Protein AF-A0A417QMA2-F1 (afdb_monomer)

Radius of gyration: 46.71 Å; Cα contacts (8 Å, |Δi|>4): 1617; chains: 1; bounding box: 93×75×142 Å

Foldseek 3Di:
DDDDDDDDDDDDDDDDDDDDDDDDDDDDDDPQPAFPDWDKDKQDQEAEAQFKIAIATPQTPPRRHDRQKAKDKPDVCQWDADSRRIIGGHDFDKIKIKIAHPSHRVDIDIRIHGYDHAFWDAKDKPAQEEEEEAQGKDAIDMDTDDGNYPWQKAKAKPDVCQWGADSRRIIHGHAADKIKIKIWTPGAGPVRDIYMGIHIYGYAHDAADLLAAEDAPVNVVCLCVVRHPPSVDAQEEEEDADDPVPPPVLLVWDAPPYAYDHLCLQFAADPPLPQAGPVNLDGNVPDDQLRHLFGDDQVSLQVVCQQQVAALAHAYEYFYQFQLQLSRLSVQLSCVQQRNRHHYYHWGGPNSCVVVVHDIDNDHDGGDGHDPPDDNHDGGRPHPVQEDEPVNVLCCQQFPQLEAAEEQEAQCQALFVDVPDPPADGGFAFQLHAYQYHSVVCLQPDPRGGDAPVSSQVSQVLLVGHLSGQYEYAYCAQRRRSSVVSNCSSVPRDSYHYHGSHPVSLVVVCVVPVPSRDTDNDGSVQSSQFAAQDDDPDDQDAPPVGFGWDWPPPDPPDPRPSPRGRTAGQPDKAKAAPPRPDGQWDQDSNRDIDGDHFAKIWIWGDHPVGDTDIDIGGTDTDDLVPDDLVVQEDEPVRQLVCVVVVQEAEEEQFAQWDDDPNDTQGVQLWDAPRHHYQHQPQVPDPVSLVSLLVCLVVQQPDPHAYEYADQQQPNSSVNSLVSSVVSPRGNVSYHTYHGGSNCCSVPPVVRTDHGDDD

Structure (mmCIF, N/CA/C/O backbone):
data_AF-A0A417QMA2-F1
#
_entry.id   AF-A0A417QMA2-F1
#
loop_
_atom_site.group_PDB
_atom_site.id
_atom_site.type_symbol
_atom_site.label_atom_id
_atom_site.label_alt_id
_atom_site.label_comp_id
_atom_site.label_asym_id
_atom_site.label_entity_id
_atom_site.label_seq_id
_atom_site.pdbx_PDB_ins_code
_atom_site.Cartn_x
_atom_site.Cartn_y
_atom_site.Cartn_z
_atom_site.occupancy
_atom_site.B_iso_or_equiv
_atom_site.auth_seq_id
_atom_site.auth_comp_id
_atom_site.auth_asym_id
_atom_site.auth_atom_id
_atom_site.pdbx_PDB_model_num
ATOM 1 N N . MET A 1 1 ? 20.985 33.254 41.075 1.00 37.56 1 MET A N 1
ATOM 2 C CA . MET A 1 1 ? 20.167 34.441 41.407 1.00 37.56 1 MET A CA 1
ATOM 3 C C . MET A 1 1 ? 18.738 34.010 41.698 1.00 37.56 1 MET A C 1
ATOM 5 O O . MET A 1 1 ? 18.255 33.037 41.140 1.00 37.56 1 MET A O 1
ATOM 9 N N . LYS A 1 2 ? 18.124 34.677 42.672 1.00 27.53 2 LYS A N 1
ATOM 10 C CA . LYS A 1 2 ? 16.850 34.349 43.315 1.00 27.53 2 LYS A CA 1
ATOM 11 C C . LYS A 1 2 ? 15.632 34.615 42.404 1.00 27.53 2 LYS A C 1
ATOM 13 O O . LYS A 1 2 ? 15.572 35.684 41.816 1.00 27.53 2 LYS A O 1
ATOM 18 N N . LYS A 1 3 ? 14.623 33.731 42.516 1.00 30.02 3 LYS A N 1
ATOM 19 C CA . LYS A 1 3 ? 13.149 33.953 42.616 1.00 30.02 3 LYS A CA 1
ATOM 20 C C . LYS A 1 3 ? 12.254 33.396 41.492 1.00 30.02 3 LYS A C 1
ATOM 22 O O . LYS A 1 3 ? 12.248 33.915 40.392 1.00 30.02 3 LYS A O 1
ATOM 27 N N . LYS A 1 4 ? 11.351 32.508 41.959 1.00 31.27 4 LYS A N 1
ATOM 28 C CA . LYS A 1 4 ? 9.928 32.289 41.590 1.00 31.27 4 LYS A CA 1
ATOM 29 C C . LYS A 1 4 ? 9.696 31.822 40.139 1.00 31.27 4 LYS A C 1
ATOM 31 O O . LYS A 1 4 ? 10.037 32.514 39.205 1.00 31.27 4 LYS A O 1
ATOM 36 N N . ILE A 1 5 ? 9.072 30.671 39.880 1.00 32.19 5 ILE A N 1
ATOM 37 C CA . ILE A 1 5 ? 7.653 30.367 40.145 1.00 32.19 5 ILE A CA 1
ATOM 38 C C . ILE A 1 5 ? 7.472 28.836 40.252 1.00 32.19 5 ILE A C 1
ATOM 40 O O . ILE A 1 5 ? 7.979 28.076 39.433 1.00 32.19 5 ILE A O 1
ATOM 44 N N . LYS A 1 6 ? 6.733 28.379 41.270 1.00 32.31 6 LYS A N 1
ATOM 45 C CA . LYS A 1 6 ? 6.341 26.975 41.484 1.00 32.31 6 LYS A CA 1
ATOM 46 C C . LYS A 1 6 ? 4.892 26.762 41.009 1.00 32.31 6 LYS A C 1
ATOM 48 O O . LYS A 1 6 ? 4.012 27.468 41.481 1.00 32.31 6 LYS A O 1
ATOM 53 N N . LYS A 1 7 ? 4.703 25.687 40.225 1.00 29.69 7 LYS A N 1
ATOM 54 C CA . LYS A 1 7 ? 3.612 24.680 40.260 1.00 29.69 7 LYS A CA 1
ATOM 55 C C . LYS A 1 7 ? 2.153 25.079 39.931 1.00 29.69 7 LYS A C 1
ATOM 57 O O . LYS A 1 7 ? 1.507 25.724 40.742 1.00 29.69 7 LYS A O 1
ATOM 62 N N . GLN A 1 8 ? 1.612 24.471 38.859 1.00 29.98 8 GLN A N 1
ATOM 63 C CA . GLN A 1 8 ? 0.460 23.518 38.795 1.00 29.98 8 GLN A CA 1
ATOM 64 C C . GLN A 1 8 ? -0.120 23.526 37.357 1.00 29.98 8 GLN A C 1
ATOM 66 O O . GLN A 1 8 ? -0.547 24.563 36.879 1.00 29.98 8 GLN A O 1
ATOM 71 N N . ALA A 1 9 ? 0.100 22.500 36.527 1.00 26.77 9 ALA A N 1
ATOM 72 C CA . ALA A 1 9 ? -0.616 21.216 36.429 1.00 26.77 9 ALA A CA 1
ATOM 73 C C . ALA A 1 9 ? -2.042 21.294 35.821 1.00 26.77 9 ALA A C 1
ATOM 75 O O . ALA A 1 9 ? -2.959 21.812 36.444 1.00 26.77 9 ALA A O 1
ATOM 76 N N . LEU A 1 10 ? -2.183 20.621 34.666 1.00 27.00 10 LEU A N 1
ATOM 77 C CA . LEU A 1 10 ? -3.388 20.068 34.017 1.00 27.00 10 LEU A CA 1
ATOM 78 C C . LEU A 1 10 ? -4.436 21.021 33.404 1.00 27.00 10 LEU A C 1
ATOM 80 O O . LEU A 1 10 ? -5.207 21.671 34.101 1.00 27.00 10 LEU A O 1
ATOM 84 N N . GLY A 1 11 ? -4.577 20.945 32.074 1.00 28.17 11 GLY A N 1
ATOM 85 C CA . GLY A 1 11 ? -5.710 21.523 31.344 1.00 28.17 11 GLY A CA 1
ATOM 86 C C . GLY A 1 11 ? -5.653 21.345 29.824 1.00 28.17 11 GLY A C 1
ATOM 87 O O . GLY A 1 11 ? -5.778 22.321 29.096 1.00 28.17 11 GLY A O 1
ATOM 88 N N . LEU A 1 12 ? -5.444 20.119 29.332 1.00 27.59 12 LEU A N 1
ATOM 89 C CA . LEU A 1 12 ? -5.557 19.786 27.907 1.00 27.59 12 LEU A CA 1
ATOM 90 C C . LEU A 1 12 ? -7.034 19.485 27.574 1.00 27.59 12 LEU A C 1
ATOM 92 O O . LEU A 1 12 ? -7.568 18.511 28.099 1.00 27.59 12 LEU A O 1
ATOM 96 N N . LEU A 1 13 ? -7.695 20.310 26.749 1.00 27.12 13 LEU A N 1
ATOM 97 C CA . LEU A 1 13 ? -8.312 19.903 25.468 1.00 27.12 13 LEU A CA 1
ATOM 98 C C . LEU A 1 13 ? -9.168 21.024 24.823 1.00 27.12 13 LEU A C 1
ATOM 100 O O . LEU A 1 13 ? -10.226 21.391 25.326 1.00 27.12 13 LEU A O 1
ATOM 104 N N . ALA A 1 14 ? -8.711 21.429 23.633 1.00 29.41 14 ALA A N 1
ATOM 105 C CA . ALA A 1 14 ? -9.464 21.585 22.380 1.00 29.41 14 ALA A CA 1
ATOM 106 C C . ALA A 1 14 ? -10.574 22.653 22.250 1.00 29.41 14 ALA A C 1
ATOM 108 O O . ALA A 1 14 ? -11.766 22.400 22.407 1.00 29.41 14 ALA A O 1
ATOM 109 N N . LEU A 1 15 ? -10.128 23.837 21.824 1.00 26.72 15 LEU A N 1
ATOM 110 C CA . LEU A 1 15 ? -10.412 24.467 20.522 1.00 26.72 15 LEU A CA 1
ATOM 111 C C . LEU A 1 15 ? -11.446 23.761 19.600 1.00 26.72 15 LEU A C 1
ATOM 113 O O . LEU A 1 15 ? -11.164 22.697 19.052 1.00 26.72 15 LEU A O 1
ATOM 117 N N . VAL A 1 16 ? -12.580 24.423 19.326 1.00 28.41 16 VAL A N 1
ATOM 118 C CA . VAL A 1 16 ? -13.327 24.324 18.054 1.00 28.41 16 VAL A CA 1
ATOM 119 C C . VAL A 1 16 ? -13.766 25.734 17.637 1.00 28.41 16 VAL A C 1
ATOM 121 O O . VAL A 1 16 ? -14.426 26.437 18.398 1.00 28.41 16 VAL A O 1
ATOM 124 N N . LEU A 1 17 ? -13.332 26.094 16.427 1.00 27.75 17 LEU A N 1
ATOM 125 C CA . LEU A 1 17 ? -13.656 27.219 15.541 1.00 27.75 17 LEU A CA 1
ATOM 126 C C . LEU A 1 17 ? -14.854 28.127 15.896 1.00 27.75 17 LEU A C 1
ATOM 128 O O . LEU A 1 17 ? -16.002 27.691 15.963 1.00 27.75 17 LEU A O 1
ATOM 132 N N . VAL A 1 18 ? -14.578 29.434 15.937 1.00 29.16 18 VAL A N 1
ATOM 133 C CA . VAL A 1 18 ? -15.556 30.520 15.782 1.00 29.16 18 VAL A CA 1
ATOM 134 C C . VAL A 1 18 ? -15.616 30.894 14.295 1.00 29.16 18 VAL A C 1
ATOM 136 O O . VAL A 1 18 ? -14.667 31.466 13.772 1.00 29.16 18 VAL A O 1
ATOM 139 N N . MET A 1 19 ? -16.729 30.599 13.614 1.00 29.17 19 MET A N 1
ATOM 140 C CA . MET A 1 19 ? -17.140 31.355 12.423 1.00 29.17 19 MET A CA 1
ATOM 141 C C . MET A 1 19 ? -17.966 32.549 12.900 1.00 29.17 19 MET A C 1
ATOM 143 O O . MET A 1 19 ? -19.076 32.384 13.411 1.00 29.17 19 MET A O 1
ATOM 147 N N . ALA A 1 20 ? -17.415 33.750 12.754 1.00 32.91 20 ALA A N 1
ATOM 148 C CA . ALA A 1 20 ? -18.140 34.990 12.966 1.00 32.91 20 ALA A CA 1
ATOM 149 C C . ALA A 1 20 ? -19.049 35.249 11.756 1.00 32.91 20 ALA A C 1
ATOM 151 O O . ALA A 1 20 ? -18.590 35.682 10.704 1.00 32.91 20 ALA A O 1
ATOM 152 N N . VAL A 1 21 ? -20.347 34.984 11.909 1.00 33.12 21 VAL A N 1
ATOM 153 C CA . VAL A 1 21 ? -21.375 35.566 11.040 1.00 33.12 21 VAL A CA 1
ATOM 154 C C . VAL A 1 21 ? -21.878 36.817 11.747 1.00 33.12 21 VAL A C 1
ATOM 156 O O . VAL A 1 21 ? -22.444 36.738 12.839 1.00 33.12 21 VAL A O 1
ATOM 159 N N . ALA A 1 22 ? -21.624 37.972 11.136 1.00 36.88 22 ALA A N 1
ATOM 160 C CA . ALA A 1 22 ? -22.158 39.254 11.559 1.00 36.88 22 ALA A CA 1
ATOM 161 C C . ALA A 1 22 ? -23.693 39.193 11.553 1.00 36.88 22 ALA A C 1
ATOM 163 O O . ALA A 1 22 ? -24.320 39.150 10.497 1.00 36.88 22 ALA A O 1
ATOM 164 N N . PHE A 1 23 ? -24.303 39.174 12.738 1.00 33.38 23 PHE A N 1
ATOM 165 C CA . PHE A 1 23 ? -25.727 39.449 12.883 1.00 33.38 23 PHE A CA 1
ATOM 166 C C . PHE A 1 23 ? -25.890 40.939 13.149 1.00 33.38 23 PHE A C 1
ATOM 168 O O . PHE A 1 23 ? -25.534 41.444 14.214 1.00 33.38 23 PHE A O 1
ATOM 175 N N . THR A 1 24 ? -26.438 41.632 12.158 1.00 33.97 24 THR A N 1
ATOM 176 C CA . THR A 1 24 ? -27.043 42.946 12.330 1.00 33.97 24 THR A CA 1
ATOM 177 C C . THR A 1 24 ? -28.082 42.866 13.450 1.00 33.97 24 THR A C 1
ATOM 179 O O . THR A 1 24 ? -28.923 41.964 13.503 1.00 33.97 24 THR A O 1
ATOM 182 N N . ALA A 1 25 ? -27.987 43.793 14.401 1.00 37.56 25 ALA A N 1
ATOM 183 C CA . ALA A 1 25 ? -28.959 43.932 15.470 1.00 37.56 25 ALA A CA 1
ATOM 184 C C . ALA A 1 25 ? -30.312 44.335 14.866 1.00 37.56 25 ALA A C 1
ATOM 186 O O . ALA A 1 25 ? -30.477 45.451 14.382 1.00 37.56 25 ALA A O 1
ATOM 187 N N . ILE A 1 26 ? -31.287 43.426 14.903 1.00 38.88 26 ILE A N 1
ATOM 188 C CA . ILE A 1 26 ? -32.690 43.782 14.684 1.00 38.88 26 ILE A CA 1
ATOM 189 C C . ILE A 1 26 ? -33.184 44.479 15.964 1.00 38.88 26 ILE A C 1
ATOM 191 O O . ILE A 1 26 ? -33.032 43.901 17.048 1.00 38.88 26 ILE A O 1
ATOM 195 N N . PRO A 1 27 ? -33.788 45.679 15.878 1.00 38.50 27 PRO A N 1
ATOM 196 C CA . PRO A 1 27 ? -34.340 46.370 17.034 1.00 38.50 27 PRO A CA 1
ATOM 197 C C . PRO A 1 27 ? -35.385 45.518 17.760 1.00 38.50 27 PRO A C 1
ATOM 199 O O . PRO A 1 27 ? -36.363 45.027 17.193 1.00 38.50 27 PRO A O 1
ATOM 202 N N . SER A 1 28 ? -35.149 45.349 19.057 1.00 41.44 28 SER A N 1
ATOM 203 C CA . SER A 1 28 ? -36.069 44.776 20.028 1.00 41.44 28 SER A CA 1
ATOM 204 C C . SER A 1 28 ? -37.237 45.735 20.257 1.00 41.44 28 SER A C 1
ATOM 206 O O . SER A 1 28 ? -37.176 46.571 21.152 1.00 41.44 28 SER A O 1
ATOM 208 N N . GLU A 1 29 ? -38.337 45.550 19.532 1.00 43.69 29 GLU A N 1
ATOM 209 C CA . GLU A 1 29 ? -39.635 46.079 19.960 1.00 43.69 29 GLU A CA 1
ATOM 210 C C . GLU A 1 29 ? -40.795 45.192 19.490 1.00 43.69 29 GLU A C 1
ATOM 212 O O . GLU A 1 29 ? -41.615 45.516 18.640 1.00 43.69 29 GLU A O 1
ATOM 217 N N . ALA A 1 30 ? -40.884 44.008 20.096 1.00 37.59 30 ALA A N 1
ATOM 218 C CA . ALA A 1 30 ? -42.147 43.297 20.222 1.00 37.59 30 ALA A CA 1
ATOM 219 C C . ALA A 1 30 ? -42.395 43.081 21.712 1.00 37.59 30 ALA A C 1
ATOM 221 O O . ALA A 1 30 ? -41.809 42.186 22.325 1.00 37.59 30 ALA A O 1
ATOM 222 N N . ALA A 1 31 ? -43.267 43.902 22.303 1.00 45.12 31 ALA A N 1
ATOM 223 C CA . ALA A 1 31 ? -43.785 43.696 23.648 1.00 45.12 31 ALA A CA 1
ATOM 224 C C . ALA A 1 31 ? -44.160 42.214 23.819 1.00 45.12 31 ALA A C 1
ATOM 226 O O . ALA A 1 31 ? -45.098 41.721 23.184 1.00 45.12 31 ALA A O 1
ATOM 227 N N . SER A 1 32 ? -43.395 41.467 24.628 1.00 55.62 32 SER A N 1
ATOM 228 C CA . SER A 1 32 ? -43.626 40.033 24.802 1.00 55.62 32 SER A CA 1
ATOM 229 C C . SER A 1 32 ? -45.045 39.864 25.357 1.00 55.62 32 SER A C 1
ATOM 231 O O . SER A 1 32 ? -45.309 40.203 26.517 1.00 55.62 32 SER A O 1
ATOM 233 N N . LYS A 1 33 ? -45.996 39.421 24.522 1.00 73.94 33 LYS A N 1
ATOM 234 C CA . LYS A 1 33 ? -47.399 39.293 24.937 1.00 73.94 33 LYS A CA 1
ATOM 235 C C . LYS A 1 33 ? -47.448 38.401 26.180 1.00 73.94 33 LYS A C 1
ATOM 237 O O . LYS A 1 33 ? -46.934 37.280 26.166 1.00 73.94 33 LYS A O 1
ATOM 242 N N . LYS A 1 34 ? -48.037 38.904 27.272 1.00 83.88 34 LYS A N 1
ATOM 243 C CA . LYS A 1 34 ? -48.158 38.158 28.533 1.00 83.88 34 LYS A CA 1
ATOM 244 C C . LYS A 1 34 ? -48.923 36.849 28.270 1.00 83.88 34 LYS A C 1
ATOM 246 O O . LYS A 1 34 ? -49.959 36.885 27.605 1.00 83.88 34 LYS A O 1
ATOM 251 N N . PRO A 1 35 ? -48.457 35.691 28.772 1.00 90.06 35 PRO A N 1
ATOM 252 C CA . PRO A 1 35 ? -49.170 34.436 28.567 1.00 90.06 35 PRO A CA 1
ATOM 253 C C . PRO A 1 35 ? -50.533 34.485 29.273 1.00 90.06 35 PRO A C 1
ATOM 255 O O . PRO A 1 35 ? -50.623 34.882 30.439 1.00 90.06 35 PRO A O 1
ATOM 258 N N . THR A 1 36 ? -51.590 34.057 28.578 1.00 90.88 36 THR A N 1
ATOM 259 C CA . THR A 1 36 ? -52.970 33.987 29.102 1.00 90.88 36 THR A CA 1
ATOM 260 C C . THR A 1 36 ? -53.423 32.553 29.373 1.00 90.88 36 THR A C 1
ATOM 262 O O . THR A 1 36 ? -54.251 32.324 30.250 1.00 90.88 36 THR A O 1
ATOM 265 N N . LYS A 1 37 ? -52.845 31.558 28.681 1.00 91.31 37 LYS A N 1
ATOM 266 C CA . LYS A 1 37 ? -53.069 30.122 28.940 1.00 91.31 37 LYS A CA 1
ATOM 267 C C . LYS A 1 37 ? -51.744 29.357 28.967 1.00 91.31 37 LYS A C 1
ATOM 269 O O . LYS A 1 37 ? -50.815 29.693 28.238 1.00 91.31 37 LYS A O 1
ATOM 274 N N . MET A 1 38 ? -51.677 28.304 29.785 1.00 94.19 38 MET A N 1
ATOM 275 C CA . MET A 1 38 ? -50.509 27.428 29.948 1.00 94.19 38 MET A CA 1
ATOM 276 C C . MET A 1 38 ? -50.927 25.958 30.056 1.00 94.19 38 MET A C 1
ATOM 278 O O . MET A 1 38 ? -51.885 25.634 30.762 1.00 94.19 38 MET A O 1
ATOM 282 N N . SER A 1 39 ? -50.163 25.076 29.409 1.00 94.19 39 SER A N 1
ATOM 283 C CA . SER A 1 39 ? -50.252 23.619 29.541 1.00 94.19 39 SER A CA 1
ATOM 284 C C . SER A 1 39 ? -48.973 23.056 30.160 1.00 94.19 39 SER A C 1
ATOM 286 O O . SER A 1 39 ? -47.870 23.497 29.831 1.00 94.19 39 SER A O 1
ATOM 288 N N . LEU A 1 40 ? -49.115 22.075 31.053 1.00 95.69 40 LEU A N 1
ATOM 289 C CA . LEU A 1 40 ? -48.005 21.438 31.763 1.00 95.69 40 LEU A CA 1
ATOM 290 C C . LEU A 1 40 ? -47.821 19.990 31.295 1.00 95.69 40 LEU A C 1
ATOM 292 O O . LEU A 1 40 ? -48.796 19.273 31.075 1.00 95.69 40 LEU A O 1
ATOM 296 N N . LYS A 1 41 ? -46.568 19.542 31.201 1.00 95.62 41 LYS A N 1
ATOM 297 C CA . LYS A 1 41 ? -46.179 18.137 31.040 1.00 95.62 41 LYS A CA 1
ATOM 298 C C . LYS A 1 41 ? -45.586 17.650 32.358 1.00 95.62 41 LYS A C 1
ATOM 300 O O . LYS A 1 41 ? -44.743 18.322 32.944 1.00 95.62 41 LYS A O 1
ATOM 305 N N . VAL A 1 42 ? -46.029 16.483 32.821 1.00 93.69 42 VAL A N 1
ATOM 306 C CA . VAL A 1 42 ? -45.568 15.876 34.076 1.00 93.69 42 VAL A CA 1
ATOM 307 C C . VAL A 1 42 ? -45.121 14.449 33.793 1.00 93.69 42 VAL A C 1
ATOM 309 O O . VAL A 1 42 ? -45.853 13.689 33.167 1.00 93.69 42 VAL A O 1
ATOM 312 N N . THR A 1 43 ? -43.919 14.098 34.240 1.00 91.94 43 THR A N 1
ATOM 313 C CA . THR A 1 43 ? -43.312 12.769 34.000 1.00 91.94 43 THR A CA 1
ATOM 314 C C . THR A 1 43 ? -43.938 11.646 34.836 1.00 91.94 43 THR A C 1
ATOM 316 O O . THR A 1 43 ? -44.039 10.517 34.361 1.00 91.94 43 THR A O 1
ATOM 319 N N . ALA A 1 44 ? -44.406 11.952 36.049 1.00 90.56 44 ALA A N 1
ATOM 320 C CA . ALA A 1 44 ? -45.208 11.061 36.885 1.00 90.56 44 ALA A CA 1
ATOM 321 C C . ALA A 1 44 ? -46.060 11.881 37.867 1.00 90.56 44 ALA A C 1
ATOM 323 O O . ALA A 1 44 ? -45.581 12.861 38.426 1.00 90.56 44 ALA A O 1
ATOM 324 N N . LYS A 1 45 ? -47.321 11.488 38.098 1.00 92.06 45 LYS A N 1
ATOM 325 C CA . LYS A 1 45 ? -48.187 12.113 39.126 1.00 92.06 45 LYS A CA 1
ATOM 326 C C . LYS A 1 45 ? -48.043 11.456 40.506 1.00 92.06 45 LYS A C 1
ATOM 328 O O . LYS A 1 45 ? -48.434 12.047 41.512 1.00 92.06 45 LYS A O 1
ATOM 333 N N . THR A 1 46 ? -47.492 10.243 40.549 1.00 94.50 46 THR A N 1
ATOM 334 C CA . THR A 1 46 ? -47.157 9.521 41.781 1.00 94.50 46 THR A CA 1
ATOM 335 C C . THR A 1 46 ? -45.656 9.258 41.788 1.00 94.50 46 THR A C 1
ATOM 337 O O . THR A 1 46 ? -45.139 8.783 40.783 1.00 94.50 46 THR A O 1
ATOM 340 N N . ILE A 1 47 ? -44.971 9.584 42.880 1.00 94.19 47 ILE A N 1
ATOM 341 C CA . ILE A 1 47 ? -43.528 9.369 43.054 1.00 94.19 47 ILE A CA 1
ATOM 342 C C . ILE A 1 47 ? -43.253 8.664 44.378 1.00 94.19 47 ILE A C 1
ATOM 344 O O . ILE A 1 47 ? -44.073 8.706 45.297 1.00 94.19 47 ILE A O 1
ATOM 348 N N . ASP A 1 48 ? -42.099 8.020 44.460 1.00 93.31 48 ASP A N 1
ATOM 349 C CA . ASP A 1 48 ? -41.619 7.381 45.677 1.00 93.31 48 ASP A CA 1
ATOM 350 C C . ASP A 1 48 ? -41.113 8.402 46.705 1.00 93.31 48 ASP A C 1
ATOM 352 O O . ASP A 1 48 ? -40.828 9.562 46.379 1.00 93.31 48 ASP A O 1
ATOM 356 N N . ILE A 1 49 ? -40.929 7.965 47.946 1.00 92.25 49 ILE A N 1
ATOM 357 C CA . ILE A 1 49 ? -40.066 8.667 48.896 1.00 92.25 49 ILE A CA 1
ATOM 358 C C . ILE A 1 49 ? -38.645 8.669 48.312 1.00 92.25 49 ILE A C 1
ATOM 360 O O . ILE A 1 49 ? -38.140 7.636 47.888 1.00 92.25 49 ILE A O 1
ATOM 364 N N . LYS A 1 50 ? -38.008 9.846 48.242 1.00 89.62 50 LYS A N 1
ATOM 365 C CA . LYS A 1 50 ? -36.772 10.123 47.476 1.00 89.62 50 LYS A CA 1
ATOM 366 C C . LYS A 1 50 ? -36.924 10.030 45.948 1.00 89.62 50 LYS A C 1
ATOM 368 O O . LYS A 1 50 ? -35.979 10.337 45.231 1.00 89.62 50 LYS A O 1
ATOM 373 N N . GLY A 1 51 ? -38.105 9.674 45.440 1.00 89.31 51 GLY A N 1
ATOM 374 C CA . GLY A 1 51 ? -38.410 9.633 44.012 1.00 89.31 51 GLY A CA 1
ATOM 375 C C . GLY A 1 51 ? -38.497 11.022 43.398 1.00 89.31 51 GLY A C 1
ATOM 376 O O . GLY A 1 51 ? -38.740 12.016 44.093 1.00 89.31 51 GLY A O 1
ATOM 377 N N . HIS A 1 52 ? -38.326 11.081 42.078 1.00 91.75 52 HIS A N 1
ATOM 378 C CA . HIS A 1 52 ? -38.331 12.330 41.325 1.00 91.75 52 HIS A CA 1
ATOM 379 C C . HIS A 1 52 ? -39.380 12.334 40.212 1.00 91.75 52 HIS A C 1
ATOM 381 O O . HIS A 1 52 ? -39.626 11.320 39.561 1.00 91.75 52 HIS A O 1
ATOM 387 N N . ALA A 1 53 ? -39.951 13.507 39.954 1.00 93.19 53 ALA A N 1
ATOM 388 C CA . ALA A 1 53 ? -40.717 13.796 38.747 1.00 93.19 53 ALA A CA 1
ATOM 389 C C . ALA A 1 53 ? -40.443 15.226 38.290 1.00 93.19 53 ALA A C 1
ATOM 391 O O . ALA A 1 53 ? -40.375 16.144 39.097 1.00 93.19 53 ALA A O 1
ATOM 392 N N . THR A 1 54 ? -40.348 15.440 36.987 1.00 95.81 54 THR A N 1
ATOM 393 C CA . THR A 1 54 ? -40.250 16.778 36.398 1.00 95.81 54 THR A CA 1
ATOM 394 C C . THR A 1 54 ? -41.620 17.280 35.954 1.00 95.81 54 THR A C 1
ATOM 396 O O . THR A 1 54 ? -42.376 16.539 35.311 1.00 95.81 54 THR A O 1
ATOM 399 N N . ILE A 1 55 ? -41.900 18.546 36.271 1.00 96.44 55 ILE A N 1
ATOM 400 C CA . ILE A 1 55 ? -43.002 19.351 35.740 1.00 96.44 55 ILE A CA 1
ATOM 401 C C . ILE A 1 55 ? -42.398 20.400 34.802 1.00 96.44 55 ILE A C 1
ATOM 403 O O . ILE A 1 55 ? -41.583 21.214 35.228 1.00 96.44 55 ILE A O 1
ATOM 407 N N . SER A 1 56 ? -42.813 20.410 33.538 1.00 95.31 56 SER A N 1
ATOM 408 C CA . SER A 1 56 ? -42.371 21.397 32.548 1.00 95.31 56 SER A CA 1
ATOM 409 C C . SER A 1 56 ? -43.549 22.054 31.834 1.00 95.31 56 SER A C 1
ATOM 411 O O . SER A 1 56 ? -44.658 21.519 31.785 1.00 95.31 56 SER A O 1
ATOM 413 N N . VAL A 1 57 ? -43.318 23.243 31.282 1.00 94.88 57 VAL A N 1
ATOM 414 C CA . VAL A 1 57 ? -44.314 23.957 30.477 1.00 94.88 57 VAL A CA 1
ATOM 415 C C . VAL A 1 57 ? -44.329 23.350 29.075 1.00 94.88 57 VAL A C 1
ATOM 417 O O . VAL A 1 57 ? -43.366 23.497 28.328 1.00 94.88 57 VAL A O 1
ATOM 420 N N . LYS A 1 58 ? -45.420 22.663 28.709 1.00 94.19 58 LYS A N 1
ATOM 421 C CA . LYS A 1 58 ? -45.600 22.072 27.372 1.00 94.19 58 LYS A CA 1
ATOM 422 C C . LYS A 1 58 ? -45.849 23.161 26.327 1.00 94.19 58 LYS A C 1
ATOM 424 O O . LYS A 1 58 ? -45.242 23.149 25.262 1.00 94.19 58 LYS A O 1
ATOM 429 N N . SER A 1 59 ? -46.738 24.104 26.631 1.00 91.94 59 SER A N 1
ATOM 430 C CA . SER A 1 59 ? -47.104 25.201 25.730 1.00 91.94 59 SER A CA 1
ATOM 431 C C . SER A 1 59 ? -47.718 26.381 26.486 1.00 91.94 59 SER A C 1
ATOM 433 O O . SER A 1 59 ? -48.219 26.226 27.604 1.00 91.94 59 SER A O 1
ATOM 435 N N . VAL A 1 60 ? -47.684 27.560 25.860 1.00 91.69 60 VAL A N 1
ATOM 436 C CA . VAL A 1 60 ? -48.345 28.795 26.314 1.00 91.69 60 VAL A CA 1
ATOM 437 C C . VAL A 1 60 ? -49.099 29.437 25.147 1.00 91.69 60 VAL A C 1
ATOM 439 O O . VAL A 1 60 ? -48.749 29.195 23.992 1.00 91.69 60 VAL A O 1
ATOM 442 N N . LYS A 1 61 ? -50.145 30.221 25.438 1.00 90.75 61 LYS A N 1
ATOM 443 C CA . LYS A 1 61 ? -50.830 31.073 24.450 1.00 90.75 61 LYS A CA 1
ATOM 444 C C . LYS A 1 61 ? -50.736 32.554 24.858 1.00 90.75 61 LYS A C 1
ATOM 446 O O . LYS A 1 61 ? -50.920 32.827 26.050 1.00 90.75 61 LYS A O 1
ATOM 451 N N . PRO A 1 62 ? -50.501 33.482 23.905 1.00 90.38 62 PRO A N 1
ATOM 452 C CA . PRO A 1 62 ? -50.173 33.231 22.488 1.00 90.38 62 PRO A CA 1
ATOM 453 C C . PRO A 1 62 ? -48.836 32.481 22.320 1.00 90.38 62 PRO A C 1
ATOM 455 O O . PRO A 1 62 ? -48.032 32.448 23.246 1.00 90.38 62 PRO A O 1
ATOM 458 N N . SER A 1 63 ? -48.612 31.826 21.174 1.00 83.50 63 SER A N 1
ATOM 459 C CA . SER A 1 63 ? -47.485 30.890 20.966 1.00 83.50 63 SER A CA 1
ATOM 460 C C . SER A 1 63 ? -46.097 31.518 21.164 1.00 83.50 63 SER A C 1
ATOM 462 O O . SER A 1 63 ? -45.170 30.815 21.562 1.00 83.50 63 SER A O 1
ATOM 464 N N . LYS A 1 64 ? -45.978 32.836 20.954 1.00 84.31 64 LYS A N 1
ATOM 465 C CA . LYS A 1 64 ? -44.758 33.638 21.158 1.00 84.31 64 LYS A CA 1
ATOM 466 C C . LYS A 1 64 ? -44.607 34.218 22.579 1.00 84.31 64 LYS A C 1
ATOM 468 O O . LYS A 1 64 ? -43.646 34.928 22.848 1.00 84.31 64 LYS A O 1
ATOM 473 N N . ALA A 1 65 ? -45.540 33.954 23.496 1.00 88.12 65 ALA A N 1
ATOM 474 C CA . ALA A 1 65 ? -45.447 34.428 24.879 1.00 88.12 65 ALA A CA 1
ATOM 475 C C . ALA A 1 65 ? -44.329 33.717 25.666 1.00 88.12 65 ALA A C 1
ATOM 477 O O . ALA A 1 65 ? -43.969 32.572 25.382 1.00 88.12 65 ALA A O 1
ATOM 478 N N . SER A 1 66 ? -43.824 34.365 26.722 1.00 89.62 66 SER A N 1
ATOM 479 C CA . SER A 1 66 ? -42.796 33.778 27.592 1.00 89.62 66 SER A CA 1
ATOM 480 C C . SER A 1 66 ? -43.273 32.487 28.277 1.00 89.62 66 SER A C 1
ATOM 482 O O . SER A 1 66 ? -44.344 32.441 28.889 1.00 89.62 66 SER A O 1
ATOM 484 N N . LYS A 1 67 ? -42.438 31.439 28.233 1.00 92.69 67 LYS A N 1
ATOM 485 C CA . LYS A 1 67 ? -42.641 30.157 28.942 1.00 92.69 67 LYS A CA 1
ATOM 486 C C . LYS A 1 67 ? -42.013 30.133 30.340 1.00 92.69 67 LYS A C 1
ATOM 488 O O . LYS A 1 67 ? -42.073 29.107 31.018 1.00 92.69 67 LYS A O 1
ATOM 493 N N . ALA A 1 68 ? -41.389 31.228 30.774 1.00 93.00 68 ALA A N 1
ATOM 494 C CA . ALA A 1 68 ? -40.680 31.272 32.044 1.00 93.00 68 ALA A CA 1
ATOM 495 C C . ALA A 1 68 ? -41.654 31.166 33.231 1.00 93.00 68 ALA A C 1
ATOM 497 O O . ALA A 1 68 ? -42.646 31.895 33.311 1.00 93.00 68 ALA A O 1
ATOM 498 N N . VAL A 1 69 ? -41.354 30.271 34.175 1.00 95.88 69 VAL A N 1
ATOM 499 C CA . VAL A 1 69 ? -42.207 29.975 35.336 1.00 95.88 69 VAL A CA 1
ATOM 500 C C . VAL A 1 69 ? -41.424 29.940 36.644 1.00 95.88 69 VAL A C 1
ATOM 502 O O . VAL A 1 69 ? -40.201 29.801 36.652 1.00 95.88 69 VAL A O 1
ATOM 505 N N . THR A 1 70 ? -42.140 30.059 37.760 1.00 96.44 70 THR A N 1
ATOM 506 C CA . THR A 1 70 ? -41.667 29.701 39.102 1.00 96.44 70 THR A CA 1
ATOM 507 C C . THR A 1 70 ? -42.493 28.546 39.662 1.00 96.44 70 THR A C 1
ATOM 509 O O . THR A 1 70 ? -43.677 28.397 39.348 1.00 96.44 70 THR A O 1
ATOM 512 N N . PHE A 1 71 ? -41.863 27.722 40.499 1.00 97.44 71 PHE A N 1
ATOM 513 C CA . PHE A 1 71 ? -42.477 26.550 41.119 1.00 97.44 71 PHE A CA 1
ATOM 514 C C . PHE A 1 71 ? -42.550 26.730 42.639 1.00 97.44 71 PHE A C 1
ATOM 516 O O . PHE A 1 71 ? -41.581 27.163 43.260 1.00 97.44 71 PHE A O 1
ATOM 523 N N . LYS A 1 72 ? -43.681 26.366 43.253 1.00 97.19 72 LYS A N 1
ATOM 524 C CA . LYS A 1 72 ? -43.865 26.365 44.714 1.00 97.19 72 LYS A CA 1
ATOM 525 C C . LYS A 1 72 ? -44.525 25.067 45.165 1.00 97.19 72 LYS A C 1
ATOM 527 O O . LYS A 1 72 ? -45.555 24.676 44.621 1.00 97.19 72 LYS A O 1
ATOM 532 N N . SER A 1 73 ? -43.957 24.420 46.181 1.00 97.50 73 SER A N 1
ATOM 533 C CA . SER A 1 73 ? -44.599 23.284 46.852 1.00 97.50 73 SER A CA 1
ATOM 534 C C . SER A 1 73 ? -45.541 23.773 47.948 1.00 97.50 73 SER A C 1
ATOM 536 O O . SER A 1 73 ? -45.149 24.615 48.757 1.00 97.50 73 SER A O 1
ATOM 538 N N . GLY A 1 74 ? -46.761 23.231 47.989 1.00 96.69 74 GLY A N 1
ATOM 539 C CA . GLY A 1 74 ? -47.727 23.491 49.058 1.00 96.69 74 GLY A CA 1
ATOM 540 C C . GLY A 1 74 ? -47.343 22.873 50.405 1.00 96.69 74 GLY A C 1
ATOM 541 O O . GLY A 1 74 ? -47.811 23.336 51.434 1.00 96.69 74 GLY A O 1
ATOM 542 N N . ASN A 1 75 ? -46.472 21.857 50.421 1.00 96.88 75 ASN A N 1
ATOM 543 C CA . ASN A 1 75 ? -45.942 21.261 51.646 1.00 96.88 75 ASN A CA 1
ATOM 544 C C . ASN A 1 75 ? -44.549 20.663 51.393 1.00 96.88 75 ASN A C 1
ATOM 546 O O . ASN A 1 75 ? -44.410 19.546 50.884 1.00 96.88 75 ASN A O 1
ATOM 550 N N . LYS A 1 76 ? -43.506 21.401 51.798 1.00 96.75 76 LYS A N 1
ATOM 551 C CA . LYS A 1 76 ? -42.099 20.996 51.641 1.00 96.75 76 LYS A CA 1
ATOM 552 C C . LYS A 1 76 ? -41.718 19.756 52.466 1.00 96.75 76 LYS A C 1
ATOM 554 O O . LYS A 1 76 ? -40.693 19.159 52.152 1.00 96.75 76 LYS A O 1
ATOM 559 N N . LYS A 1 77 ? -42.509 19.359 53.478 1.00 95.88 77 LYS A N 1
ATOM 560 C CA . LYS A 1 77 ? -42.303 18.114 54.247 1.00 95.88 77 LYS A CA 1
ATOM 561 C C . LYS A 1 77 ? -42.747 16.873 53.456 1.00 95.88 77 LYS A C 1
ATOM 563 O O . LYS A 1 77 ? -42.175 15.809 53.650 1.00 95.88 77 LYS A O 1
ATOM 568 N N . ILE A 1 78 ? -43.721 17.009 52.546 1.00 95.62 78 ILE A N 1
ATOM 569 C CA . ILE A 1 78 ? -44.198 15.920 51.670 1.00 95.62 78 ILE A CA 1
ATOM 570 C C . ILE A 1 78 ? -43.355 15.845 50.393 1.00 95.62 78 ILE A C 1
ATOM 572 O O . ILE A 1 78 ? -42.840 14.778 50.070 1.00 95.62 78 ILE A O 1
ATOM 576 N N . ALA A 1 79 ? -43.171 16.963 49.681 1.00 96.81 79 ALA A N 1
ATOM 577 C CA . ALA A 1 79 ? -42.275 17.033 48.525 1.00 96.81 79 ALA A CA 1
ATOM 578 C C . ALA A 1 79 ? -41.707 18.442 48.324 1.00 96.81 79 ALA A C 1
ATOM 580 O O . ALA A 1 79 ? -42.378 19.446 48.571 1.00 96.81 79 ALA A O 1
ATOM 581 N N . THR A 1 80 ? -40.485 18.534 47.812 1.00 97.31 80 THR A N 1
ATOM 582 C CA . THR A 1 80 ? -39.863 19.799 47.384 1.00 97.31 80 THR A CA 1
ATOM 583 C C . THR A 1 80 ? -39.872 19.918 45.867 1.00 97.31 80 THR A C 1
ATOM 585 O O . THR A 1 80 ? -39.938 18.904 45.187 1.00 97.31 80 THR A O 1
ATOM 588 N N . VAL A 1 81 ? -39.787 21.135 45.327 1.00 97.56 81 VAL A N 1
ATOM 589 C CA . VAL A 1 81 ? -39.642 21.380 43.883 1.00 97.56 81 VAL A CA 1
ATOM 590 C C . VAL A 1 81 ? -38.511 22.376 43.643 1.00 97.56 81 VAL A C 1
ATOM 592 O O . VAL A 1 81 ? -38.421 23.374 44.358 1.00 97.56 81 VAL A O 1
ATOM 595 N N . SER A 1 82 ? -37.633 22.092 42.682 1.00 97.00 82 SER A N 1
ATOM 596 C CA . SER A 1 82 ? -36.526 22.978 42.306 1.00 97.00 82 SER A CA 1
ATOM 597 C C . SER A 1 82 ? -36.967 24.082 41.337 1.00 97.00 82 SER A C 1
ATOM 599 O O . SER A 1 82 ? -38.051 24.029 40.752 1.00 97.00 82 SER A O 1
ATOM 601 N N . SER A 1 83 ? -36.095 25.066 41.100 1.00 94.06 83 SER A N 1
ATOM 602 C CA . SER A 1 83 ? -36.308 26.115 40.089 1.00 94.06 83 SER A CA 1
ATOM 603 C C . SER A 1 83 ? -36.454 25.566 38.662 1.00 94.06 83 SER A C 1
ATOM 605 O O . SER A 1 83 ? -37.126 26.186 37.841 1.00 94.06 83 SER A O 1
ATOM 607 N N . LYS A 1 84 ? -35.891 24.382 38.380 1.00 94.94 84 LYS A N 1
ATOM 608 C CA . LYS A 1 84 ? -36.014 23.659 37.100 1.00 94.94 84 LYS A CA 1
ATOM 609 C C . LYS A 1 84 ? -37.266 22.765 37.020 1.00 94.94 84 LYS A C 1
ATOM 611 O O . LYS A 1 84 ? -37.423 22.030 36.051 1.00 94.94 84 LYS A O 1
ATOM 616 N N . GLY A 1 85 ? -38.142 22.792 38.029 1.00 94.69 85 GLY A N 1
ATOM 617 C CA . GLY A 1 85 ? -39.384 22.011 38.048 1.00 94.69 85 GLY A CA 1
ATOM 618 C C . GLY A 1 85 ? -39.217 20.540 38.442 1.00 94.69 85 GLY A C 1
ATOM 619 O O . GLY A 1 85 ? -40.127 19.744 38.212 1.00 94.69 85 GLY A O 1
ATOM 620 N N . VAL A 1 86 ? -38.080 20.160 39.038 1.00 96.19 86 VAL A N 1
ATOM 621 C CA . VAL A 1 86 ? -37.848 18.795 39.542 1.00 96.19 86 VAL A CA 1
ATOM 622 C C . VAL A 1 86 ? -38.456 18.668 40.936 1.00 96.19 86 VAL A C 1
ATOM 624 O O . VAL A 1 86 ? -38.012 19.336 41.868 1.00 96.19 86 VAL A O 1
ATOM 627 N N . VAL A 1 87 ? -39.479 17.828 41.066 1.00 96.69 87 VAL A N 1
ATOM 628 C CA . VAL A 1 87 ? -40.164 17.485 42.314 1.00 96.69 87 VAL A CA 1
ATOM 629 C C . VAL A 1 87 ? -39.480 16.279 42.954 1.00 96.69 87 VAL A C 1
ATOM 631 O O . VAL A 1 87 ? -39.309 15.266 42.284 1.00 96.69 87 VAL A O 1
ATOM 634 N N . THR A 1 88 ? -39.144 16.364 44.242 1.00 95.69 88 THR A N 1
ATOM 635 C CA . THR A 1 88 ? -38.539 15.279 45.035 1.00 95.69 88 THR A CA 1
ATOM 636 C C . THR A 1 88 ? -39.449 14.913 46.201 1.00 95.69 88 THR A C 1
ATOM 638 O O . THR A 1 88 ? -39.772 15.779 47.019 1.00 95.69 88 THR A O 1
ATOM 641 N N . GLY A 1 89 ? -39.854 13.645 46.291 1.00 95.50 89 GLY A N 1
ATOM 642 C CA . GLY A 1 89 ? -40.657 13.126 47.400 1.00 95.50 89 GLY A CA 1
ATOM 643 C C . GLY A 1 89 ? -39.842 13.016 48.690 1.00 95.50 89 GLY A C 1
ATOM 644 O O . GLY A 1 89 ? -38.702 12.561 48.669 1.00 95.50 89 GLY A O 1
ATOM 645 N N . LYS A 1 90 ? -40.416 13.425 49.823 1.00 94.31 90 LYS A N 1
ATOM 646 C CA . LYS A 1 90 ? -39.777 13.359 51.150 1.00 94.31 90 LYS A CA 1
ATOM 647 C C . LYS A 1 90 ? -40.541 12.484 52.136 1.00 94.31 90 LYS A C 1
ATOM 649 O O . LYS A 1 90 ? -39.923 11.714 52.860 1.00 94.31 90 LYS A O 1
ATOM 654 N N . LYS A 1 91 ? -41.870 12.583 52.149 1.00 95.44 91 LYS A N 1
ATOM 655 C CA . LYS A 1 91 ? -42.749 11.810 53.036 1.00 95.44 91 LYS A CA 1
ATOM 656 C C . LYS A 1 91 ? -44.028 11.440 52.298 1.00 95.44 91 LYS A C 1
ATOM 658 O O . LYS A 1 91 ? -44.485 12.212 51.458 1.00 95.44 91 LYS A O 1
ATOM 663 N N . ALA A 1 92 ? -44.602 10.282 52.620 1.00 95.50 92 ALA A N 1
ATOM 664 C CA . ALA A 1 92 ? -45.878 9.851 52.060 1.00 95.50 92 ALA A CA 1
ATOM 665 C C . ALA A 1 92 ? -46.980 10.904 52.289 1.00 95.50 92 ALA A C 1
ATOM 667 O O . ALA A 1 92 ? -47.071 11.504 53.360 1.00 95.50 92 ALA A O 1
ATOM 668 N N . GLY A 1 93 ? -47.804 11.141 51.268 1.00 95.38 93 GLY A N 1
ATOM 669 C CA . GLY A 1 93 ? -48.867 12.144 51.311 1.00 95.38 93 GLY A CA 1
ATOM 670 C C . GLY A 1 93 ? -49.219 12.716 49.939 1.00 95.38 93 GLY A C 1
ATOM 671 O O . GLY A 1 93 ? -48.645 12.347 48.915 1.00 95.38 93 GLY A O 1
ATOM 672 N N . LYS A 1 94 ? -50.187 13.634 49.898 1.00 96.94 94 LYS A N 1
ATOM 673 C CA . LYS A 1 94 ? -50.549 14.393 48.691 1.00 96.94 94 LYS A CA 1
ATOM 674 C C . LYS A 1 94 ? -50.087 15.839 48.859 1.00 96.94 94 LYS A C 1
ATOM 676 O O . LYS A 1 94 ? -50.310 16.435 49.906 1.00 96.94 94 LYS A O 1
ATOM 681 N N . VAL A 1 95 ? -49.474 16.418 47.832 1.00 97.12 95 VAL A N 1
ATOM 682 C CA . VAL A 1 95 ? -49.049 17.823 47.840 1.00 97.12 95 VAL A CA 1
ATOM 683 C C . VAL A 1 95 ? -49.313 18.482 46.496 1.00 97.12 95 VAL A C 1
ATOM 685 O O . VAL A 1 95 ? -49.077 17.904 45.437 1.00 97.12 95 VAL A O 1
ATOM 688 N N . LYS A 1 96 ? -49.817 19.713 46.532 1.00 97.56 96 LYS A N 1
ATOM 689 C CA . LYS A 1 96 ? -50.059 20.526 45.342 1.00 97.56 96 LYS A CA 1
ATOM 690 C C . LYS A 1 96 ? -48.784 21.302 44.996 1.00 97.56 96 LYS A C 1
ATOM 692 O O . LYS A 1 96 ? -48.274 22.043 45.836 1.00 97.56 96 LYS A O 1
ATOM 697 N N . ILE A 1 97 ? -48.270 21.134 43.779 1.00 97.69 97 ILE A N 1
ATOM 698 C CA . ILE A 1 97 ? -47.190 21.957 43.224 1.00 97.69 97 ILE A CA 1
ATOM 699 C C . ILE A 1 97 ? -47.813 23.026 42.334 1.00 97.69 97 ILE A C 1
ATOM 701 O O . ILE A 1 97 ? -48.516 22.707 41.375 1.00 97.69 97 ILE A O 1
ATOM 705 N N . THR A 1 98 ? -47.562 24.290 42.653 1.00 97.06 98 THR A N 1
ATOM 706 C CA . THR A 1 98 ? -48.076 25.442 41.909 1.00 97.06 98 THR A CA 1
ATOM 707 C C . THR A 1 98 ? -47.001 25.974 40.972 1.00 97.06 98 THR A C 1
ATOM 709 O O . THR A 1 98 ? -45.895 26.293 41.405 1.00 97.06 98 THR A O 1
ATOM 712 N N . VAL A 1 99 ? -47.347 26.084 39.692 1.00 97.31 99 VAL A N 1
ATOM 713 C CA . VAL A 1 99 ? -46.541 26.674 38.622 1.00 97.31 99 VAL A CA 1
ATOM 714 C C . VAL A 1 99 ? -47.125 28.045 38.294 1.00 97.31 99 VAL A C 1
ATOM 716 O O . VAL A 1 99 ? -48.310 28.142 37.975 1.00 97.31 99 VAL A O 1
ATOM 719 N N . THR A 1 100 ? -46.318 29.101 38.393 1.00 96.56 100 THR A N 1
ATOM 720 C CA . THR A 1 100 ? -46.740 30.491 38.140 1.00 96.56 100 THR A CA 1
ATOM 721 C C . THR A 1 100 ? -45.960 31.055 36.962 1.00 96.56 100 THR A C 1
ATOM 723 O O . THR A 1 100 ? -44.733 30.973 36.960 1.00 96.56 100 THR A O 1
ATOM 726 N N . ALA A 1 101 ? -46.635 31.635 35.969 1.00 95.44 101 ALA A N 1
ATOM 727 C CA . ALA A 1 101 ? -45.951 32.313 34.869 1.00 95.44 101 ALA A CA 1
ATOM 728 C C . ALA A 1 101 ? -45.240 33.579 35.378 1.00 95.44 101 ALA A C 1
ATOM 730 O O . ALA A 1 101 ? -45.854 34.414 36.041 1.00 95.44 101 ALA A O 1
ATOM 731 N N . LYS A 1 102 ? -43.951 33.752 35.055 1.00 93.19 10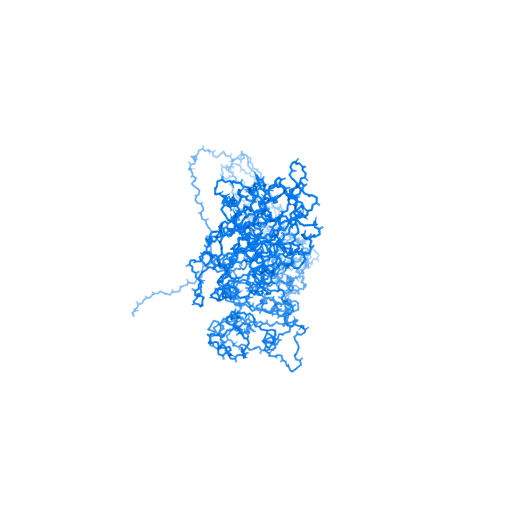2 LYS A N 1
ATOM 732 C CA . LYS A 1 102 ? -43.175 34.925 35.499 1.00 93.19 102 LYS A CA 1
ATOM 733 C C . LYS A 1 102 ? -43.718 36.224 34.899 1.00 93.19 102 LYS A C 1
ATOM 735 O O . LYS A 1 102 ? -43.904 37.195 35.622 1.00 93.19 102 LYS A O 1
ATOM 740 N N . ALA A 1 103 ? -44.036 36.204 33.604 1.00 91.50 103 ALA A N 1
ATOM 741 C CA . ALA A 1 103 ? -44.563 37.359 32.871 1.00 91.50 103 ALA A CA 1
ATOM 742 C C . ALA A 1 103 ? -46.039 37.687 33.196 1.00 91.50 103 ALA A C 1
ATOM 744 O O . ALA A 1 103 ? -46.517 38.772 32.876 1.00 91.50 103 ALA A O 1
ATOM 745 N N . ASN A 1 104 ? -46.773 36.768 33.837 1.00 92.69 104 ASN A N 1
ATOM 746 C CA . ASN A 1 104 ? -48.146 36.988 34.294 1.00 92.69 104 ASN A CA 1
ATOM 747 C C . ASN A 1 104 ? -48.397 36.253 35.619 1.00 92.69 104 ASN A C 1
ATOM 749 O O . ASN A 1 104 ? -48.840 35.104 35.628 1.00 92.69 104 ASN A O 1
ATOM 753 N N . LYS A 1 105 ? -48.160 36.936 36.747 1.00 91.62 105 LYS A N 1
ATOM 754 C CA . LYS A 1 105 ? -48.293 36.359 38.099 1.00 91.62 105 LYS A CA 1
ATOM 755 C C . LYS A 1 105 ? -49.715 35.863 38.430 1.00 91.62 105 LYS A C 1
ATOM 757 O O . LYS A 1 105 ? -49.864 35.057 39.351 1.00 91.62 105 LYS A O 1
ATOM 762 N N . LYS A 1 106 ? -50.748 36.316 37.697 1.00 92.12 106 LYS A N 1
ATOM 763 C CA . LYS A 1 106 ? -52.140 35.843 37.840 1.00 92.12 106 LYS A CA 1
ATOM 764 C C . LYS A 1 106 ? -52.360 34.477 37.172 1.00 92.12 106 LYS A C 1
ATOM 766 O O . LYS A 1 106 ? -53.208 33.712 37.623 1.00 92.12 106 LYS A O 1
ATOM 771 N N . LEU A 1 107 ? -51.572 34.120 36.152 1.00 94.75 107 LEU A N 1
ATOM 772 C CA . LEU A 1 107 ? -51.663 32.821 35.483 1.00 94.75 107 LEU A CA 1
ATOM 773 C C . LEU A 1 107 ? -50.933 31.739 36.293 1.00 94.75 107 LEU A C 1
ATOM 775 O O . LEU A 1 107 ? -49.701 31.645 36.285 1.00 94.75 107 LEU A O 1
ATOM 779 N N . LYS A 1 108 ? -51.714 30.889 36.966 1.00 95.50 108 LYS A N 1
ATOM 780 C CA . LYS A 1 108 ? -51.228 29.762 37.772 1.00 95.50 108 LYS A CA 1
ATOM 781 C C . LYS A 1 108 ? -51.848 28.447 37.307 1.00 95.50 108 LYS A C 1
ATOM 783 O O . LYS A 1 108 ? -53.021 28.385 36.947 1.00 95.50 108 LYS A O 1
ATOM 788 N N . LYS A 1 109 ? -51.069 27.370 37.362 1.00 96.56 109 LYS A N 1
ATOM 789 C CA . LYS A 1 109 ? -51.554 25.990 37.230 1.00 96.56 109 LYS A CA 1
ATOM 790 C C . LYS A 1 109 ? -51.031 25.167 38.393 1.00 96.56 109 LYS A C 1
ATOM 792 O O . LYS A 1 109 ? -49.935 25.409 38.891 1.00 96.56 109 LYS A O 1
ATOM 797 N N . SER A 1 110 ? -51.805 24.177 38.811 1.00 94.50 110 SER A N 1
ATOM 798 C CA . SER A 1 110 ? -51.422 23.293 39.905 1.00 94.50 110 SER A CA 1
ATOM 799 C C . SER A 1 110 ? -51.409 21.843 39.455 1.00 94.50 110 SER A C 1
ATOM 801 O O . SER A 1 110 ? -52.290 21.400 38.722 1.00 94.50 110 SER A O 1
ATOM 803 N N . VAL A 1 111 ? -50.412 21.102 39.928 1.00 96.50 111 VAL A N 1
ATOM 804 C CA . VAL A 1 111 ? -50.290 19.655 39.754 1.00 96.50 111 VAL A CA 1
ATOM 805 C C . VAL A 1 111 ? -50.338 19.018 41.136 1.00 96.50 111 VAL A C 1
ATOM 807 O O . VAL A 1 111 ? -49.505 19.322 41.989 1.00 96.50 111 VAL A O 1
ATOM 810 N N . THR A 1 112 ? -51.309 18.139 41.375 1.00 96.88 112 THR A N 1
ATOM 811 C CA . THR A 1 112 ? -51.350 17.338 42.604 1.00 96.88 112 THR A CA 1
ATOM 812 C C . THR A 1 112 ? -50.410 16.147 42.458 1.00 96.88 112 THR A C 1
ATOM 814 O O . THR A 1 112 ? -50.634 15.275 41.620 1.00 96.88 112 THR A O 1
ATOM 817 N N . MET A 1 113 ? -49.374 16.117 43.291 1.00 95.56 113 MET A N 1
ATOM 818 C CA . MET A 1 113 ? -48.388 15.046 43.384 1.00 95.56 113 MET A CA 1
ATOM 819 C C . MET A 1 113 ? -48.744 14.122 44.548 1.00 95.56 113 MET A C 1
ATOM 821 O O . MET A 1 113 ? -49.077 14.592 45.638 1.00 95.56 113 MET A O 1
ATOM 825 N N . LYS A 1 114 ? -48.667 12.808 44.332 1.00 96.12 114 LYS A N 1
ATOM 826 C CA . LYS A 1 114 ? -48.851 11.793 45.376 1.00 96.12 114 LYS A CA 1
ATOM 827 C C . LYS A 1 114 ? -47.506 11.136 45.684 1.00 96.12 114 LYS A C 1
ATOM 829 O O . LYS A 1 114 ? -46.906 10.544 44.797 1.00 96.12 114 LYS A O 1
ATOM 834 N N . VAL A 1 115 ? -47.042 11.233 46.922 1.00 95.25 115 VAL A N 1
ATOM 835 C CA . VAL A 1 115 ? -45.845 10.534 47.402 1.00 95.25 115 VAL A CA 1
ATOM 836 C C . VAL A 1 115 ? -46.296 9.265 48.122 1.00 95.25 115 VAL A C 1
ATOM 838 O O . VAL A 1 115 ? -47.141 9.336 49.017 1.00 95.25 115 VAL A O 1
ATOM 841 N N . LYS A 1 116 ? -45.779 8.108 47.710 1.00 94.00 116 LYS A N 1
ATOM 842 C CA . LYS A 1 116 ? -46.034 6.789 48.319 1.00 94.00 116 LYS A CA 1
ATOM 843 C C . LYS A 1 116 ? -44.705 6.074 48.563 1.00 94.00 116 LYS A C 1
ATOM 845 O O . LYS A 1 116 ? -43.712 6.479 47.982 1.00 94.00 116 LYS A O 1
ATOM 850 N N . ASP A 1 117 ? -44.705 5.013 49.365 1.00 90.69 117 ASP A N 1
ATOM 851 C CA . ASP A 1 117 ? -43.625 4.018 49.331 1.00 90.69 117 ASP A CA 1
ATOM 852 C C . ASP A 1 117 ? -43.861 3.112 48.113 1.00 90.69 117 ASP A C 1
ATOM 854 O O . ASP A 1 117 ? -44.724 2.230 48.135 1.00 90.69 117 ASP A O 1
ATOM 858 N N . LEU A 1 118 ? -43.204 3.418 46.994 1.00 92.12 118 LEU A N 1
ATOM 859 C CA . LEU A 1 118 ? -43.342 2.642 45.762 1.00 92.12 118 LEU A CA 1
ATOM 860 C C . LEU A 1 118 ? -42.279 1.548 45.729 1.00 92.12 118 LEU A C 1
ATOM 862 O O . LEU A 1 118 ? -41.107 1.804 45.971 1.00 92.12 118 LEU A O 1
ATOM 866 N N . LYS A 1 119 ? -42.664 0.331 45.339 1.00 91.94 119 LYS A N 1
ATOM 867 C CA . LYS A 1 119 ? -41.708 -0.750 45.064 1.00 91.94 119 LYS A CA 1
ATOM 868 C C . LYS A 1 119 ? -41.567 -0.979 43.559 1.00 91.94 119 LYS A C 1
ATOM 870 O O . LYS A 1 119 ? -42.554 -0.848 42.828 1.00 91.94 119 LYS A O 1
ATOM 875 N N . PRO A 1 120 ? -40.369 -1.345 43.072 1.00 94.81 120 PRO A N 1
ATOM 876 C CA . PRO A 1 120 ? -40.169 -1.631 41.659 1.00 94.81 120 PRO A CA 1
ATOM 877 C C . PRO A 1 120 ? -40.940 -2.893 41.249 1.00 94.81 120 PRO A C 1
ATOM 879 O O . PRO A 1 120 ? -40.908 -3.905 41.949 1.00 94.81 120 PRO A O 1
ATOM 882 N N . THR A 1 121 ? -41.619 -2.851 40.104 1.00 95.12 121 THR A N 1
ATOM 883 C CA . THR A 1 121 ? -42.417 -3.973 39.573 1.00 95.12 121 THR A CA 1
ATOM 884 C C . THR A 1 121 ? -41.767 -4.643 38.368 1.00 95.12 121 THR A C 1
ATOM 886 O O . THR A 1 121 ? -41.875 -5.855 38.213 1.00 95.12 121 THR A O 1
ATOM 889 N N . SER A 1 122 ? -41.038 -3.885 37.545 1.00 94.88 122 SER A N 1
ATOM 890 C CA . SER A 1 122 ? -40.270 -4.418 36.416 1.00 94.88 122 SER A CA 1
ATOM 891 C C . SER A 1 122 ? -39.000 -3.607 36.176 1.00 94.88 122 SER A C 1
ATOM 893 O O . SER A 1 122 ? -39.011 -2.386 36.345 1.00 94.88 122 SER A O 1
ATOM 895 N N . ILE A 1 123 ? -37.952 -4.267 35.688 1.00 96.44 123 ILE A N 1
ATOM 896 C CA . ILE A 1 123 ? -36.751 -3.635 35.131 1.00 96.44 123 ILE A CA 1
ATOM 897 C C . ILE A 1 123 ? -36.569 -4.088 33.679 1.00 96.44 123 ILE A C 1
ATOM 899 O O . ILE A 1 123 ? -36.767 -5.263 33.367 1.00 96.44 123 ILE A O 1
ATOM 903 N N . SER A 1 124 ? -36.206 -3.164 32.795 1.00 95.44 124 SER A N 1
ATOM 904 C CA . SER A 1 124 ? -35.896 -3.432 31.389 1.00 95.44 124 SER A CA 1
ATOM 905 C C . SER A 1 124 ? -34.552 -2.825 31.001 1.00 95.44 124 SER A C 1
ATOM 907 O O . SER A 1 124 ? -34.088 -1.870 31.628 1.00 95.44 124 SER A O 1
ATOM 909 N N . ILE A 1 125 ? -33.946 -3.370 29.948 1.00 96.75 125 ILE A N 1
ATOM 910 C CA . ILE A 1 125 ? -32.721 -2.861 29.325 1.00 96.75 125 ILE A CA 1
ATOM 911 C C . ILE A 1 125 ? -32.945 -2.646 27.833 1.00 96.75 125 ILE A C 1
ATOM 913 O O . ILE A 1 125 ? -33.773 -3.326 27.232 1.00 96.75 125 ILE A O 1
ATOM 917 N N . SER A 1 126 ? -32.199 -1.720 27.236 1.00 96.75 126 SER A N 1
ATOM 918 C CA . SER A 1 126 ? -32.346 -1.344 25.826 1.0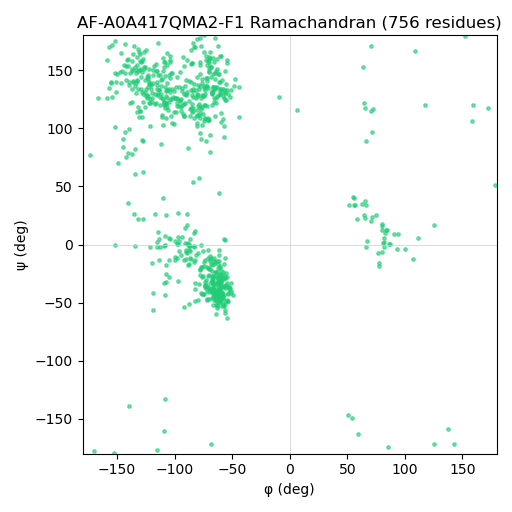0 96.75 126 SER A CA 1
ATOM 919 C C . SER A 1 126 ? -31.958 -2.433 24.821 1.00 96.75 126 SER A C 1
ATOM 921 O O . SER A 1 126 ? -32.316 -2.315 23.657 1.00 96.75 126 SER A O 1
ATOM 923 N N . ALA A 1 127 ? -31.212 -3.462 25.231 1.00 96.94 127 ALA A N 1
ATOM 924 C CA . ALA A 1 127 ? -30.883 -4.612 24.392 1.00 96.94 127 ALA A CA 1
ATOM 925 C C . ALA A 1 127 ? -30.568 -5.841 25.256 1.00 96.94 127 ALA A C 1
ATOM 927 O O . ALA A 1 127 ? -29.877 -5.713 26.264 1.00 96.94 127 ALA A O 1
ATOM 928 N N . SER A 1 128 ? -31.041 -7.019 24.845 1.00 96.44 128 SER A N 1
ATOM 929 C CA . SER A 1 128 ? -30.732 -8.319 25.468 1.00 96.44 128 SER A CA 1
ATOM 930 C C . SER A 1 128 ? -29.522 -9.022 24.840 1.00 96.44 128 SER A C 1
ATOM 932 O O . SER A 1 128 ? -28.993 -9.974 25.415 1.00 96.44 128 SER A O 1
ATOM 934 N N . LYS A 1 129 ? -29.068 -8.555 23.671 1.00 97.69 129 LYS A N 1
ATOM 935 C CA . LYS A 1 129 ? -27.853 -9.009 22.987 1.00 97.69 129 LYS A CA 1
ATOM 936 C C . LYS A 1 129 ? -27.095 -7.815 22.400 1.00 97.69 129 LYS A C 1
ATOM 938 O O . LYS A 1 129 ? -27.699 -6.821 21.987 1.00 97.69 129 LYS A O 1
ATOM 943 N N . ALA A 1 130 ? -25.772 -7.907 22.347 1.00 96.62 130 ALA A N 1
ATOM 944 C CA . ALA A 1 130 ? -24.921 -6.949 21.652 1.00 96.62 130 ALA A CA 1
ATOM 945 C C . ALA A 1 130 ? -23.700 -7.654 21.057 1.00 96.62 130 ALA A C 1
ATOM 947 O O . ALA A 1 130 ? -23.103 -8.498 21.717 1.00 96.62 130 ALA A O 1
ATOM 948 N N . ALA A 1 131 ? -23.322 -7.280 19.838 1.00 96.50 131 ALA A N 1
ATOM 949 C CA . ALA A 1 131 ? -22.036 -7.632 19.254 1.00 96.50 131 ALA A CA 1
ATOM 950 C C . ALA A 1 131 ? -21.157 -6.378 19.236 1.00 96.50 131 ALA A C 1
ATOM 952 O O . ALA A 1 131 ? -21.641 -5.307 18.868 1.00 96.50 131 ALA A O 1
ATOM 953 N N . LEU A 1 132 ? -19.909 -6.504 19.676 1.00 94.00 132 LEU A N 1
ATOM 954 C CA . LEU A 1 132 ? -18.910 -5.436 19.667 1.00 94.00 132 LEU A CA 1
ATOM 955 C C . LEU A 1 132 ? -17.605 -5.990 19.116 1.00 94.00 132 LEU A C 1
ATOM 957 O O . LEU A 1 132 ? -17.326 -7.169 19.302 1.00 94.00 132 LEU A O 1
ATOM 961 N N . TYR A 1 133 ? -16.805 -5.146 18.480 1.00 89.94 133 TYR A N 1
ATOM 962 C CA . TYR A 1 133 ? -15.403 -5.468 18.240 1.00 89.94 133 TYR A CA 1
ATOM 963 C C . TYR A 1 133 ? -14.567 -5.081 19.462 1.00 89.94 133 TYR A C 1
ATOM 965 O O . TYR A 1 133 ? -14.999 -4.223 20.237 1.00 89.94 133 TYR A O 1
ATOM 973 N N . VAL A 1 134 ? -13.407 -5.713 19.651 1.00 84.25 134 VAL A N 1
ATOM 974 C CA . VAL A 1 134 ? -12.391 -5.293 20.635 1.00 84.25 134 VAL A CA 1
ATOM 975 C C . VAL A 1 134 ? -12.201 -3.768 20.595 1.00 84.25 134 VAL A C 1
ATOM 977 O O . VAL A 1 134 ? -12.210 -3.165 19.524 1.00 84.25 134 VAL A O 1
ATOM 980 N N . GLY A 1 135 ? -12.127 -3.127 21.766 1.00 82.62 135 GLY A N 1
ATOM 981 C CA . GLY A 1 135 ? -12.059 -1.664 21.910 1.00 82.62 135 GLY A CA 1
ATOM 982 C C . GLY A 1 135 ? -13.400 -0.934 21.725 1.00 82.62 135 GLY A C 1
ATOM 983 O O . GLY A 1 135 ? -13.577 0.186 22.207 1.00 82.62 135 GLY A O 1
ATOM 984 N N . GLY A 1 136 ? -14.391 -1.573 21.098 1.00 89.81 136 GLY A N 1
ATOM 985 C CA . GLY A 1 136 ? -15.726 -1.023 20.892 1.00 89.81 136 GLY A CA 1
ATOM 986 C C . GLY A 1 136 ? -16.488 -0.784 22.199 1.00 89.81 136 GLY A C 1
ATOM 987 O O . GLY A 1 136 ? -16.342 -1.509 23.188 1.00 89.81 136 GLY A O 1
ATOM 988 N N . THR A 1 137 ? -17.364 0.226 22.202 1.00 95.44 137 THR A N 1
ATOM 989 C CA . THR A 1 137 ? -18.203 0.549 23.366 1.00 95.44 137 THR A CA 1
ATOM 990 C C . THR A 1 137 ? -19.684 0.625 23.012 1.00 95.44 137 THR A C 1
ATOM 992 O O . THR A 1 137 ? -20.057 0.946 21.886 1.00 95.44 137 THR A O 1
ATOM 995 N N . LYS A 1 138 ? -20.557 0.327 23.981 1.00 96.94 138 LYS A N 1
ATOM 996 C CA . LYS A 1 138 ? -22.016 0.474 23.836 1.00 96.94 138 LYS A CA 1
ATOM 997 C C . LYS A 1 138 ? -22.668 0.765 25.173 1.00 96.94 138 LYS A C 1
ATOM 999 O O . LYS A 1 138 ? -22.449 0.045 26.139 1.00 96.94 138 LYS A O 1
ATOM 1004 N N . THR A 1 139 ? -23.529 1.774 25.227 1.00 98.06 139 THR A N 1
ATOM 1005 C CA . THR A 1 139 ? -24.260 2.112 26.454 1.00 98.06 139 THR A CA 1
ATOM 1006 C C . THR A 1 139 ? -25.624 1.436 26.479 1.00 98.06 139 THR A C 1
ATOM 1008 O O . THR A 1 139 ? -26.468 1.690 25.618 1.00 98.06 139 THR A O 1
ATOM 1011 N N . LEU A 1 140 ? -25.863 0.594 27.484 1.00 97.31 140 LEU A N 1
ATOM 1012 C CA . LEU A 1 140 ? -27.187 0.050 27.768 1.00 97.31 140 LEU A CA 1
ATOM 1013 C C . LEU A 1 140 ? -27.979 1.021 28.643 1.00 97.31 140 LEU A C 1
ATOM 1015 O O . LEU A 1 140 ? -27.526 1.433 29.707 1.00 97.31 140 LEU A O 1
ATOM 1019 N N . LYS A 1 141 ? -29.200 1.353 28.218 1.00 95.88 141 LYS A N 1
ATOM 1020 C CA . LYS A 1 141 ? -30.140 2.137 29.028 1.00 95.88 141 LYS A CA 1
ATOM 1021 C C . LYS A 1 141 ? -31.021 1.184 29.826 1.00 95.88 141 LYS A C 1
ATOM 1023 O O . LYS A 1 141 ? -31.618 0.279 29.246 1.00 95.88 141 LYS A O 1
ATOM 1028 N N . SER A 1 142 ? -31.132 1.398 31.135 1.00 95.44 142 SER A N 1
ATOM 1029 C CA . SER A 1 142 ? -32.073 0.677 32.001 1.00 95.44 142 SER A CA 1
ATOM 1030 C C . SER A 1 142 ? -33.297 1.525 32.333 1.00 95.44 142 SER A C 1
ATOM 1032 O O . SER A 1 142 ? -33.195 2.741 32.487 1.00 95.44 142 SER A O 1
ATOM 1034 N N . THR A 1 143 ? -34.455 0.896 32.508 1.00 93.94 143 THR A N 1
ATOM 1035 C CA . THR A 1 143 ? -35.677 1.563 32.984 1.00 93.94 143 THR A CA 1
ATOM 1036 C C . THR A 1 143 ? -36.347 0.713 34.054 1.00 93.94 143 THR A C 1
ATOM 1038 O O . THR A 1 143 ? -36.462 -0.501 33.901 1.00 93.94 143 THR A O 1
ATOM 1041 N N . VAL A 1 144 ? -36.796 1.350 35.138 1.00 94.31 144 VAL A N 1
ATOM 1042 C CA . VAL A 1 144 ? -37.523 0.700 36.236 1.00 94.31 144 VAL A CA 1
ATOM 1043 C C . VAL A 1 144 ? -38.944 1.259 36.286 1.00 94.31 144 VAL A C 1
ATOM 1045 O O . VAL A 1 144 ? -39.139 2.469 36.182 1.00 94.31 144 VAL A O 1
ATOM 1048 N N . LYS A 1 145 ? -39.942 0.378 36.414 1.00 92.88 145 LYS A N 1
ATOM 1049 C CA . LYS A 1 145 ? -41.356 0.747 36.593 1.00 92.88 145 LYS A CA 1
ATOM 1050 C C . LYS A 1 145 ? -41.810 0.482 38.038 1.00 92.88 145 LYS A C 1
ATOM 1052 O O . LYS A 1 145 ? -41.247 -0.413 38.674 1.00 92.88 145 LYS A O 1
ATOM 1057 N N . PRO A 1 146 ? -42.843 1.192 38.536 1.00 90.81 146 PRO A N 1
ATOM 1058 C CA . PRO A 1 146 ? -43.578 2.279 37.870 1.00 90.81 146 PRO A CA 1
ATOM 1059 C C . PRO A 1 146 ? -42.748 3.567 37.735 1.00 90.81 146 PRO A C 1
ATOM 1061 O O . PRO A 1 146 ? -41.795 3.778 38.477 1.00 90.81 146 PRO A O 1
ATOM 1064 N N . SER A 1 147 ? -43.113 4.439 36.787 1.00 86.19 147 SER A N 1
ATOM 1065 C CA . SER A 1 147 ? -42.474 5.760 36.654 1.00 86.19 147 SER A CA 1
ATOM 1066 C C . SER A 1 147 ? -42.578 6.530 37.976 1.00 86.19 147 SER A C 1
ATOM 1068 O O . SER A 1 147 ? -43.652 6.565 38.577 1.00 86.19 147 SER A O 1
ATOM 1070 N N . GLY A 1 148 ? -41.472 7.128 38.426 1.00 84.50 148 GLY A N 1
ATOM 1071 C CA . GLY A 1 148 ? -41.385 7.847 39.702 1.00 84.50 148 GLY A CA 1
ATOM 1072 C C . GLY A 1 148 ? -40.896 7.013 40.893 1.00 84.50 148 GLY A C 1
ATOM 1073 O O . GLY A 1 148 ? -40.706 7.586 41.966 1.00 84.50 148 GLY A O 1
ATOM 1074 N N . VAL A 1 149 ? -40.666 5.702 40.726 1.00 91.38 149 VAL A N 1
ATOM 1075 C CA . VAL A 1 149 ? -40.016 4.861 41.747 1.00 91.38 149 VAL A CA 1
ATOM 1076 C C . VAL A 1 149 ? -38.563 5.294 41.973 1.00 91.38 149 VAL A C 1
ATOM 1078 O O . VAL A 1 149 ? -37.837 5.533 41.005 1.00 91.38 149 VAL A O 1
ATOM 1081 N N . TYR A 1 150 ? -38.111 5.391 43.227 1.00 90.50 150 TYR A N 1
ATOM 1082 C CA . TYR A 1 150 ? -36.709 5.678 43.522 1.00 90.50 150 TYR A CA 1
ATOM 1083 C C . TYR A 1 150 ? -35.926 4.373 43.582 1.00 90.50 150 TYR A C 1
ATOM 1085 O O . TYR A 1 150 ? -35.685 3.831 44.647 1.00 90.50 150 TYR A O 1
ATOM 1093 N N . CYS A 1 151 ? -35.504 3.847 42.437 1.00 90.50 151 CYS A N 1
ATOM 1094 C CA . CYS A 1 151 ? -34.763 2.589 42.408 1.00 90.50 151 CYS A CA 1
ATOM 1095 C C . CYS A 1 151 ? -33.466 2.739 41.608 1.00 90.50 151 CYS A C 1
ATOM 1097 O O . CYS A 1 151 ? -33.468 2.533 40.390 1.00 90.50 151 CYS A O 1
ATOM 1099 N N . PRO A 1 152 ? -32.356 3.121 42.269 1.00 91.31 152 PRO A N 1
ATOM 1100 C CA . PRO A 1 152 ? -31.034 3.036 41.666 1.00 91.31 152 PRO A CA 1
ATOM 1101 C C . PRO A 1 152 ? -30.749 1.617 41.157 1.00 91.31 152 PRO A C 1
ATOM 1103 O O . PRO A 1 152 ? -31.313 0.629 41.635 1.00 91.31 152 PRO A O 1
ATOM 1106 N N . VAL A 1 153 ? -29.848 1.503 40.188 1.00 96.00 153 VAL A N 1
ATOM 1107 C CA . VAL A 1 153 ? -29.441 0.211 39.632 1.00 96.00 153 VAL A CA 1
ATOM 1108 C C . VAL A 1 153 ? -27.938 0.016 39.768 1.00 96.00 153 VAL A C 1
ATOM 1110 O O . VAL A 1 153 ? -27.175 0.979 39.762 1.00 96.00 153 VAL A O 1
ATOM 1113 N N . LYS A 1 154 ? -27.515 -1.242 39.886 1.00 97.44 154 LYS A N 1
ATOM 1114 C CA . LYS A 1 154 ? -26.112 -1.657 39.835 1.00 97.44 154 LYS A CA 1
ATOM 1115 C C . LYS A 1 154 ? -25.870 -2.470 38.571 1.00 97.44 154 LYS A C 1
ATOM 1117 O O . LYS A 1 154 ? -26.674 -3.342 38.243 1.00 97.44 154 LYS A O 1
ATOM 1122 N N . TRP A 1 155 ? -24.762 -2.187 37.898 1.00 97.94 155 TRP A N 1
ATOM 1123 C CA . TRP A 1 155 ? -24.299 -2.916 36.722 1.00 97.94 155 TRP A CA 1
ATOM 1124 C C . TRP A 1 155 ? -23.133 -3.833 37.090 1.00 97.94 155 TRP A C 1
ATOM 1126 O O . TRP A 1 155 ? -22.295 -3.472 37.915 1.00 97.94 155 TRP A O 1
ATOM 1136 N N . SER A 1 156 ? -23.074 -5.011 36.477 1.00 97.88 156 SER A N 1
ATOM 1137 C CA . SER A 1 156 ? -21.972 -5.963 36.638 1.00 97.88 156 SER A CA 1
ATOM 1138 C C . SER A 1 156 ? -21.713 -6.726 35.342 1.00 97.88 156 SER A C 1
ATOM 1140 O O . SER A 1 156 ? -22.644 -6.986 34.581 1.00 97.88 156 SER A O 1
ATOM 1142 N N . SER A 1 157 ? -20.462 -7.125 35.109 1.00 98.25 157 SER A N 1
ATOM 1143 C CA . SER A 1 157 ? -20.089 -8.041 34.026 1.00 98.25 157 SER A CA 1
ATOM 1144 C C . SER A 1 157 ? -19.752 -9.414 34.594 1.00 98.25 157 SER A C 1
ATOM 1146 O O . SER A 1 157 ? -19.006 -9.495 35.569 1.00 98.25 157 SER A O 1
ATOM 1148 N N . GLY A 1 158 ? -20.291 -10.469 33.980 1.00 97.81 158 GLY A N 1
ATOM 1149 C CA . GLY A 1 158 ? -19.971 -11.859 34.309 1.00 97.81 158 GLY A CA 1
ATOM 1150 C C . GLY A 1 158 ? -18.594 -12.314 33.817 1.00 97.81 158 GLY A C 1
ATOM 1151 O O . GLY A 1 158 ? -18.070 -13.283 34.341 1.00 97.81 158 GLY A O 1
ATOM 1152 N N . ASN A 1 159 ? -17.988 -11.608 32.854 1.00 97.06 159 ASN A N 1
ATOM 1153 C CA . ASN A 1 159 ? -16.608 -11.846 32.430 1.00 97.06 159 ASN A CA 1
ATOM 1154 C C . ASN A 1 159 ? -15.936 -10.503 32.105 1.00 97.06 159 ASN A C 1
ATOM 1156 O O . ASN A 1 159 ? -16.098 -9.954 31.013 1.00 97.06 159 ASN A O 1
ATOM 1160 N N . LYS A 1 160 ? -15.197 -9.960 33.081 1.00 96.38 160 LYS A N 1
ATOM 1161 C CA . LYS A 1 160 ? -14.519 -8.658 32.968 1.00 96.38 160 LYS A CA 1
ATOM 1162 C C . LYS A 1 160 ? -13.311 -8.676 32.025 1.00 96.38 160 LYS A C 1
ATOM 1164 O O . LYS A 1 160 ? -12.906 -7.596 31.600 1.00 96.38 160 LYS A O 1
ATOM 1169 N N . ALA A 1 161 ? -12.752 -9.850 31.720 1.00 90.94 161 ALA A N 1
ATOM 1170 C CA . ALA A 1 161 ? -11.669 -9.995 30.749 1.00 90.94 161 ALA A CA 1
ATOM 1171 C C . ALA A 1 161 ? -12.191 -9.823 29.313 1.00 90.94 161 ALA A C 1
ATOM 1173 O O . ALA A 1 161 ? -11.520 -9.219 28.488 1.00 90.94 161 ALA A O 1
ATOM 1174 N N . VAL A 1 162 ? -13.425 -10.267 29.041 1.00 92.00 162 VAL A N 1
ATOM 1175 C CA . VAL A 1 162 ? -14.092 -10.094 27.738 1.00 92.00 162 VAL A CA 1
ATOM 1176 C C . VAL A 1 162 ? -14.733 -8.711 27.604 1.00 92.00 162 VAL A C 1
ATOM 1178 O O . VAL A 1 162 ? -14.520 -8.030 26.603 1.00 92.00 162 VAL A O 1
ATOM 1181 N N . ALA A 1 163 ? -15.510 -8.260 28.596 1.00 96.44 163 ALA A N 1
ATOM 1182 C CA . ALA A 1 163 ? -16.131 -6.934 28.563 1.00 96.44 163 ALA A CA 1
ATOM 1183 C C . ALA A 1 163 ? -16.352 -6.351 29.964 1.00 96.44 163 ALA A C 1
ATOM 1185 O O . ALA A 1 163 ? -16.802 -7.038 30.882 1.00 96.44 163 ALA A O 1
ATOM 1186 N N . THR A 1 164 ? -16.114 -5.053 30.131 1.00 97.44 164 THR A N 1
ATOM 1187 C CA . THR A 1 164 ? -16.437 -4.312 31.362 1.00 97.44 164 THR A CA 1
ATOM 1188 C C . THR A 1 164 ? -17.687 -3.458 31.175 1.00 97.44 164 THR A C 1
ATOM 1190 O O . THR A 1 164 ? -18.109 -3.204 30.052 1.00 97.44 164 THR A O 1
ATOM 1193 N N . VAL A 1 165 ? -18.313 -3.027 32.275 1.00 98.19 165 VAL A N 1
ATOM 1194 C CA . VAL A 1 165 ? -19.466 -2.115 32.257 1.00 98.19 165 VAL A CA 1
ATOM 1195 C C . VAL A 1 165 ? -19.310 -1.051 33.343 1.00 98.19 165 VAL A C 1
ATOM 1197 O O . VAL A 1 165 ? -18.948 -1.373 34.475 1.00 98.19 165 VAL A O 1
ATOM 1200 N N . SER A 1 166 ? -19.561 0.213 33.005 1.00 97.81 166 SER A N 1
ATOM 1201 C CA . SER A 1 166 ? -19.540 1.332 33.953 1.00 97.81 166 SER A CA 1
ATOM 1202 C C . SER A 1 166 ? -20.798 1.375 34.834 1.00 97.81 166 SER A C 1
ATOM 1204 O O . SER A 1 166 ? -21.807 0.724 34.557 1.00 97.81 166 SER A O 1
ATOM 1206 N N . SER A 1 167 ? -20.795 2.238 35.856 1.00 95.62 167 SER A N 1
ATOM 1207 C CA . SER A 1 167 ? -21.980 2.533 36.681 1.00 95.62 167 SER A CA 1
ATOM 1208 C C . SER A 1 167 ? -23.161 3.114 35.888 1.00 95.62 167 SER A C 1
ATOM 1210 O O . SER A 1 167 ? -24.305 3.022 36.330 1.00 95.62 167 SER A O 1
ATOM 1212 N N . THR A 1 168 ? -22.902 3.673 34.703 1.00 95.00 168 THR A N 1
ATOM 1213 C CA . THR A 1 168 ? -23.907 4.238 33.790 1.00 95.00 168 THR A CA 1
ATOM 1214 C C . THR A 1 168 ? -24.355 3.263 32.697 1.00 95.00 168 THR A C 1
ATOM 1216 O O . THR A 1 168 ? -25.158 3.638 31.845 1.00 95.00 168 THR A O 1
ATOM 1219 N N . GLY A 1 169 ? -23.865 2.017 32.708 1.00 96.44 169 GLY A N 1
ATOM 1220 C CA . GLY A 1 169 ? -24.208 1.000 31.712 1.00 96.44 169 GLY A CA 1
ATOM 1221 C C . GLY A 1 169 ? -23.393 1.075 30.416 1.00 96.44 169 GLY A C 1
ATOM 1222 O O . GLY A 1 169 ? -23.767 0.426 29.438 1.00 96.44 169 GLY A O 1
ATOM 1223 N N . LYS A 1 170 ? -22.293 1.845 30.372 1.00 98.00 170 LYS A N 1
ATOM 1224 C CA . LYS A 1 170 ? -21.362 1.866 29.229 1.00 98.00 170 LYS A CA 1
ATOM 1225 C C . LYS A 1 170 ? -20.503 0.607 29.252 1.00 98.00 170 LYS A C 1
ATOM 1227 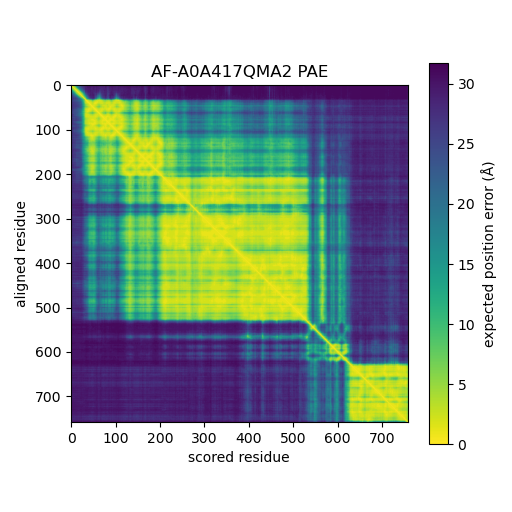O O . LYS A 1 170 ? -19.696 0.437 30.160 1.00 98.00 170 LYS A O 1
ATOM 1232 N N . ILE A 1 171 ? -20.700 -0.259 28.268 1.00 98.00 171 ILE A N 1
ATOM 1233 C CA . ILE A 1 171 ? -19.914 -1.470 28.038 1.00 98.00 171 ILE A CA 1
ATOM 1234 C C . ILE A 1 171 ? -18.652 -1.101 27.264 1.00 98.00 171 ILE A C 1
ATOM 1236 O O . ILE A 1 171 ? -18.750 -0.339 26.302 1.00 98.00 171 ILE A O 1
ATOM 1240 N N . THR A 1 172 ? -17.517 -1.686 27.639 1.00 95.25 172 THR A N 1
ATOM 1241 C CA . THR A 1 172 ? -16.259 -1.641 26.881 1.00 95.25 172 THR A CA 1
ATOM 1242 C C . THR A 1 172 ? -15.813 -3.067 26.574 1.00 95.25 172 THR A C 1
ATOM 1244 O O . THR A 1 172 ? -15.649 -3.872 27.494 1.00 95.25 172 THR A O 1
ATOM 1247 N N . ALA A 1 173 ? -15.649 -3.386 25.292 1.00 93.12 173 ALA A N 1
ATOM 1248 C CA . ALA A 1 173 ? -15.148 -4.672 24.821 1.00 93.12 173 ALA A CA 1
ATOM 1249 C C . ALA A 1 173 ? -13.621 -4.741 24.956 1.00 93.12 173 ALA A C 1
ATOM 1251 O O . ALA A 1 173 ? -12.930 -3.791 24.593 1.00 93.12 173 ALA A O 1
ATOM 1252 N N . LYS A 1 174 ? -13.109 -5.855 25.483 1.00 84.44 174 LYS A N 1
ATOM 1253 C CA . LYS A 1 174 ? -11.686 -6.046 25.787 1.00 84.44 174 LYS A CA 1
ATOM 1254 C C . LYS A 1 174 ? -11.064 -7.197 25.008 1.00 84.44 174 LYS A C 1
ATOM 1256 O O . LYS A 1 174 ? -10.117 -6.964 24.286 1.00 84.44 174 LYS A O 1
ATOM 1261 N N . LYS A 1 175 ? -11.617 -8.406 25.125 1.00 85.12 175 LYS A N 1
ATOM 1262 C CA . LYS A 1 175 ? -11.082 -9.622 24.490 1.00 85.12 175 LYS A CA 1
ATOM 1263 C C . LYS A 1 175 ? -12.192 -10.351 23.729 1.00 85.12 175 LYS A C 1
ATOM 1265 O O . LYS A 1 175 ? -13.325 -10.329 24.223 1.00 85.12 175 LYS A O 1
ATOM 1270 N N . PRO A 1 176 ? -11.924 -10.991 22.572 1.00 86.19 176 PRO A N 1
ATOM 1271 C CA . PRO A 1 176 ? -12.872 -11.900 21.930 1.00 86.19 176 PRO A CA 1
ATOM 1272 C C . PRO A 1 176 ? -13.480 -12.908 22.909 1.00 86.19 176 PRO A C 1
ATOM 1274 O O . PRO A 1 176 ? -12.817 -13.405 23.819 1.00 86.19 176 PRO A O 1
ATOM 1277 N N . GLY A 1 177 ? -14.766 -13.201 22.724 1.00 89.81 177 GLY A N 1
ATOM 1278 C CA . GLY A 1 177 ? -15.509 -14.137 23.562 1.00 89.81 177 GLY A CA 1
ATOM 1279 C C . GLY A 1 177 ? -16.902 -13.632 23.917 1.00 89.81 177 GLY A C 1
ATOM 1280 O O . GLY A 1 177 ? -17.475 -12.776 23.239 1.00 89.81 177 GLY A O 1
ATOM 1281 N N . THR A 1 178 ? -17.480 -14.164 24.996 1.00 95.81 178 THR A N 1
ATOM 1282 C CA . THR A 1 178 ? -18.809 -13.744 25.464 1.00 95.81 178 THR A CA 1
ATOM 1283 C C . THR A 1 178 ? -18.803 -13.311 26.928 1.00 95.81 178 THR A C 1
ATOM 1285 O O . THR A 1 178 ? -18.121 -13.889 27.769 1.00 95.81 178 THR A O 1
ATOM 1288 N N . ALA A 1 179 ? -19.568 -12.262 27.234 1.00 97.88 179 ALA A N 1
ATOM 1289 C CA . ALA A 1 179 ? -19.772 -11.748 28.583 1.00 97.88 179 ALA A CA 1
ATOM 1290 C C . ALA A 1 179 ? -21.253 -11.433 28.812 1.00 97.88 179 ALA A C 1
ATOM 1292 O O . ALA A 1 179 ? -21.930 -10.880 27.945 1.00 97.88 179 ALA A O 1
ATOM 1293 N N . THR A 1 180 ? -21.759 -11.733 30.006 1.00 98.19 180 THR A N 1
ATOM 1294 C CA . THR A 1 180 ? -23.129 -11.374 30.396 1.00 98.19 180 THR A CA 1
ATOM 1295 C C . THR A 1 180 ? -23.111 -10.105 31.236 1.00 98.19 180 THR A C 1
ATOM 1297 O O . THR A 1 180 ? -22.615 -10.104 32.363 1.00 98.19 180 THR A O 1
ATOM 1300 N N . ILE A 1 181 ? -23.678 -9.022 30.709 1.00 98.38 181 ILE A N 1
ATOM 1301 C CA . ILE A 1 181 ? -23.821 -7.752 31.424 1.00 98.38 181 ILE A CA 1
ATOM 1302 C C . ILE A 1 181 ? -25.169 -7.734 32.130 1.00 98.38 181 ILE A C 1
ATOM 1304 O O . ILE A 1 181 ? -26.205 -7.842 31.481 1.00 98.38 181 ILE A O 1
ATOM 1308 N N . THR A 1 182 ? -25.169 -7.590 33.452 1.00 98.06 182 THR A N 1
ATOM 1309 C CA . THR A 1 182 ? -26.379 -7.626 34.282 1.00 98.06 182 THR A CA 1
ATOM 1310 C C . THR A 1 182 ? -26.643 -6.266 34.906 1.00 98.06 182 THR A C 1
ATOM 1312 O O . THR A 1 182 ? -25.745 -5.665 35.490 1.00 98.06 182 THR A O 1
ATOM 1315 N N . VAL A 1 183 ? -27.892 -5.806 34.827 1.00 97.81 183 VAL A N 1
ATOM 1316 C CA . VAL A 1 183 ? -28.409 -4.701 35.635 1.00 97.81 183 VAL A CA 1
ATOM 1317 C C . VAL A 1 183 ? -29.303 -5.255 36.737 1.00 97.81 183 VAL A C 1
ATOM 1319 O O . VAL A 1 183 ? -30.164 -6.101 36.485 1.00 97.81 183 VAL A O 1
ATOM 1322 N N . ARG A 1 184 ? -29.120 -4.770 37.964 1.00 97.25 184 ARG A N 1
ATOM 1323 C CA . ARG A 1 184 ? -29.891 -5.177 39.143 1.00 97.25 184 ARG A CA 1
ATOM 1324 C C . ARG A 1 184 ? -30.447 -3.956 39.867 1.00 97.25 184 ARG A C 1
ATOM 1326 O O . ARG A 1 184 ? -29.708 -3.020 40.160 1.00 97.25 184 ARG A O 1
ATOM 1333 N N . ALA A 1 185 ? -31.737 -3.984 40.180 1.00 95.56 185 ALA A N 1
ATOM 1334 C CA . ALA A 1 185 ? -32.392 -3.010 41.050 1.00 95.56 185 ALA A CA 1
ATOM 1335 C C . ALA A 1 185 ? -31.788 -3.045 42.466 1.00 95.56 185 ALA A C 1
ATOM 1337 O O . ALA A 1 185 ? -31.531 -4.128 42.991 1.00 95.56 185 ALA A O 1
ATOM 1338 N N . THR A 1 186 ? -31.596 -1.889 43.108 1.00 93.12 186 THR A N 1
ATOM 1339 C CA . THR A 1 186 ? -31.104 -1.819 44.501 1.00 93.12 186 THR A CA 1
ATOM 1340 C C . THR A 1 186 ? -32.210 -1.912 45.549 1.00 93.12 186 THR A C 1
ATOM 1342 O O . THR A 1 186 ? -31.912 -2.003 46.737 1.00 93.12 186 THR A O 1
ATOM 1345 N N . GLN A 1 187 ? -33.476 -1.924 45.131 1.00 91.19 187 GLN A N 1
ATOM 1346 C CA . GLN A 1 187 ? -34.630 -2.111 46.007 1.00 91.19 187 GLN A CA 1
ATOM 1347 C C . GLN A 1 187 ? -35.367 -3.419 45.703 1.00 91.19 187 GLN A C 1
ATOM 1349 O O . GLN A 1 187 ? -35.470 -3.844 44.548 1.00 91.19 187 GLN A O 1
ATOM 1354 N N . LYS A 1 188 ? -35.913 -4.042 46.752 1.00 92.88 188 LYS A N 1
ATOM 1355 C CA . LYS A 1 188 ? -36.766 -5.232 46.649 1.00 92.88 188 LYS A CA 1
ATOM 1356 C C . LYS A 1 188 ? -38.170 -4.850 46.165 1.00 92.88 188 LYS A C 1
ATOM 1358 O O . LYS A 1 188 ? -38.711 -3.820 46.560 1.00 92.88 188 LYS A O 1
ATOM 1363 N N . ASN A 1 189 ? -38.769 -5.701 45.337 1.00 93.44 189 ASN A N 1
ATOM 1364 C CA . ASN A 1 189 ? -40.175 -5.595 44.952 1.00 93.44 189 ASN A CA 1
ATOM 1365 C C . ASN A 1 189 ? -41.112 -6.028 46.101 1.00 93.44 189 ASN A C 1
ATOM 1367 O O . ASN A 1 189 ? -40.659 -6.474 47.157 1.00 93.44 189 ASN A O 1
ATOM 1371 N N . ASN A 1 190 ? -42.429 -5.976 45.875 1.00 91.88 190 ASN A N 1
ATOM 1372 C CA . ASN A 1 190 ? -43.436 -6.413 46.859 1.00 91.88 190 ASN A CA 1
ATOM 1373 C C . ASN A 1 190 ? -43.285 -7.882 47.298 1.00 91.88 190 ASN A C 1
ATOM 1375 O O . ASN A 1 190 ? -43.699 -8.238 48.393 1.00 91.88 190 ASN A O 1
ATOM 1379 N N . LYS A 1 191 ? -42.648 -8.732 46.482 1.00 93.62 191 LYS A N 1
ATOM 1380 C CA . LYS A 1 191 ? -42.348 -10.136 46.808 1.00 93.62 191 LYS A CA 1
ATOM 1381 C C . LYS A 1 191 ? -40.995 -10.304 47.519 1.00 93.62 191 LYS A C 1
ATOM 1383 O O . LYS A 1 191 ? -40.444 -11.399 47.526 1.00 93.62 191 LYS A O 1
ATOM 1388 N N . LYS A 1 192 ? -40.418 -9.223 48.060 1.00 92.06 192 LYS A N 1
ATOM 1389 C CA . LYS A 1 192 ? -39.105 -9.184 48.732 1.00 92.06 192 LYS A CA 1
ATOM 1390 C C . LYS A 1 192 ? -37.920 -9.643 47.850 1.00 92.06 192 LYS A C 1
ATOM 1392 O O . LYS A 1 192 ? -36.861 -9.975 48.382 1.00 92.06 192 LYS A O 1
ATOM 1397 N N . LYS A 1 193 ? -38.046 -9.608 46.514 1.00 93.12 193 LYS A N 1
ATOM 1398 C CA . LYS A 1 193 ? -37.002 -10.015 45.549 1.00 93.12 193 LYS A CA 1
ATOM 1399 C C . LYS A 1 193 ? -36.389 -8.814 44.821 1.00 93.12 193 LYS A C 1
ATOM 1401 O O . LYS A 1 193 ? -37.090 -7.857 44.497 1.00 93.12 193 LYS A O 1
ATOM 1406 N N . TYR A 1 194 ? -35.091 -8.876 44.519 1.00 94.38 194 TYR A N 1
ATOM 1407 C CA . TYR A 1 194 ? -34.442 -7.920 43.614 1.00 94.38 194 TYR A CA 1
ATOM 1408 C C . TYR A 1 194 ? -34.760 -8.262 42.159 1.00 94.38 194 TYR A C 1
ATOM 1410 O O . TYR A 1 194 ? -34.680 -9.422 41.759 1.00 94.38 194 TYR A O 1
ATOM 1418 N N . LEU A 1 195 ? -35.079 -7.248 41.358 1.00 96.88 195 LEU A N 1
ATOM 1419 C CA . LEU A 1 195 ? -35.285 -7.406 39.920 1.00 96.88 195 LEU A CA 1
ATOM 1420 C C . LEU A 1 195 ? -33.953 -7.269 39.177 1.00 96.88 195 LEU A C 1
ATOM 1422 O O . LEU A 1 195 ? -33.147 -6.398 39.510 1.00 96.88 195 LEU A O 1
ATOM 1426 N N . ALA A 1 196 ? -33.734 -8.092 38.153 1.00 96.94 196 ALA A N 1
ATOM 1427 C CA . ALA A 1 196 ? -32.553 -8.011 37.302 1.00 96.94 196 ALA A CA 1
ATOM 1428 C C . ALA A 1 196 ? -32.880 -8.337 35.840 1.00 96.94 196 ALA A C 1
ATOM 1430 O O . ALA A 1 196 ? -33.833 -9.063 35.550 1.00 96.94 196 ALA A O 1
ATOM 1431 N N . LYS A 1 197 ? -32.069 -7.802 34.925 1.00 97.94 197 LYS A N 1
ATOM 1432 C CA . LYS A 1 197 ? -32.051 -8.165 33.502 1.00 97.94 197 LYS A CA 1
ATOM 1433 C C . LYS A 1 197 ? -30.620 -8.218 32.993 1.00 97.94 197 LYS A C 1
ATOM 1435 O O . LYS A 1 197 ? -29.748 -7.538 33.528 1.00 97.94 197 LYS A O 1
ATOM 1440 N N . SER A 1 198 ? -30.398 -9.018 31.959 1.00 97.75 198 SER A N 1
ATOM 1441 C CA . SER A 1 198 ? -29.075 -9.267 31.404 1.00 97.75 198 SER A CA 1
ATOM 1442 C C . SER A 1 198 ? -29.034 -9.087 29.889 1.00 97.75 198 SER A C 1
ATOM 1444 O O . SER A 1 198 ? -30.030 -9.287 29.193 1.00 97.75 198 SER A O 1
ATOM 1446 N N . CYS A 1 199 ? -27.860 -8.699 29.397 1.00 97.94 199 CYS A N 1
ATOM 1447 C CA . CYS A 1 199 ? -27.506 -8.611 27.990 1.00 97.94 199 CYS A CA 1
ATOM 1448 C C . CYS A 1 199 ? -26.324 -9.544 27.711 1.00 97.94 199 CYS A C 1
ATOM 1450 O O . CYS A 1 199 ? -25.292 -9.433 28.377 1.00 97.94 199 CYS A O 1
ATOM 1452 N N . LYS A 1 200 ? -26.456 -10.439 26.725 1.00 98.31 200 LYS A N 1
ATOM 1453 C CA . LYS A 1 200 ? -25.334 -11.244 26.225 1.00 98.31 200 LYS A CA 1
ATOM 1454 C C . LYS A 1 200 ? -24.511 -10.399 25.254 1.00 98.31 200 LYS A C 1
ATOM 1456 O O . LYS A 1 200 ? -24.973 -10.076 24.159 1.00 98.31 200 LYS A O 1
ATOM 1461 N N . VAL A 1 201 ? -23.299 -10.046 25.655 1.00 98.00 201 VAL A N 1
ATOM 1462 C CA . VAL A 1 201 ? -22.324 -9.344 24.820 1.00 98.00 201 VAL A CA 1
ATOM 1463 C C . VAL A 1 201 ? -21.412 -10.377 24.179 1.00 98.00 201 VAL A C 1
ATOM 1465 O O . VAL A 1 201 ? -20.827 -11.202 24.874 1.00 98.00 201 VAL A O 1
ATOM 1468 N N . THR A 1 202 ? -21.309 -10.341 22.857 1.00 96.62 202 THR A N 1
ATOM 1469 C CA . THR A 1 202 ? -20.326 -11.104 22.085 1.00 96.62 202 THR A CA 1
ATOM 1470 C C . THR A 1 202 ? -19.280 -10.124 21.589 1.00 96.62 202 THR A C 1
ATOM 1472 O O . THR A 1 202 ? -19.614 -9.183 20.867 1.00 96.62 202 THR A O 1
ATOM 1475 N N . VAL A 1 203 ? -18.037 -10.315 22.008 1.00 91.31 203 VAL A N 1
ATOM 1476 C CA . VAL A 1 203 ? -16.904 -9.541 21.518 1.00 91.31 203 VAL A CA 1
ATOM 1477 C C . VAL A 1 203 ? -16.260 -10.330 20.394 1.00 91.31 203 VAL A C 1
ATOM 1479 O O . VAL A 1 203 ? -15.901 -11.494 20.564 1.00 91.31 203 VAL A O 1
ATOM 1482 N N . LYS A 1 204 ? -16.172 -9.696 19.234 1.00 88.69 204 LYS A N 1
ATOM 1483 C CA . LYS A 1 204 ? -15.498 -10.201 18.049 1.00 88.69 204 LYS A CA 1
ATOM 1484 C C . LYS A 1 204 ? -14.199 -9.445 17.856 1.00 88.69 204 LYS A C 1
ATOM 1486 O O . LYS A 1 204 ? -13.990 -8.364 18.404 1.00 88.69 204 LYS A O 1
ATOM 1491 N N . VAL A 1 205 ? -13.358 -10.003 17.015 1.00 82.06 205 VAL A N 1
ATOM 1492 C CA . VAL A 1 205 ? -12.157 -9.345 16.534 1.00 82.06 205 VAL A CA 1
ATOM 1493 C C . VAL A 1 205 ? -12.368 -9.061 15.061 1.00 82.06 205 VAL A C 1
ATOM 1495 O O . VAL A 1 205 ? -13.049 -9.825 14.370 1.00 82.06 205 VAL A O 1
ATOM 1498 N N . LYS A 1 206 ? -11.895 -7.905 14.600 1.00 80.75 206 LYS A N 1
ATOM 1499 C CA . LYS A 1 206 ? -11.957 -7.588 13.179 1.00 80.75 206 LYS A CA 1
ATOM 1500 C C . LYS A 1 206 ? -10.904 -8.454 12.498 1.00 80.75 206 LYS A C 1
ATOM 1502 O O . LYS A 1 206 ? -9.720 -8.210 12.696 1.00 80.75 206 LYS A O 1
ATOM 1507 N N . ASN A 1 207 ? -11.358 -9.466 11.761 1.00 81.88 207 ASN A N 1
ATOM 1508 C CA . ASN A 1 207 ? -10.466 -10.296 10.967 1.00 81.88 207 ASN A CA 1
ATOM 1509 C C . ASN A 1 207 ? -9.757 -9.418 9.929 1.00 81.88 207 ASN A C 1
ATOM 1511 O O . ASN A 1 207 ? -10.414 -8.601 9.275 1.00 81.88 207 ASN A O 1
ATOM 1515 N N . VAL A 1 208 ? -8.448 -9.594 9.799 1.00 89.31 208 VAL A N 1
ATOM 1516 C CA . VAL A 1 208 ? -7.628 -8.947 8.777 1.00 89.31 208 VAL A CA 1
ATOM 1517 C C . VAL A 1 208 ? -7.232 -10.035 7.782 1.00 89.31 208 VAL A C 1
ATOM 1519 O O . VAL A 1 208 ? -6.598 -11.008 8.182 1.00 89.31 208 VAL A O 1
ATOM 1522 N N . PRO A 1 209 ? -7.648 -9.940 6.507 1.00 92.81 209 PRO A N 1
ATOM 1523 C CA . PRO A 1 209 ? -7.262 -10.918 5.494 1.00 92.81 209 PRO A CA 1
ATOM 1524 C C . PRO A 1 209 ? -5.736 -11.046 5.369 1.00 92.81 209 PRO A C 1
ATOM 1526 O O . PRO A 1 209 ? -5.028 -10.050 5.514 1.00 92.81 209 PRO A O 1
ATOM 1529 N N . LYS A 1 210 ? -5.226 -12.234 5.003 1.00 94.06 210 LYS A N 1
ATOM 1530 C CA . LYS A 1 210 ? -3.790 -12.452 4.713 1.00 94.06 210 LYS A CA 1
ATOM 1531 C C . LYS A 1 210 ? -3.226 -11.394 3.749 1.00 94.06 210 LYS A C 1
ATOM 1533 O O . LYS A 1 210 ? -2.198 -10.794 4.018 1.00 94.06 210 LYS A O 1
ATOM 1538 N N . ARG A 1 211 ? -3.980 -11.076 2.691 1.00 95.81 211 ARG A N 1
ATOM 1539 C CA . ARG A 1 211 ? -3.623 -10.071 1.675 1.00 95.81 211 ARG A CA 1
ATOM 1540 C C . ARG A 1 211 ? -3.644 -8.621 2.181 1.00 95.81 211 ARG A C 1
ATOM 1542 O O . ARG A 1 211 ? -3.018 -7.771 1.564 1.00 95.81 211 ARG A O 1
ATOM 1549 N N . GLN A 1 212 ? -4.354 -8.304 3.269 1.00 97.38 212 GLN A N 1
ATOM 1550 C CA . GLN A 1 212 ? -4.331 -6.943 3.809 1.00 97.38 212 GLN A CA 1
ATOM 1551 C C . GLN A 1 212 ? -2.970 -6.677 4.459 1.00 97.38 212 GLN A C 1
ATOM 1553 O O . GLN A 1 212 ? -2.629 -7.363 5.417 1.00 97.38 212 GLN A O 1
ATOM 1558 N N . VAL A 1 213 ? -2.231 -5.681 3.967 1.00 98.31 213 VAL A N 1
ATOM 1559 C CA . VAL A 1 213 ? -0.868 -5.375 4.428 1.00 98.31 213 VAL A CA 1
ATOM 1560 C C . VAL A 1 213 ? -0.902 -4.343 5.550 1.00 98.31 213 VAL A C 1
ATOM 1562 O O . VAL A 1 213 ? -0.413 -4.601 6.646 1.00 98.31 213 VAL A O 1
ATOM 1565 N N . TYR A 1 214 ? -1.543 -3.195 5.330 1.00 98.31 214 TYR A N 1
ATOM 1566 C CA . TYR A 1 214 ? -1.559 -2.123 6.324 1.00 98.31 214 TYR A CA 1
ATOM 1567 C C . TYR A 1 214 ? -2.543 -2.417 7.468 1.00 98.31 214 TYR A C 1
ATOM 1569 O O . TYR A 1 214 ? -3.742 -2.657 7.257 1.00 98.31 214 TYR A O 1
ATOM 1577 N N . VAL A 1 215 ? -2.042 -2.372 8.703 1.00 96.94 215 VAL A N 1
ATOM 1578 C CA . VAL A 1 215 ? -2.798 -2.596 9.947 1.00 96.94 215 VAL A CA 1
ATOM 1579 C C . VAL A 1 215 ? -2.546 -1.469 10.941 1.00 96.94 215 VAL A C 1
ATOM 1581 O O . VAL A 1 215 ? -1.482 -0.867 10.950 1.00 96.94 215 VAL A O 1
ATOM 1584 N N . SER A 1 216 ? -3.519 -1.153 11.799 1.00 95.06 216 SER A N 1
ATOM 1585 C CA . SER A 1 216 ? -3.329 -0.074 12.777 1.00 95.06 216 SER A CA 1
ATOM 1586 C C . SER A 1 216 ? -2.472 -0.525 13.972 1.00 95.06 216 SER A C 1
ATOM 1588 O O . SER A 1 216 ? -2.479 -1.716 14.306 1.00 95.06 216 SER A O 1
ATOM 1590 N N . PRO A 1 217 ? -1.817 0.405 14.693 1.00 95.25 217 PRO A N 1
ATOM 1591 C CA . PRO A 1 217 ? -1.121 0.089 15.943 1.00 95.25 217 PRO A CA 1
ATOM 1592 C C . PRO A 1 217 ? -2.004 -0.644 16.963 1.00 95.25 217 PRO A C 1
ATOM 1594 O O . PRO A 1 217 ? -1.569 -1.579 17.628 1.00 95.25 217 PRO A O 1
ATOM 1597 N N . GLU A 1 218 ? -3.283 -0.271 17.068 1.00 89.62 218 GLU A N 1
ATOM 1598 C CA . GLU A 1 218 ? -4.232 -0.931 17.967 1.00 89.62 218 GLU A CA 1
ATOM 1599 C C . GLU A 1 218 ? -4.572 -2.353 17.518 1.00 89.62 218 GLU A C 1
ATOM 1601 O O . GLU A 1 218 ? -4.803 -3.220 18.365 1.00 89.62 218 GLU A O 1
ATOM 1606 N N . TRP A 1 219 ? -4.603 -2.608 16.204 1.00 91.69 219 TRP A N 1
ATOM 1607 C CA . TRP A 1 219 ? -4.749 -3.967 15.696 1.00 91.69 219 TRP A CA 1
ATOM 1608 C C . TRP A 1 219 ? -3.540 -4.810 16.099 1.00 91.69 219 TRP A C 1
ATOM 1610 O O . TRP A 1 219 ? -3.741 -5.868 16.697 1.00 91.69 219 TRP A O 1
ATOM 1620 N N . TYR A 1 220 ? -2.315 -4.320 15.882 1.00 93.75 220 TYR A N 1
ATOM 1621 C CA . TYR A 1 220 ? -1.116 -5.064 16.276 1.00 93.75 220 TYR A CA 1
ATOM 1622 C C . TYR A 1 220 ? -1.066 -5.299 17.789 1.00 93.75 220 TYR A C 1
ATOM 1624 O O . TYR A 1 220 ? -0.885 -6.425 18.239 1.00 93.75 220 TYR A O 1
ATOM 1632 N N . LYS A 1 221 ? -1.364 -4.274 18.595 1.00 90.06 221 LYS A N 1
ATOM 1633 C CA . LYS A 1 221 ? -1.491 -4.415 20.051 1.00 90.06 221 LYS A CA 1
ATOM 1634 C C . LYS A 1 221 ? -2.479 -5.514 20.444 1.00 90.06 221 LYS A C 1
ATOM 1636 O O . LYS A 1 221 ? -2.215 -6.282 21.361 1.00 90.06 221 LYS A O 1
ATOM 1641 N N . SER A 1 222 ? -3.620 -5.606 19.760 1.00 85.88 222 SER A N 1
ATOM 1642 C CA . SER A 1 222 ? -4.575 -6.688 20.013 1.00 85.88 222 SER A CA 1
ATOM 1643 C C . SER A 1 222 ? -4.022 -8.063 19.608 1.00 85.88 222 SER A C 1
ATOM 1645 O O . SER A 1 222 ? -4.313 -9.046 20.287 1.00 85.88 222 SER A O 1
ATOM 1647 N N . ALA A 1 223 ? -3.203 -8.143 18.554 1.00 89.69 223 ALA A N 1
ATOM 1648 C CA . ALA A 1 223 ? -2.511 -9.370 18.160 1.00 89.69 223 ALA A CA 1
ATOM 1649 C C . ALA A 1 223 ? -1.536 -9.819 19.254 1.00 89.69 223 ALA A C 1
ATOM 1651 O O . ALA A 1 223 ? -1.691 -10.918 19.780 1.00 89.69 223 ALA A O 1
ATOM 1652 N N . ALA A 1 224 ? -0.660 -8.914 19.698 1.00 89.25 224 ALA A N 1
ATOM 1653 C CA . ALA A 1 224 ? 0.297 -9.148 20.779 1.00 89.25 224 ALA A CA 1
ATOM 1654 C C . ALA A 1 224 ? -0.374 -9.536 22.116 1.00 89.25 224 ALA A C 1
ATOM 1656 O O . ALA A 1 224 ? 0.191 -10.266 22.923 1.00 89.25 224 ALA A O 1
ATOM 1657 N N . GLU A 1 225 ? -1.615 -9.098 22.358 1.00 85.62 225 GLU A N 1
ATOM 1658 C CA . GLU A 1 225 ? -2.419 -9.491 23.527 1.00 85.62 225 GLU A CA 1
ATOM 1659 C C . GLU A 1 225 ? -3.165 -10.839 23.352 1.00 85.62 225 GLU A C 1
ATOM 1661 O O . GLU A 1 225 ? -4.043 -11.182 24.160 1.00 85.62 225 GLU A O 1
ATOM 1666 N N . GLY A 1 226 ? -2.873 -11.597 22.289 1.00 84.38 226 GLY A N 1
ATOM 1667 C CA . GLY A 1 226 ? -3.497 -12.888 21.982 1.00 84.38 226 GLY A CA 1
ATOM 1668 C C . GLY A 1 226 ? -4.982 -12.765 21.638 1.00 84.38 226 GLY A C 1
ATOM 1669 O O . GLY A 1 226 ? -5.806 -13.589 22.053 1.00 84.38 226 GLY A O 1
ATOM 1670 N N . GLN A 1 227 ? -5.366 -11.666 20.982 1.00 81.81 227 GLN A N 1
ATOM 1671 C CA . GLN A 1 227 ? -6.751 -11.390 20.590 1.00 81.81 227 GLN A CA 1
ATOM 1672 C C . GLN A 1 227 ? -6.983 -11.603 19.095 1.00 81.81 227 GLN A C 1
ATOM 1674 O O . GLN A 1 227 ? -8.139 -11.660 18.693 1.00 81.81 227 GLN A O 1
ATOM 1679 N N . GLN A 1 228 ? -5.933 -11.734 18.285 1.00 85.56 228 GLN A N 1
ATOM 1680 C CA . GLN A 1 228 ? -6.022 -12.068 16.862 1.00 85.56 228 GLN A CA 1
ATOM 1681 C C . GLN A 1 228 ? -5.662 -13.551 16.691 1.00 85.56 228 GLN A C 1
ATOM 1683 O O . GLN A 1 228 ? -4.486 -13.882 16.812 1.00 85.56 228 GLN A O 1
ATOM 1688 N N . PRO A 1 229 ? -6.642 -14.447 16.459 1.00 83.31 229 PRO A N 1
ATOM 1689 C CA . PRO A 1 229 ? -6.357 -15.868 16.289 1.00 83.31 229 PRO A CA 1
ATOM 1690 C C . PRO A 1 229 ? -5.361 -16.108 15.151 1.00 83.31 229 PRO A C 1
ATOM 1692 O O . PRO A 1 229 ? -5.556 -15.577 14.056 1.00 83.31 229 PRO A O 1
ATOM 1695 N N . GLY A 1 230 ? -4.330 -16.911 15.403 1.00 87.62 230 GLY A N 1
ATOM 1696 C CA . GLY A 1 230 ? -3.268 -17.216 14.442 1.00 87.62 230 GLY A CA 1
ATOM 1697 C C . GLY A 1 230 ? -2.109 -16.216 14.427 1.00 87.62 230 GLY A C 1
ATOM 1698 O O . GLY A 1 230 ? -1.197 -16.406 13.634 1.00 87.62 230 GLY A O 1
ATOM 1699 N N . TYR A 1 231 ? -2.139 -15.176 15.269 1.00 91.56 231 TYR A N 1
ATOM 1700 C CA . TYR A 1 231 ? -1.054 -14.200 15.463 1.00 91.56 231 TYR A CA 1
ATOM 1701 C C . TYR A 1 231 ? -0.498 -14.248 16.898 1.00 91.56 231 TYR A C 1
ATOM 1703 O O . TYR A 1 231 ? -0.001 -13.252 17.417 1.00 91.56 231 TYR A O 1
ATOM 1711 N N . GLU A 1 232 ? -0.611 -15.391 17.575 1.00 85.94 232 GLU A N 1
ATOM 1712 C CA . GLU A 1 232 ? -0.029 -15.605 18.905 1.00 85.94 232 GLU A CA 1
ATOM 1713 C C . GLU A 1 232 ? 1.507 -15.597 18.865 1.00 85.94 232 GLU A C 1
ATOM 1715 O O . GLU A 1 232 ? 2.148 -15.215 19.843 1.00 85.94 232 GLU A O 1
ATOM 1720 N N . HIS A 1 233 ? 2.077 -15.984 17.720 1.00 88.31 233 HIS A N 1
ATOM 1721 C CA . HIS A 1 233 ? 3.506 -15.971 17.434 1.00 88.31 233 HIS A CA 1
ATOM 1722 C C . HIS A 1 233 ? 3.730 -15.243 16.109 1.00 88.31 233 HIS A C 1
ATOM 1724 O O . HIS A 1 233 ? 3.340 -15.731 15.048 1.00 88.31 233 HIS A O 1
ATOM 1730 N N . VAL A 1 234 ? 4.317 -14.052 16.186 1.00 95.06 234 VAL A N 1
ATOM 1731 C CA . VAL A 1 234 ? 4.611 -13.198 15.033 1.00 95.06 234 VAL A CA 1
ATOM 1732 C C . VAL A 1 234 ? 6.097 -12.895 14.998 1.00 95.06 234 VAL A C 1
ATOM 1734 O O . VAL A 1 234 ? 6.710 -12.675 16.040 1.00 95.06 234 VAL A O 1
ATOM 1737 N N . PHE A 1 235 ? 6.658 -12.847 13.798 1.00 98.12 235 PHE A N 1
ATOM 1738 C CA . PHE A 1 235 ? 7.927 -12.182 13.567 1.00 98.12 235 PHE A CA 1
ATOM 1739 C C . PHE A 1 235 ? 7.651 -10.675 13.523 1.00 98.12 235 PHE A C 1
ATOM 1741 O O . PHE A 1 235 ? 6.984 -10.199 12.601 1.00 98.12 235 PHE A O 1
ATOM 1748 N N . LEU A 1 236 ? 8.087 -9.945 14.550 1.00 98.56 236 LEU A N 1
ATOM 1749 C CA . LEU A 1 236 ? 7.955 -8.492 14.638 1.00 98.56 236 LEU A CA 1
ATOM 1750 C C . LEU A 1 236 ? 9.307 -7.854 14.332 1.00 98.56 236 LEU A C 1
ATOM 1752 O O . LEU A 1 236 ? 10.275 -8.148 15.029 1.00 98.56 236 LEU A O 1
ATOM 1756 N N . ALA A 1 237 ? 9.358 -6.947 13.360 1.00 98.62 237 ALA A N 1
ATOM 1757 C CA . ALA A 1 237 ? 10.574 -6.194 13.079 1.00 98.62 237 ALA A CA 1
ATOM 1758 C C . ALA A 1 237 ? 10.317 -4.707 12.843 1.00 98.62 237 ALA A C 1
ATOM 1760 O O . ALA A 1 237 ? 9.353 -4.305 12.187 1.00 98.62 237 ALA A O 1
ATOM 1761 N N . GLU A 1 238 ? 11.222 -3.904 13.381 1.00 98.56 238 GLU A N 1
ATOM 1762 C CA . GLU A 1 238 ? 11.479 -2.554 12.919 1.00 98.56 238 GLU A CA 1
ATOM 1763 C C . GLU A 1 238 ? 12.359 -2.624 11.673 1.00 98.56 238 GLU A C 1
ATOM 1765 O O . GLU A 1 238 ? 13.291 -3.425 11.627 1.00 98.56 238 GLU A O 1
ATOM 1770 N N . VAL A 1 239 ? 12.047 -1.818 10.665 1.00 98.31 239 VAL A N 1
ATOM 1771 C CA . VAL A 1 239 ? 12.834 -1.734 9.434 1.00 98.31 239 VAL A CA 1
ATOM 1772 C C . VAL A 1 239 ? 13.300 -0.301 9.257 1.00 98.31 239 VAL A C 1
ATOM 1774 O O . VAL A 1 239 ? 12.472 0.613 9.225 1.00 98.31 239 VAL A O 1
ATOM 1777 N N . ALA A 1 240 ? 14.610 -0.128 9.118 1.00 95.38 240 ALA A N 1
ATOM 1778 C CA . ALA A 1 240 ? 15.247 1.132 8.771 1.00 95.38 240 ALA A CA 1
ATOM 1779 C C . ALA A 1 240 ? 16.631 0.871 8.152 1.00 95.38 240 ALA A C 1
ATOM 1781 O O . ALA A 1 240 ? 17.115 -0.255 8.158 1.00 95.38 240 ALA A O 1
ATOM 1782 N N . TYR A 1 241 ? 17.246 1.916 7.603 1.00 90.06 241 TYR A N 1
ATOM 1783 C CA . TYR A 1 241 ? 18.597 1.849 7.048 1.00 90.06 241 TYR A CA 1
ATOM 1784 C C . TYR A 1 241 ? 19.662 1.797 8.153 1.00 90.06 241 TYR A C 1
ATOM 1786 O O . TYR A 1 241 ? 19.641 2.623 9.074 1.00 90.06 241 TYR A O 1
ATOM 1794 N N . GLY A 1 242 ? 20.633 0.895 7.997 1.00 87.25 242 GLY A N 1
ATOM 1795 C CA . GLY A 1 242 ? 21.822 0.762 8.839 1.00 87.25 242 GLY A CA 1
ATOM 1796 C C . GLY A 1 242 ? 21.828 -0.471 9.749 1.00 87.25 242 GLY A C 1
ATOM 1797 O O . GLY A 1 242 ? 20.826 -1.149 9.938 1.00 87.25 242 GLY A O 1
ATOM 1798 N N . LYS A 1 243 ? 22.997 -0.782 10.326 1.00 89.44 243 LYS A N 1
ATOM 1799 C CA . LYS A 1 243 ? 23.162 -1.886 11.294 1.00 89.44 243 LYS A CA 1
ATOM 1800 C C . LYS A 1 243 ? 22.487 -1.563 12.629 1.00 89.44 243 LYS A C 1
ATOM 1802 O O . LYS A 1 243 ? 22.477 -0.405 13.053 1.00 89.44 243 LYS A O 1
ATOM 1807 N N . THR A 1 244 ? 22.055 -2.596 13.357 1.00 91.69 244 THR A N 1
ATOM 1808 C CA . THR A 1 244 ? 21.407 -2.464 14.675 1.00 91.69 244 THR A CA 1
ATOM 1809 C C . THR A 1 244 ? 22.202 -1.605 15.656 1.00 91.69 244 THR A C 1
ATOM 1811 O O . THR A 1 244 ? 21.610 -0.776 16.345 1.00 91.69 244 THR A O 1
ATOM 1814 N N . GLU A 1 245 ? 23.533 -1.744 15.726 1.00 92.25 245 GLU A N 1
ATOM 1815 C CA . GLU A 1 245 ? 24.353 -0.922 16.631 1.00 92.25 245 GLU A CA 1
ATOM 1816 C C . GLU A 1 245 ? 24.333 0.582 16.303 1.00 92.25 245 GLU A C 1
ATOM 1818 O O . GLU A 1 245 ? 24.554 1.410 17.188 1.00 92.25 245 GLU A O 1
ATOM 1823 N N . ASN A 1 246 ? 24.034 0.940 15.052 1.00 92.12 246 ASN A N 1
ATOM 1824 C CA . ASN A 1 246 ? 24.054 2.312 14.550 1.00 92.12 246 ASN A CA 1
ATOM 1825 C C . ASN A 1 246 ? 22.653 2.937 14.493 1.00 92.12 246 ASN A C 1
ATOM 1827 O O . ASN A 1 246 ? 22.523 4.160 14.377 1.00 92.12 246 ASN A O 1
ATOM 1831 N N . ASP A 1 247 ? 21.595 2.133 14.622 1.00 93.31 247 ASP A N 1
ATOM 1832 C CA . ASP A 1 247 ? 20.224 2.624 14.614 1.00 93.31 247 ASP A CA 1
ATOM 1833 C C . ASP A 1 247 ? 19.844 3.269 15.954 1.00 93.31 247 ASP A C 1
ATOM 1835 O O . ASP A 1 247 ? 19.340 2.643 16.893 1.00 93.31 247 ASP A O 1
ATOM 1839 N N . LYS A 1 248 ? 20.072 4.577 16.058 1.00 94.38 248 LYS A N 1
ATOM 1840 C CA . LYS A 1 248 ? 19.763 5.332 17.275 1.00 94.38 248 LYS A CA 1
ATOM 1841 C C . LYS A 1 248 ? 18.284 5.257 17.668 1.00 94.38 248 LYS A C 1
ATOM 1843 O O . LYS A 1 248 ? 17.983 5.158 18.854 1.00 94.38 248 LYS A O 1
ATOM 1848 N N . ALA A 1 249 ? 17.361 5.325 16.712 1.00 94.94 249 ALA A N 1
ATOM 1849 C CA . ALA A 1 249 ? 15.940 5.411 17.036 1.00 94.94 249 ALA A CA 1
ATOM 1850 C C . ALA A 1 249 ? 15.380 4.072 17.545 1.00 94.94 249 ALA A C 1
ATOM 1852 O O . ALA A 1 249 ? 14.598 4.077 18.494 1.00 94.94 249 ALA A O 1
ATOM 1853 N N . TYR A 1 250 ? 15.832 2.938 17.002 1.00 97.19 250 TYR A N 1
ATOM 1854 C CA . TYR A 1 250 ? 15.514 1.607 17.523 1.00 97.19 250 TYR A CA 1
ATOM 1855 C C . TYR A 1 250 ? 16.088 1.405 18.931 1.00 97.19 250 TYR A C 1
ATOM 1857 O O . TYR A 1 250 ? 15.376 0.969 19.839 1.00 97.19 250 TYR A O 1
ATOM 1865 N N . ASN A 1 251 ? 17.354 1.782 19.137 1.00 96.56 251 ASN A N 1
ATOM 1866 C CA . ASN A 1 251 ? 18.027 1.641 20.430 1.00 96.56 251 ASN A CA 1
ATOM 1867 C C . ASN A 1 251 ? 17.436 2.559 21.521 1.00 96.56 251 ASN A C 1
ATOM 1869 O O . ASN A 1 251 ? 17.447 2.205 22.700 1.00 96.56 251 ASN A O 1
ATOM 1873 N N . GLU A 1 252 ? 16.888 3.721 21.150 1.00 96.62 252 GLU A N 1
ATOM 1874 C CA . GLU A 1 252 ? 16.202 4.628 22.080 1.00 96.62 252 GLU A CA 1
ATOM 1875 C C . GLU A 1 252 ? 14.804 4.140 22.475 1.00 96.62 252 GLU A C 1
ATOM 1877 O O . GLU A 1 252 ? 14.428 4.257 23.644 1.00 96.62 252 GLU A O 1
ATOM 1882 N N . ALA A 1 253 ? 14.017 3.638 21.519 1.00 97.44 253 ALA A N 1
ATOM 1883 C CA . ALA A 1 253 ? 12.702 3.060 21.774 1.00 97.44 253 ALA A CA 1
ATOM 1884 C C . ALA A 1 253 ? 12.181 2.279 20.560 1.00 97.44 253 ALA A C 1
ATOM 1886 O O . ALA A 1 253 ? 11.978 2.845 19.487 1.00 97.44 253 ALA A O 1
ATOM 1887 N N . HIS A 1 254 ? 11.804 1.020 20.767 1.00 98.44 254 HIS A N 1
ATOM 1888 C CA . HIS A 1 254 ? 11.134 0.194 19.761 1.00 98.44 254 HIS A CA 1
ATOM 1889 C C . HIS A 1 254 ? 9.900 -0.518 20.333 1.00 98.44 254 HIS A C 1
ATOM 1891 O O . HIS A 1 254 ? 9.634 -0.485 21.540 1.00 98.44 254 HIS A O 1
ATOM 1897 N N . ILE A 1 255 ? 9.084 -1.106 19.456 1.00 98.38 255 ILE A N 1
ATOM 1898 C CA . ILE A 1 255 ? 7.899 -1.871 19.856 1.00 98.38 255 ILE A CA 1
ATOM 1899 C C . ILE A 1 255 ? 8.368 -3.147 20.574 1.00 98.38 255 ILE A C 1
ATOM 1901 O O . ILE A 1 255 ? 9.228 -3.836 20.035 1.00 98.38 255 ILE A O 1
ATOM 1905 N N . PRO A 1 256 ? 7.810 -3.508 21.747 1.00 97.44 256 PRO A N 1
ATOM 1906 C CA . PRO A 1 256 ? 8.305 -4.647 22.510 1.00 97.44 256 PRO A CA 1
ATOM 1907 C C . PRO A 1 256 ? 8.308 -5.959 21.721 1.00 97.44 256 PRO A C 1
ATOM 1909 O O . PRO A 1 256 ? 7.291 -6.328 21.126 1.00 97.44 256 PRO A O 1
ATOM 1912 N N . GLY A 1 257 ? 9.443 -6.655 21.751 1.00 96.06 257 GLY A N 1
ATOM 1913 C CA . GLY A 1 257 ? 9.714 -7.881 21.007 1.00 96.06 257 GLY A CA 1
ATOM 1914 C C . GLY A 1 257 ? 10.115 -7.674 19.545 1.00 96.06 257 GLY A C 1
ATOM 1915 O O . GLY A 1 257 ? 10.302 -8.668 18.849 1.00 96.06 257 GLY A O 1
ATOM 1916 N N . ALA A 1 258 ? 10.222 -6.431 19.060 1.00 98.19 258 ALA A N 1
ATOM 1917 C CA . ALA A 1 258 ? 10.709 -6.162 17.711 1.00 98.19 258 ALA A CA 1
ATOM 1918 C C . ALA A 1 258 ? 12.203 -6.446 17.614 1.00 98.19 258 ALA A C 1
ATOM 1920 O O . ALA A 1 258 ? 12.954 -5.992 18.474 1.00 98.19 258 ALA A O 1
ATOM 1921 N N . VAL A 1 259 ? 12.619 -7.128 16.550 1.00 98.12 259 VAL A N 1
ATOM 1922 C CA . VAL A 1 259 ? 14.013 -7.117 16.081 1.00 98.12 259 VAL A CA 1
ATOM 1923 C C . VAL A 1 259 ? 14.233 -5.918 15.156 1.00 98.12 259 VAL A C 1
ATOM 1925 O O . VAL A 1 259 ? 13.265 -5.295 14.718 1.00 98.12 259 VAL A O 1
ATOM 1928 N N . HIS A 1 260 ? 15.483 -5.600 14.835 1.00 97.75 260 HIS A N 1
ATOM 1929 C CA . HIS A 1 260 ? 15.815 -4.612 13.809 1.00 97.75 260 HIS A CA 1
ATOM 1930 C C . HIS A 1 260 ? 16.249 -5.319 12.518 1.00 97.75 260 HIS A C 1
ATOM 1932 O O . HIS A 1 260 ? 17.046 -6.257 12.565 1.00 97.75 260 HIS A O 1
ATOM 1938 N N . ILE A 1 261 ? 15.715 -4.880 11.380 1.00 96.81 261 ILE A N 1
ATOM 1939 C CA . ILE A 1 261 ? 16.128 -5.300 10.039 1.00 96.81 261 ILE A CA 1
ATOM 1940 C C . ILE A 1 261 ? 16.700 -4.083 9.318 1.00 96.81 261 ILE A C 1
ATOM 1942 O O . ILE A 1 261 ? 15.976 -3.109 9.097 1.00 96.81 261 ILE A O 1
ATOM 1946 N N . ASN A 1 262 ? 17.957 -4.198 8.880 1.00 93.94 262 ASN A N 1
ATOM 1947 C CA . ASN A 1 262 ? 18.514 -3.271 7.906 1.00 93.94 262 ASN A CA 1
ATOM 1948 C C . ASN A 1 262 ? 17.778 -3.450 6.569 1.00 93.94 262 ASN A C 1
ATOM 1950 O O . ASN A 1 262 ? 17.708 -4.569 6.052 1.00 93.94 262 ASN A O 1
ATOM 1954 N N . SER A 1 263 ? 17.237 -2.370 6.005 1.00 93.00 263 SER A N 1
ATOM 1955 C CA . SER A 1 263 ? 16.575 -2.383 4.694 1.00 93.00 263 SER A CA 1
ATOM 1956 C C . SER A 1 263 ? 17.446 -2.956 3.580 1.00 93.00 263 SER A C 1
ATOM 1958 O O . SER A 1 263 ? 16.929 -3.635 2.699 1.00 93.00 263 SER A O 1
ATOM 1960 N N . ASP A 1 264 ? 18.755 -2.751 3.657 1.00 89.31 264 ASP A N 1
ATOM 1961 C CA . ASP A 1 264 ? 19.704 -3.130 2.607 1.00 89.31 264 ASP A CA 1
ATOM 1962 C C . ASP A 1 264 ? 19.930 -4.651 2.547 1.00 89.31 264 ASP A C 1
ATOM 1964 O O . ASP A 1 264 ? 20.454 -5.199 1.580 1.00 89.31 264 ASP A O 1
ATOM 1968 N N . ALA A 1 265 ? 19.498 -5.386 3.577 1.00 90.69 265 ALA A N 1
ATOM 1969 C CA . ALA A 1 265 ? 19.626 -6.840 3.621 1.00 90.69 265 ALA A CA 1
ATOM 1970 C C . ALA A 1 265 ? 18.833 -7.553 2.507 1.00 90.69 265 ALA A C 1
ATOM 1972 O O . ALA A 1 265 ? 19.049 -8.742 2.268 1.00 90.69 265 ALA A O 1
ATOM 1973 N N . VAL A 1 266 ? 17.909 -6.850 1.836 1.00 93.00 266 VAL A N 1
ATOM 1974 C CA . VAL A 1 266 ? 17.119 -7.389 0.719 1.00 93.00 266 VAL A CA 1
ATOM 1975 C C . VAL A 1 266 ? 17.514 -6.831 -0.646 1.00 93.00 266 VAL A C 1
ATOM 1977 O O . VAL A 1 266 ? 16.915 -7.255 -1.631 1.00 93.00 266 VAL A O 1
ATOM 1980 N N . GLU A 1 267 ? 18.500 -5.934 -0.735 1.00 89.31 267 GLU A N 1
ATOM 1981 C CA . GLU A 1 267 ? 18.915 -5.305 -1.997 1.00 89.31 267 GLU A CA 1
ATOM 1982 C C . GLU A 1 267 ? 20.429 -5.274 -2.202 1.00 89.31 267 GLU A C 1
ATOM 1984 O O . GLU A 1 267 ? 21.193 -5.301 -1.242 1.00 89.31 267 GLU A O 1
ATOM 1989 N N . TYR A 1 268 ? 20.847 -5.264 -3.466 1.00 83.69 268 TYR A N 1
ATOM 1990 C CA . TYR A 1 268 ? 22.243 -5.098 -3.849 1.00 83.69 268 TYR A CA 1
ATOM 1991 C C . TYR A 1 268 ? 22.723 -3.697 -3.499 1.00 83.69 268 TYR A C 1
ATOM 1993 O O . TYR A 1 268 ? 22.076 -2.725 -3.877 1.00 83.69 268 TYR A O 1
ATOM 2001 N N . ASP A 1 269 ? 23.858 -3.589 -2.822 1.00 74.69 269 ASP A N 1
ATOM 2002 C CA . ASP A 1 269 ? 24.523 -2.305 -2.644 1.00 74.69 269 ASP A CA 1
ATOM 2003 C C . ASP A 1 269 ? 26.046 -2.482 -2.660 1.00 74.69 269 ASP A C 1
ATOM 2005 O O . ASP A 1 269 ? 26.689 -2.650 -1.625 1.00 74.69 269 ASP A O 1
ATOM 2009 N N . ASP A 1 270 ? 26.619 -2.510 -3.864 1.00 70.88 270 ASP A N 1
ATOM 2010 C CA . ASP A 1 270 ? 28.068 -2.500 -4.082 1.00 70.88 270 ASP A CA 1
ATOM 2011 C C . ASP A 1 270 ? 28.481 -1.169 -4.728 1.00 70.88 270 ASP A C 1
ATOM 2013 O O . ASP A 1 270 ? 28.580 -1.018 -5.950 1.00 70.88 270 ASP A O 1
ATOM 2017 N N . TRP A 1 271 ? 28.720 -0.169 -3.875 1.00 67.69 271 TRP A N 1
ATOM 2018 C CA . TRP A 1 271 ? 29.187 1.160 -4.283 1.00 67.69 271 TRP A CA 1
ATOM 2019 C C . TRP A 1 271 ? 30.554 1.144 -4.975 1.00 67.69 271 TRP A C 1
ATOM 2021 O O . TRP A 1 271 ? 30.855 2.060 -5.747 1.00 67.69 271 TRP A O 1
ATOM 2031 N N . ASN A 1 272 ? 31.397 0.155 -4.665 1.00 66.12 272 ASN A N 1
ATOM 2032 C CA . ASN A 1 272 ? 32.783 0.095 -5.121 1.00 66.12 272 ASN A CA 1
ATOM 2033 C C . ASN A 1 272 ? 32.964 -0.809 -6.345 1.00 66.12 272 ASN A C 1
ATOM 2035 O O . ASN A 1 272 ? 34.023 -0.750 -6.974 1.00 66.12 272 ASN A O 1
ATOM 2039 N N . LEU A 1 273 ? 31.939 -1.594 -6.695 1.00 66.69 273 LEU A N 1
ATOM 2040 C CA . LEU A 1 273 ? 31.977 -2.649 -7.707 1.00 66.69 273 LEU A CA 1
ATOM 2041 C C . LEU A 1 273 ? 33.147 -3.616 -7.466 1.00 66.69 273 LEU A C 1
ATOM 2043 O O . LEU A 1 273 ? 33.783 -4.085 -8.415 1.00 66.69 273 LEU A O 1
ATOM 2047 N N . ASP A 1 274 ? 33.482 -3.850 -6.194 1.00 68.44 274 ASP A N 1
ATOM 2048 C CA . ASP A 1 274 ? 34.588 -4.718 -5.787 1.00 68.44 274 ASP A CA 1
ATOM 2049 C C . ASP A 1 274 ? 34.164 -6.191 -5.653 1.00 68.44 274 ASP A C 1
ATOM 2051 O O . ASP A 1 274 ? 35.009 -7.063 -5.428 1.00 68.44 274 ASP A O 1
ATOM 2055 N N . GLY A 1 275 ? 32.881 -6.480 -5.896 1.00 66.75 275 GLY A N 1
ATOM 2056 C CA . GLY A 1 275 ? 32.312 -7.820 -5.883 1.00 66.75 275 GLY A CA 1
ATOM 2057 C C . GLY A 1 275 ? 31.921 -8.291 -4.485 1.00 66.75 275 GLY A C 1
ATOM 2058 O O . GLY A 1 275 ? 31.653 -9.482 -4.310 1.00 66.75 275 GLY A O 1
ATOM 2059 N N . ILE A 1 276 ? 31.888 -7.399 -3.493 1.00 70.06 276 ILE A N 1
ATOM 2060 C CA . ILE A 1 276 ? 31.389 -7.660 -2.142 1.00 70.06 276 ILE A CA 1
ATOM 2061 C C . ILE A 1 276 ? 30.393 -6.554 -1.793 1.00 70.06 276 ILE A C 1
ATOM 2063 O O . ILE A 1 276 ? 30.669 -5.376 -1.992 1.00 70.06 276 ILE A O 1
ATOM 2067 N N . ASP A 1 277 ? 29.229 -6.916 -1.249 1.00 75.81 277 ASP A N 1
ATOM 2068 C CA . ASP A 1 277 ? 28.299 -5.874 -0.811 1.00 75.81 277 ASP A CA 1
ATOM 2069 C C . ASP A 1 277 ? 28.847 -5.053 0.372 1.00 75.81 277 ASP A C 1
ATOM 2071 O O . ASP A 1 277 ? 29.706 -5.491 1.145 1.00 75.81 277 ASP A O 1
ATOM 2075 N N . ASP A 1 278 ? 28.325 -3.839 0.535 1.00 72.81 278 ASP A N 1
ATOM 2076 C CA . ASP A 1 278 ? 28.751 -2.876 1.554 1.00 72.81 278 ASP A CA 1
ATOM 2077 C C . ASP A 1 278 ? 28.699 -3.408 3.002 1.00 72.81 278 ASP A C 1
ATOM 2079 O O . ASP A 1 278 ? 29.423 -2.947 3.895 1.00 72.81 278 ASP A O 1
ATOM 2083 N N . GLN A 1 279 ? 27.857 -4.410 3.243 1.00 74.50 279 GLN A N 1
ATOM 2084 C CA . GLN A 1 279 ? 27.666 -5.053 4.534 1.00 74.50 279 GLN A CA 1
ATOM 2085 C C . GLN A 1 279 ? 28.484 -6.326 4.716 1.00 74.50 279 GLN A C 1
ATOM 2087 O O . GLN A 1 279 ? 28.507 -6.852 5.835 1.00 74.50 279 GLN A O 1
ATOM 2092 N N . GLN A 1 280 ? 29.180 -6.777 3.675 1.00 77.50 280 GLN A N 1
ATOM 2093 C CA . GLN A 1 280 ? 29.917 -8.034 3.618 1.00 77.50 280 GLN A CA 1
ATOM 2094 C C . GLN A 1 280 ? 29.018 -9.247 3.908 1.00 77.50 280 GLN A C 1
ATOM 2096 O O . GLN A 1 280 ? 29.452 -10.215 4.537 1.00 77.50 280 GLN A O 1
ATOM 2101 N N . LEU A 1 281 ? 27.746 -9.182 3.501 1.00 78.44 281 LEU A N 1
ATOM 2102 C CA . LEU A 1 281 ? 26.788 -10.276 3.660 1.00 78.44 281 LEU A CA 1
ATOM 2103 C C . LEU A 1 281 ? 26.940 -11.311 2.548 1.00 78.44 281 LEU A C 1
ATOM 2105 O O . LEU A 1 281 ? 26.830 -12.507 2.824 1.00 78.44 281 LEU A O 1
ATOM 2109 N N . TYR A 1 282 ? 27.198 -10.865 1.316 1.00 81.50 282 TYR A N 1
ATOM 2110 C CA . TYR A 1 282 ? 27.287 -11.738 0.150 1.00 81.50 282 TYR A CA 1
ATOM 2111 C C . TYR A 1 282 ? 28.382 -11.296 -0.833 1.00 81.50 282 TYR A C 1
ATOM 2113 O O . TYR A 1 282 ? 28.734 -10.121 -0.920 1.00 81.50 282 TYR A O 1
ATOM 2121 N N . GLU A 1 283 ? 28.902 -12.264 -1.590 1.00 79.44 283 GLU A N 1
ATOM 2122 C CA . GLU A 1 283 ? 29.749 -12.015 -2.760 1.00 79.44 283 GLU A CA 1
ATOM 2123 C C . GLU A 1 283 ? 28.856 -11.683 -3.968 1.00 79.44 283 GLU A C 1
ATOM 2125 O O . GLU A 1 283 ? 27.971 -12.466 -4.315 1.00 79.44 283 GLU A O 1
ATOM 2130 N N . GLU A 1 284 ? 29.110 -10.551 -4.623 1.00 75.00 284 GLU A N 1
ATOM 2131 C CA . GLU A 1 284 ? 28.311 -9.981 -5.718 1.00 75.00 284 GLU A CA 1
ATOM 2132 C C . GLU A 1 284 ? 29.023 -10.059 -7.073 1.00 75.00 284 GLU A C 1
ATOM 2134 O O . GLU A 1 284 ? 28.975 -9.157 -7.905 1.00 75.00 284 GLU A O 1
ATOM 2139 N N . THR A 1 285 ? 29.695 -11.182 -7.318 1.00 70.88 285 THR A N 1
ATOM 2140 C CA . THR A 1 285 ? 30.581 -11.373 -8.481 1.00 70.88 285 THR A CA 1
ATOM 2141 C C . THR A 1 285 ? 29.877 -11.371 -9.846 1.00 70.88 285 THR A C 1
ATOM 2143 O O . THR A 1 285 ? 30.548 -11.274 -10.874 1.00 70.88 285 THR A O 1
ATOM 2146 N N . GLU A 1 286 ? 28.543 -11.447 -9.878 1.00 71.50 286 GLU A N 1
ATOM 2147 C CA . GLU A 1 286 ? 27.725 -11.443 -11.101 1.00 71.50 286 GLU A CA 1
ATOM 2148 C C . GLU A 1 286 ? 26.812 -10.204 -11.233 1.00 71.50 286 GLU A C 1
ATOM 2150 O O . GLU A 1 286 ? 26.052 -10.106 -12.200 1.00 71.50 286 GLU A O 1
ATOM 2155 N N . VAL A 1 287 ? 26.876 -9.250 -10.294 1.00 75.50 287 VAL A N 1
ATOM 2156 C CA . VAL A 1 287 ? 26.015 -8.054 -10.289 1.00 75.50 287 VAL A CA 1
ATOM 2157 C C . VAL A 1 287 ? 26.559 -7.004 -11.254 1.00 75.50 287 VAL A C 1
ATOM 2159 O O . VAL A 1 287 ? 27.726 -6.615 -11.199 1.00 75.50 287 VAL A O 1
ATOM 2162 N N . LYS A 1 288 ? 25.708 -6.517 -12.161 1.00 81.00 288 LYS A N 1
ATOM 2163 C CA . LYS A 1 288 ? 26.072 -5.423 -13.069 1.00 81.00 288 LYS A CA 1
ATOM 2164 C C . LYS A 1 288 ? 25.816 -4.072 -12.393 1.00 81.00 288 LYS A C 1
ATOM 2166 O O . LYS A 1 288 ? 24.917 -3.974 -11.562 1.00 81.00 288 LYS A O 1
ATOM 2171 N N . PRO A 1 289 ? 26.501 -2.984 -12.793 1.00 79.31 289 PRO A N 1
ATOM 2172 C CA . PRO A 1 289 ? 26.250 -1.653 -12.228 1.00 79.31 289 PRO A CA 1
ATOM 2173 C C . PRO A 1 289 ? 24.775 -1.211 -12.284 1.00 79.31 289 PRO A C 1
ATOM 2175 O O . PRO A 1 289 ? 24.269 -0.572 -11.364 1.00 79.31 289 PRO A O 1
ATOM 2178 N N . GLU A 1 290 ? 24.064 -1.562 -13.357 1.00 81.25 290 GLU A N 1
ATOM 2179 C CA . GLU A 1 290 ? 22.629 -1.309 -13.536 1.00 81.25 290 GLU A CA 1
ATOM 2180 C C . GLU A 1 290 ? 21.716 -2.109 -12.593 1.00 81.25 290 GLU A C 1
ATOM 2182 O O . GLU A 1 290 ? 20.561 -1.722 -12.427 1.00 81.25 290 GLU A O 1
ATOM 2187 N N . ASP A 1 291 ? 22.223 -3.174 -11.966 1.00 83.31 291 ASP A N 1
ATOM 2188 C CA . ASP A 1 291 ? 21.488 -4.008 -11.013 1.00 83.31 291 ASP A CA 1
ATOM 2189 C C . ASP A 1 291 ? 21.632 -3.523 -9.561 1.00 83.31 291 ASP A C 1
ATOM 2191 O O . ASP A 1 291 ? 20.955 -4.040 -8.671 1.00 83.31 291 ASP A O 1
ATOM 2195 N N . ASN A 1 292 ? 22.475 -2.514 -9.305 1.00 82.88 292 ASN A N 1
ATOM 2196 C CA . ASN A 1 292 ? 22.622 -1.961 -7.961 1.00 82.88 292 ASN A CA 1
ATOM 2197 C C . ASN A 1 292 ? 21.278 -1.423 -7.434 1.00 82.88 292 ASN A C 1
ATOM 2199 O O . ASN A 1 292 ? 20.505 -0.813 -8.179 1.00 82.88 292 ASN A O 1
ATOM 2203 N N . PHE A 1 293 ? 21.018 -1.631 -6.142 1.00 85.94 293 PHE A N 1
ATOM 2204 C CA . PHE A 1 293 ? 19.769 -1.349 -5.417 1.00 85.94 293 PHE A CA 1
ATOM 2205 C C . PHE A 1 293 ? 18.552 -2.210 -5.806 1.00 85.94 293 PHE A C 1
ATOM 2207 O O . PHE A 1 293 ? 17.455 -2.019 -5.261 1.00 85.94 293 PHE A O 1
ATOM 2214 N N . ASN A 1 294 ? 18.715 -3.181 -6.713 1.00 90.75 294 ASN A N 1
ATOM 2215 C CA . ASN A 1 294 ? 17.669 -4.165 -6.983 1.00 90.75 294 ASN A CA 1
ATOM 2216 C C . ASN A 1 294 ? 17.537 -5.156 -5.829 1.00 90.75 294 ASN A C 1
ATOM 2218 O O . ASN A 1 294 ? 18.491 -5.439 -5.107 1.00 90.75 294 ASN A O 1
ATOM 2222 N N . ILE A 1 295 ? 16.345 -5.728 -5.694 1.00 93.69 295 ILE A N 1
ATOM 2223 C CA . ILE A 1 295 ? 16.079 -6.863 -4.825 1.00 93.69 295 ILE A CA 1
ATOM 2224 C C . ILE A 1 295 ? 17.046 -7.998 -5.166 1.00 93.69 295 ILE A C 1
ATOM 2226 O O . ILE A 1 295 ? 17.218 -8.364 -6.331 1.00 93.69 295 ILE A O 1
ATOM 2230 N N . ARG A 1 296 ? 17.646 -8.574 -4.123 1.00 91.19 296 ARG A N 1
ATOM 2231 C CA . ARG A 1 296 ? 18.643 -9.638 -4.245 1.00 91.19 296 ARG A CA 1
ATOM 2232 C C . ARG A 1 296 ? 18.097 -10.887 -4.932 1.00 91.19 296 ARG A C 1
ATOM 2234 O O . ARG A 1 296 ? 16.889 -11.140 -4.980 1.00 91.19 296 ARG A O 1
ATOM 2241 N N . SER A 1 297 ? 19.020 -11.721 -5.406 1.00 90.38 297 SER A N 1
ATOM 2242 C CA . SER A 1 297 ? 18.711 -13.009 -6.022 1.00 90.38 297 SER A CA 1
ATOM 2243 C C . SER A 1 297 ? 17.862 -13.906 -5.117 1.00 90.38 297 SER A C 1
ATOM 2245 O O . SER A 1 297 ? 17.863 -13.807 -3.886 1.00 90.38 297 SER A O 1
ATOM 2247 N N . ALA A 1 298 ? 17.188 -14.878 -5.734 1.00 92.19 298 ALA A N 1
ATOM 2248 C CA . ALA A 1 298 ? 16.412 -15.894 -5.029 1.00 92.19 298 ALA A CA 1
ATOM 2249 C C . ALA A 1 298 ? 17.189 -16.598 -3.903 1.00 92.19 298 ALA A C 1
ATOM 2251 O O . ALA A 1 298 ? 16.635 -16.867 -2.835 1.00 92.19 298 ALA A O 1
ATOM 2252 N N . LYS A 1 299 ? 18.474 -16.893 -4.143 1.00 91.69 299 LYS A N 1
ATOM 2253 C CA . LYS A 1 299 ? 19.350 -17.570 -3.182 1.00 91.69 299 LYS A CA 1
ATOM 2254 C C . LYS A 1 299 ? 19.600 -16.689 -1.956 1.00 91.69 299 LYS A C 1
ATOM 2256 O O . LYS A 1 299 ? 19.337 -17.127 -0.839 1.00 91.69 299 LYS A O 1
ATOM 2261 N N . GLN A 1 300 ? 20.028 -15.447 -2.173 1.00 92.38 300 GLN A N 1
ATOM 2262 C CA . GLN A 1 300 ? 20.342 -14.489 -1.107 1.00 92.38 300 GLN A CA 1
ATOM 2263 C C . GLN A 1 300 ? 19.089 -14.088 -0.315 1.00 92.38 300 GLN A C 1
ATOM 2265 O O . GLN A 1 300 ? 19.124 -14.025 0.911 1.00 92.38 300 GLN A O 1
ATOM 2270 N N . LEU A 1 301 ? 17.936 -13.913 -0.975 1.00 95.38 301 LEU A N 1
ATOM 2271 C CA . LEU A 1 301 ? 16.662 -13.726 -0.269 1.00 95.38 301 LEU A CA 1
ATOM 2272 C C . LEU A 1 301 ? 16.300 -14.940 0.596 1.00 95.38 301 LEU A C 1
ATOM 2274 O O . LEU A 1 301 ? 15.802 -14.777 1.710 1.00 95.38 301 LEU A O 1
ATOM 2278 N N . GLY A 1 302 ? 16.560 -16.158 0.114 1.00 95.88 302 GLY A N 1
ATOM 2279 C CA . GLY A 1 302 ? 16.387 -17.383 0.896 1.00 95.88 302 GLY A CA 1
ATOM 2280 C C . GLY A 1 302 ? 17.283 -17.430 2.136 1.00 95.88 302 GLY A C 1
ATOM 2281 O O . GLY A 1 302 ? 16.825 -17.827 3.208 1.00 95.88 302 GLY A O 1
ATOM 2282 N N . GLU A 1 303 ? 18.531 -16.980 2.017 1.00 94.50 303 GLU A N 1
ATOM 2283 C CA . GLU A 1 303 ? 19.480 -16.862 3.130 1.00 94.50 303 GLU A CA 1
ATOM 2284 C C . GLU A 1 303 ? 19.032 -15.795 4.139 1.00 94.50 303 GLU A C 1
ATOM 2286 O O . GLU A 1 303 ? 18.962 -16.082 5.335 1.00 94.50 303 GLU A O 1
ATOM 2291 N N . PHE A 1 304 ? 18.598 -14.619 3.674 1.00 95.94 304 PHE A N 1
ATOM 2292 C CA . PHE A 1 304 ? 17.980 -13.587 4.512 1.00 95.94 304 PHE A CA 1
ATOM 2293 C C . PHE A 1 304 ? 16.775 -14.126 5.305 1.00 95.94 304 PHE A C 1
ATOM 2295 O O . PHE A 1 304 ? 16.689 -13.932 6.523 1.00 95.94 304 PHE A O 1
ATOM 2302 N N . LEU A 1 305 ? 15.855 -14.844 4.652 1.00 98.06 305 LEU A N 1
ATOM 2303 C CA . LEU A 1 305 ? 14.672 -15.416 5.305 1.00 98.06 305 LEU A CA 1
ATOM 2304 C C . LEU A 1 305 ? 15.054 -16.498 6.319 1.00 98.06 305 LEU A C 1
ATOM 2306 O O . LEU A 1 305 ? 14.511 -16.519 7.427 1.00 98.06 305 LEU A O 1
ATOM 2310 N N . LYS A 1 306 ? 16.024 -17.356 5.982 1.00 97.12 306 LYS A N 1
ATOM 2311 C CA . LYS A 1 306 ? 16.569 -18.370 6.890 1.00 97.12 306 LYS A CA 1
ATOM 2312 C C . LYS A 1 306 ? 17.207 -17.740 8.121 1.00 97.12 306 LYS A C 1
ATOM 2314 O O . LYS A 1 306 ? 16.895 -18.162 9.232 1.00 97.12 306 LYS A O 1
ATOM 2319 N N . ASN A 1 307 ? 18.039 -16.717 7.952 1.00 95.62 307 ASN A N 1
ATOM 2320 C CA . ASN A 1 307 ? 18.726 -16.037 9.054 1.00 95.62 307 ASN A CA 1
ATOM 2321 C C . ASN A 1 307 ? 17.747 -15.357 10.022 1.00 95.62 307 ASN A C 1
ATOM 2323 O O . ASN A 1 307 ? 18.050 -15.207 11.202 1.00 95.62 307 ASN A O 1
ATOM 2327 N N . ASN A 1 308 ? 16.540 -15.035 9.552 1.00 96.88 308 ASN A N 1
ATOM 2328 C CA . ASN A 1 308 ? 15.462 -14.486 10.370 1.00 96.88 308 ASN A CA 1
ATOM 2329 C C . ASN A 1 308 ? 14.430 -15.532 10.844 1.00 96.88 308 ASN A C 1
ATOM 2331 O O . ASN A 1 308 ? 13.454 -15.172 11.504 1.00 96.88 308 ASN A O 1
ATOM 2335 N N . GLY A 1 309 ? 14.601 -16.815 10.498 1.00 97.25 309 GLY A N 1
ATOM 2336 C CA . GLY A 1 309 ? 13.662 -17.889 10.851 1.00 97.25 309 GLY A CA 1
ATOM 2337 C C . GLY A 1 309 ? 12.285 -17.757 10.191 1.00 97.25 309 GLY A C 1
ATOM 2338 O O . GLY A 1 309 ? 11.289 -18.285 10.693 1.00 97.25 309 GLY A O 1
ATOM 2339 N N . ILE A 1 310 ? 12.200 -17.034 9.074 1.00 98.38 310 ILE A N 1
ATOM 2340 C CA . ILE A 1 310 ? 10.954 -16.757 8.360 1.00 98.38 310 ILE A CA 1
ATOM 2341 C C . ILE A 1 310 ? 10.716 -17.860 7.330 1.00 98.38 310 ILE A C 1
ATOM 2343 O O . ILE A 1 310 ? 11.578 -18.162 6.514 1.00 98.38 310 ILE A O 1
ATOM 2347 N N . THR A 1 311 ? 9.526 -18.449 7.343 1.00 98.19 311 THR A N 1
ATOM 2348 C CA . THR A 1 311 ? 9.029 -19.402 6.338 1.00 98.19 311 THR A CA 1
ATOM 2349 C C . THR A 1 311 ? 7.853 -18.777 5.592 1.00 98.19 311 THR A C 1
ATOM 2351 O O . THR A 1 311 ? 7.346 -17.728 6.002 1.00 98.19 311 THR A O 1
ATOM 2354 N N . LYS A 1 312 ? 7.349 -19.431 4.541 1.00 97.94 312 LYS A N 1
ATOM 2355 C CA . LYS A 1 312 ? 6.176 -18.941 3.803 1.00 97.94 312 LYS A CA 1
ATOM 2356 C C . LYS A 1 312 ? 4.935 -18.740 4.687 1.00 97.94 312 LYS A C 1
ATOM 2358 O O . LYS A 1 312 ? 4.108 -17.878 4.403 1.00 97.94 312 LYS A O 1
ATOM 2363 N N . ASP A 1 313 ? 4.807 -19.525 5.762 1.00 97.19 313 ASP A N 1
ATOM 2364 C CA . ASP A 1 313 ? 3.640 -19.533 6.653 1.00 97.19 313 ASP A CA 1
ATOM 2365 C C . ASP A 1 313 ? 3.809 -18.617 7.878 1.00 97.19 313 ASP A C 1
ATOM 2367 O O . ASP A 1 313 ? 2.842 -18.380 8.617 1.00 97.19 313 ASP A O 1
ATOM 2371 N N . THR A 1 314 ? 5.017 -18.079 8.089 1.00 97.56 314 THR A N 1
ATOM 2372 C CA . THR A 1 314 ? 5.329 -17.175 9.199 1.00 97.56 314 THR A CA 1
ATOM 2373 C C . THR A 1 314 ? 4.453 -15.924 9.131 1.00 97.56 314 THR A C 1
ATOM 2375 O O . THR A 1 314 ? 4.300 -15.291 8.087 1.00 97.56 314 THR A O 1
ATOM 2378 N N . LYS A 1 315 ? 3.878 -15.539 10.275 1.00 97.56 315 LYS A N 1
ATOM 2379 C CA . LYS A 1 315 ? 3.162 -14.269 10.420 1.00 97.56 315 LYS A CA 1
ATOM 2380 C C . LYS A 1 315 ? 4.162 -13.154 10.636 1.00 97.56 315 LYS A C 1
ATOM 2382 O O . LYS A 1 315 ? 4.773 -13.088 11.699 1.00 97.56 315 LYS A O 1
ATOM 2387 N N . VAL A 1 316 ? 4.310 -12.283 9.649 1.00 98.62 316 VAL A N 1
ATOM 2388 C CA . VAL A 1 316 ? 5.256 -11.172 9.701 1.00 98.62 316 VAL A CA 1
ATOM 2389 C C . VAL A 1 316 ? 4.507 -9.872 9.972 1.00 98.62 316 VAL A C 1
ATOM 2391 O O . VAL A 1 316 ? 3.517 -9.559 9.309 1.00 98.62 316 VAL A O 1
ATOM 2394 N N . VAL A 1 317 ? 4.987 -9.092 10.937 1.00 98.69 317 VAL A N 1
ATOM 2395 C CA . VAL A 1 317 ? 4.553 -7.716 11.175 1.00 98.69 317 VAL A CA 1
ATOM 2396 C C . VAL A 1 317 ? 5.778 -6.814 11.173 1.00 98.69 317 VAL A C 1
ATOM 2398 O O . VAL A 1 317 ? 6.658 -6.947 12.014 1.00 98.69 317 VAL A O 1
ATOM 2401 N N . LEU A 1 318 ? 5.815 -5.874 10.240 1.00 98.88 318 LEU A N 1
ATOM 2402 C CA . LEU A 1 318 ? 6.883 -4.898 10.097 1.00 98.88 318 LEU A CA 1
ATOM 2403 C C . LEU A 1 318 ? 6.389 -3.504 10.489 1.00 98.88 318 LEU A C 1
ATOM 2405 O O . LEU A 1 318 ? 5.191 -3.202 10.419 1.00 98.88 318 LEU A O 1
ATOM 2409 N N . TYR A 1 319 ? 7.303 -2.622 10.864 1.00 98.75 319 TYR A N 1
ATOM 2410 C CA . TYR A 1 319 ? 7.022 -1.196 10.983 1.00 98.75 319 TYR A CA 1
ATOM 2411 C C . TYR A 1 319 ? 8.276 -0.369 10.704 1.00 98.75 319 TYR A C 1
ATOM 2413 O O . TYR A 1 319 ? 9.381 -0.790 11.016 1.00 98.75 319 TYR A O 1
ATOM 2421 N N . GLY A 1 320 ? 8.082 0.811 10.120 1.00 97.69 320 GLY A N 1
ATOM 2422 C CA . GLY A 1 320 ? 9.128 1.821 9.965 1.00 97.69 320 GLY A CA 1
ATOM 2423 C C . GLY A 1 320 ? 8.882 3.016 10.884 1.00 97.69 320 GLY A C 1
ATOM 2424 O O . GLY A 1 320 ? 8.084 2.972 11.832 1.00 97.69 320 GLY A O 1
ATOM 2425 N N . ARG A 1 321 ? 9.504 4.149 10.571 1.00 96.06 321 ARG A N 1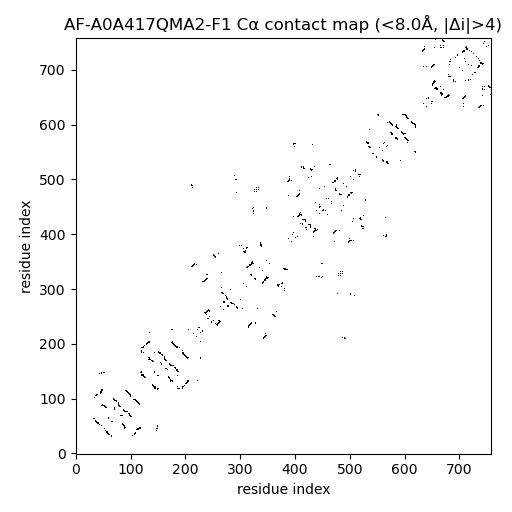
ATOM 2426 C CA . ARG A 1 321 ? 9.406 5.382 11.369 1.00 96.06 321 ARG A CA 1
ATOM 2427 C C . ARG A 1 321 ? 8.049 6.069 11.245 1.00 96.06 321 ARG A C 1
ATOM 2429 O O . ARG A 1 321 ? 7.526 6.634 12.215 1.00 96.06 321 ARG A O 1
ATOM 2436 N N . SER A 1 322 ? 7.470 6.040 10.049 1.00 95.94 322 SER A N 1
ATOM 2437 C CA . SER A 1 322 ? 6.241 6.761 9.710 1.00 95.94 322 SER A CA 1
ATOM 2438 C C . SER A 1 322 ? 5.468 6.069 8.582 1.00 95.94 322 SER A C 1
ATOM 2440 O O . SER A 1 322 ? 5.887 5.028 8.089 1.00 95.94 322 SER A O 1
ATOM 2442 N N . ALA A 1 323 ? 4.326 6.630 8.170 1.00 94.31 323 ALA A N 1
ATOM 2443 C CA . ALA A 1 323 ? 3.549 6.079 7.056 1.00 94.31 323 ALA A CA 1
ATOM 2444 C C . ALA A 1 323 ? 4.224 6.260 5.682 1.00 94.31 323 ALA A C 1
ATOM 2446 O O . ALA A 1 323 ? 3.939 5.478 4.783 1.00 94.31 323 ALA A O 1
ATOM 2447 N N . SER A 1 324 ? 5.071 7.281 5.507 1.00 92.19 324 SER A N 1
ATOM 2448 C CA . SER A 1 324 ? 5.795 7.535 4.248 1.00 92.19 324 SER A CA 1
ATOM 2449 C C . SER A 1 324 ? 7.117 6.775 4.156 1.00 92.19 324 SER A C 1
ATOM 2451 O O . SER A 1 324 ? 7.835 6.917 3.175 1.00 92.19 324 SER A O 1
ATOM 2453 N N . ASP A 1 325 ? 7.474 6.019 5.192 1.00 94.75 325 ASP A N 1
ATOM 2454 C CA . ASP A 1 325 ? 8.739 5.304 5.240 1.00 94.75 325 ASP A CA 1
ATOM 2455 C C . ASP A 1 325 ? 8.721 4.137 4.249 1.00 94.75 325 ASP A C 1
ATOM 2457 O O . ASP A 1 325 ? 7.999 3.157 4.438 1.00 94.75 325 ASP A O 1
ATOM 2461 N N . SER A 1 326 ? 9.488 4.269 3.168 1.00 94.69 326 SER A N 1
ATOM 2462 C CA . SER A 1 326 ? 9.535 3.261 2.113 1.00 94.69 326 SER A CA 1
ATOM 2463 C C . SER A 1 326 ? 10.478 2.098 2.425 1.00 94.69 326 SER A C 1
ATOM 2465 O O . SER A 1 326 ? 10.346 1.054 1.793 1.00 94.69 326 SER A O 1
ATOM 2467 N N . SER A 1 327 ? 11.351 2.212 3.435 1.00 95.06 327 SER A N 1
ATOM 2468 C CA . SER A 1 327 ? 12.242 1.116 3.853 1.00 95.06 327 SER A CA 1
ATOM 2469 C C . SER A 1 327 ? 11.440 -0.112 4.307 1.00 95.06 327 SER A C 1
ATOM 2471 O O . SER A 1 327 ? 11.650 -1.234 3.845 1.00 95.06 327 SER A O 1
ATOM 2473 N N . VAL A 1 328 ? 10.416 0.104 5.138 1.00 97.94 328 VAL A N 1
ATOM 2474 C CA . VAL A 1 328 ? 9.541 -0.969 5.625 1.00 97.94 328 VAL A CA 1
ATOM 2475 C C . VAL A 1 328 ? 8.696 -1.581 4.509 1.00 97.94 328 VAL A C 1
ATOM 2477 O O . VA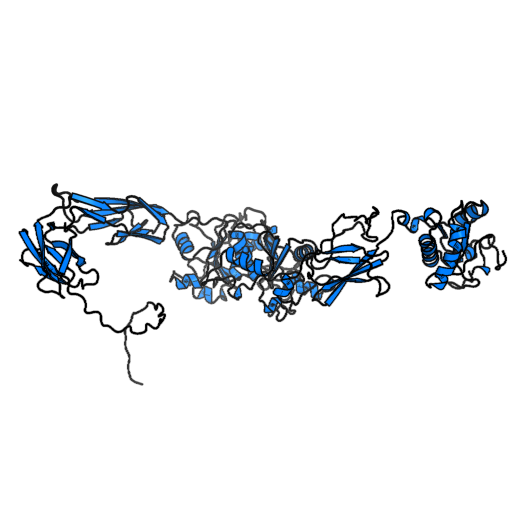L A 1 328 ? 8.470 -2.792 4.497 1.00 97.94 328 VAL A O 1
ATOM 2480 N N . THR A 1 329 ? 8.226 -0.778 3.551 1.00 97.75 329 THR A N 1
ATOM 2481 C CA . THR A 1 329 ? 7.443 -1.300 2.424 1.00 97.75 329 THR A CA 1
ATOM 2482 C C . THR A 1 329 ? 8.317 -2.007 1.396 1.00 97.75 329 THR A C 1
ATOM 2484 O O . THR A 1 329 ? 7.836 -2.949 0.770 1.00 97.75 329 THR A O 1
ATOM 2487 N N . ARG A 1 330 ? 9.598 -1.630 1.285 1.00 97.56 330 ARG A N 1
ATOM 2488 C CA . ARG A 1 330 ? 10.621 -2.315 0.489 1.00 97.56 330 ARG A CA 1
ATOM 2489 C C . ARG A 1 330 ? 10.859 -3.734 0.991 1.00 97.56 330 ARG A C 1
ATOM 2491 O O . ARG A 1 330 ? 10.677 -4.682 0.232 1.00 97.56 330 ARG A O 1
ATOM 2498 N N . VAL A 1 331 ? 11.126 -3.895 2.288 1.00 98.56 331 VAL A N 1
ATOM 2499 C CA . VAL A 1 331 ? 11.287 -5.223 2.907 1.00 98.56 331 VAL A CA 1
ATOM 2500 C C . VAL A 1 331 ? 9.982 -6.024 2.864 1.00 98.56 331 VAL A C 1
ATOM 2502 O O . VAL A 1 331 ? 9.998 -7.215 2.554 1.00 98.56 331 VAL A O 1
ATOM 2505 N N . ALA A 1 332 ? 8.828 -5.387 3.101 1.00 98.75 332 ALA A N 1
ATOM 2506 C CA . ALA A 1 332 ? 7.533 -6.060 2.977 1.00 98.75 332 ALA A CA 1
ATOM 2507 C C . ALA A 1 332 ? 7.295 -6.592 1.554 1.00 98.75 332 ALA A C 1
ATOM 2509 O O . ALA A 1 332 ? 6.831 -7.720 1.385 1.00 98.75 332 ALA A O 1
ATOM 2510 N N . PHE A 1 333 ? 7.620 -5.789 0.537 1.00 98.75 333 PHE A N 1
ATOM 2511 C CA . PHE A 1 333 ? 7.552 -6.181 -0.865 1.00 98.75 333 PHE A CA 1
ATOM 2512 C C . PHE A 1 333 ? 8.491 -7.353 -1.163 1.00 98.75 333 PHE A C 1
ATOM 2514 O O . PHE A 1 333 ? 8.031 -8.340 -1.728 1.00 98.75 333 PHE A O 1
ATOM 2521 N N . ALA A 1 334 ? 9.749 -7.302 -0.715 1.00 98.62 334 ALA A N 1
ATOM 2522 C CA . ALA A 1 334 ? 10.722 -8.379 -0.909 1.00 98.62 334 ALA A CA 1
ATOM 2523 C C . ALA A 1 334 ? 10.255 -9.710 -0.290 1.00 98.62 334 ALA A C 1
ATOM 2525 O O . ALA A 1 334 ? 10.345 -10.763 -0.918 1.00 98.62 334 ALA A O 1
ATOM 2526 N N . MET A 1 335 ? 9.674 -9.673 0.915 1.00 98.75 335 MET A N 1
ATOM 2527 C CA . MET A 1 335 ? 9.111 -10.863 1.563 1.00 98.75 335 MET A CA 1
ATOM 2528 C C . MET A 1 335 ? 7.893 -11.418 0.811 1.00 98.75 335 MET A C 1
ATOM 2530 O O . MET A 1 335 ? 7.763 -12.634 0.663 1.00 98.75 335 MET A O 1
ATOM 2534 N N . LEU A 1 336 ? 7.009 -10.549 0.307 1.00 98.69 336 LEU A N 1
ATOM 2535 C CA . LEU A 1 336 ? 5.877 -10.963 -0.528 1.00 98.69 336 LEU A CA 1
ATOM 2536 C C . LEU A 1 336 ? 6.347 -11.544 -1.869 1.00 98.69 336 LEU A C 1
ATOM 2538 O O . LEU A 1 336 ? 5.826 -12.573 -2.279 1.00 98.69 336 LEU A O 1
ATOM 2542 N N . TYR A 1 337 ? 7.338 -10.928 -2.518 1.00 98.62 337 TYR A N 1
ATOM 2543 C CA . TYR A 1 337 ? 7.986 -11.411 -3.741 1.00 98.62 337 TYR A CA 1
ATOM 2544 C C . TYR A 1 337 ? 8.599 -12.804 -3.545 1.00 98.62 337 TYR A C 1
ATOM 2546 O O . TYR A 1 337 ? 8.362 -13.721 -4.335 1.00 98.62 337 TYR A O 1
ATOM 2554 N N . ALA A 1 338 ? 9.311 -12.994 -2.431 1.00 98.69 338 ALA A N 1
ATOM 2555 C CA . ALA A 1 338 ? 9.898 -14.275 -2.070 1.00 98.69 338 ALA A CA 1
ATOM 2556 C C . ALA A 1 338 ? 8.844 -15.364 -1.808 1.00 98.69 338 ALA A C 1
ATOM 2558 O O . ALA A 1 338 ? 9.079 -16.519 -2.151 1.00 98.69 338 ALA A O 1
ATOM 2559 N N . GLY A 1 339 ? 7.677 -15.006 -1.257 1.00 98.44 339 GLY A N 1
ATOM 2560 C CA . GLY A 1 339 ? 6.542 -15.918 -1.062 1.00 98.44 339 GLY A CA 1
ATOM 2561 C C . GLY A 1 339 ? 6.001 -16.017 0.363 1.00 98.44 339 GLY A C 1
ATOM 2562 O O . GLY A 1 339 ? 5.289 -16.970 0.677 1.00 98.44 339 GLY A O 1
ATOM 2563 N N . VAL A 1 340 ? 6.324 -15.068 1.247 1.00 98.69 340 VAL A N 1
ATOM 2564 C CA . VAL A 1 340 ? 5.723 -15.004 2.586 1.00 98.69 340 VAL A CA 1
ATOM 2565 C C . VAL A 1 340 ? 4.241 -14.646 2.449 1.00 98.69 340 VAL A C 1
ATOM 2567 O O . VAL A 1 340 ? 3.889 -13.589 1.934 1.00 98.69 340 VAL A O 1
ATOM 2570 N N . GLU A 1 341 ? 3.344 -15.515 2.916 1.00 97.75 341 GLU A N 1
ATOM 2571 C CA . GLU A 1 341 ? 1.907 -15.397 2.627 1.00 97.75 341 GLU A CA 1
ATOM 2572 C C . GLU A 1 341 ? 1.184 -14.311 3.450 1.00 97.75 341 GLU A C 1
ATOM 2574 O O . GLU A 1 341 ? 0.060 -13.917 3.117 1.00 97.75 341 GLU A O 1
ATOM 2579 N N . ASP A 1 342 ? 1.764 -13.876 4.573 1.00 97.88 342 ASP A N 1
ATOM 2580 C CA . ASP A 1 342 ? 1.089 -13.039 5.570 1.00 97.88 342 ASP A CA 1
ATOM 2581 C C . ASP A 1 342 ? 2.024 -11.979 6.169 1.00 97.88 342 ASP A C 1
ATOM 2583 O O . ASP A 1 342 ? 2.485 -12.088 7.307 1.00 97.88 342 ASP A O 1
ATOM 2587 N N . VAL A 1 343 ? 2.281 -10.941 5.370 1.00 98.75 343 VAL A N 1
ATOM 2588 C CA . VAL A 1 343 ? 3.090 -9.773 5.743 1.00 98.75 343 VAL A CA 1
ATOM 2589 C C . VAL A 1 343 ? 2.183 -8.591 6.082 1.00 98.75 343 VAL A C 1
ATOM 2591 O O . VAL A 1 343 ? 1.312 -8.210 5.293 1.00 98.75 343 VAL A O 1
ATOM 2594 N N . LYS A 1 344 ? 2.386 -7.999 7.261 1.00 98.62 344 LYS A N 1
ATOM 2595 C CA . LYS A 1 344 ? 1.696 -6.794 7.736 1.00 98.62 344 LYS A CA 1
ATOM 2596 C C . LYS A 1 344 ? 2.670 -5.643 7.927 1.00 98.62 344 LYS A C 1
ATOM 2598 O O . LYS A 1 344 ? 3.804 -5.863 8.323 1.00 98.62 344 LYS A O 1
ATOM 2603 N N . VAL A 1 345 ? 2.190 -4.418 7.736 1.00 98.81 345 VAL A N 1
ATOM 2604 C CA . VAL A 1 345 ? 2.907 -3.181 8.066 1.00 98.81 345 VAL A CA 1
ATOM 2605 C C . VAL A 1 345 ? 2.056 -2.356 9.030 1.00 98.81 345 VAL A C 1
ATOM 2607 O O . VAL A 1 345 ? 0.880 -2.097 8.754 1.00 98.81 345 VAL A O 1
ATOM 2610 N N . ILE A 1 346 ? 2.624 -1.942 10.167 1.00 98.62 346 ILE A N 1
ATOM 2611 C CA . ILE A 1 346 ? 1.946 -1.040 11.106 1.00 98.62 346 ILE A CA 1
ATOM 2612 C C . ILE A 1 346 ? 1.863 0.354 10.475 1.00 98.62 346 ILE A C 1
ATOM 2614 O O . ILE A 1 346 ? 2.848 1.082 10.374 1.00 98.62 346 ILE A O 1
ATOM 2618 N N . ASP A 1 347 ? 0.657 0.726 10.061 1.00 97.94 347 ASP A N 1
ATOM 2619 C CA . ASP A 1 347 ? 0.353 1.978 9.378 1.00 97.94 347 ASP A CA 1
ATOM 2620 C C . ASP A 1 347 ? 0.630 3.190 10.282 1.00 97.94 347 ASP A C 1
ATOM 2622 O O . ASP A 1 347 ? 0.142 3.274 11.416 1.00 97.94 347 ASP A O 1
ATOM 2626 N N . GLY A 1 348 ? 1.432 4.126 9.774 1.00 96.94 348 GLY A N 1
ATOM 2627 C CA . GLY A 1 348 ? 1.949 5.261 10.539 1.00 96.94 348 GLY A CA 1
ATOM 2628 C C . GLY A 1 348 ? 3.181 4.961 11.394 1.00 96.94 348 GLY A C 1
ATOM 2629 O O . GLY A 1 348 ? 3.701 5.890 12.017 1.00 96.94 348 GLY A O 1
ATOM 2630 N N . GLY A 1 349 ? 3.655 3.710 11.415 1.00 97.88 349 GLY A N 1
ATOM 2631 C CA . GLY A 1 349 ? 4.907 3.304 12.047 1.00 97.88 349 GLY A CA 1
ATOM 2632 C C . GLY A 1 349 ? 5.032 3.711 13.517 1.00 97.88 349 GLY A C 1
ATOM 2633 O O . GLY A 1 349 ? 4.042 3.847 14.250 1.00 97.88 349 GLY A O 1
ATOM 2634 N N . MET A 1 350 ? 6.271 3.964 13.939 1.00 98.06 350 MET A N 1
ATOM 2635 C CA . MET A 1 350 ? 6.587 4.399 15.302 1.00 98.06 350 MET A CA 1
ATOM 2636 C C . MET A 1 350 ? 5.929 5.743 15.665 1.00 98.06 350 MET A C 1
ATOM 2638 O O . MET A 1 350 ? 5.519 5.962 16.807 1.00 98.06 350 MET A O 1
ATOM 2642 N N . THR A 1 351 ? 5.725 6.630 14.684 1.00 97.75 351 THR A N 1
ATOM 2643 C CA . THR A 1 351 ? 5.010 7.902 14.881 1.00 97.75 351 THR A CA 1
ATOM 2644 C C . THR A 1 351 ? 3.573 7.686 15.375 1.00 97.75 351 THR A C 1
ATOM 2646 O O . THR A 1 351 ? 3.137 8.318 16.345 1.00 97.75 351 THR A O 1
ATOM 2649 N N . ALA A 1 352 ? 2.819 6.782 14.743 1.00 97.50 352 ALA A N 1
ATOM 2650 C CA . ALA A 1 352 ? 1.452 6.470 15.157 1.00 97.50 352 ALA A CA 1
ATOM 2651 C C . ALA A 1 352 ? 1.404 5.690 16.479 1.00 97.50 352 ALA A C 1
ATOM 2653 O O . ALA A 1 352 ? 0.524 5.946 17.305 1.00 97.50 352 ALA A O 1
ATOM 2654 N N . TRP A 1 353 ? 2.367 4.791 16.703 1.00 97.88 353 TRP A N 1
ATOM 2655 C CA . TRP A 1 353 ? 2.522 4.051 17.957 1.00 97.88 353 TRP A CA 1
ATOM 2656 C C . TRP A 1 353 ? 2.694 4.992 19.160 1.00 97.88 353 TRP A C 1
ATOM 2658 O O . TRP A 1 353 ? 1.925 4.936 20.126 1.00 97.88 353 TRP A O 1
ATOM 2668 N N . ASN A 1 354 ? 3.627 5.942 19.051 1.00 97.31 354 ASN A N 1
ATOM 2669 C CA . ASN A 1 354 ? 3.922 6.928 20.091 1.00 97.31 354 ASN A CA 1
ATOM 2670 C C . ASN A 1 354 ? 2.754 7.883 20.343 1.00 97.31 354 ASN A C 1
ATOM 2672 O O . ASN A 1 354 ? 2.430 8.186 21.493 1.00 97.31 354 ASN A O 1
ATOM 2676 N N . LYS A 1 355 ? 2.057 8.319 19.286 1.00 96.75 355 LYS A N 1
ATOM 2677 C CA . LYS A 1 355 ? 0.865 9.176 19.404 1.00 96.75 355 LYS A CA 1
ATOM 2678 C C . LYS A 1 355 ? -0.245 8.539 20.248 1.00 96.75 355 LYS A C 1
ATOM 2680 O O . LYS A 1 355 ? -1.032 9.254 20.870 1.00 96.75 355 LYS A O 1
ATOM 2685 N N . LEU A 1 356 ? -0.317 7.209 20.273 1.00 93.75 356 LEU A N 1
ATOM 2686 C CA . LEU A 1 356 ? -1.276 6.443 21.069 1.00 93.75 356 LEU A CA 1
ATOM 2687 C C . LEU A 1 356 ? -0.785 6.145 22.496 1.00 93.75 356 LEU A C 1
ATOM 2689 O O . LEU A 1 356 ? -1.556 5.605 23.293 1.00 93.75 356 LEU A O 1
ATOM 2693 N N . GLY A 1 357 ? 0.460 6.501 22.833 1.00 96.69 357 GLY A N 1
ATOM 2694 C CA . GLY A 1 357 ? 1.071 6.217 24.133 1.00 96.69 357 GLY A CA 1
ATOM 2695 C C . GLY A 1 357 ? 1.195 4.718 24.409 1.00 96.69 357 GLY A C 1
ATOM 2696 O O . GLY A 1 357 ? 0.961 4.281 25.538 1.00 96.69 357 GLY A O 1
ATOM 2697 N N . LEU A 1 358 ? 1.460 3.923 23.367 1.00 95.19 358 LEU A N 1
ATOM 2698 C CA . LEU A 1 358 ? 1.627 2.478 23.491 1.00 95.19 358 LEU A CA 1
ATOM 2699 C C . LEU A 1 358 ? 3.018 2.122 24.048 1.00 95.19 358 LEU A C 1
ATOM 2701 O O . LEU A 1 358 ? 3.941 2.923 23.916 1.00 95.19 358 LEU A O 1
ATOM 2705 N N . PRO A 1 359 ? 3.176 0.953 24.702 1.00 96.69 359 PRO A N 1
ATOM 2706 C CA . PRO A 1 359 ? 4.440 0.573 25.335 1.00 96.69 359 PRO A CA 1
ATOM 2707 C C . PRO A 1 359 ? 5.595 0.465 24.339 1.00 96.69 359 PRO A C 1
ATOM 2709 O O . PRO A 1 359 ? 5.389 0.020 23.213 1.00 96.69 359 PRO A O 1
ATOM 2712 N N . THR A 1 360 ? 6.798 0.810 24.786 1.00 98.06 360 THR A N 1
ATOM 2713 C CA . THR A 1 360 ? 8.062 0.647 24.058 1.00 98.06 360 THR A CA 1
ATOM 2714 C C . THR A 1 360 ? 9.087 -0.031 24.960 1.00 98.06 360 THR A C 1
ATOM 2716 O O . THR A 1 360 ? 8.908 -0.070 26.182 1.00 98.06 360 THR A O 1
ATOM 2719 N N . GLU A 1 361 ? 10.161 -0.547 24.379 1.00 97.56 361 GLU A N 1
ATOM 2720 C CA . GLU A 1 361 ? 11.320 -1.048 25.115 1.00 97.56 361 GLU A CA 1
ATOM 2721 C C . GLU A 1 361 ? 12.636 -0.580 24.480 1.00 97.56 361 GLU A C 1
ATOM 2723 O O . GLU A 1 361 ? 12.635 0.027 23.412 1.00 97.56 361 GLU A O 1
ATOM 2728 N N . THR A 1 362 ? 13.743 -0.821 25.183 1.00 97.19 362 THR A N 1
ATOM 2729 C CA . THR A 1 362 ? 15.111 -0.450 24.770 1.00 97.19 362 THR A CA 1
ATOM 2730 C C . THR A 1 362 ? 16.039 -1.660 24.680 1.00 97.19 362 THR A C 1
ATOM 2732 O O . THR A 1 362 ? 17.226 -1.521 24.408 1.00 97.19 362 THR A O 1
ATOM 2735 N N . LYS A 1 363 ? 15.539 -2.857 25.006 1.00 97.19 363 LYS A N 1
ATOM 2736 C CA . LYS A 1 363 ? 16.333 -4.082 24.975 1.00 97.19 363 LYS A CA 1
ATOM 2737 C C . LYS A 1 363 ? 16.447 -4.526 23.521 1.00 97.19 363 LYS A C 1
ATOM 2739 O O . LYS A 1 363 ? 15.449 -4.942 22.959 1.00 97.19 363 LYS A O 1
ATOM 2744 N N . VAL A 1 364 ? 17.647 -4.493 22.951 1.00 96.62 364 VAL A N 1
ATOM 2745 C CA . VAL A 1 364 ? 17.896 -5.036 21.608 1.00 96.62 364 VAL A CA 1
ATOM 2746 C C . VAL A 1 364 ? 17.473 -6.508 21.560 1.00 96.62 364 VAL A C 1
ATOM 2748 O O . VAL A 1 364 ? 17.918 -7.314 22.383 1.00 96.62 364 VAL A O 1
ATOM 2751 N N . ASN A 1 365 ? 16.593 -6.843 20.616 1.00 96.81 365 ASN A N 1
ATOM 2752 C CA . ASN A 1 365 ? 16.206 -8.218 20.319 1.00 96.81 365 ASN A CA 1
ATOM 2753 C C . ASN A 1 365 ? 16.894 -8.711 19.044 1.00 96.81 365 ASN A C 1
ATOM 2755 O O . ASN A 1 365 ? 17.097 -7.945 18.101 1.00 96.81 365 ASN A O 1
ATOM 2759 N N . GLU A 1 366 ? 17.189 -10.007 19.014 1.00 94.19 366 GLU A N 1
ATOM 2760 C CA . GLU A 1 366 ? 17.783 -10.698 17.872 1.00 94.19 366 GLU A CA 1
ATOM 2761 C C . GLU A 1 366 ? 16.780 -11.681 17.269 1.00 94.19 366 GLU A C 1
ATOM 2763 O O . GLU A 1 366 ? 15.972 -12.290 17.981 1.00 94.19 366 GLU A O 1
ATOM 2768 N N . ALA A 1 367 ? 16.831 -11.837 15.947 1.00 93.88 367 ALA A N 1
ATOM 2769 C CA . ALA A 1 367 ? 16.031 -12.834 15.257 1.00 93.88 367 ALA A CA 1
ATOM 2770 C C . ALA A 1 367 ? 16.547 -14.244 15.568 1.00 93.88 367 ALA A C 1
ATOM 2772 O O . ALA A 1 367 ? 17.737 -14.469 15.772 1.00 93.88 367 ALA A O 1
ATOM 2773 N N . THR A 1 368 ? 15.640 -15.219 15.592 1.00 94.38 368 THR A N 1
ATOM 2774 C CA . THR A 1 368 ? 16.022 -16.629 15.716 1.00 94.38 368 THR A CA 1
ATOM 2775 C C . THR A 1 368 ? 16.167 -17.219 14.323 1.00 94.38 368 THR A C 1
ATOM 2777 O O . THR A 1 368 ? 15.171 -17.361 13.620 1.00 94.38 368 THR A O 1
ATOM 2780 N N . ALA A 1 369 ? 17.389 -17.576 13.933 1.00 95.69 369 ALA A N 1
ATOM 2781 C CA . ALA A 1 369 ? 17.643 -18.219 12.651 1.00 95.69 369 ALA A CA 1
ATOM 2782 C C . ALA A 1 369 ? 16.961 -19.596 12.546 1.00 95.69 369 ALA A C 1
ATOM 2784 O O . ALA A 1 369 ? 16.775 -20.313 13.533 1.00 95.69 369 ALA A O 1
ATOM 2785 N N . GLY A 1 370 ? 16.616 -19.984 11.320 1.00 93.88 370 GLY A N 1
ATOM 2786 C CA . GLY A 1 370 ? 16.154 -21.325 10.993 1.00 93.88 370 GLY A CA 1
ATOM 2787 C C . GLY A 1 370 ? 17.242 -22.367 11.259 1.00 93.88 370 GLY A C 1
ATOM 2788 O O . GLY A 1 370 ? 18.400 -22.174 10.890 1.00 93.88 370 GLY A O 1
ATOM 2789 N N . GLY A 1 371 ? 16.860 -23.481 11.889 1.00 92.25 371 GLY A N 1
ATOM 2790 C CA . GLY A 1 371 ? 17.767 -24.590 12.196 1.00 92.25 371 GLY A CA 1
ATOM 2791 C C . GLY A 1 371 ? 18.264 -25.355 10.962 1.00 92.25 371 GLY A C 1
ATOM 2792 O O . GLY A 1 371 ? 18.021 -24.976 9.816 1.00 92.25 371 GLY A O 1
ATOM 2793 N N . THR A 1 372 ? 18.944 -26.479 11.195 1.00 91.06 372 THR A N 1
ATOM 2794 C CA . THR A 1 372 ? 19.500 -27.338 10.131 1.00 91.06 372 THR A CA 1
ATOM 2795 C C . THR A 1 372 ? 18.439 -27.885 9.179 1.00 91.06 372 THR A C 1
ATOM 2797 O O . THR A 1 372 ? 18.703 -27.998 7.987 1.00 91.06 372 THR A O 1
ATOM 2800 N N . ASP A 1 373 ? 17.229 -28.135 9.684 1.00 92.31 373 ASP A N 1
ATOM 2801 C CA . ASP A 1 373 ? 16.101 -28.681 8.916 1.00 92.31 373 ASP A CA 1
ATOM 2802 C C . ASP A 1 373 ? 15.217 -27.577 8.302 1.00 92.31 373 ASP A C 1
ATOM 2804 O O . ASP A 1 373 ? 14.077 -27.818 7.898 1.00 92.31 373 ASP A O 1
ATOM 2808 N N . TYR A 1 374 ? 15.710 -26.333 8.275 1.00 95.94 374 TYR A N 1
ATOM 2809 C CA . TYR A 1 374 ? 14.973 -25.201 7.728 1.00 95.94 374 TYR A CA 1
ATOM 2810 C C . TYR A 1 374 ? 14.654 -25.412 6.246 1.00 95.94 374 TYR A C 1
ATOM 2812 O O . TYR A 1 374 ? 15.535 -25.642 5.416 1.00 95.94 374 TYR A O 1
ATOM 2820 N N . THR A 1 375 ? 13.383 -25.218 5.908 1.00 95.69 375 THR A N 1
ATOM 2821 C CA . THR A 1 375 ? 12.922 -25.036 4.534 1.00 95.69 375 THR A CA 1
ATOM 2822 C C . THR A 1 375 ? 11.977 -23.843 4.500 1.00 95.69 375 THR A C 1
ATOM 2824 O O . THR A 1 375 ? 11.173 -23.652 5.414 1.00 95.69 375 THR A O 1
ATOM 2827 N N . PHE A 1 376 ? 12.057 -23.027 3.447 1.00 97.81 376 PHE A N 1
ATOM 2828 C CA . PHE A 1 376 ? 11.152 -21.884 3.308 1.00 97.81 376 PHE A CA 1
ATOM 2829 C C . PHE A 1 376 ? 9.697 -22.329 3.076 1.00 97.81 376 PHE A C 1
ATOM 2831 O O . PHE A 1 376 ? 8.761 -21.677 3.536 1.00 97.81 376 PHE A O 1
ATOM 2838 N N . GLY A 1 377 ? 9.507 -23.466 2.397 1.00 97.50 377 GLY A N 1
ATOM 2839 C CA . GLY A 1 377 ? 8.202 -24.079 2.127 1.00 97.50 377 GLY A CA 1
ATOM 2840 C C . GLY A 1 377 ? 7.642 -23.822 0.722 1.00 97.50 377 GLY A C 1
ATOM 2841 O O . GLY A 1 377 ? 6.586 -24.356 0.394 1.00 97.50 377 GLY A O 1
ATOM 2842 N N . THR A 1 378 ? 8.320 -23.025 -0.111 1.00 97.25 378 THR A N 1
ATOM 2843 C CA . THR A 1 378 ? 8.009 -22.810 -1.538 1.00 97.25 378 THR A CA 1
ATOM 2844 C C . THR A 1 378 ? 9.274 -22.391 -2.304 1.00 97.25 378 THR A C 1
ATOM 2846 O O . THR A 1 378 ? 10.312 -22.156 -1.683 1.00 97.25 378 THR A O 1
ATOM 2849 N N . MET A 1 379 ? 9.206 -22.316 -3.638 1.00 96.56 379 MET A N 1
ATOM 2850 C CA . MET A 1 379 ? 10.270 -21.729 -4.463 1.00 96.56 379 MET A CA 1
ATOM 2851 C C . MET A 1 379 ? 10.382 -20.224 -4.213 1.00 96.56 379 MET A C 1
ATOM 2853 O O . MET A 1 379 ? 9.370 -19.566 -3.974 1.00 96.56 379 MET A O 1
ATOM 2857 N N . ILE A 1 380 ? 11.604 -19.701 -4.299 1.00 96.69 380 ILE A N 1
ATOM 2858 C CA . ILE A 1 380 ? 11.901 -18.271 -4.209 1.00 96.69 380 ILE A CA 1
ATOM 2859 C C . ILE A 1 380 ? 12.434 -17.819 -5.582 1.00 96.69 380 ILE A C 1
ATOM 2861 O O . ILE A 1 380 ? 13.305 -18.502 -6.120 1.00 96.69 380 ILE A O 1
ATOM 2865 N N . PRO A 1 381 ? 11.945 -16.699 -6.140 1.00 97.44 381 PRO A N 1
ATOM 2866 C CA . PRO A 1 381 ? 10.729 -16.004 -5.721 1.00 97.44 381 PRO A CA 1
ATOM 2867 C C . PRO A 1 381 ? 9.475 -16.830 -6.037 1.00 97.44 381 PRO A C 1
ATOM 2869 O O . PRO A 1 381 ? 9.391 -17.490 -7.072 1.00 97.44 381 PRO A O 1
ATOM 2872 N N . ALA A 1 382 ? 8.470 -16.767 -5.165 1.00 98.00 382 ALA A N 1
ATOM 2873 C CA . ALA A 1 382 ? 7.158 -17.345 -5.454 1.00 98.00 382 ALA A CA 1
ATOM 2874 C C . ALA A 1 382 ? 6.323 -16.456 -6.391 1.00 98.00 382 ALA A C 1
ATOM 2876 O O . ALA A 1 382 ? 5.395 -16.953 -7.028 1.00 98.00 382 ALA A O 1
ATOM 2877 N N . HIS A 1 383 ? 6.647 -15.160 -6.452 1.00 97.38 383 HIS A N 1
ATOM 2878 C CA . HIS A 1 383 ? 5.925 -14.156 -7.228 1.00 97.38 383 HIS A CA 1
ATOM 2879 C C . HIS A 1 383 ? 6.852 -13.362 -8.162 1.00 97.38 383 HIS A C 1
ATOM 2881 O O . HIS A 1 383 ? 6.980 -12.145 -7.993 1.00 97.38 383 HIS A O 1
ATOM 2887 N N . PRO A 1 384 ? 7.518 -14.015 -9.139 1.00 96.25 384 PRO A N 1
ATOM 2888 C CA . PRO A 1 384 ? 8.389 -13.327 -10.093 1.00 96.25 384 PRO A CA 1
ATOM 2889 C C . PRO A 1 384 ? 7.673 -12.179 -10.825 1.00 96.25 384 PRO A C 1
ATOM 2891 O O . PRO A 1 384 ? 8.300 -11.182 -11.152 1.00 96.25 384 PRO A O 1
ATOM 2894 N N . GLU A 1 385 ? 6.350 -12.265 -11.000 1.00 96.75 385 GLU A N 1
ATOM 2895 C CA . GLU A 1 385 ? 5.524 -11.243 -11.647 1.00 96.75 385 GLU A CA 1
ATOM 2896 C C . GLU A 1 385 ? 5.438 -9.904 -10.894 1.00 96.75 385 GLU A C 1
ATOM 2898 O O . GLU A 1 385 ? 4.962 -8.919 -11.456 1.00 96.75 385 GLU A O 1
ATOM 2903 N N . TYR A 1 386 ? 5.854 -9.836 -9.624 1.00 98.31 386 TYR A N 1
ATOM 2904 C CA . TYR A 1 386 ? 5.837 -8.574 -8.876 1.00 98.31 386 TYR A CA 1
ATOM 2905 C C . TYR A 1 386 ? 6.993 -7.646 -9.247 1.00 98.31 386 TYR A C 1
ATOM 2907 O O . TYR A 1 386 ? 6.869 -6.441 -9.023 1.00 98.31 386 TYR A O 1
ATOM 2915 N N . ILE A 1 387 ? 8.080 -8.170 -9.818 1.00 97.81 387 ILE A N 1
ATOM 2916 C CA . ILE A 1 387 ? 9.218 -7.384 -10.300 1.00 97.81 387 ILE A CA 1
ATOM 2917 C C . ILE A 1 387 ? 9.201 -7.367 -11.827 1.00 97.81 387 ILE A C 1
ATOM 2919 O O . ILE A 1 387 ? 9.137 -8.407 -12.471 1.00 97.81 387 ILE A O 1
ATOM 2923 N N . LEU A 1 388 ? 9.273 -6.170 -12.403 1.00 97.06 388 LEU A N 1
ATOM 2924 C CA . LEU A 1 388 ? 9.469 -5.976 -13.834 1.00 97.06 388 LEU A CA 1
ATOM 2925 C C . LEU A 1 388 ? 10.949 -5.697 -14.099 1.00 97.06 388 LEU A C 1
ATOM 2927 O O . LEU A 1 388 ? 11.506 -4.778 -13.493 1.00 97.06 388 LEU A O 1
ATOM 2931 N N . SER A 1 389 ? 11.571 -6.466 -14.995 1.00 93.69 389 SER A N 1
ATOM 2932 C CA . SER A 1 389 ? 12.965 -6.244 -15.387 1.00 93.69 389 SER A CA 1
ATOM 2933 C C . SER A 1 389 ? 13.124 -4.958 -16.212 1.00 93.69 389 SER A C 1
ATOM 2935 O O . SER A 1 389 ? 12.156 -4.431 -16.768 1.00 93.69 389 SER A O 1
ATOM 2937 N N . THR A 1 390 ? 14.350 -4.438 -16.303 1.00 93.00 390 THR A N 1
ATOM 2938 C CA . THR A 1 390 ? 14.658 -3.236 -17.099 1.00 93.00 390 THR A CA 1
ATOM 2939 C C . THR A 1 390 ? 14.352 -3.441 -18.585 1.00 93.00 390 THR A C 1
ATOM 2941 O O . THR A 1 390 ? 13.766 -2.557 -19.216 1.00 93.00 390 THR A O 1
ATOM 2944 N N . ASP A 1 391 ? 14.668 -4.619 -19.128 1.00 91.00 391 ASP A N 1
ATOM 2945 C CA . ASP A 1 391 ? 14.386 -4.967 -20.523 1.00 91.00 391 ASP A CA 1
ATOM 2946 C C . ASP A 1 391 ? 12.885 -5.156 -20.776 1.00 91.00 391 ASP A C 1
ATOM 2948 O O . ASP A 1 391 ? 12.369 -4.628 -21.760 1.00 91.00 391 ASP A O 1
ATOM 2952 N N . ASP A 1 392 ? 12.146 -5.795 -19.861 1.00 94.31 392 ASP A N 1
ATOM 2953 C CA . ASP A 1 392 ? 10.689 -5.929 -19.997 1.00 94.31 392 ASP A CA 1
ATOM 2954 C C . ASP A 1 392 ? 9.985 -4.570 -19.878 1.00 94.31 392 ASP A C 1
ATOM 2956 O O . ASP A 1 392 ? 9.023 -4.294 -20.597 1.00 94.31 392 ASP A O 1
ATOM 2960 N N . ALA A 1 393 ? 10.457 -3.688 -18.988 1.00 94.88 393 ALA A N 1
ATOM 2961 C CA . ALA A 1 393 ? 9.948 -2.321 -18.884 1.00 94.88 393 ALA A CA 1
ATOM 2962 C C . ALA A 1 393 ? 10.159 -1.559 -20.196 1.00 94.88 393 ALA A C 1
ATOM 2964 O O . ALA A 1 393 ? 9.255 -0.854 -20.658 1.00 94.88 393 ALA A O 1
ATOM 2965 N N . LYS A 1 394 ? 11.331 -1.738 -20.814 1.00 89.19 394 LYS A N 1
ATOM 2966 C CA . LYS A 1 394 ? 11.665 -1.162 -22.111 1.00 89.19 394 LYS A CA 1
ATOM 2967 C C . LYS A 1 394 ? 10.767 -1.717 -23.220 1.00 89.19 394 LYS A C 1
ATOM 2969 O O . LYS A 1 394 ? 10.132 -0.939 -23.934 1.00 89.19 394 LYS A O 1
ATOM 2974 N N . GLU A 1 395 ? 10.658 -3.038 -23.328 1.00 86.56 395 GLU A N 1
ATOM 2975 C CA . GLU A 1 395 ? 9.835 -3.711 -24.333 1.00 86.56 395 GLU A CA 1
ATOM 2976 C C . GLU A 1 395 ? 8.361 -3.309 -24.208 1.00 86.56 395 GLU A C 1
ATOM 2978 O O . GLU A 1 395 ? 7.718 -2.972 -25.204 1.00 86.56 395 GLU A O 1
ATOM 2983 N N . LYS A 1 396 ? 7.813 -3.283 -22.989 1.00 88.19 396 LYS A N 1
ATOM 2984 C CA . LYS A 1 396 ? 6.416 -2.896 -22.760 1.00 88.19 396 LYS A CA 1
ATOM 2985 C C . LYS A 1 396 ? 6.160 -1.428 -23.085 1.00 88.19 396 LYS A C 1
ATOM 2987 O O . LYS A 1 396 ? 5.126 -1.122 -23.672 1.00 88.19 396 LYS A O 1
ATOM 2992 N N . LEU A 1 397 ? 7.088 -0.517 -22.783 1.00 82.56 397 LEU A N 1
ATOM 2993 C CA . LEU A 1 397 ? 6.971 0.888 -23.201 1.00 82.56 397 LEU A CA 1
ATOM 2994 C C . LEU A 1 397 ? 6.959 1.059 -24.730 1.00 82.56 397 LEU A C 1
ATOM 2996 O O . LEU A 1 397 ? 6.282 1.962 -25.232 1.00 82.56 397 LEU A O 1
ATOM 3000 N N . GLN A 1 398 ? 7.672 0.202 -25.466 1.00 74.69 398 GLN A N 1
ATOM 3001 C CA . GLN A 1 398 ? 7.675 0.195 -26.936 1.00 74.69 398 GLN A CA 1
ATOM 3002 C C . GLN A 1 398 ? 6.420 -0.435 -27.529 1.00 74.69 398 GLN A C 1
ATOM 3004 O O . GLN A 1 398 ? 5.896 0.061 -28.522 1.00 74.69 398 GLN A O 1
ATOM 3009 N N . ASN A 1 399 ? 5.964 -1.546 -26.950 1.00 71.19 399 ASN A N 1
ATOM 3010 C CA . ASN A 1 399 ? 5.104 -2.490 -27.661 1.00 71.19 399 ASN A CA 1
ATOM 3011 C C . ASN A 1 399 ? 3.731 -2.699 -27.010 1.00 71.19 399 ASN A C 1
ATOM 3013 O O . ASN A 1 399 ? 2.823 -3.206 -27.674 1.00 71.19 399 ASN A O 1
ATOM 3017 N N . ASP A 1 400 ? 3.542 -2.304 -25.747 1.00 77.62 400 ASP A N 1
ATOM 3018 C CA . ASP A 1 400 ? 2.289 -2.495 -25.020 1.00 77.62 400 ASP A CA 1
ATOM 3019 C C . ASP A 1 400 ? 1.553 -1.172 -24.784 1.00 77.62 400 ASP A C 1
ATOM 3021 O O . ASP A 1 400 ? 1.810 -0.377 -23.880 1.00 77.62 400 ASP A O 1
ATOM 3025 N N . ALA A 1 401 ? 0.530 -0.980 -25.604 1.00 73.56 401 ALA A N 1
ATOM 3026 C CA . ALA A 1 401 ? -0.365 0.159 -25.567 1.00 73.56 401 ALA A CA 1
ATOM 3027 C C . ALA A 1 401 ? -1.136 0.293 -24.227 1.00 73.56 401 ALA A C 1
ATOM 3029 O O . ALA A 1 401 ? -1.510 1.409 -23.832 1.00 73.56 401 ALA A O 1
ATOM 3030 N N . ASN A 1 402 ? -1.400 -0.820 -23.533 1.00 83.62 402 ASN A N 1
ATOM 3031 C CA . ASN A 1 402 ? -2.098 -0.853 -22.247 1.00 83.62 402 ASN A CA 1
ATOM 3032 C C . ASN A 1 402 ? -1.160 -0.670 -21.045 1.00 83.62 402 ASN A C 1
ATOM 3034 O O . ASN A 1 402 ? -1.638 -0.351 -19.954 1.00 83.62 402 ASN A O 1
ATOM 3038 N N . PHE A 1 403 ? 0.146 -0.839 -21.232 1.00 92.31 403 PHE A N 1
ATOM 3039 C CA . PHE A 1 403 ? 1.129 -0.704 -20.168 1.00 92.31 403 PHE A CA 1
ATOM 3040 C C . PHE A 1 403 ? 1.333 0.754 -19.742 1.00 92.31 403 PHE A C 1
ATOM 3042 O O . PHE A 1 403 ? 1.298 1.689 -20.552 1.00 92.31 403 PHE A O 1
ATOM 3049 N N . ARG A 1 404 ? 1.540 0.970 -18.444 1.00 93.25 404 ARG A N 1
ATOM 3050 C CA . ARG A 1 404 ? 1.900 2.261 -17.857 1.00 93.25 404 ARG A CA 1
ATOM 3051 C C . ARG A 1 404 ? 3.062 2.068 -16.897 1.00 93.25 404 ARG A C 1
ATOM 3053 O O . ARG A 1 404 ? 2.899 1.482 -15.828 1.00 93.25 404 ARG A O 1
ATOM 3060 N N . LEU A 1 405 ? 4.206 2.643 -17.256 1.00 97.12 405 LEU A N 1
ATOM 3061 C CA . LEU A 1 405 ? 5.307 2.840 -16.326 1.00 97.12 405 LEU A CA 1
ATOM 3062 C C . LEU A 1 405 ? 5.044 4.119 -15.519 1.00 97.12 405 LEU A C 1
ATOM 3064 O O . LEU A 1 405 ? 5.049 5.222 -16.068 1.00 97.12 405 LEU A O 1
ATOM 3068 N N . VAL A 1 406 ? 4.731 3.966 -14.236 1.00 98.12 406 VAL A N 1
ATOM 3069 C CA . VAL A 1 406 ? 4.226 5.024 -13.356 1.00 98.12 406 VAL A CA 1
ATOM 3070 C C . VAL A 1 406 ? 5.339 5.525 -12.436 1.00 98.12 406 VAL A C 1
ATOM 3072 O O . VAL A 1 406 ? 5.758 4.823 -11.515 1.00 98.12 406 VAL A O 1
ATOM 3075 N N . SER A 1 407 ? 5.790 6.758 -12.665 1.00 97.94 407 SER A N 1
ATOM 3076 C CA . SER A 1 407 ? 6.819 7.423 -11.861 1.00 97.94 407 SER A CA 1
ATOM 3077 C C . SER A 1 407 ? 6.254 7.879 -10.521 1.00 97.94 407 SER A C 1
ATOM 3079 O O . SER A 1 407 ? 5.350 8.716 -10.471 1.00 97.94 407 SER A O 1
ATOM 3081 N N . ILE A 1 408 ? 6.828 7.368 -9.435 1.00 97.75 408 ILE A N 1
ATOM 3082 C CA . ILE A 1 408 ? 6.565 7.767 -8.043 1.00 97.75 408 ILE A CA 1
ATOM 3083 C C . ILE A 1 408 ? 7.624 8.782 -7.572 1.00 97.75 408 ILE A C 1
ATOM 3085 O O . ILE A 1 408 ? 7.988 8.873 -6.401 1.00 97.75 408 ILE A O 1
ATOM 3089 N N . ARG A 1 409 ? 8.181 9.534 -8.525 1.00 96.50 409 ARG A N 1
ATOM 3090 C CA . ARG A 1 409 ? 9.150 10.610 -8.300 1.00 96.50 409 ARG A CA 1
ATOM 3091 C C . ARG A 1 409 ? 8.411 11.950 -8.170 1.00 96.50 409 ARG A C 1
ATOM 3093 O O . ARG A 1 409 ? 7.244 12.076 -8.551 1.00 96.50 409 ARG A O 1
ATOM 3100 N N . SER A 1 410 ? 9.056 12.960 -7.592 1.00 96.31 410 SER A N 1
ATOM 3101 C CA . SER A 1 410 ? 8.512 14.319 -7.484 1.00 96.31 410 SER A CA 1
ATOM 3102 C C . SER A 1 410 ? 8.223 14.921 -8.860 1.00 96.31 410 SER A C 1
ATOM 3104 O O . SER A 1 410 ? 8.736 14.466 -9.879 1.00 96.31 410 SER A O 1
ATOM 3106 N N . GLU A 1 411 ? 7.404 15.972 -8.913 1.00 95.38 411 GLU A N 1
ATOM 3107 C CA . GLU A 1 411 ? 7.136 16.649 -10.185 1.00 95.38 411 GLU A CA 1
ATOM 3108 C C . GLU A 1 411 ? 8.421 17.220 -10.813 1.00 95.38 411 GLU A C 1
ATOM 3110 O O . GLU A 1 411 ? 8.596 17.152 -12.028 1.00 95.38 411 GLU A O 1
ATOM 3115 N N . LYS A 1 412 ? 9.339 17.749 -9.994 1.00 96.19 412 LYS A N 1
ATOM 3116 C CA . LYS A 1 412 ? 10.628 18.278 -10.464 1.00 96.19 412 LYS A CA 1
ATOM 3117 C C . LYS A 1 412 ? 11.536 17.176 -10.999 1.00 96.19 412 LYS A C 1
ATOM 3119 O O . LYS A 1 412 ? 12.175 17.353 -12.036 1.00 96.19 412 LYS A O 1
ATOM 3124 N N . GLU A 1 413 ? 11.548 16.034 -10.313 1.00 96.56 413 GLU A N 1
ATOM 3125 C CA . GLU A 1 413 ? 12.232 14.829 -10.774 1.00 96.56 413 GLU A CA 1
ATOM 3126 C C . GLU A 1 413 ? 11.681 14.372 -12.133 1.00 96.56 413 GLU A C 1
ATOM 3128 O O . GLU A 1 413 ? 12.456 14.125 -13.054 1.00 96.56 413 GLU A O 1
ATOM 3133 N N . PHE A 1 414 ? 10.352 14.351 -12.282 1.00 94.81 414 PHE A N 1
ATOM 3134 C CA . PHE A 1 414 ? 9.669 13.933 -13.509 1.00 94.81 414 PHE A CA 1
ATOM 3135 C C . PHE A 1 414 ? 9.901 14.881 -14.692 1.00 94.81 414 PHE A C 1
ATOM 3137 O O . PHE A 1 414 ? 10.066 14.458 -15.836 1.00 94.81 414 PHE A O 1
ATOM 3144 N N . ARG A 1 415 ? 9.954 16.188 -14.421 1.00 88.75 415 ARG A N 1
ATOM 3145 C CA . ARG A 1 415 ? 10.282 17.217 -15.420 1.00 88.75 415 ARG A CA 1
ATOM 3146 C C . ARG A 1 415 ? 11.741 17.163 -15.873 1.00 88.75 415 ARG A C 1
ATOM 3148 O O . ARG A 1 415 ? 12.084 17.799 -16.867 1.00 88.75 415 ARG A O 1
ATOM 3155 N N . GLY A 1 416 ? 12.589 16.413 -15.169 1.00 91.19 416 GLY A N 1
ATOM 3156 C CA . GLY A 1 416 ? 14.028 16.381 -15.398 1.00 91.19 416 GLY A CA 1
ATOM 3157 C C . GLY A 1 416 ? 14.741 17.661 -14.953 1.00 91.19 416 GLY A C 1
ATOM 3158 O O . GLY A 1 416 ? 15.813 17.964 -15.476 1.00 91.19 416 GLY A O 1
ATOM 3159 N N . GLU A 1 417 ? 14.146 18.415 -14.022 1.00 92.50 417 GLU A N 1
ATOM 3160 C CA . GLU A 1 417 ? 14.743 19.613 -13.410 1.00 92.50 417 GLU A CA 1
ATOM 3161 C C . GLU A 1 417 ? 15.768 19.239 -12.335 1.00 92.50 417 GLU A C 1
ATOM 3163 O O . GLU A 1 417 ? 16.783 19.911 -12.170 1.00 92.50 417 GLU A O 1
ATOM 3168 N N . GLU A 1 418 ? 15.516 18.142 -11.621 1.00 94.69 418 GLU A N 1
ATOM 3169 C CA . GLU A 1 418 ? 16.423 17.577 -10.630 1.00 94.69 418 GLU A CA 1
ATOM 3170 C C . GLU A 1 418 ? 16.422 16.051 -10.713 1.00 94.69 418 GLU A C 1
ATOM 3172 O O . GLU A 1 418 ? 15.506 15.427 -11.241 1.00 94.69 418 GLU A O 1
ATOM 3177 N N . THR A 1 419 ? 17.475 15.433 -10.194 1.00 91.69 419 THR A N 1
ATOM 3178 C CA . THR A 1 419 ? 17.552 13.975 -10.089 1.00 91.69 419 THR A CA 1
ATOM 3179 C C . THR A 1 419 ? 16.809 13.454 -8.857 1.00 91.69 419 THR A C 1
ATOM 3181 O O . THR A 1 419 ? 16.229 12.377 -8.918 1.00 91.69 419 THR A O 1
ATOM 3184 N N . GLY A 1 420 ? 16.788 14.220 -7.759 1.00 89.56 420 GLY A N 1
ATOM 3185 C CA . GLY A 1 420 ? 16.224 13.808 -6.466 1.00 89.56 420 GLY A CA 1
ATOM 3186 C C . GLY A 1 420 ? 17.144 12.919 -5.618 1.00 89.56 420 GLY A C 1
ATOM 3187 O O . GLY A 1 420 ? 16.832 12.659 -4.461 1.00 89.56 420 GLY A O 1
ATOM 3188 N N . TYR A 1 421 ? 18.291 12.496 -6.158 1.00 90.50 421 TYR A N 1
ATOM 3189 C CA . TYR A 1 421 ? 19.213 11.553 -5.524 1.00 90.50 421 TYR A CA 1
ATOM 3190 C C . TYR A 1 421 ? 20.659 12.038 -5.612 1.00 90.50 421 TYR A C 1
ATOM 3192 O O . TYR A 1 421 ? 21.094 12.504 -6.662 1.00 90.50 421 TYR A O 1
ATOM 3200 N N . SER A 1 422 ? 21.428 11.881 -4.533 1.00 89.50 422 SER A N 1
ATOM 3201 C CA . SER A 1 422 ? 22.863 12.207 -4.516 1.00 89.50 422 SER A CA 1
ATOM 3202 C C . SER A 1 422 ? 23.697 11.286 -5.411 1.00 89.50 422 SER A C 1
ATOM 3204 O O . SER A 1 422 ? 24.740 11.702 -5.904 1.00 89.50 422 SER A O 1
ATOM 3206 N N . TYR A 1 423 ? 23.230 10.056 -5.628 1.00 85.50 423 TYR A N 1
ATOM 3207 C CA . TYR A 1 423 ? 23.938 9.012 -6.370 1.00 85.50 423 TYR A CA 1
ATOM 3208 C C . TYR A 1 423 ? 23.479 8.846 -7.825 1.00 85.50 423 TYR A C 1
ATOM 3210 O O . TYR A 1 423 ? 24.157 8.184 -8.604 1.00 85.50 423 TYR A O 1
ATOM 3218 N N . ILE A 1 424 ? 22.366 9.465 -8.238 1.00 90.00 424 ILE A N 1
ATOM 3219 C CA . ILE A 1 424 ? 21.918 9.430 -9.637 1.00 90.00 424 ILE A CA 1
ATOM 3220 C C . ILE A 1 424 ? 22.314 10.735 -10.325 1.00 90.00 424 ILE A C 1
ATOM 3222 O O . ILE A 1 424 ? 21.780 11.795 -10.012 1.00 90.00 424 ILE A O 1
ATOM 3226 N N . LYS A 1 425 ? 23.218 10.664 -11.302 1.00 88.94 425 LYS A N 1
ATOM 3227 C CA . LYS A 1 425 ? 23.821 11.848 -11.935 1.00 88.94 425 LYS A CA 1
ATOM 3228 C C . LYS A 1 425 ? 22.889 12.608 -12.888 1.00 88.94 425 LYS A C 1
ATOM 3230 O O . LYS A 1 425 ? 22.974 13.832 -12.972 1.00 88.94 425 LYS A O 1
ATOM 3235 N N . TYR A 1 426 ? 22.033 11.906 -13.627 1.00 90.81 426 TYR A N 1
ATOM 3236 C CA . TYR A 1 426 ? 21.236 12.496 -14.706 1.00 90.81 426 TYR A CA 1
ATOM 3237 C C . TYR A 1 426 ? 19.765 12.632 -14.314 1.00 90.81 426 TYR A C 1
ATOM 3239 O O . TYR A 1 426 ? 19.182 11.737 -13.708 1.00 90.81 426 TYR A O 1
ATOM 3247 N N . ALA A 1 427 ? 19.163 13.765 -14.678 1.00 92.38 427 ALA A N 1
ATOM 3248 C CA . ALA A 1 427 ? 17.737 14.026 -14.509 1.00 92.38 427 ALA A CA 1
ATOM 3249 C C . ALA A 1 427 ? 16.959 13.687 -15.789 1.00 92.38 427 ALA A C 1
ATOM 3251 O O . ALA A 1 427 ? 17.474 13.858 -16.900 1.00 92.38 427 ALA A O 1
ATOM 3252 N N . GLY A 1 428 ? 15.710 13.258 -15.629 1.00 89.62 428 GLY A N 1
ATOM 3253 C CA . GLY A 1 428 ? 14.824 12.829 -16.706 1.00 89.62 428 GLY A CA 1
ATOM 3254 C C . GLY A 1 428 ? 13.969 11.649 -16.265 1.00 89.62 428 GLY A C 1
ATOM 3255 O O . GLY A 1 428 ? 13.966 11.280 -15.091 1.00 89.62 428 GLY A O 1
ATOM 3256 N N . GLU A 1 429 ? 13.249 11.078 -17.222 1.00 91.75 429 GLU A N 1
ATOM 3257 C CA . GLU A 1 429 ? 12.428 9.883 -17.033 1.00 91.75 429 GLU A CA 1
ATOM 3258 C C . GLU A 1 429 ? 12.524 8.968 -18.259 1.00 91.75 429 GLU A C 1
ATOM 3260 O O . GLU A 1 429 ? 12.819 9.471 -19.347 1.00 91.75 429 GLU A O 1
ATOM 3265 N N . PRO A 1 430 ? 12.226 7.661 -18.144 1.00 92.25 430 PRO A N 1
ATOM 3266 C CA . PRO A 1 430 ? 11.997 6.802 -19.299 1.00 92.25 430 PRO A CA 1
ATOM 3267 C C . PRO A 1 430 ? 10.962 7.441 -20.227 1.00 92.25 430 PRO A C 1
ATOM 3269 O O . PRO A 1 430 ? 9.870 7.829 -19.791 1.00 92.25 430 PRO A O 1
ATOM 3272 N N . LEU A 1 431 ? 11.287 7.589 -21.511 1.00 84.38 431 LEU A N 1
ATOM 3273 C CA . LEU A 1 431 ? 10.351 8.186 -22.458 1.00 84.38 431 LEU A CA 1
ATOM 3274 C C . LEU A 1 431 ? 9.106 7.286 -22.584 1.00 84.38 431 LEU A C 1
ATOM 3276 O O . LEU A 1 431 ? 9.212 6.112 -22.918 1.00 84.38 431 LEU A O 1
ATOM 3280 N N . GLY A 1 432 ? 7.928 7.847 -22.290 1.00 80.88 432 GLY A N 1
ATOM 3281 C CA . GLY A 1 432 ? 6.639 7.145 -22.230 1.00 80.88 432 GLY A CA 1
ATOM 3282 C C . GLY A 1 432 ? 6.096 6.937 -20.819 1.00 80.88 432 GLY A C 1
ATOM 3283 O O . GLY A 1 432 ? 4.911 6.619 -20.668 1.00 80.88 432 GLY A O 1
ATOM 3284 N N . ALA A 1 433 ? 6.920 7.165 -19.793 1.00 92.50 433 ALA A N 1
ATOM 3285 C CA . ALA A 1 433 ? 6.483 7.119 -18.407 1.00 92.50 433 ALA A CA 1
ATOM 3286 C C . ALA A 1 433 ? 5.410 8.180 -18.114 1.00 92.50 433 ALA A C 1
ATOM 3288 O O . ALA A 1 433 ? 5.408 9.288 -18.664 1.00 92.50 433 ALA A O 1
ATOM 3289 N N . VAL A 1 434 ? 4.499 7.832 -17.207 1.00 93.69 434 VAL A N 1
ATOM 3290 C CA . VAL A 1 434 ? 3.459 8.719 -16.680 1.00 93.69 434 VAL A CA 1
ATOM 3291 C C . VAL A 1 434 ? 3.749 9.093 -15.241 1.00 93.69 434 VAL A C 1
ATOM 3293 O O . VAL A 1 434 ? 4.359 8.327 -14.500 1.00 93.69 434 VAL A O 1
ATOM 3296 N N . TRP A 1 435 ? 3.273 10.259 -14.818 1.00 96.19 435 TRP A N 1
ATOM 3297 C CA . TRP A 1 435 ? 3.474 10.703 -13.448 1.00 96.19 435 TRP A CA 1
ATOM 3298 C C . TRP A 1 435 ? 2.415 10.119 -12.509 1.00 96.19 435 TRP A C 1
ATOM 3300 O O . TRP A 1 435 ? 1.222 10.133 -12.820 1.00 96.19 435 TRP A O 1
ATOM 3310 N N . GLY A 1 436 ? 2.859 9.609 -11.364 1.00 96.94 436 GLY A N 1
ATOM 3311 C CA . GLY A 1 436 ? 2.036 8.983 -10.335 1.00 96.94 436 GLY A CA 1
ATOM 3312 C C . GLY A 1 436 ? 2.246 9.567 -8.943 1.00 96.94 436 GLY A C 1
ATOM 3313 O O . GLY A 1 436 ? 1.913 8.884 -7.982 1.00 96.94 436 GLY A O 1
ATOM 3314 N N . HIS A 1 437 ? 2.746 10.803 -8.840 1.00 96.81 437 HIS A N 1
ATOM 3315 C CA . HIS A 1 437 ? 3.037 11.530 -7.595 1.00 96.81 437 HIS A CA 1
ATOM 3316 C C . HIS A 1 437 ? 4.119 10.901 -6.712 1.00 96.81 437 HIS A C 1
ATOM 3318 O O . HIS A 1 437 ? 4.303 9.689 -6.678 1.00 96.81 437 HIS A O 1
ATOM 3324 N N . ASN A 1 438 ? 4.802 11.734 -5.930 1.00 93.12 438 ASN A N 1
ATOM 3325 C CA . ASN A 1 438 ? 5.777 11.259 -4.957 1.00 93.12 438 ASN A CA 1
ATOM 3326 C C . ASN A 1 438 ? 5.063 10.714 -3.709 1.00 93.12 438 ASN A C 1
ATOM 3328 O O . ASN A 1 438 ? 4.033 11.231 -3.282 1.00 93.12 438 ASN A O 1
ATOM 3332 N N . THR A 1 439 ? 5.614 9.690 -3.065 1.00 90.06 439 THR A N 1
ATOM 3333 C CA . THR A 1 439 ? 5.135 9.260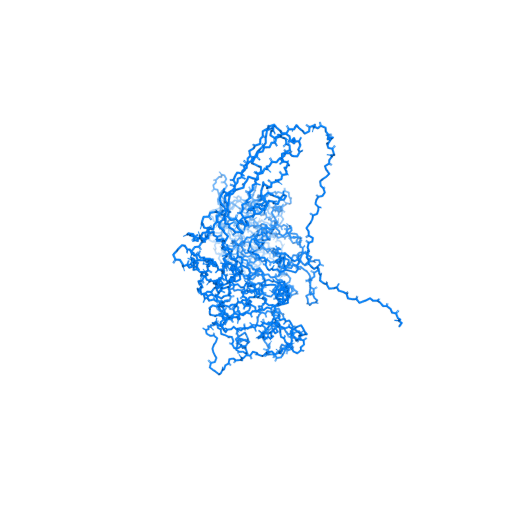 -1.740 1.00 90.06 439 THR A CA 1
ATOM 3334 C C . THR A 1 439 ? 5.493 10.251 -0.640 1.00 90.06 439 THR A C 1
ATOM 3336 O O . THR A 1 439 ? 4.751 10.364 0.336 1.00 90.06 439 THR A O 1
ATOM 3339 N N . ASP A 1 440 ? 6.572 11.014 -0.823 1.00 86.12 440 ASP A N 1
ATOM 3340 C CA . ASP A 1 440 ? 7.105 11.915 0.205 1.00 86.12 440 ASP A CA 1
ATOM 3341 C C . ASP A 1 440 ? 6.437 13.299 0.195 1.00 86.12 440 ASP A C 1
ATOM 3343 O O . ASP A 1 440 ? 6.580 14.065 1.146 1.00 86.12 440 ASP A O 1
ATOM 3347 N N . ASP A 1 441 ? 5.662 13.624 -0.848 1.00 88.06 441 ASP A N 1
ATOM 3348 C CA . ASP A 1 441 ? 4.912 14.888 -0.938 1.00 88.06 441 ASP A CA 1
ATOM 3349 C C . ASP A 1 441 ? 3.558 14.848 -0.193 1.00 88.06 441 ASP A C 1
ATOM 3351 O O . ASP A 1 441 ? 2.827 15.839 -0.146 1.00 88.06 441 ASP A O 1
ATOM 3355 N N . GLY A 1 442 ? 3.221 13.698 0.406 1.00 89.62 442 GLY A N 1
ATOM 3356 C CA . GLY A 1 442 ? 1.961 13.463 1.108 1.00 89.62 442 GLY A CA 1
ATOM 3357 C C . GLY A 1 442 ? 0.808 12.977 0.222 1.00 89.62 442 GLY A C 1
ATOM 3358 O O . GLY A 1 442 ? -0.272 12.703 0.736 1.00 89.62 442 GLY A O 1
ATOM 3359 N N . SER A 1 443 ? 0.994 12.789 -1.087 1.00 93.88 443 SER A N 1
ATOM 3360 C CA . SER A 1 443 ? -0.071 12.325 -1.996 1.00 93.88 443 SER A CA 1
ATOM 3361 C C . SER A 1 443 ? -0.602 10.939 -1.633 1.00 93.88 443 SER A C 1
ATOM 3363 O O . SER A 1 443 ? -1.797 10.668 -1.798 1.00 93.88 443 SER A O 1
ATOM 3365 N N . TYR A 1 444 ? 0.272 10.086 -1.096 1.00 96.56 444 TYR A N 1
ATOM 3366 C CA . TYR A 1 444 ? -0.054 8.736 -0.639 1.00 96.56 444 TYR A CA 1
ATOM 3367 C C . TYR A 1 444 ? -0.313 8.638 0.865 1.00 96.56 444 TYR A C 1
ATOM 3369 O O . TYR A 1 444 ? -0.614 7.549 1.355 1.00 96.56 444 TYR A O 1
ATOM 3377 N N . ILE A 1 445 ? -0.238 9.753 1.598 1.00 95.69 445 ILE A N 1
ATOM 3378 C CA . ILE A 1 445 ? -0.294 9.770 3.059 1.00 95.69 445 ILE A CA 1
ATOM 3379 C C . ILE A 1 445 ? -1.294 10.818 3.543 1.00 95.69 445 ILE A C 1
ATOM 3381 O O . ILE A 1 445 ? -1.108 12.016 3.367 1.00 95.69 445 ILE A O 1
ATOM 3385 N N . GLU A 1 446 ? -2.335 10.388 4.250 1.00 94.44 446 GLU A N 1
ATOM 3386 C CA . GLU A 1 446 ? -3.346 11.280 4.810 1.00 94.44 446 GLU A CA 1
ATOM 3387 C C . GLU A 1 446 ? -3.459 11.073 6.323 1.00 94.44 446 GLU A C 1
ATOM 3389 O O . GLU A 1 446 ? -3.668 9.966 6.815 1.00 94.44 446 GLU A O 1
ATOM 3394 N N . ASN A 1 447 ? -3.331 12.156 7.097 1.00 92.25 447 ASN A N 1
ATOM 3395 C CA . ASN A 1 447 ? -3.411 12.126 8.564 1.00 92.25 447 ASN A CA 1
ATOM 3396 C C . ASN A 1 447 ? -2.414 11.150 9.234 1.00 92.25 447 ASN A C 1
ATOM 3398 O O . ASN A 1 447 ? -2.717 10.572 10.285 1.00 92.25 447 ASN A O 1
ATOM 3402 N N . GLY A 1 448 ? -1.222 10.996 8.644 1.00 92.88 448 GLY A N 1
ATOM 3403 C CA . GLY A 1 448 ? -0.167 10.102 9.134 1.00 92.88 448 GLY A CA 1
ATOM 3404 C C . GLY A 1 448 ? -0.440 8.620 8.868 1.00 92.88 448 GLY A C 1
ATOM 3405 O O . GLY A 1 448 ? 0.027 7.783 9.637 1.00 92.88 448 GLY A O 1
ATOM 3406 N N . LYS A 1 449 ? -1.232 8.316 7.834 1.00 95.31 449 LYS A N 1
ATOM 3407 C CA . LYS A 1 449 ? -1.601 6.965 7.405 1.00 95.31 449 LYS A CA 1
ATOM 3408 C C . LYS A 1 449 ? -1.538 6.830 5.896 1.00 95.31 449 LYS A C 1
ATOM 3410 O O . LYS A 1 449 ? -1.811 7.799 5.193 1.00 95.31 449 LYS A O 1
ATOM 3415 N N . VAL A 1 450 ? -1.259 5.629 5.413 1.00 97.12 450 VAL A N 1
ATOM 3416 C CA . VAL A 1 450 ? -1.314 5.321 3.983 1.00 97.12 450 VAL A CA 1
ATOM 3417 C C . VAL A 1 450 ? -2.754 5.441 3.472 1.00 97.12 450 VAL A C 1
ATOM 3419 O O . VAL A 1 450 ? -3.713 4.992 4.106 1.00 97.12 450 VAL A O 1
ATOM 3422 N N . VAL A 1 451 ? -2.924 6.087 2.319 1.00 97.62 451 VAL A N 1
ATOM 3423 C CA . VAL A 1 451 ? -4.233 6.302 1.688 1.00 97.62 451 VAL A CA 1
ATOM 3424 C C . VAL A 1 451 ? -4.841 5.003 1.146 1.00 97.62 451 VAL A C 1
ATOM 3426 O O . VAL A 1 451 ? -4.169 4.005 0.898 1.00 97.62 451 VAL A O 1
ATOM 3429 N N . GLY A 1 452 ? -6.158 5.012 0.927 1.00 97.06 452 GLY A N 1
ATOM 3430 C CA . GLY A 1 452 ? -6.862 3.896 0.290 1.00 97.06 452 GLY A CA 1
ATOM 3431 C C . GLY A 1 452 ? -6.796 3.915 -1.243 1.00 97.06 452 GLY A C 1
ATOM 3432 O O . GLY A 1 452 ? -6.464 4.927 -1.859 1.00 97.06 452 GLY A O 1
ATOM 3433 N N . LEU A 1 453 ? -7.241 2.816 -1.869 1.00 97.88 453 LEU A N 1
ATOM 3434 C CA . LEU A 1 453 ? -7.239 2.612 -3.329 1.00 97.88 453 LEU A CA 1
ATOM 3435 C C . LEU A 1 453 ? -7.881 3.759 -4.131 1.00 97.88 453 LEU A C 1
ATOM 3437 O O . LEU A 1 453 ? -7.448 4.058 -5.239 1.00 97.88 453 LEU A O 1
ATOM 3441 N N . ASN A 1 454 ? -8.907 4.422 -3.587 1.00 98.00 454 ASN A N 1
ATOM 3442 C CA . ASN A 1 454 ? -9.572 5.536 -4.271 1.00 98.00 454 ASN A CA 1
ATOM 3443 C C . ASN A 1 454 ? -8.623 6.708 -4.557 1.00 98.00 454 ASN A C 1
ATOM 3445 O O . ASN A 1 454 ? -8.777 7.367 -5.582 1.00 98.00 454 ASN A O 1
ATOM 3449 N N . LYS A 1 455 ? -7.634 6.954 -3.689 1.00 97.75 455 LYS A N 1
ATOM 3450 C CA . LYS A 1 455 ? -6.637 8.002 -3.921 1.00 97.75 455 LYS A CA 1
ATOM 3451 C C . LYS A 1 455 ? -5.668 7.604 -5.034 1.00 97.75 455 LYS A C 1
ATOM 3453 O O . LYS A 1 455 ? -5.408 8.427 -5.900 1.00 97.75 455 LYS A O 1
ATOM 3458 N N . VAL A 1 456 ? -5.250 6.336 -5.086 1.00 97.75 456 VAL A N 1
ATOM 3459 C CA . VAL A 1 456 ? -4.444 5.797 -6.200 1.00 97.75 456 VAL A CA 1
ATOM 3460 C C . VAL A 1 456 ? -5.187 5.944 -7.531 1.00 97.75 456 VAL A C 1
ATOM 3462 O O . VAL A 1 456 ? -4.625 6.451 -8.492 1.00 97.75 456 VAL A O 1
ATOM 3465 N N . LYS A 1 457 ? -6.484 5.599 -7.579 1.00 97.94 457 LYS A N 1
ATOM 3466 C CA . LYS A 1 457 ? -7.328 5.807 -8.773 1.00 97.94 457 LYS A CA 1
ATOM 3467 C C . LYS A 1 457 ? -7.373 7.271 -9.214 1.00 97.94 457 LYS A C 1
ATOM 3469 O O . LYS A 1 457 ? -7.300 7.540 -10.406 1.00 97.94 457 LYS A O 1
ATOM 3474 N N . SER A 1 458 ? -7.508 8.196 -8.259 1.00 97.38 458 SER A N 1
ATOM 3475 C CA . SER A 1 458 ? -7.492 9.636 -8.541 1.00 97.38 458 SER A CA 1
ATOM 3476 C C . SER A 1 458 ? -6.169 10.057 -9.169 1.00 97.38 458 SER A C 1
ATOM 3478 O O . SER A 1 458 ? -6.192 10.697 -10.209 1.00 97.38 458 SER A O 1
ATOM 3480 N N . ILE A 1 459 ? -5.046 9.654 -8.568 1.00 96.75 459 ILE A N 1
ATOM 3481 C CA . ILE A 1 459 ? -3.698 9.980 -9.046 1.00 96.75 459 ILE A CA 1
ATOM 3482 C C . ILE A 1 459 ? -3.469 9.425 -10.459 1.00 96.75 459 ILE A C 1
ATOM 3484 O O . ILE A 1 459 ? -3.049 10.153 -11.351 1.00 96.75 459 ILE A O 1
ATOM 3488 N N . LEU A 1 460 ? -3.807 8.157 -10.709 1.00 95.56 460 LEU A N 1
ATOM 3489 C CA . LEU A 1 460 ? -3.650 7.554 -12.037 1.00 95.56 460 LEU A CA 1
ATOM 3490 C C . LEU A 1 460 ? -4.478 8.286 -13.108 1.00 95.56 460 LEU A C 1
ATOM 3492 O O . LEU A 1 460 ? -3.990 8.515 -14.218 1.00 95.56 460 LEU A O 1
ATOM 3496 N N . ALA A 1 461 ? -5.701 8.712 -12.774 1.00 93.19 461 ALA A N 1
ATOM 3497 C CA . ALA A 1 461 ? -6.570 9.440 -13.698 1.00 93.19 461 ALA A CA 1
ATOM 3498 C C . ALA A 1 461 ? -6.001 10.817 -14.103 1.00 93.19 461 ALA A C 1
ATOM 3500 O O . ALA A 1 461 ? -6.285 11.314 -15.202 1.00 93.19 461 ALA A O 1
ATOM 3501 N N . GLU A 1 462 ? -5.164 11.431 -13.260 1.00 92.88 462 GLU A N 1
ATOM 3502 C CA . GLU A 1 462 ? -4.467 12.680 -13.592 1.00 92.88 462 GLU A CA 1
ATOM 3503 C C . GLU A 1 462 ? -3.569 12.496 -14.826 1.00 92.88 462 GLU A C 1
ATOM 3505 O O . GLU A 1 462 ? -3.541 13.388 -15.678 1.00 92.88 462 GLU A O 1
ATOM 3510 N N . SER A 1 463 ? -3.007 11.297 -15.021 1.00 87.06 463 SER A N 1
ATOM 3511 C CA . SER A 1 463 ? -2.116 10.927 -16.132 1.00 87.06 463 SER A CA 1
ATOM 3512 C C . SER A 1 463 ? -2.744 9.990 -17.182 1.00 87.06 463 SER A C 1
ATOM 3514 O O . SER A 1 463 ? -2.026 9.253 -17.862 1.00 87.06 463 SER A O 1
ATOM 3516 N N . ASP A 1 464 ? -4.076 10.008 -17.331 1.00 83.38 464 ASP A N 1
ATOM 3517 C CA . ASP A 1 464 ? -4.815 9.155 -18.291 1.00 83.38 464 ASP A CA 1
ATOM 3518 C C . ASP A 1 464 ? -4.511 7.653 -18.119 1.00 83.38 464 ASP A C 1
ATOM 3520 O O . ASP A 1 464 ? -4.273 6.899 -19.065 1.00 83.38 464 ASP A O 1
ATOM 3524 N N . SER A 1 465 ? -4.428 7.237 -16.856 1.00 90.75 465 SER A N 1
ATOM 3525 C CA . SER A 1 465 ? -4.164 5.863 -16.442 1.00 90.75 465 SER A CA 1
ATOM 3526 C C . SER A 1 465 ? -5.235 5.396 -15.456 1.00 90.75 465 SER A C 1
ATOM 3528 O O . SER A 1 465 ? -5.940 6.188 -14.828 1.00 90.75 465 SER A O 1
ATOM 3530 N N . SER A 1 466 ? -5.384 4.086 -15.317 1.00 94.31 466 SER A N 1
ATOM 3531 C CA . SER A 1 466 ? -6.404 3.453 -14.486 1.00 94.31 466 SER A CA 1
ATOM 3532 C C . SER A 1 466 ? -5.921 2.093 -13.981 1.00 94.31 466 SER A C 1
ATOM 3534 O O . SER A 1 466 ? -4.862 1.618 -14.375 1.00 94.31 466 SER A O 1
ATOM 3536 N N . LEU A 1 467 ? -6.710 1.444 -13.123 1.00 94.62 467 LEU A N 1
ATOM 3537 C CA . LEU A 1 467 ? -6.409 0.082 -12.660 1.00 94.62 467 LEU A CA 1
ATOM 3538 C C . LEU A 1 467 ? -6.709 -1.004 -13.709 1.00 94.62 467 LEU A C 1
ATOM 3540 O O . LEU A 1 467 ? -6.415 -2.167 -13.448 1.00 94.62 467 LEU A O 1
ATOM 3544 N N . ASP A 1 468 ? -7.302 -0.641 -14.852 1.00 93.69 468 ASP A N 1
ATOM 3545 C CA . ASP A 1 468 ? -7.513 -1.558 -15.982 1.00 93.69 468 ASP A CA 1
ATOM 3546 C C . ASP A 1 468 ? -6.250 -1.670 -16.860 1.00 93.69 468 ASP A C 1
ATOM 3548 O O . ASP A 1 468 ? -6.113 -2.595 -17.666 1.00 93.69 468 ASP A O 1
ATOM 3552 N N . ASN A 1 469 ? -5.307 -0.736 -16.692 1.00 94.06 469 ASN A N 1
ATOM 3553 C CA . ASN A 1 469 ? -3.994 -0.804 -17.316 1.00 94.06 469 ASN A CA 1
ATOM 3554 C C . ASN A 1 469 ? -3.123 -1.878 -16.658 1.00 94.06 469 ASN A C 1
ATOM 3556 O O . ASN A 1 469 ? -3.332 -2.250 -15.503 1.00 94.06 469 ASN A O 1
ATOM 3560 N N . GLU A 1 470 ? -2.110 -2.340 -17.387 1.00 96.50 470 GLU A N 1
ATOM 3561 C CA . GLU A 1 470 ? -0.980 -3.008 -16.750 1.00 96.50 470 GLU A CA 1
ATOM 3562 C C . GLU A 1 470 ? -0.061 -1.930 -16.171 1.00 96.50 470 GLU A C 1
ATOM 3564 O O . GLU A 1 470 ? 0.404 -1.054 -16.900 1.00 96.50 470 GLU A O 1
ATOM 3569 N N . LEU A 1 471 ? 0.140 -1.934 -14.855 1.00 98.38 471 LEU A N 1
ATOM 3570 C CA . LEU A 1 471 ? 0.849 -0.869 -14.150 1.00 98.38 471 LEU A CA 1
ATOM 3571 C C . LEU A 1 471 ? 2.178 -1.385 -13.609 1.00 98.38 471 LEU A C 1
ATOM 3573 O O . LEU A 1 471 ? 2.198 -2.357 -12.865 1.00 98.38 471 LEU A O 1
ATOM 3577 N N . SER A 1 472 ? 3.267 -0.673 -13.870 1.00 98.62 472 SER A N 1
ATOM 3578 C CA . SER A 1 472 ? 4.516 -0.876 -13.137 1.00 98.62 472 SER A CA 1
ATOM 3579 C C . SER A 1 472 ? 4.923 0.420 -12.461 1.00 98.62 472 SER A C 1
ATOM 3581 O O . SER A 1 472 ? 5.064 1.448 -13.121 1.00 98.62 472 SER A O 1
ATOM 3583 N N . PHE A 1 473 ? 5.065 0.400 -11.140 1.00 98.75 473 PHE A N 1
ATOM 3584 C CA . PHE A 1 473 ? 5.474 1.572 -10.369 1.00 98.75 473 PHE A CA 1
ATOM 3585 C C . PHE A 1 473 ? 6.999 1.612 -10.255 1.00 98.75 473 PHE A C 1
ATOM 3587 O O . PHE A 1 473 ? 7.623 0.574 -10.049 1.00 98.75 473 PHE A O 1
ATOM 3594 N N . TYR A 1 474 ? 7.609 2.794 -10.335 1.00 98.38 474 TYR A N 1
ATOM 3595 C CA . TYR A 1 474 ? 9.055 2.950 -10.134 1.00 98.38 474 TYR A CA 1
ATOM 3596 C C . TYR A 1 474 ? 9.410 4.289 -9.483 1.00 98.38 474 TYR A C 1
ATOM 3598 O O . TYR A 1 474 ? 8.602 5.214 -9.436 1.00 98.38 474 TYR A O 1
ATOM 3606 N N . CYS A 1 475 ? 10.634 4.398 -8.971 1.00 96.44 475 CYS A N 1
ATOM 3607 C CA . CYS A 1 475 ? 11.228 5.674 -8.574 1.00 96.44 475 CYS A CA 1
ATOM 3608 C C . CYS A 1 475 ? 12.710 5.718 -8.975 1.00 96.44 475 CYS A C 1
ATOM 3610 O O . CYS A 1 475 ? 13.037 5.258 -10.057 1.00 96.44 475 CYS A O 1
ATOM 3612 N N . GLY A 1 476 ? 13.620 6.239 -8.146 1.00 94.62 476 GLY A N 1
ATOM 3613 C CA . GLY A 1 476 ? 15.066 6.074 -8.361 1.00 94.62 476 GLY A CA 1
ATOM 3614 C C . GLY A 1 476 ? 15.473 4.603 -8.457 1.00 94.62 476 GLY A C 1
ATOM 3615 O O . GLY A 1 476 ? 15.996 4.203 -9.485 1.00 94.62 476 GLY A O 1
ATOM 3616 N N . THR A 1 477 ? 15.148 3.826 -7.420 1.00 91.25 477 THR A N 1
ATOM 3617 C CA . THR A 1 477 ? 15.591 2.430 -7.208 1.00 91.25 477 THR A CA 1
ATOM 3618 C C . THR A 1 477 ? 14.465 1.540 -6.633 1.00 91.25 477 THR A C 1
ATOM 3620 O O . THR A 1 477 ? 14.659 0.745 -5.726 1.00 91.25 477 THR A O 1
ATOM 3623 N N . GLY A 1 478 ? 13.209 1.764 -7.040 1.00 92.62 478 GLY A N 1
ATOM 3624 C CA . GLY A 1 478 ? 12.069 0.924 -6.615 1.00 92.62 478 GLY A CA 1
ATOM 3625 C C . GLY A 1 478 ? 11.495 1.145 -5.197 1.00 92.62 478 GLY A C 1
ATOM 3626 O O . GLY A 1 478 ? 10.353 0.763 -4.945 1.00 92.62 478 GLY A O 1
ATOM 3627 N N . TRP A 1 479 ? 12.186 1.831 -4.280 1.00 94.88 479 TRP A N 1
ATOM 3628 C CA . TRP A 1 479 ? 11.739 2.039 -2.885 1.00 94.88 479 TRP A CA 1
ATOM 3629 C C . TRP A 1 479 ? 10.343 2.663 -2.750 1.00 94.88 479 TRP A C 1
ATOM 3631 O O . TRP A 1 479 ? 9.405 2.030 -2.254 1.00 94.88 479 TRP A O 1
ATOM 3641 N N . ARG A 1 480 ? 10.171 3.898 -3.237 1.00 95.94 480 ARG A N 1
ATOM 3642 C CA . ARG A 1 480 ? 8.902 4.647 -3.154 1.00 95.94 480 ARG A CA 1
ATOM 3643 C C . ARG A 1 480 ? 7.764 3.939 -3.892 1.00 95.94 480 ARG A C 1
ATOM 3645 O O . ARG A 1 480 ? 6.610 4.030 -3.486 1.00 95.94 480 ARG A O 1
ATOM 3652 N N . ALA A 1 481 ? 8.087 3.175 -4.936 1.00 97.81 481 ALA A N 1
ATOM 3653 C CA . ALA A 1 481 ? 7.120 2.425 -5.732 1.00 97.81 481 ALA A CA 1
ATOM 3654 C C . ALA A 1 481 ? 6.408 1.307 -4.955 1.00 97.81 481 ALA A C 1
ATOM 3656 O O . ALA A 1 481 ? 5.279 0.938 -5.289 1.00 97.81 481 ALA A O 1
ATOM 3657 N N . THR A 1 482 ? 7.017 0.808 -3.878 1.00 98.06 482 THR A N 1
ATOM 3658 C CA . THR A 1 482 ? 6.418 -0.256 -3.065 1.00 98.06 482 THR A CA 1
ATOM 3659 C C . THR A 1 482 ? 5.158 0.192 -2.317 1.00 98.06 482 THR A C 1
ATOM 3661 O O . THR A 1 482 ? 4.259 -0.618 -2.109 1.00 98.06 482 THR A O 1
ATOM 3664 N N . ILE A 1 483 ? 5.004 1.478 -1.980 1.00 98.12 483 ILE A N 1
ATOM 3665 C CA . ILE A 1 483 ? 3.793 1.991 -1.314 1.00 98.12 483 ILE A CA 1
ATOM 3666 C C . ILE A 1 483 ? 2.544 1.851 -2.211 1.00 98.12 483 ILE A C 1
ATOM 3668 O O . ILE A 1 483 ? 1.605 1.153 -1.811 1.00 98.12 483 ILE A O 1
ATOM 3672 N N . PRO A 1 484 ? 2.476 2.447 -3.423 1.00 98.12 484 PRO A N 1
ATOM 3673 C CA . PRO A 1 484 ? 1.331 2.257 -4.314 1.00 98.12 484 PRO A CA 1
ATOM 3674 C C . PRO A 1 484 ? 1.131 0.794 -4.717 1.00 98.12 484 PRO A C 1
ATOM 3676 O O . PRO A 1 484 ? -0.023 0.355 -4.797 1.00 98.12 484 PRO A O 1
ATOM 3679 N N . PHE A 1 485 ? 2.213 0.024 -4.888 1.00 98.69 485 PHE A N 1
ATOM 3680 C CA . PHE A 1 485 ? 2.122 -1.418 -5.116 1.00 98.69 485 PHE A CA 1
ATOM 3681 C C . PHE A 1 485 ? 1.368 -2.114 -3.975 1.00 98.69 485 PHE A C 1
ATOM 3683 O O . PHE A 1 485 ? 0.368 -2.783 -4.229 1.00 98.69 485 PHE A O 1
ATOM 3690 N N . LEU A 1 486 ? 1.765 -1.913 -2.713 1.00 98.75 486 LEU A N 1
ATOM 3691 C CA . LEU A 1 486 ? 1.130 -2.566 -1.562 1.00 98.75 486 LEU A CA 1
ATOM 3692 C C . LEU A 1 486 ? -0.318 -2.107 -1.357 1.00 98.75 486 LEU A C 1
ATOM 3694 O O . LEU A 1 486 ? -1.166 -2.922 -0.983 1.00 98.75 486 LEU A O 1
ATOM 3698 N N . ILE A 1 487 ? -0.644 -0.840 -1.657 1.00 98.56 487 ILE A N 1
ATOM 3699 C CA . ILE A 1 487 ? -2.036 -0.361 -1.674 1.00 98.56 487 ILE A CA 1
ATOM 3700 C C . ILE A 1 487 ? -2.856 -1.143 -2.709 1.00 98.56 487 ILE A C 1
ATOM 3702 O O . ILE A 1 487 ? -3.973 -1.575 -2.407 1.00 98.56 487 ILE A O 1
ATOM 3706 N N . CYS A 1 488 ? -2.333 -1.350 -3.916 1.00 98.56 488 CYS A N 1
ATOM 3707 C CA . CYS A 1 488 ? -3.026 -2.092 -4.967 1.00 98.56 488 CYS A CA 1
ATOM 3708 C C . CYS A 1 488 ? -3.116 -3.595 -4.640 1.00 98.56 488 CYS A C 1
ATOM 3710 O O . CYS A 1 488 ? -4.211 -4.168 -4.673 1.00 98.56 488 CYS A O 1
ATOM 3712 N N . TYR A 1 489 ? -2.007 -4.205 -4.213 1.00 98.62 489 TYR A N 1
ATOM 3713 C CA . TYR A 1 489 ? -1.897 -5.607 -3.807 1.00 98.62 489 TYR A CA 1
ATOM 3714 C C . TYR A 1 489 ? -2.922 -5.966 -2.732 1.00 98.62 489 TYR A C 1
ATOM 3716 O O . TYR A 1 489 ? -3.668 -6.942 -2.877 1.00 98.62 489 TYR A O 1
ATOM 3724 N N . GLN A 1 490 ? -3.019 -5.148 -1.676 1.00 98.25 490 GLN A N 1
ATOM 3725 C CA . GLN A 1 490 ? -3.923 -5.433 -0.566 1.00 98.25 490 GLN A CA 1
ATOM 3726 C C . GLN A 1 490 ? -5.404 -5.334 -0.949 1.00 98.25 490 GLN A C 1
ATOM 3728 O O . GLN A 1 490 ? -6.262 -5.931 -0.297 1.00 98.25 490 GLN A O 1
ATOM 3733 N N . ASN A 1 491 ? -5.703 -4.590 -2.018 1.00 97.88 491 ASN A N 1
ATOM 3734 C CA . ASN A 1 491 ? -7.038 -4.457 -2.591 1.00 97.88 491 ASN A CA 1
ATOM 3735 C C . ASN A 1 491 ? -7.307 -5.463 -3.728 1.00 97.88 491 ASN A C 1
ATOM 3737 O O . ASN A 1 491 ? -8.364 -5.402 -4.351 1.00 97.88 491 ASN A O 1
ATOM 3741 N N . GLY A 1 492 ? -6.394 -6.409 -3.974 1.00 97.12 492 GLY A N 1
ATOM 3742 C CA . GLY A 1 492 ? -6.595 -7.506 -4.923 1.00 97.12 492 GLY A CA 1
ATOM 3743 C C . GLY A 1 492 ? -6.383 -7.136 -6.391 1.00 97.12 492 GLY A C 1
ATOM 3744 O O . GLY A 1 492 ? -6.831 -7.886 -7.257 1.00 97.12 492 GLY A O 1
ATOM 3745 N N . ILE A 1 493 ? -5.715 -6.016 -6.676 1.00 97.50 493 ILE A N 1
ATOM 3746 C CA . ILE A 1 493 ? -5.301 -5.669 -8.039 1.00 97.50 493 ILE A CA 1
ATOM 3747 C C . ILE A 1 493 ? -4.130 -6.578 -8.431 1.00 97.50 493 ILE A C 1
ATOM 3749 O O . ILE A 1 493 ? -3.223 -6.779 -7.625 1.00 97.50 493 ILE A O 1
ATOM 3753 N N . LYS A 1 494 ? -4.189 -7.167 -9.631 1.00 92.81 494 LYS A N 1
ATOM 3754 C CA . LYS A 1 494 ? -3.239 -8.200 -10.084 1.00 92.81 494 LYS A CA 1
ATOM 3755 C C . LYS A 1 494 ? -2.273 -7.739 -11.174 1.00 92.81 494 LYS A C 1
ATOM 3757 O O . LYS A 1 494 ? -1.143 -8.194 -11.173 1.00 92.81 494 LYS A O 1
ATOM 3762 N N . ASN A 1 495 ? -2.701 -6.847 -12.068 1.00 94.31 495 ASN A N 1
ATOM 3763 C CA . ASN A 1 495 ? -1.884 -6.363 -13.190 1.00 94.31 495 ASN A CA 1
ATOM 3764 C C . ASN A 1 495 ? -0.972 -5.216 -12.729 1.00 94.31 495 ASN A C 1
ATOM 3766 O O . ASN A 1 495 ? -1.054 -4.099 -13.239 1.00 94.31 495 ASN A O 1
ATOM 3770 N N . ILE A 1 496 ? -0.199 -5.478 -11.675 1.00 98.19 496 ILE A N 1
ATOM 3771 C CA . ILE A 1 496 ? 0.690 -4.516 -11.030 1.00 98.19 496 ILE A CA 1
ATOM 3772 C C . ILE A 1 496 ? 2.067 -5.142 -10.810 1.00 98.19 496 ILE A C 1
ATOM 3774 O O . ILE A 1 496 ? 2.158 -6.296 -10.402 1.00 98.19 496 ILE A O 1
ATOM 3778 N N . SER A 1 497 ? 3.114 -4.351 -10.991 1.00 98.75 497 SER A N 1
ATOM 3779 C CA . SER A 1 497 ? 4.497 -4.711 -10.676 1.00 98.75 497 SER A CA 1
ATOM 3780 C C . SER A 1 497 ? 5.261 -3.501 -10.129 1.00 98.75 497 SER A C 1
ATOM 3782 O O . SER A 1 497 ? 4.760 -2.370 -10.115 1.00 98.75 497 SER A O 1
ATOM 3784 N N . VAL A 1 498 ? 6.485 -3.736 -9.671 1.00 98.69 498 VAL A N 1
ATOM 3785 C CA . VAL A 1 498 ? 7.493 -2.707 -9.409 1.00 98.69 498 VAL A CA 1
ATOM 3786 C C . VAL A 1 498 ? 8.582 -2.852 -10.465 1.00 98.69 498 VAL A C 1
ATOM 3788 O O . VAL A 1 498 ? 9.140 -3.936 -10.620 1.00 98.69 498 VAL A O 1
ATOM 3791 N N . PHE A 1 499 ? 8.888 -1.781 -11.198 1.00 98.19 499 PHE A N 1
ATOM 3792 C CA . PHE A 1 499 ? 10.111 -1.733 -11.996 1.00 98.19 499 PHE A CA 1
ATOM 3793 C C . PHE A 1 499 ? 11.253 -1.368 -11.054 1.00 98.19 499 PHE A C 1
ATOM 3795 O O . PHE A 1 499 ? 11.392 -0.221 -10.622 1.00 98.19 499 PHE A O 1
ATOM 3802 N N . ASP A 1 500 ? 12.003 -2.401 -10.696 1.00 94.25 500 ASP A N 1
ATOM 3803 C CA . ASP A 1 500 ? 12.883 -2.407 -9.538 1.00 94.25 500 ASP A CA 1
ATOM 3804 C C . ASP A 1 500 ? 14.122 -1.532 -9.731 1.00 94.25 500 ASP A C 1
ATOM 3806 O O . ASP A 1 500 ? 14.365 -0.622 -8.938 1.00 94.25 500 ASP A O 1
ATOM 3810 N N . GLY A 1 501 ? 14.781 -1.693 -10.883 1.00 92.38 501 GLY A N 1
ATOM 3811 C CA . GLY A 1 501 ? 15.931 -0.876 -11.280 1.00 92.38 501 GLY A CA 1
ATOM 3812 C C . GLY A 1 501 ? 15.613 0.605 -11.447 1.00 92.38 501 GLY A C 1
ATOM 3813 O O . GLY A 1 501 ? 16.508 1.447 -11.369 1.00 92.38 501 GLY A O 1
ATOM 3814 N N . GLY A 1 502 ? 14.335 0.941 -11.636 1.00 95.62 502 GLY A N 1
ATOM 3815 C CA . GLY A 1 502 ? 13.841 2.308 -11.666 1.00 95.62 502 GLY A CA 1
ATOM 3816 C C . GLY A 1 502 ? 14.620 3.238 -12.599 1.00 95.62 502 GLY A C 1
ATOM 3817 O O . GLY A 1 502 ? 15.100 2.859 -13.669 1.00 95.62 502 GLY A O 1
ATOM 3818 N N . TRP A 1 503 ? 14.721 4.503 -12.197 1.00 96.44 503 TRP A N 1
ATOM 3819 C CA . TRP A 1 503 ? 15.461 5.506 -12.952 1.00 96.44 503 TRP A CA 1
ATOM 3820 C C . TRP A 1 503 ? 16.966 5.230 -12.963 1.00 96.44 503 TRP A C 1
ATOM 3822 O O . TRP A 1 503 ? 17.606 5.541 -13.961 1.00 96.44 503 TRP A O 1
ATOM 3832 N N . TRP A 1 504 ? 17.524 4.624 -11.907 1.00 94.56 504 TRP A N 1
ATOM 3833 C CA . TRP A 1 504 ? 18.937 4.247 -11.837 1.00 94.56 504 TRP A CA 1
ATOM 3834 C C . TRP A 1 504 ? 19.339 3.341 -13.002 1.00 94.56 504 TRP A C 1
ATOM 3836 O O . TRP A 1 504 ? 20.194 3.727 -13.802 1.00 94.56 504 TRP A O 1
ATOM 3846 N N . ALA A 1 505 ? 18.683 2.189 -13.144 1.00 94.19 505 ALA A N 1
ATOM 3847 C CA . ALA A 1 505 ? 18.993 1.235 -14.200 1.00 94.19 505 ALA A CA 1
ATOM 3848 C C . ALA A 1 505 ? 18.754 1.847 -15.584 1.00 94.19 505 ALA A C 1
ATOM 3850 O O . ALA A 1 505 ? 19.569 1.678 -16.493 1.00 94.19 505 ALA A O 1
ATOM 3851 N N . TRP A 1 506 ? 17.677 2.624 -15.742 1.00 95.00 506 TRP A N 1
ATOM 3852 C CA . TRP A 1 506 ? 17.376 3.278 -17.012 1.00 95.00 506 TRP A CA 1
ATOM 3853 C C . TRP A 1 506 ? 18.470 4.257 -17.437 1.00 95.00 506 TRP A C 1
ATOM 3855 O O . TRP A 1 506 ? 18.949 4.208 -18.567 1.00 95.00 506 TRP A O 1
ATOM 3865 N N . GLN A 1 507 ? 18.893 5.144 -16.534 1.00 93.56 507 GLN A N 1
ATOM 3866 C CA . GLN A 1 507 ? 19.878 6.169 -16.863 1.00 93.56 507 GLN A CA 1
ATOM 3867 C C . GLN A 1 507 ? 21.294 5.595 -17.019 1.00 93.56 507 GLN A C 1
ATOM 3869 O O . GLN A 1 507 ? 22.058 6.114 -17.829 1.00 93.56 507 GLN A O 1
ATOM 3874 N N . VAL A 1 508 ? 21.644 4.514 -16.303 1.00 92.00 508 VAL A N 1
ATOM 3875 C CA . VAL A 1 508 ? 22.902 3.777 -16.537 1.00 92.00 508 VAL A CA 1
ATOM 3876 C C . VAL A 1 508 ? 22.919 3.210 -17.956 1.00 92.00 508 VAL A C 1
ATOM 3878 O O . VAL A 1 508 ? 23.907 3.369 -18.670 1.00 92.00 508 VAL A O 1
ATOM 3881 N N . ASN A 1 509 ? 21.819 2.598 -18.395 1.00 90.00 509 ASN A N 1
ATOM 3882 C CA . ASN A 1 509 ? 21.717 2.051 -19.742 1.00 90.00 509 ASN A CA 1
ATOM 3883 C C . ASN A 1 509 ? 21.653 3.139 -20.829 1.00 90.00 509 ASN A C 1
ATOM 3885 O O . ASN A 1 509 ? 22.308 3.013 -21.861 1.00 90.00 509 ASN A O 1
ATOM 3889 N N . TRP A 1 510 ? 20.968 4.256 -20.574 1.00 90.06 510 TRP A N 1
ATOM 3890 C CA . TRP A 1 510 ? 20.978 5.431 -21.453 1.00 90.06 510 TRP A CA 1
ATOM 3891 C C . TRP A 1 510 ? 22.371 6.029 -21.634 1.00 90.06 510 TRP A C 1
ATOM 3893 O O . TRP A 1 510 ? 22.709 6.433 -22.739 1.00 90.06 510 TRP A O 1
ATOM 3903 N N . GLN A 1 511 ? 23.212 6.050 -20.598 1.00 88.50 511 GLN A N 1
ATOM 3904 C CA . GLN A 1 511 ? 24.597 6.506 -20.750 1.00 88.50 511 GLN A CA 1
ATOM 3905 C C . GLN A 1 511 ? 25.417 5.617 -21.696 1.00 88.50 511 GLN A C 1
ATOM 3907 O O . GLN A 1 511 ? 26.322 6.121 -22.358 1.00 88.50 511 GLN A O 1
ATOM 3912 N N . LYS A 1 512 ? 25.118 4.312 -21.745 1.00 89.19 512 LYS A N 1
ATOM 3913 C CA . LYS A 1 512 ? 25.796 3.346 -22.621 1.00 89.19 512 LYS A CA 1
ATOM 3914 C C . LYS A 1 512 ? 25.261 3.431 -24.054 1.00 89.19 512 LYS A C 1
ATOM 3916 O O . LYS A 1 512 ? 26.044 3.507 -24.994 1.00 89.19 512 LYS A O 1
ATOM 3921 N N . GLU A 1 513 ? 23.936 3.445 -24.213 1.00 85.69 513 GLU A N 1
ATOM 3922 C CA . GLU A 1 513 ? 23.254 3.399 -25.512 1.00 85.69 513 GLU A CA 1
ATOM 3923 C C . GLU A 1 513 ? 22.023 4.334 -25.539 1.00 85.69 513 GLU A C 1
ATOM 3925 O O . GLU A 1 513 ? 20.884 3.871 -25.413 1.00 85.69 513 GLU A O 1
ATOM 3930 N N . PRO A 1 514 ? 22.214 5.659 -25.714 1.00 73.81 514 PRO A N 1
ATOM 3931 C CA . PRO A 1 514 ? 21.137 6.648 -25.600 1.00 73.81 514 PRO A CA 1
ATOM 3932 C C . PRO A 1 514 ? 19.936 6.401 -26.521 1.00 73.81 514 PRO A C 1
ATOM 3934 O O . PRO A 1 514 ? 18.793 6.601 -26.111 1.00 73.81 514 PRO A O 1
ATOM 3937 N N . GLU A 1 515 ? 20.199 5.939 -27.745 1.00 70.50 515 GLU A N 1
ATOM 3938 C CA . GLU A 1 515 ? 19.183 5.638 -28.764 1.00 70.50 515 GLU A CA 1
ATOM 3939 C C . GLU A 1 515 ? 18.292 4.451 -28.358 1.00 70.50 515 GLU A C 1
ATOM 3941 O O . GLU A 1 515 ? 17.107 4.406 -28.683 1.00 70.50 515 GLU A O 1
ATOM 3946 N N . ASN A 1 516 ? 18.848 3.507 -27.591 1.00 73.12 516 ASN A N 1
ATOM 3947 C CA . ASN A 1 516 ? 18.165 2.295 -27.144 1.00 73.12 516 ASN A CA 1
ATOM 3948 C C . ASN A 1 516 ? 17.441 2.463 -25.803 1.00 73.12 516 ASN A C 1
ATOM 3950 O O . ASN A 1 516 ? 16.641 1.595 -25.445 1.00 73.12 516 ASN A O 1
ATOM 3954 N N . TRP A 1 517 ? 17.695 3.554 -25.077 1.00 82.69 517 TRP A N 1
ATOM 3955 C CA . TRP A 1 517 ? 17.116 3.834 -23.758 1.00 82.69 517 TRP A CA 1
ATOM 3956 C C . TRP A 1 517 ? 16.620 5.280 -23.655 1.00 82.69 517 TRP A C 1
ATOM 3958 O O . TRP A 1 517 ? 17.093 6.049 -22.814 1.00 82.69 517 TRP A O 1
ATOM 3968 N N . PRO A 1 518 ? 15.661 5.691 -24.498 1.00 78.75 518 PRO A N 1
ATOM 3969 C CA . PRO A 1 518 ? 15.328 7.099 -24.651 1.00 78.75 518 PRO A CA 1
ATOM 3970 C C . PRO A 1 518 ? 14.750 7.701 -23.370 1.00 78.75 518 PRO A C 1
ATOM 3972 O O . PRO A 1 518 ? 14.027 7.045 -22.610 1.00 78.75 518 PRO A O 1
ATOM 3975 N N . ILE A 1 519 ? 15.031 8.986 -23.161 1.00 83.06 519 ILE A N 1
ATOM 3976 C CA . ILE A 1 519 ? 14.601 9.734 -21.978 1.00 83.06 519 ILE A CA 1
ATOM 3977 C C . ILE A 1 519 ? 13.675 10.893 -22.358 1.00 83.06 519 ILE A C 1
ATOM 3979 O O . ILE A 1 519 ? 13.758 11.449 -23.452 1.00 83.06 519 ILE A O 1
ATOM 3983 N N . GLN A 1 520 ? 12.805 11.295 -21.437 1.00 79.19 520 GLN A N 1
ATOM 3984 C CA . GLN A 1 520 ? 11.948 12.472 -21.560 1.00 79.19 520 GLN A CA 1
ATOM 3985 C C . GLN A 1 520 ? 12.233 13.494 -20.459 1.00 79.19 520 GLN A C 1
ATOM 3987 O O . GLN A 1 520 ? 12.602 13.148 -19.337 1.00 79.19 520 GLN A O 1
ATOM 3992 N N . LYS A 1 521 ? 12.009 14.768 -20.789 1.00 83.25 521 LYS A N 1
ATOM 3993 C CA . LYS A 1 521 ? 12.016 15.904 -19.857 1.00 83.25 521 LYS A CA 1
ATOM 3994 C C . LYS A 1 521 ? 10.795 16.762 -20.145 1.00 83.25 521 LYS A C 1
ATOM 3996 O O . LYS A 1 521 ? 10.847 17.696 -20.942 1.00 83.25 521 LYS A O 1
ATOM 4001 N N . VAL A 1 522 ? 9.656 16.354 -19.601 1.00 79.44 522 VAL A N 1
ATOM 4002 C CA . VAL A 1 522 ? 8.351 16.937 -19.935 1.00 79.44 522 VAL A CA 1
ATOM 4003 C C . VAL A 1 522 ? 7.512 17.153 -18.689 1.00 79.44 522 VAL A C 1
ATOM 4005 O O . VAL A 1 522 ? 7.708 16.504 -17.666 1.00 79.44 522 VAL A O 1
ATOM 4008 N N . SER A 1 523 ? 6.542 18.064 -18.769 1.00 84.62 523 SER A N 1
ATOM 4009 C CA . SER A 1 523 ? 5.576 18.216 -17.684 1.00 84.62 523 SER A CA 1
ATOM 4010 C C . SER A 1 523 ? 4.660 16.986 -17.586 1.00 84.62 523 SER A C 1
ATOM 4012 O O . SER A 1 523 ? 4.369 16.366 -18.615 1.00 84.62 523 SER A O 1
ATOM 4014 N N . PRO A 1 524 ? 4.109 16.666 -16.398 1.00 87.94 524 PRO A N 1
ATOM 4015 C CA . PRO A 1 524 ? 3.072 15.636 -16.274 1.00 87.94 524 PRO A CA 1
ATOM 4016 C C . PRO A 1 524 ? 1.887 15.860 -17.225 1.00 87.94 524 PRO A C 1
ATOM 4018 O O . PRO A 1 524 ? 1.353 14.921 -17.817 1.00 87.94 524 PRO A O 1
ATOM 4021 N N . LYS A 1 525 ? 1.513 17.130 -17.433 1.00 82.31 525 LYS A N 1
ATOM 4022 C CA . LYS A 1 525 ? 0.453 17.523 -18.367 1.00 82.31 525 LYS A CA 1
ATOM 4023 C C . LYS A 1 525 ? 0.792 17.150 -19.810 1.00 82.31 525 LYS A C 1
ATOM 4025 O O . LYS A 1 525 ? -0.097 16.707 -20.528 1.00 82.31 525 LYS A O 1
ATOM 4030 N N . ASP A 1 526 ? 2.040 17.323 -20.234 1.00 74.38 526 ASP A N 1
ATOM 4031 C CA . ASP A 1 526 ? 2.466 16.981 -21.593 1.00 74.38 526 ASP A CA 1
ATOM 4032 C C . ASP A 1 526 ? 2.589 15.465 -21.770 1.00 74.38 526 ASP A C 1
ATOM 4034 O O . ASP A 1 526 ? 2.063 14.941 -22.752 1.00 74.38 526 ASP A O 1
ATOM 4038 N N . ALA A 1 527 ? 3.158 14.754 -20.788 1.00 77.69 527 ALA A N 1
ATOM 4039 C CA . ALA A 1 527 ? 3.232 13.289 -20.785 1.00 77.69 527 ALA A CA 1
ATOM 4040 C C . ALA A 1 527 ? 1.841 12.636 -20.892 1.00 77.69 527 ALA A C 1
ATOM 4042 O O . ALA A 1 527 ? 1.662 11.639 -21.591 1.00 77.69 527 ALA A O 1
ATOM 4043 N N . LYS A 1 528 ? 0.813 13.241 -20.276 1.00 71.81 528 LYS A N 1
ATOM 4044 C CA . LYS A 1 528 ? -0.588 12.813 -20.431 1.00 71.81 528 LYS A CA 1
ATOM 4045 C C . LYS A 1 528 ? -1.063 12.844 -21.888 1.00 71.81 528 LYS A C 1
ATOM 4047 O O . LYS A 1 528 ? -1.847 11.992 -22.291 1.00 71.81 528 LYS A O 1
ATOM 4052 N N . THR A 1 529 ? -0.616 13.822 -22.679 1.00 60.22 529 THR A N 1
ATOM 4053 C CA . THR A 1 529 ? -1.066 14.008 -24.074 1.00 60.22 529 THR A CA 1
ATOM 4054 C C . THR A 1 529 ? -0.441 13.034 -25.068 1.00 60.22 529 THR A C 1
ATOM 4056 O O . THR A 1 529 ? -0.755 13.095 -26.261 1.00 60.22 529 THR A O 1
ATOM 4059 N N . TYR A 1 530 ? 0.428 12.139 -24.601 1.00 62.09 530 TYR A N 1
ATOM 4060 C CA . TYR A 1 530 ? 0.946 11.054 -25.414 1.00 62.09 530 TYR A CA 1
ATOM 4061 C C . TYR A 1 530 ? -0.201 10.047 -25.652 1.00 62.09 530 TYR A C 1
ATOM 4063 O O . TYR A 1 530 ? -0.643 9.353 -24.735 1.00 62.09 530 TYR A O 1
ATOM 4071 N N . GLY A 1 531 ? -0.737 10.005 -26.870 1.00 48.53 531 GLY A N 1
ATOM 4072 C CA . GLY A 1 531 ? -1.755 9.076 -27.365 1.00 48.53 531 GLY A CA 1
ATOM 4073 C C . GLY A 1 531 ? -1.163 7.991 -28.266 1.00 48.53 531 GLY A C 1
ATOM 4074 O O . GLY A 1 531 ? -0.079 8.134 -28.799 1.00 48.53 531 GLY A O 1
ATOM 4075 N N . GLN A 1 532 ? -1.844 6.867 -28.436 1.00 45.19 532 GLN A N 1
ATOM 4076 C CA . GLN A 1 532 ? -1.328 5.759 -29.248 1.00 45.19 532 GLN A CA 1
ATOM 4077 C C . GLN A 1 532 ? -1.384 6.101 -30.742 1.00 45.19 532 GLN A C 1
ATOM 4079 O O . GLN A 1 532 ? -2.420 6.568 -31.212 1.00 45.19 532 GLN A O 1
ATOM 4084 N N . LEU A 1 533 ? -0.328 5.798 -31.501 1.00 40.94 533 LEU A N 1
ATOM 4085 C CA . LEU A 1 533 ? -0.492 5.561 -32.936 1.00 40.94 533 LEU A CA 1
ATOM 4086 C C . LEU A 1 533 ? -0.904 4.100 -33.104 1.00 40.94 533 LEU A C 1
ATOM 4088 O O . LEU A 1 533 ? -0.306 3.202 -32.516 1.00 40.94 533 LEU A O 1
ATOM 4092 N N . LYS A 1 534 ? -1.940 3.852 -33.897 1.00 37.97 534 LYS A N 1
ATOM 4093 C CA . LYS A 1 534 ? -2.316 2.508 -34.330 1.00 37.97 534 LYS A CA 1
ATOM 4094 C C . LYS A 1 534 ? -2.507 2.553 -35.833 1.00 37.97 534 LYS A C 1
ATOM 4096 O O . LYS A 1 534 ? -3.485 3.117 -36.305 1.00 37.97 534 LYS A O 1
ATOM 4101 N N . PHE A 1 535 ? -1.608 1.923 -36.578 1.00 37.69 535 PHE A N 1
ATOM 4102 C CA . PHE A 1 535 ? -1.919 1.544 -37.950 1.00 37.69 535 PHE A CA 1
ATOM 4103 C C . PHE A 1 535 ? -2.668 0.212 -37.899 1.00 37.69 535 PHE A C 1
ATOM 4105 O O . PHE A 1 535 ? -2.225 -0.738 -37.247 1.00 37.69 535 PHE A O 1
ATOM 4112 N N . ALA A 1 536 ? -3.843 0.141 -38.524 1.00 32.50 536 ALA A N 1
ATOM 4113 C CA . ALA A 1 536 ? -4.605 -1.098 -38.582 1.00 32.50 536 ALA A CA 1
ATOM 4114 C C . ALA A 1 536 ? -3.748 -2.186 -39.252 1.00 32.50 536 ALA A C 1
ATOM 4116 O O . ALA A 1 536 ? -3.253 -2.003 -40.361 1.00 32.50 536 ALA A O 1
ATOM 4117 N N . LYS A 1 537 ? -3.601 -3.349 -38.598 1.00 34.12 537 LYS A N 1
ATOM 4118 C CA . LYS A 1 537 ? -2.775 -4.482 -39.068 1.00 34.12 537 LYS A CA 1
ATOM 4119 C C . LYS A 1 537 ? -3.241 -5.068 -40.415 1.00 34.12 537 LYS A C 1
ATOM 4121 O O . LYS A 1 537 ? -2.609 -5.979 -40.941 1.00 34.12 537 LYS A O 1
ATOM 4126 N N . LYS A 1 538 ? -4.362 -4.586 -40.956 1.00 34.59 538 LYS A N 1
ATOM 4127 C CA . LYS A 1 538 ? -4.960 -5.015 -42.218 1.00 34.59 538 LYS A CA 1
ATOM 4128 C C . LYS A 1 538 ? -6.148 -4.107 -42.553 1.00 34.59 538 LYS A C 1
ATOM 4130 O O . LYS A 1 538 ? -7.290 -4.502 -42.385 1.00 34.59 538 LYS A O 1
ATOM 4135 N N . GLU A 1 539 ? -5.900 -2.900 -43.034 1.00 32.28 539 GLU A N 1
ATOM 4136 C CA . GLU A 1 539 ? -6.868 -2.270 -43.936 1.00 32.28 539 GLU A CA 1
ATOM 4137 C C . GLU A 1 539 ? -6.112 -1.829 -45.178 1.00 32.28 539 GLU A C 1
ATOM 4139 O O . GLU A 1 539 ? -5.587 -0.725 -45.279 1.00 32.28 539 GLU A O 1
ATOM 4144 N N . VAL A 1 540 ? -6.049 -2.765 -46.124 1.00 38.81 540 VAL A N 1
ATOM 4145 C CA . VAL A 1 540 ? -6.005 -2.432 -47.541 1.00 38.81 540 VAL A CA 1
ATOM 4146 C C . VAL A 1 540 ? -7.263 -1.607 -47.778 1.00 38.81 540 VAL A C 1
ATOM 4148 O O . VAL A 1 540 ? -8.349 -2.161 -47.938 1.00 38.81 540 VAL A O 1
ATOM 4151 N N . THR A 1 541 ? -7.157 -0.287 -47.668 1.00 44.75 541 THR A N 1
ATOM 4152 C CA . THR A 1 541 ? -8.250 0.573 -48.101 1.00 44.75 541 THR A CA 1
ATOM 4153 C C . THR A 1 541 ? -8.327 0.407 -49.613 1.00 44.75 541 THR A C 1
ATOM 4155 O O . THR A 1 541 ? -7.310 0.341 -50.297 1.00 44.75 541 THR A O 1
ATOM 4158 N N . THR A 1 542 ? -9.519 0.181 -50.142 1.00 40.31 542 THR A N 1
ATOM 4159 C CA . THR A 1 542 ? -9.741 0.329 -51.575 1.00 40.31 542 THR A CA 1
ATOM 4160 C C . THR A 1 542 ? -10.063 1.788 -51.845 1.00 40.31 542 THR A C 1
ATOM 4162 O O . THR A 1 542 ? -10.770 2.405 -51.044 1.00 40.31 542 THR A O 1
ATOM 4165 N N . ASP A 1 543 ? -9.544 2.355 -52.931 1.00 43.34 543 ASP A N 1
ATOM 4166 C CA . ASP A 1 543 ? -10.015 3.665 -53.388 1.00 43.34 543 ASP A CA 1
ATOM 4167 C C . ASP A 1 543 ? -11.492 3.594 -53.842 1.00 43.34 543 ASP A C 1
ATOM 4169 O O . ASP A 1 543 ? -12.127 2.534 -53.822 1.00 43.34 543 ASP A O 1
ATOM 4173 N N . SER A 1 544 ? -12.062 4.734 -54.245 1.00 34.56 544 SER A N 1
ATOM 4174 C CA . SER A 1 544 ? -13.447 4.832 -54.733 1.00 34.56 544 SER A CA 1
ATOM 4175 C C . SER A 1 544 ? -13.738 4.001 -55.991 1.00 34.56 544 SER A C 1
ATOM 4177 O O . SER A 1 544 ? -14.899 3.886 -56.374 1.00 34.56 544 SER A O 1
ATOM 4179 N N . GLU A 1 545 ? -12.709 3.431 -56.621 1.00 36.03 545 GLU A N 1
ATOM 4180 C CA . GLU A 1 545 ? -12.784 2.600 -57.824 1.00 36.03 545 GLU A CA 1
ATOM 4181 C C . GLU A 1 545 ? -12.490 1.113 -57.532 1.00 36.03 545 GLU A C 1
ATOM 4183 O O . GLU A 1 545 ? -12.609 0.272 -58.420 1.00 36.03 545 GLU A O 1
ATOM 4188 N N . GLY A 1 546 ? -12.186 0.752 -56.277 1.00 33.44 546 GLY A N 1
ATOM 4189 C CA . GLY A 1 546 ? -12.005 -0.634 -55.838 1.00 33.44 546 GLY A CA 1
ATOM 4190 C C . GLY A 1 546 ? -10.560 -1.150 -55.854 1.00 33.44 546 GLY A C 1
ATOM 4191 O O . GLY A 1 546 ? -10.350 -2.347 -55.637 1.00 33.44 546 GLY A O 1
ATOM 4192 N N . HIS A 1 547 ? -9.550 -0.299 -56.067 1.00 39.25 547 HIS A N 1
ATOM 4193 C CA . HIS A 1 547 ? -8.146 -0.729 -56.134 1.00 39.25 547 HIS A CA 1
ATOM 4194 C C . HIS A 1 547 ? -7.520 -0.921 -54.746 1.00 39.25 547 HIS A C 1
ATOM 4196 O O . HIS A 1 547 ? -7.575 -0.025 -53.910 1.00 39.25 547 HIS A O 1
ATOM 4202 N N . LYS A 1 548 ? -6.876 -2.072 -54.499 1.00 37.62 548 LYS A N 1
ATOM 4203 C CA . LYS A 1 548 ? -6.212 -2.398 -53.220 1.00 37.62 548 LYS A CA 1
ATOM 4204 C C . LYS A 1 548 ? -4.997 -1.495 -52.938 1.00 37.62 548 LYS A C 1
ATOM 4206 O O . LYS A 1 548 ? -4.029 -1.528 -53.692 1.00 37.62 548 LYS A O 1
ATOM 4211 N N . LEU A 1 549 ? -4.991 -0.792 -51.803 1.00 43.75 549 LEU A N 1
ATOM 4212 C CA . LEU A 1 549 ? -3.836 -0.042 -51.288 1.00 43.75 549 LEU A CA 1
ATOM 4213 C C . LEU A 1 549 ? -2.895 -0.955 -50.470 1.00 43.75 549 LEU A C 1
ATOM 4215 O O . LEU A 1 549 ? -3.308 -1.530 -49.464 1.00 43.75 549 LEU A O 1
ATOM 4219 N N . MET A 1 550 ? -1.622 -1.095 -50.866 1.00 40.69 550 MET A N 1
ATOM 4220 C CA . MET A 1 550 ? -0.593 -1.801 -50.078 1.00 40.69 550 MET A CA 1
ATOM 4221 C C . MET A 1 550 ? 0.609 -0.897 -49.786 1.00 40.69 550 MET A C 1
ATOM 4223 O O . MET A 1 550 ? 1.111 -0.223 -50.682 1.00 40.69 550 MET A O 1
ATOM 4227 N N . ALA A 1 551 ? 1.087 -0.921 -48.538 1.00 40.34 551 ALA A N 1
ATOM 4228 C CA . ALA A 1 551 ? 2.334 -0.281 -48.129 1.00 40.34 551 ALA A CA 1
ATOM 4229 C C . ALA A 1 551 ? 3.527 -1.094 -48.661 1.00 40.34 551 ALA A C 1
ATOM 4231 O O . ALA A 1 551 ? 3.784 -2.200 -48.184 1.00 40.34 551 ALA A O 1
ATOM 4232 N N . LEU A 1 552 ? 4.248 -0.575 -49.658 1.00 33.38 552 LEU A N 1
ATOM 4233 C CA . LEU A 1 552 ? 5.525 -1.163 -50.067 1.00 33.38 552 LEU A CA 1
ATOM 4234 C C . LEU A 1 552 ? 6.592 -0.816 -49.017 1.00 33.38 552 LEU A C 1
ATOM 4236 O O . LEU A 1 552 ? 6.757 0.353 -48.688 1.00 33.38 552 LEU A O 1
ATOM 4240 N N . GLU A 1 553 ? 7.287 -1.848 -48.525 1.00 33.69 553 GLU A N 1
ATOM 4241 C CA . GLU A 1 553 ? 8.329 -1.852 -47.471 1.00 33.69 553 GLU A CA 1
ATOM 4242 C C . GLU A 1 553 ? 7.886 -2.067 -46.013 1.00 33.69 553 GLU A C 1
ATOM 4244 O O . GLU A 1 553 ? 8.727 -2.054 -45.118 1.00 33.69 553 GLU A O 1
ATOM 4249 N N . ALA A 1 554 ? 6.627 -2.429 -45.750 1.00 34.00 554 ALA A N 1
ATOM 4250 C CA . ALA A 1 554 ? 6.342 -3.196 -44.537 1.00 34.00 554 ALA A CA 1
ATOM 4251 C C . ALA A 1 554 ? 6.866 -4.623 -44.757 1.00 34.00 554 ALA A C 1
ATOM 4253 O O . ALA A 1 554 ? 6.164 -5.487 -45.290 1.00 34.00 554 ALA A O 1
ATOM 4254 N N . THR A 1 555 ? 8.128 -4.885 -44.413 1.00 26.73 555 THR A N 1
ATOM 4255 C CA . THR A 1 555 ? 8.580 -6.263 -44.218 1.00 26.73 555 THR A CA 1
ATOM 4256 C C . THR A 1 555 ? 7.561 -6.960 -43.316 1.00 26.73 555 THR A C 1
ATOM 4258 O O . THR A 1 555 ? 7.092 -6.408 -42.326 1.00 26.73 555 THR A O 1
ATOM 4261 N N . VAL A 1 556 ? 7.189 -8.195 -43.655 1.00 30.73 556 VAL A N 1
ATOM 4262 C CA . VAL A 1 556 ? 6.240 -9.015 -42.874 1.00 30.73 556 VAL A CA 1
ATOM 4263 C C . VAL A 1 556 ? 6.695 -9.190 -41.405 1.00 30.73 556 VAL A C 1
ATOM 4265 O O . VAL A 1 556 ? 5.901 -9.579 -40.549 1.00 30.73 556 VAL A O 1
ATOM 4268 N N . ALA A 1 557 ? 7.936 -8.811 -41.082 1.00 26.20 557 ALA A N 1
ATOM 4269 C CA . ALA A 1 557 ? 8.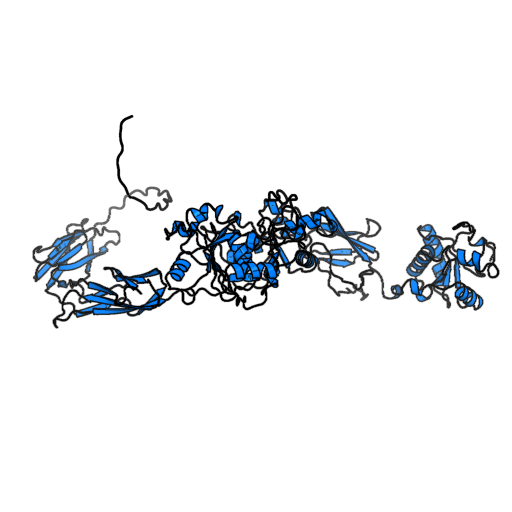376 -8.463 -39.739 1.00 26.20 557 ALA A CA 1
ATOM 4270 C C . ALA A 1 557 ? 7.743 -7.133 -39.269 1.00 26.20 557 ALA A C 1
ATOM 4272 O O . ALA A 1 557 ? 8.365 -6.080 -39.263 1.00 26.20 557 ALA A O 1
ATOM 4273 N N . GLU A 1 558 ? 6.490 -7.254 -38.835 1.00 30.53 558 GLU A N 1
ATOM 4274 C CA . GLU A 1 558 ? 5.819 -6.370 -37.884 1.00 30.53 558 GLU A CA 1
ATOM 4275 C C . GLU A 1 558 ? 5.441 -4.962 -38.384 1.00 30.53 558 GLU A C 1
ATOM 4277 O O . GLU A 1 558 ? 6.137 -3.979 -38.175 1.00 30.53 558 GLU A O 1
ATOM 4282 N N . ASN A 1 559 ? 4.180 -4.820 -38.812 1.00 34.19 559 ASN A N 1
ATOM 4283 C CA . ASN A 1 559 ? 3.378 -3.601 -38.594 1.00 34.19 559 ASN A CA 1
ATOM 4284 C C . ASN A 1 559 ? 3.180 -3.312 -37.080 1.00 34.19 559 ASN A C 1
ATOM 4286 O O . ASN A 1 559 ? 2.064 -3.048 -36.626 1.00 34.19 559 ASN A O 1
ATOM 4290 N N . LYS A 1 560 ? 4.230 -3.433 -36.264 1.00 33.94 560 LYS A N 1
ATOM 4291 C CA . LYS A 1 560 ? 4.305 -2.820 -34.945 1.00 33.94 560 LYS A CA 1
ATOM 4292 C C . LYS A 1 560 ? 4.939 -1.461 -35.178 1.00 33.94 560 LYS A C 1
ATOM 4294 O O . LYS A 1 560 ? 6.037 -1.359 -35.710 1.00 33.94 560 LYS A O 1
ATOM 4299 N N . LEU A 1 561 ? 4.233 -0.409 -34.794 1.00 35.66 561 LEU A N 1
ATOM 4300 C CA . LEU A 1 561 ? 4.892 0.855 -34.526 1.00 35.66 561 LEU A CA 1
ATOM 4301 C C . LEU A 1 561 ? 5.941 0.593 -33.445 1.00 35.66 561 LEU A C 1
ATOM 4303 O O . LEU A 1 561 ? 5.601 0.539 -32.272 1.00 35.66 561 LEU A O 1
ATOM 4307 N N . THR A 1 562 ? 7.209 0.485 -33.817 1.00 36.56 562 THR A N 1
ATOM 4308 C CA . THR A 1 562 ? 8.304 0.841 -32.917 1.00 36.56 562 THR A CA 1
ATOM 4309 C C . THR A 1 562 ? 8.431 2.366 -32.926 1.00 36.56 562 THR A C 1
ATOM 4311 O O . THR A 1 562 ? 9.460 2.930 -33.277 1.00 36.56 562 THR A O 1
ATOM 4314 N N . CYS A 1 563 ? 7.346 3.081 -32.593 1.00 39.00 563 CYS A N 1
ATOM 4315 C CA . CYS A 1 563 ? 7.518 4.425 -32.065 1.00 39.00 563 CYS A CA 1
ATOM 4316 C C . CYS A 1 563 ? 7.917 4.232 -30.610 1.00 39.00 563 CYS A C 1
ATOM 4318 O O . CYS A 1 563 ? 7.181 3.634 -29.829 1.00 39.00 563 CYS A O 1
ATOM 4320 N N . TRP A 1 564 ? 9.103 4.691 -30.247 1.00 43.00 564 TRP A N 1
ATOM 4321 C CA . TRP A 1 564 ? 9.403 4.890 -28.848 1.00 43.00 564 TRP A CA 1
ATOM 4322 C C . TRP A 1 564 ? 8.749 6.214 -28.416 1.00 43.00 564 TRP A C 1
ATOM 4324 O O . TRP A 1 564 ? 9.082 7.253 -28.992 1.00 43.00 564 TRP A O 1
ATOM 4334 N N . PRO A 1 565 ? 7.842 6.247 -27.424 1.00 51.91 565 PRO A N 1
ATOM 4335 C CA . PRO A 1 565 ? 7.104 5.137 -26.817 1.00 51.91 565 PRO A CA 1
ATOM 4336 C C . PRO A 1 565 ? 5.850 4.789 -27.639 1.00 51.91 565 PRO A C 1
ATOM 4338 O O . PRO A 1 565 ? 5.458 5.563 -28.516 1.00 51.91 565 PRO A O 1
ATOM 4341 N N . ALA A 1 566 ? 5.132 3.707 -27.295 1.00 49.50 566 ALA A N 1
ATOM 4342 C CA . ALA A 1 566 ? 3.831 3.312 -27.882 1.00 49.50 566 ALA A CA 1
ATOM 4343 C C . ALA A 1 566 ? 2.726 4.402 -27.802 1.00 49.50 566 ALA A C 1
ATOM 4345 O O . ALA A 1 566 ? 1.562 4.177 -28.149 1.00 49.50 566 ALA A O 1
ATOM 4346 N N . ARG A 1 567 ? 3.073 5.590 -27.290 1.00 53.88 567 ARG A N 1
ATOM 4347 C CA . ARG A 1 567 ? 2.261 6.785 -27.121 1.00 53.88 567 ARG A CA 1
ATOM 4348 C C . ARG A 1 567 ? 3.012 8.011 -27.693 1.00 53.88 567 ARG A C 1
ATOM 4350 O O . ARG A 1 567 ? 4.014 8.429 -27.130 1.00 53.88 567 ARG A O 1
ATOM 4357 N N . VAL A 1 568 ? 2.509 8.646 -28.753 1.00 49.41 568 VAL A N 1
ATOM 4358 C CA . VAL A 1 568 ? 2.981 9.924 -29.329 1.00 49.41 568 VAL A CA 1
ATOM 4359 C C . VAL A 1 568 ? 1.985 11.067 -29.096 1.00 49.41 568 VAL A C 1
ATOM 4361 O O . VAL A 1 568 ? 0.798 10.858 -28.885 1.00 49.41 568 VAL A O 1
ATOM 4364 N N . ARG A 1 569 ? 2.412 12.326 -29.185 1.00 45.84 569 ARG A N 1
ATOM 4365 C CA . ARG A 1 569 ? 1.523 13.483 -28.974 1.00 45.84 569 ARG A CA 1
ATOM 4366 C C . ARG A 1 569 ? 0.389 13.567 -30.019 1.00 45.84 569 ARG A C 1
ATOM 4368 O O . ARG A 1 569 ? 0.661 13.641 -31.211 1.00 45.84 569 ARG A O 1
ATOM 4375 N N . LYS A 1 570 ? -0.870 13.688 -29.567 1.00 41.81 570 LYS A N 1
ATOM 4376 C CA . LYS A 1 570 ? -2.106 13.671 -30.397 1.00 41.81 570 LYS A CA 1
ATOM 4377 C C . LYS A 1 570 ? -2.204 14.722 -31.533 1.00 41.81 570 LYS A C 1
ATOM 4379 O O . LYS A 1 570 ? -3.032 14.568 -32.420 1.00 41.81 570 LYS A O 1
ATOM 4384 N N . ASN A 1 571 ? -1.396 15.789 -31.532 1.00 38.47 571 ASN A N 1
ATOM 4385 C CA . ASN A 1 571 ? -1.681 17.007 -32.317 1.00 38.47 571 ASN A CA 1
ATOM 4386 C C . ASN A 1 571 ? -0.716 17.325 -33.481 1.00 38.47 571 ASN A C 1
ATOM 4388 O O . ASN A 1 571 ? -0.845 18.403 -34.058 1.00 38.47 571 ASN A O 1
ATOM 4392 N N . ILE A 1 572 ? 0.271 16.483 -33.817 1.00 42.66 572 ILE A N 1
ATOM 4393 C CA . ILE A 1 572 ? 1.234 16.804 -34.894 1.00 42.66 572 ILE A CA 1
ATOM 4394 C C . ILE A 1 572 ? 1.543 15.567 -35.745 1.00 42.66 572 ILE A C 1
ATOM 4396 O O . ILE A 1 572 ? 2.389 14.758 -35.367 1.00 42.66 572 ILE A O 1
ATOM 4400 N N . ILE A 1 573 ? 0.889 15.456 -36.907 1.00 46.03 573 ILE A N 1
ATOM 4401 C CA . ILE A 1 573 ? 1.199 14.461 -37.942 1.00 46.03 573 ILE A CA 1
ATOM 4402 C C . ILE A 1 573 ? 1.101 15.146 -39.315 1.00 46.03 573 ILE A C 1
ATOM 4404 O O . ILE A 1 573 ? 0.058 15.698 -39.653 1.00 46.03 573 ILE A O 1
ATOM 4408 N N . TYR A 1 574 ? 2.182 15.134 -40.099 1.00 42.41 574 TYR A N 1
ATOM 4409 C CA . TYR A 1 574 ? 2.203 15.656 -41.474 1.00 42.41 574 TYR A CA 1
ATOM 4410 C C . TYR A 1 574 ? 2.853 14.637 -42.419 1.00 42.41 574 TYR A C 1
ATOM 4412 O O . TYR A 1 574 ? 3.747 13.904 -41.999 1.00 42.41 574 TYR A O 1
ATOM 4420 N N . GLY A 1 575 ? 2.433 14.617 -43.690 1.00 37.03 575 GLY A N 1
ATOM 4421 C CA . GLY A 1 575 ? 3.072 13.849 -44.761 1.00 37.03 575 GLY A CA 1
ATOM 4422 C C . GLY A 1 575 ? 3.435 14.732 -45.960 1.00 37.03 575 GLY A C 1
ATOM 4423 O O . GLY A 1 575 ? 2.586 15.490 -46.432 1.00 37.03 575 GLY A O 1
ATOM 4424 N N . TYR A 1 576 ? 4.671 14.635 -46.462 1.00 40.72 576 TYR A N 1
ATOM 4425 C CA . TYR A 1 576 ? 5.143 15.350 -47.663 1.00 40.72 576 TYR A CA 1
ATOM 4426 C C . TYR A 1 576 ? 5.672 14.364 -48.720 1.00 40.72 576 TYR A C 1
ATOM 4428 O O . TYR A 1 576 ? 6.249 13.334 -48.363 1.00 40.72 576 TYR A O 1
ATOM 4436 N N . GLY A 1 577 ? 5.455 14.668 -50.008 1.00 35.94 577 GLY A N 1
ATOM 4437 C CA . GLY A 1 577 ? 6.050 13.955 -51.147 1.00 35.94 577 GLY A CA 1
ATOM 4438 C C . GLY A 1 577 ? 7.495 14.381 -51.453 1.00 35.94 577 GLY A C 1
ATOM 4439 O O . GLY A 1 577 ? 8.031 15.287 -50.817 1.00 35.94 577 GLY A O 1
ATOM 4440 N N . SER A 1 578 ? 8.131 13.732 -52.437 1.00 37.72 578 SER A N 1
ATOM 4441 C CA . SER A 1 578 ? 9.539 13.962 -52.836 1.00 37.72 578 SER A CA 1
ATOM 4442 C C . SER A 1 578 ? 9.835 15.350 -53.420 1.00 37.72 578 SER A C 1
ATOM 4444 O O . SER A 1 578 ? 10.993 15.751 -53.488 1.00 37.72 578 SER A O 1
ATOM 4446 N N . GLU A 1 579 ? 8.801 16.098 -53.794 1.00 38.59 579 GLU A N 1
ATOM 4447 C CA . GLU A 1 579 ? 8.848 17.549 -53.935 1.00 38.59 579 GLU A CA 1
ATOM 4448 C C . GLU A 1 579 ? 7.990 18.126 -52.805 1.00 38.59 579 GLU A C 1
ATOM 4450 O O . GLU A 1 579 ? 6.826 17.747 -52.656 1.00 38.59 579 GLU A O 1
ATOM 4455 N N . LEU A 1 580 ? 8.550 19.031 -51.998 1.00 38.56 580 LEU A N 1
ATOM 4456 C CA . LEU A 1 580 ? 7.942 19.630 -50.793 1.00 38.56 580 LEU A CA 1
ATOM 4457 C C . LEU A 1 580 ? 6.587 20.355 -51.017 1.00 38.56 580 LEU A C 1
ATOM 4459 O O . LEU A 1 580 ? 6.053 20.956 -50.087 1.00 38.56 580 LEU A O 1
ATOM 4463 N N . SER A 1 581 ? 6.016 20.307 -52.222 1.00 40.12 581 SER A N 1
ATOM 4464 C CA . SER A 1 581 ? 4.785 20.982 -52.644 1.00 40.12 581 SER A CA 1
ATOM 4465 C C . SER A 1 581 ? 3.563 20.067 -52.828 1.00 40.12 581 SER A C 1
ATOM 4467 O O . SER A 1 581 ? 2.446 20.582 -52.799 1.00 40.12 581 SER A O 1
ATOM 4469 N N . ASN A 1 582 ? 3.713 18.740 -52.950 1.00 46.19 582 ASN A N 1
ATOM 4470 C CA . ASN A 1 582 ? 2.577 17.841 -53.204 1.00 46.19 582 ASN A CA 1
ATOM 4471 C C . ASN A 1 582 ? 2.266 16.958 -51.987 1.00 46.19 582 ASN A C 1
ATOM 4473 O O . ASN A 1 582 ? 3.034 16.073 -51.609 1.00 46.19 582 ASN A O 1
ATOM 4477 N N . ARG A 1 583 ? 1.112 17.202 -51.353 1.00 49.62 583 ARG A N 1
ATOM 4478 C CA . ARG A 1 583 ? 0.588 16.342 -50.284 1.00 49.62 583 ARG A CA 1
ATOM 4479 C C . ARG A 1 583 ? 0.065 15.045 -50.924 1.00 49.62 583 ARG A C 1
ATOM 4481 O O . ARG A 1 583 ? -0.824 15.113 -51.763 1.00 49.62 583 ARG A O 1
ATOM 4488 N N . ILE A 1 584 ? 0.618 13.889 -50.543 1.00 49.25 584 ILE A N 1
ATOM 4489 C CA . ILE A 1 584 ? 0.276 12.555 -51.100 1.00 49.25 584 ILE A CA 1
ATOM 4490 C C . ILE A 1 584 ? -0.583 11.734 -50.120 1.00 49.25 584 ILE A C 1
ATOM 4492 O O . ILE A 1 584 ? -1.428 10.938 -50.533 1.00 49.25 584 ILE A O 1
ATOM 4496 N N . VAL A 1 585 ? -0.433 11.983 -48.817 1.00 49.06 585 VAL A N 1
ATOM 4497 C CA . VAL A 1 585 ? -1.241 11.393 -47.741 1.00 49.06 585 VAL A CA 1
ATOM 4498 C C . VAL A 1 585 ? -1.608 12.461 -46.709 1.00 49.06 585 VAL A C 1
ATOM 4500 O O . VAL A 1 585 ? -0.848 13.402 -46.482 1.00 49.06 585 VAL A O 1
ATOM 4503 N N . ASN A 1 586 ? -2.765 12.316 -46.071 1.00 51.38 586 ASN A N 1
ATOM 4504 C CA . ASN A 1 586 ? -3.191 13.090 -44.910 1.00 51.38 586 ASN A CA 1
ATOM 4505 C C . ASN A 1 586 ? -3.438 12.135 -43.741 1.00 51.38 586 ASN A C 1
ATOM 4507 O O . ASN A 1 586 ? -4.046 11.088 -43.937 1.00 51.38 586 ASN A O 1
ATOM 4511 N N . VAL A 1 587 ? -3.007 12.485 -42.532 1.00 51.09 587 VAL A N 1
ATOM 4512 C CA . VAL A 1 587 ? -3.280 11.673 -41.341 1.00 51.09 587 VAL A CA 1
ATOM 4513 C C . VAL A 1 587 ? -4.299 12.409 -40.494 1.00 51.09 587 VAL A C 1
ATOM 4515 O O . VAL A 1 587 ? -4.081 13.561 -40.124 1.00 51.09 587 VAL A O 1
ATOM 4518 N N . ASP A 1 588 ? -5.443 11.779 -40.250 1.00 47.69 588 ASP A N 1
ATOM 4519 C CA . ASP A 1 588 ? -6.481 12.401 -39.437 1.00 47.69 588 ASP A CA 1
ATOM 4520 C C . ASP A 1 588 ? -6.182 12.318 -37.930 1.00 47.69 588 ASP A C 1
ATOM 4522 O O . ASP A 1 588 ? -5.176 11.766 -37.479 1.00 47.69 588 ASP A O 1
ATOM 4526 N N . GLN A 1 589 ? -7.076 12.912 -37.141 1.00 41.19 589 GLN A N 1
ATOM 4527 C CA . GLN A 1 589 ? -6.972 13.033 -35.684 1.00 41.19 589 GLN A CA 1
ATOM 4528 C C . GLN A 1 589 ? -6.942 11.695 -34.922 1.00 41.19 589 GLN A C 1
ATOM 4530 O O . GLN A 1 589 ? -6.600 11.693 -33.737 1.00 41.19 589 GLN A O 1
ATOM 4535 N N . ASP A 1 590 ? -7.300 10.589 -35.581 1.00 41.28 590 ASP A N 1
ATOM 4536 C CA . ASP A 1 590 ? -7.317 9.238 -35.016 1.00 41.28 590 ASP A CA 1
ATOM 4537 C C . ASP A 1 590 ? -6.128 8.392 -35.520 1.00 41.28 590 ASP A C 1
ATOM 4539 O O . ASP A 1 590 ? -6.014 7.210 -35.193 1.00 41.28 590 ASP A O 1
ATOM 4543 N N . GLY A 1 591 ? -5.208 8.997 -36.286 1.00 45.28 591 GLY A N 1
ATOM 4544 C CA . GLY A 1 591 ? -4.022 8.335 -36.831 1.00 45.28 591 GLY A CA 1
ATOM 4545 C C . GLY A 1 591 ? -4.282 7.558 -38.124 1.00 45.28 591 GLY A C 1
ATOM 4546 O O . GLY A 1 591 ? -3.402 6.823 -38.578 1.00 45.28 591 GLY A O 1
ATOM 4547 N N . LYS A 1 592 ? -5.463 7.704 -38.741 1.00 47.47 592 LYS A N 1
ATOM 4548 C CA . LYS A 1 592 ? -5.787 7.032 -40.001 1.00 47.47 592 LYS A CA 1
ATOM 4549 C C . LYS A 1 592 ? -5.151 7.781 -41.169 1.00 47.47 592 LYS A C 1
ATOM 4551 O O . LYS A 1 592 ? -5.320 8.990 -41.331 1.00 47.47 592 LYS A O 1
ATOM 4556 N N . VAL A 1 593 ? -4.424 7.037 -42.000 1.00 51.06 593 VAL A N 1
ATOM 4557 C CA . VAL A 1 593 ? -3.783 7.553 -43.214 1.00 51.06 593 VAL A CA 1
ATOM 4558 C C . VAL A 1 593 ? -4.804 7.552 -44.350 1.00 51.06 593 VAL A C 1
ATOM 4560 O O . VAL A 1 593 ? -5.292 6.501 -44.754 1.00 51.06 593 VAL A O 1
ATOM 4563 N N . ASN A 1 594 ? -5.120 8.733 -44.865 1.00 49.97 594 ASN A N 1
ATOM 4564 C CA . ASN A 1 594 ? -5.999 8.957 -46.005 1.00 49.97 594 ASN A CA 1
ATOM 4565 C C . ASN A 1 594 ? -5.144 9.364 -47.212 1.00 49.97 594 ASN A C 1
ATOM 4567 O O . ASN A 1 594 ? -4.341 10.294 -47.122 1.00 49.97 594 ASN A O 1
ATOM 4571 N N . THR A 1 595 ? -5.282 8.671 -48.338 1.00 49.09 595 THR A N 1
ATOM 4572 C CA . THR A 1 595 ? -4.514 8.964 -49.555 1.00 49.09 595 THR A CA 1
ATOM 4573 C C . THR A 1 595 ? -5.131 10.137 -50.320 1.00 49.09 595 THR A C 1
ATOM 4575 O O . THR A 1 595 ? -6.347 10.314 -50.346 1.00 49.09 595 THR A O 1
ATOM 4578 N N . ILE A 1 596 ? -4.284 10.966 -50.927 1.00 49.69 596 ILE A N 1
ATOM 4579 C CA . ILE A 1 596 ? -4.680 12.121 -51.756 1.00 49.69 596 ILE A CA 1
ATOM 4580 C C . ILE A 1 596 ? -3.876 12.197 -53.070 1.00 49.69 596 ILE A C 1
ATOM 4582 O O . ILE A 1 596 ? -4.126 13.077 -53.887 1.00 49.69 596 ILE A O 1
ATOM 4586 N N . GLY A 1 597 ? -2.940 11.264 -53.296 1.00 46.31 597 GLY A N 1
ATOM 4587 C CA . GLY A 1 597 ? -2.147 11.128 -54.522 1.00 46.31 597 GLY A CA 1
ATOM 4588 C C . GLY A 1 597 ? -1.347 9.816 -54.564 1.00 46.31 597 GLY A C 1
ATOM 4589 O O . GLY A 1 597 ? -1.440 9.008 -53.642 1.00 46.31 597 GLY A O 1
ATOM 4590 N N . PHE A 1 598 ? -0.550 9.614 -55.619 1.00 46.69 598 PHE A N 1
ATOM 4591 C CA . PHE A 1 598 ? 0.314 8.437 -55.819 1.00 46.69 598 PHE A CA 1
ATOM 4592 C C . PHE A 1 598 ? 1.799 8.817 -55.674 1.00 46.69 598 PHE A C 1
ATOM 4594 O O . PHE A 1 598 ? 2.173 9.943 -55.998 1.00 46.69 598 PHE A O 1
ATOM 4601 N N . GLY A 1 599 ? 2.647 7.894 -55.212 1.00 44.94 599 GLY A N 1
ATOM 4602 C CA . GLY A 1 599 ? 4.088 8.110 -55.028 1.00 44.94 599 GLY A CA 1
ATOM 4603 C C . GLY A 1 599 ? 4.587 7.803 -53.613 1.00 44.94 599 GLY A C 1
ATOM 4604 O O . GLY A 1 599 ? 3.860 7.266 -52.779 1.00 44.94 599 GLY A O 1
ATOM 4605 N N . ASN A 1 600 ? 5.850 8.138 -53.343 1.00 45.31 600 ASN A N 1
ATOM 4606 C CA . ASN A 1 600 ? 6.462 7.971 -52.024 1.00 45.31 600 ASN A CA 1
ATOM 4607 C C . ASN A 1 600 ? 6.230 9.222 -51.168 1.00 45.31 600 ASN A C 1
ATOM 4609 O O . ASN A 1 600 ? 6.496 10.341 -51.608 1.00 45.31 600 ASN A O 1
ATOM 4613 N N . ALA A 1 601 ? 5.780 9.027 -49.936 1.00 46.47 601 ALA A N 1
ATOM 4614 C CA . ALA A 1 601 ? 5.577 10.060 -48.934 1.00 46.47 601 ALA A CA 1
ATOM 4615 C C . ALA A 1 601 ? 6.317 9.699 -47.645 1.00 46.47 601 ALA A C 1
ATOM 4617 O O . ALA A 1 601 ? 6.480 8.524 -47.329 1.00 46.47 601 ALA A O 1
ATOM 4618 N N . THR A 1 602 ? 6.715 10.700 -46.869 1.00 46.06 602 THR A N 1
ATOM 4619 C CA . THR A 1 602 ? 7.232 10.489 -45.512 1.00 46.06 602 THR A CA 1
ATOM 4620 C C . THR A 1 602 ? 6.242 11.070 -44.512 1.00 46.06 602 THR A C 1
ATOM 4622 O O . THR A 1 602 ? 5.963 12.266 -44.570 1.00 46.06 602 THR A O 1
ATOM 4625 N N . ILE A 1 603 ? 5.696 10.244 -43.616 1.00 50.34 603 ILE A N 1
ATOM 4626 C CA . ILE A 1 603 ? 4.895 10.677 -42.466 1.00 50.34 603 ILE A CA 1
ATOM 4627 C C . ILE A 1 603 ? 5.852 10.971 -41.318 1.00 50.34 603 ILE A C 1
ATOM 4629 O O . ILE A 1 603 ? 6.504 10.060 -40.815 1.00 50.34 603 ILE A O 1
ATOM 4633 N N . THR A 1 604 ? 5.906 12.220 -40.872 1.00 45.00 604 THR A N 1
ATOM 4634 C CA . THR A 1 604 ? 6.769 12.624 -39.759 1.00 45.00 604 THR A CA 1
ATOM 4635 C C . THR A 1 604 ? 5.925 12.939 -38.529 1.00 45.00 604 THR A C 1
ATOM 4637 O O . THR A 1 604 ? 5.047 13.807 -38.563 1.00 45.00 604 THR A O 1
ATOM 4640 N N . ALA A 1 605 ? 6.205 12.244 -37.427 1.00 47.97 605 ALA A N 1
ATOM 4641 C CA . ALA A 1 605 ? 5.679 12.541 -36.103 1.00 47.97 605 ALA A CA 1
ATOM 4642 C C . ALA A 1 605 ? 6.742 13.309 -35.304 1.00 47.97 605 ALA A C 1
ATOM 4644 O O . ALA A 1 605 ? 7.884 12.868 -35.177 1.00 47.97 605 ALA A O 1
ATOM 4645 N N . LYS A 1 606 ? 6.371 14.473 -34.758 1.00 42.81 606 LYS A N 1
ATOM 4646 C CA . LYS A 1 606 ? 7.264 15.260 -33.894 1.00 42.81 606 LYS A CA 1
ATOM 4647 C C . LYS A 1 606 ? 7.017 14.927 -32.434 1.00 42.81 606 LYS A C 1
ATOM 4649 O O . LYS A 1 606 ? 5.930 15.191 -31.913 1.00 42.81 606 LYS A O 1
ATOM 4654 N N . THR A 1 607 ? 8.042 14.414 -31.761 1.00 43.16 607 THR A N 1
ATOM 4655 C CA . THR A 1 607 ? 8.047 14.315 -30.299 1.00 43.16 607 THR A CA 1
ATOM 4656 C C . THR A 1 607 ? 8.521 15.634 -29.679 1.00 43.16 607 THR A C 1
ATOM 4658 O O . THR A 1 607 ? 9.225 16.431 -30.301 1.00 43.16 607 THR A O 1
ATOM 4661 N N . THR A 1 608 ? 8.135 15.898 -28.431 1.00 36.56 608 THR A N 1
ATOM 4662 C CA . THR A 1 608 ? 8.646 17.042 -27.651 1.00 36.56 608 THR A CA 1
ATOM 4663 C C . THR A 1 608 ? 10.108 16.874 -27.229 1.00 36.56 608 THR A C 1
ATOM 4665 O O . THR A 1 608 ? 10.718 17.852 -26.817 1.00 36.56 608 THR A O 1
ATOM 4668 N N . ALA A 1 609 ? 10.678 15.671 -27.376 1.00 36.56 609 ALA A N 1
ATOM 4669 C CA . ALA A 1 609 ? 12.096 15.373 -27.163 1.00 36.56 609 ALA A CA 1
ATOM 4670 C C . ALA A 1 609 ? 12.981 15.720 -28.380 1.00 36.56 609 ALA A C 1
ATOM 4672 O O . ALA A 1 609 ? 14.159 15.381 -28.401 1.00 36.56 609 ALA A O 1
ATOM 4673 N N . SER A 1 610 ? 12.439 16.444 -29.370 1.00 38.16 610 SER A N 1
ATOM 4674 C CA . SER A 1 610 ? 13.157 16.953 -30.551 1.00 38.16 610 SER A CA 1
ATOM 4675 C C . SER A 1 610 ? 13.721 15.900 -31.513 1.00 38.16 610 SER A C 1
ATOM 4677 O O . SER A 1 610 ? 14.604 16.215 -32.303 1.00 38.16 610 SER A O 1
ATOM 4679 N N . GLU A 1 611 ? 13.135 14.704 -31.554 1.00 42.41 611 GLU A N 1
ATOM 4680 C CA . GLU A 1 611 ? 13.378 13.748 -32.639 1.00 42.41 611 GLU A CA 1
ATOM 4681 C C . GLU A 1 611 ? 12.148 13.657 -33.552 1.00 42.41 611 GLU A C 1
ATOM 4683 O O . GLU A 1 611 ? 11.021 13.387 -33.115 1.00 42.41 611 GLU A O 1
ATOM 4688 N N . GLU A 1 612 ? 12.367 13.963 -34.833 1.00 44.22 612 GLU A N 1
ATOM 4689 C CA . GLU A 1 612 ? 11.427 13.695 -35.918 1.00 44.22 612 GLU A CA 1
ATOM 4690 C C . GLU A 1 612 ? 11.461 12.196 -36.223 1.00 44.22 612 GLU A C 1
ATOM 4692 O O . GLU A 1 612 ? 12.403 11.703 -36.838 1.00 44.22 612 GLU A O 1
ATOM 4697 N N . VAL A 1 613 ? 10.421 11.462 -35.824 1.00 42.66 613 VAL A N 1
ATOM 4698 C CA . VAL A 1 613 ? 10.271 10.063 -36.235 1.00 42.66 613 VAL A CA 1
ATOM 4699 C C . VAL A 1 613 ? 9.560 10.054 -37.580 1.00 42.66 613 VAL A C 1
ATOM 4701 O O . VAL A 1 613 ? 8.431 10.532 -37.694 1.00 42.66 613 VAL A O 1
ATOM 4704 N N . SER A 1 614 ? 10.238 9.553 -38.608 1.00 43.84 614 SER A N 1
ATOM 4705 C CA . SER A 1 614 ? 9.778 9.598 -39.997 1.00 43.84 614 SER A CA 1
ATOM 4706 C C . SER A 1 614 ? 9.516 8.194 -40.541 1.00 43.84 614 SER A C 1
ATOM 4708 O O . SER A 1 614 ? 10.386 7.331 -40.487 1.00 43.84 614 SER A O 1
ATOM 4710 N N . TYR A 1 615 ? 8.333 7.979 -41.113 1.00 46.25 615 TYR A N 1
ATOM 4711 C CA . TYR A 1 615 ? 7.911 6.731 -41.747 1.00 46.25 615 TYR A CA 1
ATOM 4712 C C . TYR A 1 615 ? 7.753 6.941 -43.244 1.00 46.25 615 TYR A C 1
ATOM 4714 O O . TYR A 1 615 ? 7.020 7.834 -43.660 1.00 46.25 615 TYR A O 1
ATOM 4722 N N . LYS A 1 616 ? 8.390 6.108 -44.065 1.00 43.75 616 LYS A N 1
ATOM 4723 C CA . LYS A 1 616 ? 8.155 6.120 -45.511 1.00 43.75 616 LYS A CA 1
ATOM 4724 C C . LYS A 1 616 ? 6.890 5.328 -45.828 1.00 43.75 616 LYS A C 1
ATOM 4726 O O . LYS A 1 616 ? 6.700 4.222 -45.336 1.00 43.75 616 LYS A O 1
ATOM 4731 N N . VAL A 1 617 ? 6.029 5.903 -46.652 1.00 44.72 617 VAL A N 1
ATOM 4732 C CA . VAL A 1 617 ? 4.802 5.296 -47.159 1.00 44.72 617 VAL A CA 1
ATOM 4733 C C . VAL A 1 617 ? 4.825 5.412 -48.673 1.00 44.72 617 VAL A C 1
ATOM 4735 O O . VAL A 1 617 ? 4.923 6.510 -49.211 1.00 44.72 617 VAL A O 1
ATOM 4738 N N . ALA A 1 618 ? 4.724 4.285 -49.365 1.00 42.03 618 ALA A N 1
ATOM 4739 C CA . ALA A 1 618 ? 4.615 4.238 -50.816 1.00 42.03 618 ALA A CA 1
ATOM 4740 C C . ALA A 1 618 ? 3.163 3.949 -51.220 1.00 42.03 618 ALA A C 1
ATOM 4742 O O . ALA A 1 618 ? 2.582 2.956 -50.782 1.00 42.03 618 ALA A O 1
ATOM 4743 N N . VAL A 1 619 ? 2.584 4.812 -52.055 1.00 42.97 619 VAL A N 1
ATOM 4744 C CA . VAL A 1 619 ? 1.229 4.676 -52.604 1.00 42.97 619 VAL A CA 1
ATOM 4745 C C . VAL A 1 619 ? 1.349 4.311 -54.086 1.00 42.97 619 VAL A C 1
ATOM 4747 O O . VAL A 1 619 ? 1.769 5.143 -54.891 1.00 42.97 619 VAL A O 1
ATOM 4750 N N . SER A 1 620 ? 1.018 3.066 -54.448 1.00 42.09 620 SER A N 1
ATOM 4751 C CA . SER A 1 620 ? 1.189 2.516 -55.807 1.00 42.09 620 SER A CA 1
ATOM 4752 C C . SER A 1 620 ? -0.112 1.959 -56.402 1.00 42.09 620 SER A C 1
ATOM 4754 O O . SER A 1 620 ? -1.106 1.782 -55.696 1.00 42.09 620 SER A O 1
ATOM 4756 N N . ARG A 1 621 ? -0.097 1.685 -57.715 1.00 37.34 621 ARG A N 1
ATOM 4757 C CA . ARG A 1 621 ? -1.197 1.059 -58.462 1.00 37.34 621 ARG A CA 1
ATOM 4758 C C . ARG A 1 621 ? -0.909 -0.439 -58.686 1.00 37.34 621 ARG A C 1
ATOM 4760 O O . ARG A 1 621 ? -0.136 -0.767 -59.572 1.00 37.34 621 ARG A O 1
ATOM 4767 N N . GLY A 1 622 ? -1.566 -1.328 -57.934 1.00 39.91 622 GLY A N 1
ATOM 4768 C CA . GLY A 1 622 ? -1.830 -2.728 -58.333 1.00 39.91 622 GLY A CA 1
ATOM 4769 C C . GLY A 1 622 ? -0.664 -3.741 -58.397 1.00 39.91 622 GLY A C 1
ATOM 4770 O O . GLY A 1 622 ? 0.507 -3.410 -58.248 1.00 39.91 622 GLY A O 1
ATOM 4771 N N . GLU A 1 623 ? -1.024 -5.021 -58.587 1.00 38.97 623 GLU A N 1
ATOM 4772 C CA . GLU A 1 623 ? -0.172 -6.220 -58.412 1.00 38.97 623 GLU A CA 1
ATOM 4773 C C . GLU A 1 623 ? 0.975 -6.396 -59.438 1.00 38.97 623 GLU A C 1
ATOM 4775 O O . GLU A 1 623 ? 1.890 -7.181 -59.186 1.00 38.97 623 GLU A O 1
ATOM 4780 N N . ASP A 1 624 ? 1.019 -5.631 -60.535 1.00 40.72 624 ASP A N 1
ATOM 4781 C CA . ASP A 1 624 ? 2.040 -5.779 -61.594 1.00 40.72 624 ASP A CA 1
ATOM 4782 C C . ASP A 1 624 ? 3.467 -5.358 -61.175 1.00 40.72 624 ASP A C 1
ATOM 4784 O O . ASP A 1 624 ? 4.447 -5.643 -61.869 1.00 40.72 624 ASP A O 1
ATOM 4788 N N . TYR A 1 625 ? 3.622 -4.725 -60.006 1.00 41.34 625 TYR A N 1
ATOM 4789 C CA . TYR A 1 625 ? 4.916 -4.254 -59.495 1.00 41.34 625 TYR A CA 1
ATOM 4790 C C . TYR A 1 625 ? 5.691 -5.277 -58.627 1.00 41.34 625 TYR A C 1
ATOM 4792 O O . TYR A 1 625 ? 6.844 -5.019 -58.273 1.00 41.34 625 TYR A O 1
ATOM 4800 N N . LEU A 1 626 ? 5.128 -6.458 -58.319 1.00 42.00 626 LEU A N 1
ATOM 4801 C CA . LEU A 1 626 ? 5.578 -7.334 -57.212 1.00 42.00 626 LEU A CA 1
ATOM 4802 C C . LEU A 1 626 ? 6.693 -8.385 -57.484 1.00 42.00 626 LEU A C 1
ATOM 4804 O O . LEU A 1 626 ? 7.065 -9.085 -56.544 1.00 42.00 626 LEU A O 1
ATOM 4808 N N . MET A 1 627 ? 7.289 -8.519 -58.680 1.00 41.75 627 MET A N 1
ATOM 4809 C CA . MET A 1 627 ? 8.468 -9.413 -58.866 1.00 41.75 627 MET A CA 1
ATOM 4810 C C . MET A 1 627 ? 9.748 -8.840 -58.216 1.00 41.75 627 MET A C 1
ATOM 4812 O O . MET A 1 627 ? 9.977 -7.631 -58.280 1.00 41.75 627 MET A O 1
ATOM 4816 N N . ARG A 1 628 ? 10.606 -9.657 -57.588 1.00 56.75 628 ARG A N 1
ATOM 4817 C CA . ARG A 1 628 ? 11.869 -9.159 -57.003 1.00 56.75 628 ARG A CA 1
ATOM 4818 C C . ARG A 1 628 ? 12.834 -8.777 -58.129 1.00 56.75 628 ARG A C 1
ATOM 4820 O O . ARG A 1 628 ? 12.774 -9.363 -59.204 1.00 56.75 628 ARG A O 1
ATOM 4827 N N . TRP A 1 629 ? 13.711 -7.793 -57.909 1.00 62.50 629 TRP A N 1
ATOM 4828 C CA . TRP A 1 629 ? 14.712 -7.410 -58.920 1.00 62.50 629 TRP A CA 1
ATOM 4829 C C . TRP A 1 629 ? 15.572 -8.602 -59.348 1.00 62.50 629 TRP A C 1
ATOM 4831 O O . TRP A 1 629 ? 15.881 -8.714 -60.527 1.00 62.50 629 TRP A O 1
ATOM 4841 N N . ASP A 1 630 ? 15.867 -9.514 -58.419 1.00 62.53 630 ASP A N 1
ATOM 4842 C CA . ASP A 1 630 ? 16.631 -10.745 -58.653 1.00 62.53 630 ASP A CA 1
ATOM 4843 C C . ASP A 1 630 ? 16.020 -11.641 -59.748 1.00 62.53 630 ASP A C 1
ATOM 4845 O O . ASP A 1 630 ? 16.754 -12.305 -60.475 1.00 62.53 630 ASP A O 1
ATOM 4849 N N . ASP A 1 631 ? 14.697 -11.596 -59.941 1.00 71.12 631 ASP A N 1
ATOM 4850 C CA . ASP A 1 631 ? 13.986 -12.402 -60.944 1.00 71.12 631 ASP A CA 1
ATOM 4851 C C . ASP A 1 631 ? 14.082 -11.812 -62.369 1.00 71.12 631 ASP A C 1
ATOM 4853 O O . ASP A 1 631 ? 13.633 -12.428 -63.337 1.00 71.12 631 ASP A O 1
ATOM 4857 N N . MET A 1 632 ? 14.647 -10.606 -62.516 1.00 82.19 632 MET A N 1
ATOM 4858 C CA . MET A 1 632 ? 14.764 -9.889 -63.794 1.00 82.19 632 MET A CA 1
ATOM 4859 C C . MET A 1 632 ? 16.149 -10.021 -64.439 1.00 82.19 632 MET A C 1
ATOM 4861 O O . MET A 1 632 ? 16.389 -9.413 -65.480 1.00 82.19 632 MET A O 1
ATOM 4865 N N . TYR A 1 633 ? 17.070 -10.784 -63.856 1.00 88.19 633 TYR A N 1
ATOM 4866 C CA . TYR A 1 633 ? 18.445 -10.884 -64.343 1.00 88.19 633 TYR A CA 1
ATOM 4867 C C . TYR A 1 633 ? 18.650 -12.053 -65.307 1.00 88.19 633 TYR A C 1
ATOM 4869 O O . TYR A 1 633 ? 18.223 -13.174 -65.042 1.00 88.19 633 TYR A O 1
ATOM 4877 N N . LEU A 1 634 ? 19.351 -11.793 -66.413 1.00 90.69 634 LEU A N 1
ATOM 4878 C CA . LEU A 1 634 ? 19.835 -12.813 -67.345 1.00 90.69 634 LEU A CA 1
ATOM 4879 C C . LEU A 1 634 ? 21.358 -12.716 -67.479 1.00 90.69 634 LEU A C 1
ATOM 4881 O O . LEU A 1 634 ? 21.915 -11.620 -67.573 1.00 90.69 634 LEU A O 1
ATOM 4885 N N . ASP A 1 635 ? 22.034 -13.861 -67.509 1.00 93.00 635 ASP A N 1
ATOM 4886 C CA . ASP A 1 635 ? 23.463 -13.942 -67.814 1.00 93.00 635 ASP A CA 1
ATOM 4887 C C . ASP A 1 635 ? 23.752 -13.688 -69.311 1.00 93.00 635 ASP A C 1
ATOM 4889 O O . ASP A 1 635 ? 22.859 -13.751 -70.162 1.00 93.00 635 ASP A O 1
ATOM 4893 N N . ALA A 1 636 ? 25.012 -13.377 -69.633 1.00 93.69 636 ALA A N 1
ATOM 4894 C CA . ALA A 1 636 ? 25.429 -13.005 -70.987 1.00 93.69 636 ALA A CA 1
ATOM 4895 C C . ALA A 1 636 ? 25.246 -14.134 -72.015 1.00 93.69 636 ALA A C 1
ATOM 4897 O O . ALA A 1 636 ? 24.805 -13.857 -73.131 1.00 93.69 636 ALA A O 1
ATOM 4898 N N . ASP A 1 637 ? 25.510 -15.391 -71.648 1.00 92.56 637 ASP A N 1
ATOM 4899 C CA . ASP A 1 637 ? 25.336 -16.539 -72.544 1.00 92.56 637 ASP A CA 1
ATOM 4900 C C . ASP A 1 637 ? 23.860 -16.741 -72.912 1.00 92.56 637 ASP A C 1
ATOM 4902 O O . ASP A 1 637 ? 23.511 -16.914 -74.086 1.00 92.56 637 ASP A O 1
ATOM 4906 N N . THR A 1 638 ? 22.969 -16.645 -71.921 1.00 94.75 638 THR A N 1
ATOM 4907 C CA . THR A 1 638 ? 21.518 -16.701 -72.122 1.00 94.75 638 THR A CA 1
ATOM 4908 C C . THR A 1 638 ? 21.039 -15.563 -73.019 1.00 94.75 638 THR A C 1
ATOM 4910 O O . THR A 1 638 ? 20.236 -15.795 -73.929 1.00 94.75 638 THR A O 1
ATOM 4913 N N . VAL A 1 639 ? 21.534 -14.342 -72.800 1.00 96.44 639 VAL A N 1
ATOM 4914 C CA . VAL A 1 639 ? 21.170 -13.171 -73.606 1.00 96.44 639 VAL A CA 1
ATOM 4915 C C . VAL A 1 639 ? 21.616 -13.341 -75.059 1.00 96.44 639 VAL A C 1
ATOM 4917 O O . VAL A 1 639 ? 20.768 -13.290 -75.948 1.00 96.44 639 VAL A O 1
ATOM 4920 N N . LEU A 1 640 ? 22.897 -13.625 -75.317 1.00 94.69 640 LEU A N 1
ATOM 4921 C CA . LEU A 1 640 ? 23.433 -13.786 -76.676 1.00 94.69 640 LEU A CA 1
ATOM 4922 C C . LEU A 1 640 ? 22.711 -14.904 -77.444 1.00 94.69 640 LEU A C 1
ATOM 4924 O O . LEU A 1 640 ? 22.320 -14.726 -78.600 1.00 94.69 640 LEU A O 1
ATOM 4928 N N . LYS A 1 641 ? 22.441 -16.037 -76.781 1.00 94.62 641 LYS A N 1
ATOM 4929 C CA . LYS A 1 641 ? 21.692 -17.156 -77.369 1.00 94.62 641 LYS A CA 1
ATOM 4930 C C . LYS A 1 641 ? 20.262 -16.765 -77.744 1.00 94.62 641 LYS A C 1
ATOM 4932 O O . LYS A 1 641 ? 19.794 -17.120 -78.826 1.00 94.62 641 LYS A O 1
ATOM 4937 N N . ARG A 1 642 ? 19.552 -16.062 -76.856 1.00 96.06 642 ARG A N 1
ATOM 4938 C CA . ARG A 1 642 ? 18.149 -15.681 -77.075 1.00 96.06 642 ARG A CA 1
ATOM 4939 C C . ARG A 1 642 ? 17.992 -14.575 -78.112 1.00 96.06 642 ARG A C 1
ATOM 4941 O O . ARG A 1 642 ? 17.021 -14.633 -78.868 1.00 96.06 642 ARG A O 1
ATOM 4948 N N . VAL A 1 643 ? 18.939 -13.637 -78.180 1.00 95.12 643 VAL A N 1
ATOM 4949 C CA . VAL A 1 643 ? 18.979 -12.592 -79.215 1.00 95.12 643 VAL A CA 1
ATOM 4950 C C . VAL A 1 643 ? 19.225 -13.221 -80.586 1.00 95.12 643 VAL A C 1
ATOM 4952 O O . VAL A 1 643 ? 18.440 -12.994 -81.500 1.00 95.12 643 VAL A O 1
ATOM 4955 N N . LYS A 1 644 ? 20.212 -14.121 -80.713 1.00 92.75 644 LYS A N 1
ATOM 4956 C CA . LYS A 1 644 ? 20.472 -14.853 -81.968 1.00 92.75 644 LYS A CA 1
ATOM 4957 C C . LYS A 1 644 ? 19.279 -15.700 -82.434 1.00 92.75 644 LYS A C 1
ATOM 4959 O O . LYS A 1 644 ? 19.090 -15.894 -83.629 1.00 92.75 644 LYS A O 1
ATOM 4964 N N . ALA A 1 645 ? 18.471 -16.199 -81.497 1.00 91.75 645 ALA A N 1
ATOM 4965 C CA . ALA A 1 645 ? 17.240 -16.936 -81.783 1.00 91.75 645 ALA A CA 1
ATOM 4966 C C . ALA A 1 645 ? 16.015 -16.036 -82.063 1.00 91.75 645 ALA A C 1
ATOM 4968 O O . ALA A 1 645 ? 14.934 -16.566 -82.305 1.00 91.75 645 ALA A O 1
ATOM 4969 N N . GLY A 1 646 ? 16.146 -14.706 -81.989 1.00 91.94 646 GLY A N 1
ATOM 4970 C CA . GLY A 1 646 ? 15.040 -13.762 -82.189 1.00 91.94 646 GLY A CA 1
ATOM 4971 C C . GLY A 1 646 ? 13.994 -13.754 -81.066 1.00 91.94 646 GLY A C 1
ATOM 4972 O O . GLY A 1 646 ? 12.866 -13.336 -81.287 1.00 91.94 646 GLY A O 1
ATOM 4973 N N . THR A 1 647 ? 14.338 -14.235 -79.864 1.00 94.75 647 THR A N 1
ATOM 4974 C CA . THR A 1 647 ? 13.405 -14.405 -78.718 1.00 94.75 647 THR A CA 1
ATOM 4975 C C . THR A 1 647 ? 13.621 -13.399 -77.582 1.00 94.75 647 THR A C 1
ATOM 4977 O O . THR A 1 647 ? 13.063 -13.546 -76.486 1.00 94.75 647 THR A O 1
ATOM 4980 N N . LEU A 1 648 ? 14.496 -12.420 -77.807 1.00 95.88 648 LEU A N 1
ATOM 4981 C CA . LEU A 1 648 ? 14.853 -11.373 -76.859 1.00 95.88 648 LEU A CA 1
ATOM 4982 C C . LEU A 1 648 ? 15.329 -10.148 -77.647 1.00 95.88 648 LEU A C 1
ATOM 4984 O O . LEU A 1 648 ? 16.216 -10.266 -78.488 1.00 95.88 648 LEU A O 1
ATOM 4988 N N . ASN A 1 649 ? 14.739 -8.993 -77.366 1.00 96.44 649 ASN A N 1
ATOM 4989 C CA . ASN A 1 649 ? 15.170 -7.691 -77.863 1.00 96.44 649 ASN A CA 1
ATOM 4990 C C . ASN A 1 649 ? 16.199 -7.067 -76.901 1.00 96.44 649 ASN A C 1
ATOM 4992 O O . ASN A 1 649 ? 16.247 -7.439 -75.728 1.00 96.44 649 ASN A O 1
ATOM 4996 N N . VAL A 1 650 ? 17.012 -6.113 -77.359 1.00 96.69 650 VAL A N 1
ATOM 4997 C CA . VAL A 1 650 ? 18.057 -5.475 -76.537 1.00 96.69 650 VAL A CA 1
ATOM 4998 C C . VAL A 1 650 ? 17.879 -3.961 -76.536 1.00 96.69 650 VAL A C 1
ATOM 5000 O O . VAL A 1 650 ? 17.843 -3.350 -77.598 1.00 96.69 650 VAL A O 1
ATOM 5003 N N . LEU A 1 651 ? 17.828 -3.355 -75.348 1.00 96.88 651 LEU A N 1
ATOM 5004 C CA . LEU A 1 651 ? 17.918 -1.908 -75.147 1.00 96.88 651 LEU A CA 1
ATOM 5005 C C . LEU A 1 651 ? 19.248 -1.574 -74.468 1.00 96.88 651 LEU A C 1
ATOM 5007 O O . LEU A 1 651 ? 19.434 -1.863 -73.286 1.00 96.88 651 LEU A O 1
ATOM 5011 N N . ASP A 1 652 ? 20.164 -0.940 -75.189 1.00 96.00 652 ASP A N 1
ATOM 5012 C CA . ASP A 1 652 ? 21.443 -0.493 -74.651 1.00 96.00 652 ASP A CA 1
ATOM 5013 C C . ASP A 1 652 ? 21.384 0.988 -74.273 1.00 96.00 652 ASP A C 1
ATOM 5015 O O . ASP A 1 652 ? 21.132 1.855 -75.112 1.00 96.00 652 ASP A O 1
ATOM 5019 N N . ILE A 1 653 ? 21.604 1.273 -72.989 1.00 95.62 653 ILE A N 1
ATOM 5020 C CA . ILE A 1 653 ? 21.515 2.626 -72.432 1.00 95.62 653 ILE A CA 1
ATOM 5021 C C . ILE A 1 653 ? 22.879 3.271 -72.164 1.00 95.62 653 ILE A C 1
ATOM 5023 O O . ILE A 1 653 ? 22.935 4.356 -71.578 1.00 95.62 653 ILE A O 1
ATOM 5027 N N . ARG A 1 654 ? 23.983 2.609 -72.533 1.00 94.69 654 ARG A N 1
ATOM 5028 C CA . ARG A 1 654 ? 25.346 3.136 -72.358 1.00 94.69 654 ARG A CA 1
ATOM 5029 C C . ARG A 1 654 ? 25.593 4.332 -73.280 1.00 94.69 654 ARG A C 1
ATOM 5031 O O . ARG A 1 654 ? 24.987 4.432 -74.350 1.00 94.69 654 ARG A O 1
ATOM 5038 N N . PHE A 1 655 ? 26.492 5.236 -72.891 1.00 92.75 655 PHE A N 1
ATOM 5039 C CA . PHE A 1 655 ? 26.958 6.269 -73.818 1.00 92.75 655 PHE A CA 1
ATOM 5040 C C . PHE A 1 655 ? 27.829 5.663 -74.927 1.00 92.75 655 PHE A C 1
ATOM 5042 O O . PHE A 1 655 ? 28.271 4.517 -74.845 1.00 92.75 655 PHE A O 1
ATOM 5049 N N . GLU A 1 656 ? 28.066 6.438 -75.989 1.00 91.19 656 GLU A N 1
ATOM 5050 C CA . GLU A 1 656 ? 28.844 6.000 -77.156 1.00 91.19 656 GLU A CA 1
ATOM 5051 C C . GLU A 1 656 ? 30.249 5.531 -76.761 1.00 91.19 656 GLU A C 1
ATOM 5053 O O . GLU A 1 656 ? 30.677 4.443 -77.147 1.00 91.19 656 GLU A O 1
ATOM 5058 N N . LYS A 1 657 ? 30.932 6.352 -75.957 1.00 87.62 657 LYS A N 1
ATOM 5059 C CA . LYS A 1 657 ? 32.261 6.109 -75.394 1.00 87.62 657 LYS A CA 1
ATOM 5060 C C . LYS A 1 657 ? 32.174 6.217 -73.885 1.00 87.62 657 LYS A C 1
ATOM 5062 O O . LYS A 1 657 ? 31.654 7.210 -73.374 1.00 87.62 657 LYS A O 1
ATOM 5067 N N . GLU A 1 658 ? 32.665 5.209 -73.179 1.00 81.69 658 GLU A N 1
ATOM 5068 C CA . GLU A 1 658 ? 32.573 5.155 -71.728 1.00 81.69 658 GLU A CA 1
ATOM 5069 C C . GLU A 1 658 ? 33.618 4.216 -71.110 1.00 81.69 658 GLU A C 1
ATOM 5071 O O . GLU A 1 658 ? 33.686 3.033 -71.443 1.00 81.69 658 GLU A O 1
ATOM 5076 N N . VAL A 1 659 ? 34.403 4.725 -70.152 1.00 76.94 659 VAL A N 1
ATOM 5077 C CA . VAL A 1 659 ? 35.454 3.961 -69.458 1.00 76.94 659 VAL A CA 1
ATOM 5078 C C . VAL A 1 659 ? 35.030 3.650 -68.026 1.00 76.94 659 VAL A C 1
ATOM 5080 O O . VAL A 1 659 ? 34.824 4.561 -67.225 1.00 76.94 659 VAL A O 1
ATOM 5083 N N . VAL A 1 660 ? 34.980 2.366 -67.656 1.00 67.56 660 VAL A N 1
ATOM 5084 C CA . VAL A 1 660 ? 34.679 1.935 -66.277 1.00 67.56 660 VAL A CA 1
ATOM 5085 C C . VAL A 1 660 ? 35.711 0.922 -65.791 1.00 67.56 660 VAL A C 1
ATOM 5087 O O . VAL A 1 660 ? 35.793 -0.209 -66.271 1.00 67.56 660 VAL A O 1
ATOM 5090 N N . GLY A 1 661 ? 36.490 1.313 -64.778 1.00 67.38 661 GLY A N 1
ATOM 5091 C CA . GLY A 1 661 ? 37.557 0.477 -64.219 1.00 67.38 661 GLY A CA 1
ATOM 5092 C C . GLY A 1 661 ? 38.695 0.204 -65.209 1.00 67.38 661 GLY A C 1
ATOM 5093 O O . GLY A 1 661 ? 39.197 -0.913 -65.246 1.00 67.38 661 GLY A O 1
ATOM 5094 N N . GLY A 1 662 ? 39.053 1.197 -66.033 1.00 76.00 662 GLY A N 1
ATOM 5095 C CA . GLY A 1 662 ? 40.145 1.111 -67.014 1.00 76.00 662 GLY A CA 1
ATOM 5096 C C . GLY A 1 662 ? 39.791 0.425 -68.338 1.00 76.00 662 GLY A C 1
ATOM 5097 O O . GLY A 1 662 ? 40.658 0.296 -69.194 1.00 76.00 662 GLY A O 1
ATOM 5098 N N . VAL A 1 663 ? 38.537 0.003 -68.520 1.00 76.38 663 VAL A N 1
ATOM 5099 C CA . VAL A 1 663 ? 38.053 -0.669 -69.735 1.00 76.38 663 VAL A CA 1
ATOM 5100 C C . VAL A 1 663 ? 37.122 0.274 -70.489 1.00 76.38 663 VAL A C 1
ATOM 5102 O O . VAL A 1 663 ? 36.120 0.711 -69.921 1.00 76.38 663 VAL A O 1
ATOM 5105 N N . GLU A 1 664 ? 37.448 0.575 -71.747 1.00 87.81 664 GLU A N 1
ATOM 5106 C CA . GLU A 1 664 ? 36.543 1.250 -72.685 1.00 87.81 664 GLU A CA 1
ATOM 5107 C C . GLU A 1 664 ? 35.429 0.270 -73.070 1.00 87.81 664 GLU A C 1
ATOM 5109 O O . GLU A 1 664 ? 35.666 -0.717 -73.764 1.00 87.81 664 GLU A O 1
ATOM 5114 N N . ALA A 1 665 ? 34.233 0.510 -72.541 1.00 86.56 665 ALA A N 1
ATOM 5115 C CA . ALA A 1 665 ? 33.069 -0.358 -72.664 1.00 86.56 665 ALA A CA 1
ATOM 5116 C C . ALA A 1 665 ? 31.795 0.435 -73.002 1.00 86.56 665 ALA A C 1
ATOM 5118 O O . ALA A 1 665 ? 30.691 -0.006 -72.667 1.00 86.56 665 ALA A O 1
ATOM 5119 N N . GLY A 1 666 ? 31.936 1.594 -73.654 1.00 89.25 666 GLY A N 1
ATOM 5120 C CA . GLY A 1 666 ? 30.818 2.295 -74.282 1.00 89.25 666 GLY A CA 1
ATOM 5121 C C . GLY A 1 666 ? 30.172 1.463 -75.394 1.00 89.25 666 GLY A C 1
ATOM 5122 O O . GLY A 1 666 ? 30.691 0.419 -75.799 1.00 89.25 666 GLY A O 1
ATOM 5123 N N . TYR A 1 667 ? 29.031 1.921 -75.904 1.00 93.56 667 TYR A N 1
ATOM 5124 C CA . TYR A 1 667 ? 28.294 1.239 -76.973 1.00 93.56 667 TYR A CA 1
ATOM 5125 C C . TYR A 1 667 ? 29.176 0.945 -78.203 1.00 93.56 667 TYR A C 1
ATOM 5127 O O . TYR A 1 667 ? 29.167 -0.168 -78.732 1.00 93.56 667 TYR A O 1
ATOM 5135 N N . ALA A 1 668 ? 30.010 1.911 -78.609 1.00 91.69 668 ALA A N 1
ATOM 5136 C CA . ALA A 1 668 ? 30.872 1.793 -79.785 1.00 91.69 668 ALA A CA 1
ATOM 5137 C C . ALA A 1 668 ? 32.041 0.808 -79.602 1.00 91.69 668 ALA A C 1
ATOM 5139 O O . ALA A 1 668 ? 32.608 0.333 -80.587 1.00 91.69 668 ALA A O 1
ATOM 5140 N N . ALA A 1 669 ? 32.406 0.491 -78.356 1.00 89.62 669 ALA A N 1
ATOM 5141 C CA . ALA A 1 669 ? 33.473 -0.458 -78.040 1.00 89.62 669 ALA A CA 1
ATOM 5142 C C . ALA A 1 669 ? 33.047 -1.924 -78.239 1.00 89.62 669 ALA A C 1
ATOM 5144 O O . ALA A 1 669 ? 33.900 -2.804 -78.359 1.00 89.62 669 ALA A O 1
ATOM 5145 N N . GLY A 1 670 ? 31.736 -2.178 -78.270 1.00 92.12 670 GLY A N 1
ATOM 5146 C CA . GLY A 1 670 ? 31.145 -3.498 -78.445 1.00 92.12 670 GLY A CA 1
ATOM 5147 C C . GLY A 1 670 ? 29.707 -3.535 -77.928 1.00 92.12 670 GLY A C 1
ATOM 5148 O O . GLY A 1 670 ? 29.460 -3.323 -76.733 1.00 92.12 670 GLY A O 1
ATOM 5149 N N . HIS A 1 671 ? 28.760 -3.841 -78.809 1.00 94.94 671 HIS A N 1
ATOM 5150 C CA . HIS A 1 671 ? 27.348 -4.038 -78.480 1.00 94.94 671 HIS A CA 1
ATOM 5151 C C . HIS A 1 671 ? 26.776 -5.268 -79.198 1.00 94.94 671 HIS A C 1
ATOM 5153 O O . HIS A 1 671 ? 27.390 -5.823 -80.109 1.00 94.94 671 HIS A O 1
ATOM 5159 N N . ILE A 1 672 ? 25.617 -5.738 -78.734 1.00 94.94 672 ILE A N 1
ATOM 5160 C CA . ILE A 1 672 ? 24.939 -6.898 -79.319 1.00 94.94 672 ILE A CA 1
ATOM 5161 C C . ILE A 1 672 ? 24.271 -6.455 -80.623 1.00 94.94 672 ILE A C 1
ATOM 5163 O O . ILE A 1 672 ? 23.522 -5.479 -80.622 1.00 94.94 672 ILE A O 1
ATOM 5167 N N . GLU A 1 673 ? 24.525 -7.175 -81.716 1.00 91.06 673 GLU A N 1
ATOM 5168 C CA . GLU A 1 673 ? 23.949 -6.881 -83.033 1.00 91.06 673 GLU A CA 1
ATOM 5169 C C . GLU A 1 673 ? 22.419 -6.721 -82.961 1.00 91.06 673 GLU A C 1
ATOM 5171 O O . GLU A 1 673 ? 21.722 -7.523 -82.336 1.00 91.06 673 GLU A O 1
ATOM 5176 N N . GLY A 1 674 ? 21.897 -5.657 -83.579 1.00 88.06 674 GLY A N 1
ATOM 5177 C CA . GLY A 1 674 ? 20.466 -5.343 -83.579 1.00 88.06 674 GLY A CA 1
ATOM 5178 C C . GLY A 1 674 ? 19.943 -4.618 -82.330 1.00 88.06 674 GLY A C 1
ATOM 5179 O O . GLY A 1 674 ? 18.736 -4.395 -82.235 1.00 88.06 674 GLY A O 1
ATOM 5180 N N . SER A 1 675 ? 20.801 -4.220 -81.381 1.00 93.12 675 SER A N 1
ATOM 5181 C CA . SER A 1 675 ? 20.353 -3.502 -80.181 1.00 93.12 675 SER A CA 1
ATOM 5182 C C . SER A 1 675 ? 19.765 -2.116 -80.468 1.00 93.12 675 SER A C 1
ATOM 5184 O O . SER A 1 675 ? 20.262 -1.348 -81.293 1.00 93.12 675 SER A O 1
ATOM 5186 N N . MET A 1 676 ? 18.722 -1.755 -79.721 1.00 92.56 676 MET A N 1
ATOM 5187 C CA . MET A 1 676 ? 18.195 -0.397 -79.649 1.00 92.56 676 MET A CA 1
ATOM 5188 C C . MET A 1 676 ? 19.115 0.454 -78.778 1.00 92.56 676 MET A C 1
ATOM 5190 O O . MET A 1 676 ? 19.268 0.174 -77.591 1.00 92.56 676 MET A O 1
ATOM 5194 N N . TRP A 1 677 ? 19.703 1.504 -79.343 1.00 94.38 677 TRP A N 1
ATOM 5195 C CA . TRP A 1 677 ? 20.584 2.395 -78.595 1.00 94.38 677 TRP A CA 1
ATOM 5196 C C . TRP A 1 677 ? 19.838 3.632 -78.082 1.00 94.38 677 TRP A C 1
ATOM 5198 O O . TRP A 1 677 ? 19.302 4.415 -78.868 1.00 94.38 677 TRP A O 1
ATOM 5208 N N . ALA A 1 678 ? 19.803 3.801 -76.758 1.00 93.62 678 ALA A N 1
ATOM 5209 C CA . ALA A 1 678 ? 19.133 4.900 -76.066 1.00 93.62 678 ALA A CA 1
ATOM 5210 C C . ALA A 1 678 ? 20.026 5.443 -74.933 1.00 93.62 678 ALA A C 1
ATOM 5212 O O . ALA A 1 678 ? 19.803 5.116 -73.763 1.00 93.62 678 ALA A O 1
ATOM 5213 N N . PRO A 1 679 ? 21.051 6.257 -75.253 1.00 92.38 679 PRO A N 1
ATOM 5214 C CA . PRO A 1 679 ? 22.053 6.697 -74.287 1.00 92.38 679 PRO A CA 1
ATOM 5215 C C . PRO A 1 679 ? 21.403 7.460 -73.130 1.00 92.38 679 PRO A C 1
ATOM 5217 O O . PRO A 1 679 ? 20.828 8.542 -73.296 1.00 92.38 679 PRO A O 1
ATOM 5220 N N . ALA A 1 680 ? 21.475 6.857 -71.946 1.00 89.88 680 ALA A N 1
ATOM 5221 C CA . ALA A 1 680 ? 20.778 7.336 -70.764 1.00 89.88 680 ALA A CA 1
ATOM 5222 C C . ALA A 1 680 ? 21.470 6.970 -69.448 1.00 89.88 680 ALA A C 1
ATOM 5224 O O . ALA A 1 680 ? 20.963 7.336 -68.396 1.00 89.88 680 ALA A O 1
ATOM 5225 N N . TRP A 1 681 ? 22.606 6.272 -69.441 1.00 83.62 681 TRP A N 1
ATOM 5226 C CA . TRP A 1 681 ? 23.296 5.904 -68.203 1.00 83.62 681 TRP A CA 1
ATOM 5227 C C . TRP A 1 681 ? 23.730 7.144 -67.384 1.00 83.62 681 TRP A C 1
ATOM 5229 O O . TRP A 1 681 ? 24.174 8.125 -67.968 1.00 83.62 681 TRP A O 1
ATOM 5239 N N . PRO A 1 682 ? 23.617 7.172 -66.034 1.00 75.88 682 PRO A N 1
ATOM 5240 C CA . PRO A 1 682 ? 23.052 6.176 -65.111 1.00 75.88 682 PRO A CA 1
ATOM 5241 C C . PRO A 1 682 ? 21.535 6.336 -64.836 1.00 75.88 682 PRO A C 1
ATOM 5243 O O . PRO A 1 682 ? 21.060 5.954 -63.763 1.00 75.88 682 PRO A O 1
ATOM 5246 N N . THR A 1 683 ? 20.790 6.930 -65.766 1.00 83.75 683 THR A N 1
ATOM 5247 C CA . THR A 1 683 ? 19.328 7.156 -65.785 1.00 83.75 683 THR A CA 1
ATOM 5248 C C . THR A 1 683 ? 18.816 7.908 -64.555 1.00 83.75 683 THR A C 1
ATOM 5250 O O . THR A 1 683 ? 17.786 7.580 -63.967 1.00 83.75 683 THR A O 1
ATOM 5253 N N . LYS A 1 684 ? 19.589 8.911 -64.115 1.00 73.88 684 LYS A N 1
ATOM 5254 C CA . LYS A 1 684 ? 19.296 9.726 -62.921 1.00 73.88 684 LYS A CA 1
ATOM 5255 C C . LYS A 1 684 ? 18.603 11.053 -63.230 1.00 73.88 684 LYS A C 1
ATOM 5257 O O . LYS A 1 684 ? 17.862 11.542 -62.388 1.00 73.88 684 LYS A O 1
ATOM 5262 N N . THR A 1 685 ? 18.874 11.655 -64.386 1.00 77.25 685 THR A N 1
ATOM 5263 C CA . THR A 1 685 ? 18.341 12.974 -64.758 1.00 77.25 685 THR A CA 1
ATOM 5264 C C . THR A 1 685 ? 17.030 12.834 -65.530 1.00 77.25 685 THR A C 1
ATOM 5266 O O . THR A 1 685 ? 16.814 11.827 -66.203 1.00 77.25 685 THR A O 1
ATOM 5269 N N . ALA A 1 686 ? 16.165 13.853 -65.475 1.00 74.75 686 ALA A N 1
ATOM 5270 C CA . ALA A 1 686 ? 14.913 13.878 -66.239 1.00 74.75 686 ALA A CA 1
ATOM 5271 C C . ALA A 1 686 ? 15.151 13.726 -67.754 1.00 74.75 686 ALA A C 1
ATOM 5273 O O . ALA A 1 686 ? 14.387 13.056 -68.440 1.00 74.75 686 ALA A O 1
ATOM 5274 N N . GLU A 1 687 ? 16.248 14.288 -68.265 1.00 80.25 687 GLU A N 1
ATOM 5275 C CA . GLU A 1 687 ? 16.667 14.145 -69.663 1.00 80.25 687 GLU A CA 1
ATOM 5276 C C . GLU A 1 687 ? 17.018 12.692 -70.018 1.00 80.25 687 GLU A C 1
ATOM 5278 O O . GLU A 1 687 ? 16.510 12.148 -70.999 1.00 80.25 687 GLU A O 1
ATOM 5283 N N . ALA A 1 688 ? 17.814 12.022 -69.180 1.00 76.94 688 ALA A N 1
ATOM 5284 C CA . ALA A 1 688 ? 18.153 10.615 -69.370 1.00 76.94 688 ALA A CA 1
ATOM 5285 C C . ALA A 1 688 ? 16.915 9.706 -69.277 1.00 76.94 688 ALA A C 1
ATOM 5287 O O . ALA A 1 688 ? 16.752 8.778 -70.066 1.00 76.94 688 ALA A O 1
ATOM 5288 N N . GLN A 1 689 ? 16.002 9.996 -68.347 1.00 81.75 689 GLN A N 1
ATOM 5289 C CA . GLN A 1 689 ? 14.726 9.285 -68.236 1.00 81.75 689 GLN A CA 1
ATOM 5290 C C . GLN A 1 689 ? 13.841 9.521 -69.467 1.00 81.75 689 GLN A C 1
ATOM 5292 O O . GLN A 1 689 ? 13.248 8.577 -69.978 1.00 81.75 689 GLN A O 1
ATOM 5297 N N . ALA A 1 690 ? 13.789 10.745 -69.998 1.00 83.88 690 ALA A N 1
ATOM 5298 C CA . ALA A 1 690 ? 13.051 11.045 -71.221 1.00 83.88 690 ALA A CA 1
ATOM 5299 C C . ALA A 1 690 ? 13.605 10.279 -72.435 1.00 83.88 690 ALA A C 1
ATOM 5301 O O . ALA A 1 690 ? 12.821 9.830 -73.269 1.00 83.88 690 ALA A O 1
ATOM 5302 N N . ASN A 1 691 ? 14.925 10.078 -72.524 1.00 87.06 691 ASN A N 1
ATOM 5303 C CA . ASN A 1 691 ? 15.534 9.265 -73.583 1.00 87.06 691 ASN A CA 1
ATOM 5304 C C . ASN A 1 691 ? 15.101 7.799 -73.515 1.00 87.06 691 ASN A C 1
ATOM 5306 O O . ASN A 1 691 ? 14.743 7.236 -74.542 1.00 87.06 691 ASN A O 1
ATOM 5310 N N . VAL A 1 692 ? 15.046 7.208 -72.319 1.00 89.62 692 VAL A N 1
ATOM 5311 C CA . VAL A 1 692 ? 14.513 5.846 -72.138 1.00 89.62 692 VAL A CA 1
ATOM 5312 C C . VAL A 1 692 ? 13.012 5.797 -72.439 1.00 89.62 692 VAL A C 1
ATOM 5314 O O . VAL A 1 692 ? 12.543 4.887 -73.115 1.00 89.62 692 VAL A O 1
ATOM 5317 N N . ARG A 1 693 ? 12.247 6.796 -71.984 1.00 88.44 693 ARG A N 1
ATOM 5318 C CA . ARG A 1 693 ? 10.788 6.852 -72.160 1.00 88.44 693 ARG A CA 1
ATOM 5319 C C . ARG A 1 693 ? 10.367 6.909 -73.632 1.00 88.44 693 ARG A C 1
ATOM 5321 O O . ARG A 1 693 ? 9.336 6.348 -73.973 1.00 88.44 693 ARG A O 1
ATOM 5328 N N . LYS A 1 694 ? 11.160 7.534 -74.512 1.00 90.44 694 LYS A N 1
ATOM 5329 C CA . LYS A 1 694 ? 10.907 7.566 -75.971 1.00 90.44 694 LYS A CA 1
ATOM 5330 C C . LYS A 1 694 ? 10.875 6.176 -76.613 1.00 90.44 694 LYS A C 1
ATOM 5332 O O . LYS A 1 694 ? 10.272 6.012 -77.671 1.00 90.44 694 LYS A O 1
ATOM 5337 N N . GLU A 1 695 ? 11.504 5.189 -75.981 1.00 92.25 695 GLU A N 1
ATOM 5338 C CA . GLU A 1 695 ? 11.571 3.821 -76.488 1.00 92.25 695 GLU A CA 1
ATOM 5339 C C . GLU A 1 695 ? 10.395 2.947 -76.015 1.00 92.25 695 GLU A C 1
ATOM 5341 O O . GLU A 1 695 ? 10.233 1.843 -76.526 1.00 92.25 695 GLU A O 1
ATOM 5346 N N . GLU A 1 696 ? 9.530 3.428 -75.108 1.00 89.00 696 GLU A N 1
ATOM 5347 C CA . GLU A 1 696 ? 8.387 2.660 -74.573 1.00 89.00 696 GLU A CA 1
ATOM 5348 C C . GLU A 1 696 ? 7.479 2.116 -75.677 1.00 89.00 696 GLU A C 1
ATOM 5350 O O . GLU A 1 696 ? 7.211 0.916 -75.705 1.00 89.00 696 GLU A O 1
ATOM 5355 N N . ALA A 1 697 ? 7.066 2.958 -76.627 1.00 86.06 697 ALA A N 1
ATOM 5356 C CA . ALA A 1 697 ? 6.208 2.539 -77.733 1.00 86.06 697 ALA A CA 1
ATOM 5357 C C . ALA A 1 697 ? 6.831 1.442 -78.613 1.00 86.06 697 ALA A C 1
ATOM 5359 O O . ALA A 1 697 ? 6.108 0.667 -79.226 1.00 86.06 697 ALA A O 1
ATOM 5360 N N . LYS A 1 698 ? 8.166 1.351 -78.664 1.00 87.94 698 LYS A N 1
ATOM 5361 C CA . LYS A 1 698 ? 8.876 0.311 -79.420 1.00 87.94 698 LYS A CA 1
ATOM 5362 C C . LYS A 1 698 ? 9.055 -0.981 -78.627 1.00 87.94 698 LYS A C 1
ATOM 5364 O O . LYS A 1 698 ? 9.468 -1.968 -79.216 1.00 87.94 698 LYS A O 1
ATOM 5369 N N . ILE A 1 699 ? 8.803 -0.963 -77.317 1.00 91.00 699 ILE A N 1
ATOM 5370 C CA . ILE A 1 699 ? 9.037 -2.091 -76.408 1.00 91.00 699 ILE A CA 1
ATOM 5371 C C . ILE A 1 699 ? 7.719 -2.724 -75.959 1.00 91.00 699 ILE A C 1
ATOM 5373 O O . ILE A 1 699 ? 7.610 -3.946 -75.938 1.00 91.00 699 ILE A O 1
ATOM 5377 N N . LYS A 1 700 ? 6.715 -1.913 -75.608 1.00 84.38 700 LYS A N 1
ATOM 5378 C CA . LYS A 1 700 ? 5.456 -2.389 -75.010 1.00 84.38 700 LYS A CA 1
ATOM 5379 C C . LYS A 1 700 ? 4.674 -3.349 -75.910 1.00 84.38 700 LYS A C 1
ATOM 5381 O O . LYS A 1 700 ? 4.059 -4.288 -75.412 1.00 84.38 700 LYS A O 1
ATOM 5386 N N . ASP A 1 701 ? 4.748 -3.122 -77.220 1.00 81.75 701 ASP A N 1
ATOM 5387 C CA . ASP A 1 701 ? 4.005 -3.862 -78.241 1.00 81.75 701 ASP A CA 1
ATOM 5388 C C . ASP A 1 701 ? 4.849 -4.985 -78.875 1.00 81.75 701 ASP A C 1
ATOM 5390 O O . ASP A 1 701 ? 4.418 -5.612 -79.838 1.00 81.75 701 ASP A O 1
ATOM 5394 N N . LEU A 1 702 ? 6.059 -5.254 -78.359 1.00 85.38 702 LEU A N 1
ATOM 5395 C CA . LEU A 1 702 ? 6.863 -6.384 -78.824 1.00 85.38 702 LEU A CA 1
ATOM 5396 C C . LEU A 1 702 ? 6.304 -7.709 -78.302 1.00 85.38 702 LEU A C 1
ATOM 5398 O O . LEU A 1 702 ? 6.045 -7.877 -77.106 1.00 85.38 702 LEU A O 1
ATOM 5402 N N . ASP A 1 703 ? 6.256 -8.695 -79.197 1.00 86.12 703 ASP A N 1
ATOM 5403 C CA . ASP A 1 703 ? 5.931 -10.089 -78.869 1.00 86.12 703 ASP A CA 1
ATOM 5404 C C . ASP A 1 703 ? 7.036 -10.784 -78.050 1.00 86.12 703 ASP A C 1
ATOM 5406 O O . ASP A 1 703 ? 6.824 -11.854 -77.476 1.00 86.12 703 ASP A O 1
ATOM 5410 N N . VAL A 1 704 ? 8.228 -10.181 -77.984 1.00 90.44 704 VAL A N 1
ATOM 5411 C CA . VAL A 1 704 ? 9.398 -10.700 -77.265 1.00 90.44 704 VAL A CA 1
ATOM 5412 C C . VAL A 1 704 ? 9.839 -9.741 -76.155 1.00 90.44 704 VAL A C 1
ATOM 5414 O O . VAL A 1 704 ? 9.749 -8.523 -76.312 1.00 90.44 704 VAL A O 1
ATOM 5417 N N . PRO A 1 705 ? 10.349 -10.257 -75.022 1.00 94.88 705 PRO A N 1
ATOM 5418 C CA . PRO A 1 705 ? 10.861 -9.411 -73.950 1.00 94.88 705 PRO A CA 1
ATOM 5419 C C . PRO A 1 705 ? 12.127 -8.655 -74.380 1.00 94.88 705 PRO A C 1
ATOM 5421 O O . PRO A 1 705 ? 12.820 -9.057 -75.312 1.00 94.88 705 PRO A O 1
ATOM 5424 N N . THR A 1 706 ? 12.456 -7.581 -73.669 1.00 96.81 706 THR A N 1
ATOM 5425 C CA . THR A 1 706 ? 13.626 -6.727 -73.887 1.00 96.81 706 THR A CA 1
ATOM 5426 C C . THR A 1 706 ? 14.590 -6.820 -72.706 1.00 96.81 706 THR A C 1
ATOM 5428 O O . THR A 1 706 ? 14.190 -6.639 -71.558 1.00 96.81 706 THR A O 1
ATOM 5431 N N . VAL A 1 707 ? 15.872 -7.071 -72.971 1.00 97.06 707 VAL A N 1
ATOM 5432 C CA . VAL A 1 707 ? 16.942 -6.973 -71.972 1.00 97.06 707 VAL A CA 1
ATOM 5433 C C . VAL A 1 707 ? 17.596 -5.596 -72.018 1.00 97.06 707 VAL A C 1
ATOM 5435 O O . VAL A 1 707 ? 17.946 -5.096 -73.084 1.00 97.06 707 VAL A O 1
ATOM 5438 N N . ILE A 1 708 ? 17.768 -4.980 -70.852 1.00 97.06 708 ILE A N 1
ATOM 5439 C CA . ILE A 1 708 ? 18.391 -3.671 -70.695 1.00 97.06 708 ILE A CA 1
ATOM 5440 C C . ILE A 1 708 ? 19.873 -3.851 -70.373 1.00 97.06 708 ILE A C 1
ATOM 5442 O O . ILE A 1 708 ? 20.244 -4.491 -69.382 1.00 97.06 708 ILE A O 1
ATOM 5446 N N . VAL A 1 709 ? 20.723 -3.236 -71.189 1.00 95.81 709 VAL A N 1
ATOM 5447 C CA . VAL A 1 709 ? 22.176 -3.234 -71.036 1.00 95.81 709 VAL A CA 1
ATOM 5448 C C . VAL A 1 709 ? 22.614 -1.870 -70.522 1.00 95.81 709 VAL A C 1
ATOM 5450 O O . VAL A 1 709 ? 22.468 -0.853 -71.190 1.00 95.81 709 VAL A O 1
ATOM 5453 N N . CYS A 1 710 ? 23.167 -1.849 -69.311 1.00 92.19 710 CYS A N 1
ATOM 5454 C CA . CYS A 1 710 ? 23.896 -0.698 -68.779 1.00 92.19 710 CYS A CA 1
ATOM 5455 C C . CYS A 1 710 ? 25.370 -1.069 -68.562 1.00 92.19 710 CYS A C 1
ATOM 5457 O O . CYS A 1 710 ? 25.762 -2.196 -68.857 1.00 92.19 710 CYS A O 1
ATOM 5459 N N . MET A 1 711 ? 26.196 -0.169 -68.018 1.00 86.81 711 MET A N 1
ATOM 5460 C CA . MET A 1 711 ? 27.634 -0.435 -67.859 1.00 86.81 711 MET A CA 1
ATOM 5461 C C . MET A 1 711 ? 27.955 -1.700 -67.045 1.00 86.81 711 MET A C 1
ATOM 5463 O O . MET A 1 711 ? 28.695 -2.552 -67.528 1.00 86.81 711 MET A O 1
ATOM 5467 N N . ALA A 1 712 ? 27.384 -1.848 -65.844 1.00 83.56 712 ALA A N 1
ATOM 5468 C CA . ALA A 1 712 ? 27.692 -2.951 -64.917 1.00 83.56 712 ALA A CA 1
ATOM 5469 C C . ALA A 1 712 ? 26.529 -3.937 -64.686 1.00 83.56 712 ALA A C 1
ATOM 5471 O O . ALA A 1 712 ? 26.680 -4.910 -63.958 1.00 83.56 712 ALA A O 1
ATOM 5472 N N . GLY A 1 713 ? 25.358 -3.691 -65.283 1.00 77.69 713 GLY A N 1
ATOM 5473 C CA . GLY A 1 713 ? 24.146 -4.486 -65.032 1.00 77.69 713 GLY A CA 1
ATOM 5474 C C . GLY A 1 713 ? 23.399 -4.110 -63.745 1.00 77.69 713 GLY A C 1
ATOM 5475 O O . GLY A 1 713 ? 22.513 -4.828 -63.313 1.00 77.69 713 GLY A O 1
ATOM 5476 N N . GLU A 1 714 ? 23.731 -2.985 -63.115 1.00 76.62 714 GLU A N 1
ATOM 5477 C CA . GLU A 1 714 ? 23.198 -2.616 -61.798 1.00 76.62 714 GLU A CA 1
ATOM 5478 C C . GLU A 1 714 ? 22.191 -1.447 -61.881 1.00 76.62 714 GLU A C 1
ATOM 5480 O O . GLU A 1 714 ? 21.300 -1.416 -62.732 1.00 76.62 714 GLU A O 1
ATOM 5485 N N . GLN A 1 715 ? 22.331 -0.445 -61.006 1.00 74.25 715 GLN A N 1
ATOM 5486 C CA . GLN A 1 715 ? 21.337 0.603 -60.756 1.00 74.25 715 GLN A CA 1
ATOM 5487 C C . GLN A 1 715 ? 20.910 1.404 -62.002 1.00 74.25 715 GLN A C 1
ATOM 5489 O O . GLN A 1 715 ? 19.811 1.950 -62.028 1.00 74.25 715 GLN A O 1
ATOM 5494 N N . GLY A 1 716 ? 21.763 1.519 -63.026 1.00 78.50 716 GLY A N 1
ATOM 5495 C CA . GLY A 1 716 ? 21.414 2.213 -64.273 1.00 78.50 716 GLY A CA 1
ATOM 5496 C C . GLY A 1 716 ? 20.331 1.480 -65.072 1.00 78.50 716 GLY A C 1
ATOM 5497 O O . GLY A 1 716 ? 19.349 2.097 -65.484 1.00 78.50 716 GLY A O 1
ATOM 5498 N N . ALA A 1 717 ? 20.469 0.159 -65.228 1.00 85.38 717 ALA A N 1
ATOM 5499 C CA . ALA A 1 717 ? 19.477 -0.674 -65.907 1.00 85.38 717 ALA A CA 1
ATOM 5500 C C . ALA A 1 717 ? 18.182 -0.783 -65.091 1.00 85.38 717 ALA A C 1
ATOM 5502 O O . ALA A 1 717 ? 17.099 -0.689 -65.659 1.00 85.38 717 ALA A O 1
ATOM 5503 N N . GLN A 1 718 ? 18.279 -0.875 -63.759 1.00 82.56 718 GLN A N 1
ATOM 5504 C CA . GLN A 1 718 ? 17.107 -0.872 -62.873 1.00 82.56 718 GLN A CA 1
ATOM 5505 C C . GLN A 1 718 ? 16.298 0.429 -62.998 1.00 82.56 718 GLN A C 1
ATOM 5507 O O . GLN A 1 718 ? 15.074 0.397 -63.114 1.00 82.56 718 GLN A O 1
ATOM 5512 N N . ARG A 1 719 ? 16.969 1.590 -63.039 1.00 83.31 719 ARG A N 1
ATOM 5513 C CA . ARG A 1 719 ? 16.300 2.886 -63.247 1.00 83.31 719 ARG A CA 1
ATOM 5514 C C . ARG A 1 719 ? 15.654 2.985 -64.627 1.00 83.31 719 ARG A C 1
ATOM 5516 O O . ARG A 1 719 ? 14.538 3.479 -64.723 1.00 83.31 719 ARG A O 1
ATOM 5523 N N . ALA A 1 720 ? 16.308 2.494 -65.679 1.00 83.06 720 ALA A N 1
ATOM 5524 C CA . ALA A 1 720 ? 15.709 2.454 -67.013 1.00 83.06 720 ALA A CA 1
ATOM 5525 C C . ALA A 1 720 ? 14.494 1.512 -67.082 1.00 83.06 720 ALA A C 1
ATOM 5527 O O . ALA A 1 720 ? 13.462 1.900 -67.624 1.00 83.06 720 ALA A O 1
ATOM 5528 N N . ALA A 1 721 ? 14.567 0.331 -66.458 1.00 84.88 721 ALA A N 1
ATOM 5529 C CA . ALA A 1 721 ? 13.421 -0.567 -66.329 1.00 84.88 721 ALA A CA 1
ATOM 5530 C C . ALA A 1 721 ? 12.254 0.127 -65.612 1.00 84.88 721 ALA A C 1
ATOM 5532 O O . ALA A 1 721 ? 11.118 0.043 -66.064 1.00 84.88 721 ALA A O 1
ATOM 5533 N N . ALA A 1 722 ? 12.534 0.856 -64.526 1.00 76.06 722 ALA A N 1
ATOM 5534 C CA . ALA A 1 722 ? 11.522 1.613 -63.794 1.00 76.06 722 ALA A CA 1
ATOM 5535 C C . ALA A 1 722 ? 10.856 2.700 -64.652 1.00 76.06 722 ALA A C 1
ATOM 5537 O O . ALA A 1 722 ? 9.642 2.858 -64.578 1.00 76.06 722 ALA A O 1
ATOM 5538 N N . VAL A 1 723 ? 11.621 3.402 -65.495 1.00 79.19 723 VAL A N 1
ATOM 5539 C CA . VAL A 1 723 ? 11.078 4.395 -66.437 1.00 79.19 723 VAL A CA 1
ATOM 5540 C C . VAL A 1 723 ? 10.157 3.747 -67.470 1.00 79.19 723 VAL A C 1
ATOM 5542 O O . VAL A 1 723 ? 9.097 4.293 -67.759 1.00 79.19 723 VAL A O 1
ATOM 5545 N N . LEU A 1 724 ? 10.533 2.589 -68.020 1.00 83.56 724 LEU A N 1
ATOM 5546 C CA . LEU A 1 724 ? 9.705 1.867 -68.992 1.00 83.56 724 LEU A CA 1
ATOM 5547 C C . LEU A 1 724 ? 8.429 1.307 -68.354 1.00 83.56 724 LEU A C 1
ATOM 5549 O O . LEU A 1 724 ? 7.363 1.392 -68.959 1.00 83.56 724 LEU A O 1
ATOM 5553 N N . MET A 1 725 ? 8.520 0.793 -67.124 1.00 80.88 725 MET A N 1
ATOM 5554 C CA . MET A 1 725 ? 7.354 0.337 -66.359 1.00 80.88 725 MET A CA 1
ATOM 5555 C C . MET A 1 725 ? 6.391 1.490 -66.048 1.00 80.88 725 MET A C 1
ATOM 5557 O O . MET A 1 725 ? 5.190 1.347 -66.262 1.00 80.88 725 MET A O 1
ATOM 5561 N N . ASP A 1 726 ? 6.905 2.656 -65.639 1.00 71.31 726 ASP A N 1
ATOM 5562 C CA . ASP A 1 726 ? 6.097 3.875 -65.450 1.00 71.31 726 ASP A CA 1
ATOM 5563 C C . ASP A 1 726 ? 5.456 4.370 -66.758 1.00 71.31 726 ASP A C 1
ATOM 5565 O O . ASP A 1 726 ? 4.382 4.970 -66.763 1.00 71.31 726 ASP A O 1
ATOM 5569 N N . ALA A 1 727 ? 6.106 4.102 -67.888 1.00 73.56 727 ALA A N 1
ATOM 5570 C CA . ALA A 1 727 ? 5.598 4.445 -69.205 1.00 73.56 727 ALA A CA 1
ATOM 5571 C C . ALA A 1 727 ? 4.570 3.435 -69.755 1.00 73.56 727 ALA A C 1
ATOM 5573 O O . ALA A 1 727 ? 3.918 3.749 -70.744 1.00 73.56 727 ALA A O 1
ATOM 5574 N N . GLY A 1 728 ? 4.369 2.282 -69.103 1.00 75.38 728 GLY A N 1
ATOM 5575 C CA . GLY A 1 728 ? 3.348 1.291 -69.469 1.00 75.38 728 GLY A CA 1
ATOM 5576 C C . GLY A 1 728 ? 3.878 -0.032 -70.032 1.00 75.38 728 GLY A C 1
ATOM 5577 O O . GLY A 1 728 ? 3.080 -0.877 -70.431 1.00 75.38 728 GLY A O 1
ATOM 5578 N N . VAL A 1 729 ? 5.197 -0.252 -70.053 1.00 80.81 729 VAL A N 1
ATOM 5579 C CA . VAL A 1 729 ? 5.783 -1.551 -70.424 1.00 80.81 729 VAL A CA 1
ATOM 5580 C C . VAL A 1 729 ? 5.579 -2.552 -69.285 1.00 80.81 729 VAL A C 1
ATOM 5582 O O . VAL A 1 729 ? 5.931 -2.283 -68.136 1.00 80.81 729 VAL A O 1
ATOM 5585 N N . ALA A 1 730 ? 5.049 -3.739 -69.588 1.00 77.50 730 ALA A N 1
ATOM 5586 C CA . ALA A 1 730 ? 4.812 -4.748 -68.562 1.00 77.50 730 ALA A CA 1
ATOM 5587 C C . ALA A 1 730 ? 6.140 -5.268 -67.988 1.00 77.50 730 ALA A C 1
ATOM 5589 O O . ALA A 1 730 ? 7.044 -5.638 -68.732 1.00 77.50 730 ALA A O 1
ATOM 5590 N N . LYS A 1 731 ? 6.249 -5.400 -66.660 1.00 73.94 731 LYS A N 1
ATOM 5591 C CA . LYS A 1 731 ? 7.477 -5.881 -65.996 1.00 73.94 731 LYS A CA 1
ATOM 5592 C C . LYS A 1 731 ? 7.988 -7.226 -66.538 1.00 73.94 731 LYS A C 1
ATOM 5594 O O . LYS A 1 731 ? 9.188 -7.396 -66.706 1.00 73.94 731 LYS A O 1
ATOM 5599 N N . LYS A 1 732 ? 7.083 -8.150 -66.893 1.00 80.94 732 LYS A N 1
ATOM 5600 C CA . LYS A 1 732 ? 7.401 -9.451 -67.527 1.00 80.94 732 LYS A CA 1
ATOM 5601 C C . LYS A 1 732 ? 8.073 -9.342 -68.907 1.00 80.94 732 LYS A C 1
ATOM 5603 O O . LYS A 1 732 ? 8.619 -10.326 -69.391 1.00 80.94 732 LYS A O 1
ATOM 5608 N N . GLN A 1 733 ? 7.994 -8.177 -69.554 1.00 87.38 733 GLN A N 1
ATOM 5609 C CA . GLN A 1 733 ? 8.666 -7.887 -70.821 1.00 87.38 733 GLN A CA 1
ATOM 5610 C C . GLN A 1 733 ? 10.086 -7.348 -70.614 1.00 87.38 733 GLN A C 1
ATOM 5612 O O . GLN A 1 733 ? 10.747 -7.068 -71.605 1.00 87.38 733 GLN A O 1
ATOM 5617 N N . LEU A 1 734 ? 10.578 -7.184 -69.380 1.00 91.94 734 LEU A N 1
ATOM 5618 C CA . LEU A 1 734 ? 11.866 -6.544 -69.112 1.00 91.94 734 LEU A CA 1
ATOM 5619 C C . LEU A 1 734 ? 12.832 -7.474 -68.371 1.00 91.94 734 LEU A C 1
ATOM 5621 O O . LEU A 1 734 ? 12.486 -8.070 -67.354 1.00 91.94 734 LEU A O 1
ATOM 5625 N N . TYR A 1 735 ? 14.072 -7.520 -68.852 1.00 94.56 735 TYR A N 1
ATOM 5626 C CA . TYR A 1 735 ? 15.210 -8.173 -68.206 1.00 94.56 735 TYR A CA 1
ATOM 5627 C C . TYR A 1 735 ? 16.391 -7.205 -68.068 1.00 94.56 735 TYR A C 1
ATOM 5629 O O . TYR A 1 735 ? 16.437 -6.162 -68.716 1.00 94.56 735 TYR A O 1
ATOM 5637 N N . ILE A 1 736 ? 17.376 -7.560 -67.248 1.00 94.50 736 ILE A N 1
ATOM 5638 C CA . ILE A 1 736 ? 18.630 -6.834 -67.046 1.00 94.50 736 ILE A CA 1
ATOM 5639 C C . ILE A 1 736 ? 19.791 -7.791 -67.306 1.00 94.50 736 ILE A C 1
ATOM 5641 O O . ILE A 1 736 ? 19.800 -8.918 -66.813 1.00 94.50 736 ILE A O 1
ATOM 5645 N N . LEU A 1 737 ? 20.785 -7.337 -68.070 1.00 94.56 737 LEU A N 1
ATOM 5646 C CA . LEU A 1 737 ? 21.990 -8.122 -68.316 1.00 94.56 737 LEU A CA 1
ATOM 5647 C C . LEU A 1 737 ? 22.930 -8.081 -67.101 1.00 94.56 737 LEU A C 1
ATOM 5649 O O . LEU A 1 737 ? 23.485 -7.026 -66.774 1.00 94.56 737 LEU A O 1
ATOM 5653 N N . THR A 1 738 ? 23.173 -9.237 -66.484 1.00 89.88 738 THR A N 1
ATOM 5654 C CA . THR A 1 738 ? 24.140 -9.401 -65.391 1.00 89.88 738 THR A CA 1
ATOM 5655 C C . THR A 1 738 ? 25.556 -9.042 -65.853 1.00 89.88 738 THR A C 1
ATOM 5657 O O . THR A 1 738 ? 26.032 -9.518 -66.884 1.00 89.88 738 THR A O 1
ATOM 5660 N N . GLY A 1 739 ? 26.248 -8.183 -65.096 1.00 84.19 739 GLY A N 1
ATOM 5661 C CA . GLY A 1 739 ? 27.597 -7.701 -65.428 1.00 84.19 739 GLY A CA 1
ATOM 5662 C C . GLY A 1 739 ? 27.650 -6.635 -66.535 1.00 84.19 739 GLY A C 1
ATOM 5663 O O . GLY A 1 739 ? 28.709 -6.044 -66.760 1.00 84.19 739 GLY A O 1
ATOM 5664 N N . GLY A 1 740 ? 26.518 -6.348 -67.188 1.00 91.62 740 GLY A N 1
ATOM 5665 C CA . GLY A 1 740 ? 26.355 -5.265 -68.156 1.00 91.62 740 GLY A CA 1
ATOM 5666 C C . GLY A 1 740 ? 27.278 -5.327 -69.375 1.00 91.62 740 GLY A C 1
ATOM 5667 O O . GLY A 1 740 ? 27.894 -6.345 -69.692 1.00 91.62 740 GLY A O 1
ATOM 5668 N N . GLY A 1 741 ? 27.386 -4.192 -70.064 1.00 90.69 741 GLY A N 1
ATOM 5669 C CA . GLY A 1 741 ? 28.231 -4.030 -71.246 1.00 90.69 741 GLY A CA 1
ATOM 5670 C C . GLY A 1 741 ? 29.725 -4.206 -70.969 1.00 90.69 741 GLY A C 1
ATOM 5671 O O . GLY A 1 741 ? 30.458 -4.674 -71.838 1.00 90.69 741 GLY A O 1
ATOM 5672 N N . LYS A 1 742 ? 30.181 -3.926 -69.740 1.00 90.00 742 LYS A N 1
ATOM 5673 C CA . LYS A 1 742 ? 31.563 -4.200 -69.327 1.00 90.00 742 LYS A CA 1
ATOM 5674 C C . LYS A 1 742 ? 31.892 -5.693 -69.416 1.00 90.00 742 LYS A C 1
ATOM 5676 O O . LYS A 1 742 ? 32.950 -6.046 -69.927 1.00 90.00 742 LYS A O 1
ATOM 5681 N N . ASN A 1 743 ? 30.994 -6.561 -68.943 1.00 92.56 743 ASN A N 1
ATOM 5682 C CA . ASN A 1 743 ? 31.172 -8.011 -69.038 1.00 92.56 743 ASN A CA 1
ATOM 5683 C C . ASN A 1 743 ? 31.181 -8.488 -70.501 1.00 92.56 743 ASN A C 1
ATOM 5685 O O . ASN A 1 743 ? 32.018 -9.309 -70.867 1.00 92.56 743 ASN A O 1
ATOM 5689 N N . LEU A 1 744 ? 30.310 -7.924 -71.348 1.00 91.44 744 LEU A N 1
ATOM 5690 C CA . LEU A 1 744 ? 30.275 -8.241 -72.780 1.00 91.44 744 LEU A CA 1
ATOM 5691 C C . LEU A 1 744 ? 31.610 -7.934 -73.468 1.00 91.44 744 LEU A C 1
ATOM 5693 O O . LEU A 1 744 ? 32.184 -8.810 -74.108 1.00 91.44 744 LEU A O 1
ATOM 5697 N N . VAL A 1 745 ? 32.129 -6.715 -73.312 1.00 90.75 745 VAL A N 1
ATOM 5698 C CA . VAL A 1 745 ? 33.357 -6.283 -74.005 1.00 90.75 745 VAL A CA 1
ATOM 5699 C C . VAL A 1 745 ? 34.590 -7.059 -73.529 1.00 90.75 745 VAL A C 1
ATOM 5701 O O . VAL A 1 745 ? 35.493 -7.318 -74.323 1.00 90.75 745 VAL A O 1
ATOM 5704 N N . LEU A 1 746 ? 34.629 -7.456 -72.253 1.00 89.50 746 LEU A N 1
ATOM 5705 C CA . LEU A 1 746 ? 35.745 -8.220 -71.691 1.00 89.50 746 LEU A CA 1
ATOM 5706 C C . LEU A 1 746 ? 35.739 -9.693 -72.103 1.00 89.50 746 LEU A C 1
ATOM 5708 O O . LEU A 1 746 ? 36.798 -10.230 -72.413 1.00 89.50 746 LEU A O 1
ATOM 5712 N N . ASN A 1 747 ? 34.571 -10.339 -72.093 1.00 91.88 747 ASN A N 1
ATOM 5713 C CA . ASN A 1 747 ? 34.490 -11.800 -72.154 1.00 91.88 747 ASN A CA 1
ATOM 5714 C C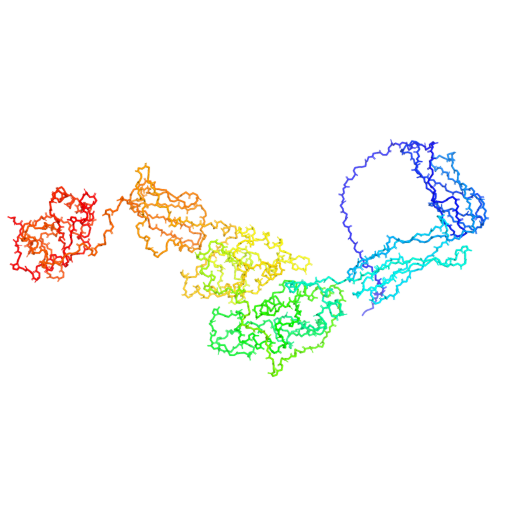 . ASN A 1 747 ? 33.844 -12.336 -73.441 1.00 91.88 747 ASN A C 1
ATOM 5716 O O . ASN A 1 747 ? 33.965 -13.522 -73.728 1.00 91.88 747 ASN A O 1
ATOM 5720 N N . TYR A 1 748 ? 33.183 -11.482 -74.230 1.00 92.81 748 TYR A N 1
ATOM 5721 C CA . TYR A 1 748 ? 32.368 -11.892 -75.381 1.00 92.81 748 TYR A CA 1
ATOM 5722 C C . TYR A 1 748 ? 32.663 -11.084 -76.652 1.00 92.81 748 TYR A C 1
ATOM 5724 O O . TYR A 1 748 ? 31.833 -11.035 -77.554 1.00 92.81 748 TYR A O 1
ATOM 5732 N N . LYS A 1 749 ? 33.844 -10.460 -76.746 1.00 87.75 749 LYS A N 1
ATOM 5733 C CA . LYS A 1 749 ? 34.214 -9.529 -77.826 1.00 87.75 749 LYS A CA 1
ATOM 5734 C C . LYS A 1 749 ? 33.994 -10.079 -79.243 1.00 87.75 749 LYS A C 1
ATOM 5736 O O . LYS A 1 749 ? 33.534 -9.335 -80.101 1.00 87.75 749 LYS A O 1
ATOM 5741 N N . ASP A 1 750 ? 34.252 -11.368 -79.466 1.00 90.50 750 ASP A N 1
ATOM 5742 C CA . ASP A 1 750 ? 34.094 -12.026 -80.776 1.00 90.50 750 ASP A CA 1
ATOM 5743 C C . ASP A 1 750 ? 32.623 -12.217 -81.203 1.00 90.50 750 ASP A C 1
ATOM 5745 O O . ASP A 1 750 ? 32.348 -12.683 -82.306 1.00 90.50 750 ASP A O 1
ATOM 5749 N N . GLN A 1 751 ? 31.669 -11.879 -80.329 1.00 90.56 751 GLN A N 1
ATOM 5750 C CA . GLN A 1 751 ? 30.223 -11.967 -80.564 1.00 90.56 751 GLN A CA 1
ATOM 5751 C C . GLN A 1 751 ? 29.540 -10.587 -80.584 1.00 90.56 751 GLN A C 1
ATOM 5753 O O . GLN A 1 751 ? 28.312 -10.513 -80.536 1.00 90.56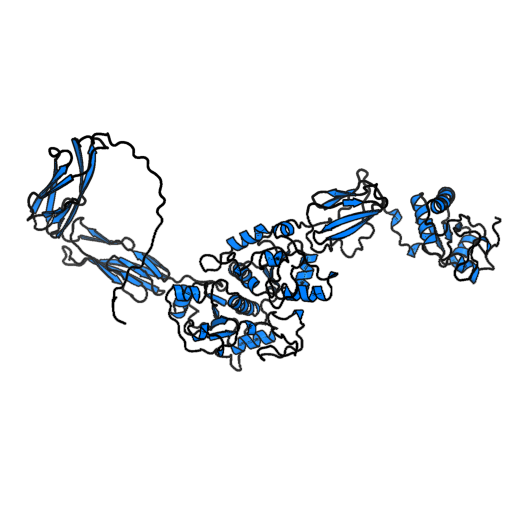 751 GLN A O 1
ATOM 5758 N N . LEU A 1 752 ? 30.317 -9.498 -80.619 1.00 92.81 752 LEU A N 1
ATOM 5759 C CA . LEU A 1 752 ? 29.821 -8.120 -80.596 1.00 92.81 752 LEU A CA 1
ATOM 5760 C C . LEU A 1 752 ? 30.157 -7.376 -81.888 1.00 92.81 752 LEU A C 1
ATOM 5762 O O . LEU A 1 752 ? 31.154 -7.660 -82.550 1.00 92.81 752 LEU A O 1
ATOM 5766 N N . VAL A 1 753 ? 29.357 -6.355 -82.183 1.00 91.38 753 VAL A N 1
ATOM 5767 C CA . VAL A 1 753 ? 29.609 -5.382 -83.251 1.00 91.38 753 VAL A CA 1
ATOM 5768 C C . VAL A 1 753 ? 30.234 -4.122 -82.648 1.00 91.38 753 VAL A C 1
ATOM 5770 O O . VAL A 1 753 ? 29.915 -3.738 -81.520 1.00 91.38 753 VAL A O 1
ATOM 5773 N N . THR A 1 754 ? 31.158 -3.492 -83.373 1.00 89.75 754 THR A N 1
ATOM 5774 C CA . THR A 1 754 ? 31.835 -2.249 -82.969 1.00 89.75 754 THR A CA 1
ATOM 5775 C C . THR A 1 754 ? 31.362 -1.063 -83.811 1.00 89.75 754 THR A C 1
ATOM 5777 O O . THR A 1 754 ? 30.868 -1.233 -84.922 1.00 89.75 754 THR A O 1
ATOM 5780 N N . GLY A 1 755 ? 31.516 0.154 -83.286 1.00 84.94 755 GLY A N 1
ATOM 5781 C CA . GLY A 1 755 ? 30.963 1.367 -83.897 1.00 84.94 755 GLY A CA 1
ATOM 5782 C C . GLY A 1 755 ? 29.504 1.630 -83.505 1.00 84.94 755 GLY A C 1
ATOM 5783 O O . GLY A 1 755 ? 28.955 0.977 -82.619 1.00 84.94 755 GLY A O 1
ATOM 5784 N N . THR A 1 756 ? 28.897 2.644 -84.118 1.00 75.44 756 THR A N 1
ATOM 5785 C CA . THR A 1 756 ? 27.519 3.100 -83.840 1.00 75.44 756 THR A CA 1
ATOM 5786 C C . THR A 1 756 ? 26.564 2.911 -85.019 1.00 75.44 756 THR A C 1
ATOM 5788 O O . THR A 1 756 ? 25.380 3.227 -84.898 1.00 75.44 756 THR A O 1
ATOM 5791 N N . GLU A 1 757 ? 27.063 2.419 -86.156 1.00 63.50 757 GLU A N 1
ATOM 5792 C CA . GLU A 1 757 ? 26.251 2.160 -87.344 1.00 63.50 757 GLU A CA 1
ATOM 5793 C C . GLU A 1 757 ? 25.428 0.877 -87.163 1.00 63.50 757 GLU A C 1
ATOM 5795 O O . GLU A 1 757 ? 25.898 -0.095 -86.573 1.00 63.50 757 GLU A O 1
ATOM 5800 N N . LYS A 1 758 ? 24.168 0.939 -87.608 1.00 51.59 758 LYS A N 1
ATOM 5801 C CA . LYS A 1 758 ? 23.157 -0.115 -87.467 1.00 51.59 758 LYS A CA 1
ATOM 5802 C C . LYS A 1 758 ? 23.307 -1.228 -88.488 1.00 51.59 758 LYS A C 1
ATOM 5804 O O . LYS A 1 758 ? 23.578 -0.895 -89.663 1.00 51.59 758 LYS A O 1
#

Secondary structure (DSSP, 8-state):
--------------------------------PPP-EEEEEES-SEEETT-EEEEEEEEEESTTS---EEEEES-TTTEEE-TT-EEEE-SSEEEEEEEEESS-TT-EEEEEEEEE-----EEEES-SEEEEETT-EEEPPEEEESTT----EEEEES-TTTEEE-TT-EEEE-SSEEEEEEEEEEEE-TTS-EEEEEEEEEEE-----TT--EE-HHHHHHHHTT-STT-SS-EEEEEESS-TTT-HHHHH-B-TTPEEEEGGGGB---TT-SSB-TTSSSB-TT--GGGTTSBPPHHHHHHHHHHTT--TT-EEEEE-SSTT-HHHHHHHHHHHHHT-SEEEEETTHHHHHHHTT---B---B------TT---SS-SSS-GGGEE-HHHHHHHHHH-TTEEEEE-S-HHHHTTS--S-SS-----EETT-EE---TTTTTTEETTEEPPHHHHHHHHHHTT--TTSEEEEE-SSSTTTHHHHHHHHHTT--SEEEESSHHHHHHHHHHH-GGGS-EE---HHHHHTEEPP---TT---B-TT-PBP--TT--SS-----PSSS-EETT-EEEEESSTT---EEE-TTS-EEE-SSEEEEEEEEPTTS-EEEEEEEE--SGGG-S-GGGGEE-HHHHHHHHHTTS-EEEE-S-SS-EETTEE-SGGG-B-TTPEE---TT--SHHHHHHHHTTHHHHTT-SS-EEEE-SSSSHHHHHHHHHHHHHT--GGGEEEETTHHHHHHHH-GGG-B-SS--

Sequence (758 aa):
MKKKIKKQALGLLALVLVMAVAFTAIPSEAASKKPTKMSLKVTAKTIDIKGHATISVKSVKPSKASKAVTFKSGNKKIATVSSKGVVTGKKAGKVKITVTAKANKKLKKSVTMKVKDLKPTSISISASKAALYVGGTKTLKSTVKPSGVYCPVKWSSGNKAVATVSSTGKITAKKPGTATITVRATQKNNKKKYLAKSCKVTVKVKNVPKRQVYVSPEWYKSAAEGQQPGYEHVFLAEVAYGKTENDKAYNEAHIPGAVHINSDAVEYDDWNLDGIDDQQLYEETEVKPEDNFNIRSAKQLGEFLKNNGITKDTKVVLYGRSASDSSVTRVAFAMLYAGVEDVKVIDGGMTAWNKLGLPTETKVNEATAGGTDYTFGTMIPAHPEYILSTDDAKEKLQNDANFRLVSIRSEKEFRGEETGYSYIKYAGEPLGAVWGHNTDDGSYIENGKVVGLNKVKSILAESDSSLDNELSFYCGTGWRATIPFLICYQNGIKNISVFDGGWWAWQVNWQKEPENWPIQKVSPKDAKTYGQLKFAKKEVTTDSEGHKLMALEATVAENKLTCWPARVRKNIIYGYGSELSNRIVNVDQDGKVNTIGFGNATITAKTTASEEVSYKVAVSRGEDYLMRWDDMYLDADTVLKRVKAGTLNVLDIRFEKEVVGGVEAGYAAGHIEGSMWAPAWPTKTAEAQANVRKEEAKIKDLDVPTVIVCMAGEQGAQRAAAVLMDAGVAKKQLYILTGGGKNLVLNYKDQLVTGTEK

Nearest PDB structures (foldseek):
  3ipo-assembly1_B  TM=8.669E-01  e=1.135E-26  Escherichia coli K-12
  7quz-assembly2_DDD  TM=8.350E-01  e=2.580E-06  Paenibacillus illinoisensis
  9hcj-assembly1_10  TM=4.160E-01  e=9.413E-09  Dictyostelium discoideum
  3ncx-assembly2_B  TM=6.735E-01  e=6.322E-04  Escherichia coli O157:H7 str. TW14359
  5ngj-assembly1_A  TM=3.909E-01  e=4.272E-05  Tequintavirus T5

Solvent-accessible surface area (backbone atoms only — not comparable to full-atom values): 41046 Å² total; per-residue (Å²): 136,90,82,88,86,85,90,83,85,89,86,91,82,79,91,80,87,85,82,88,72,88,73,80,85,74,84,90,80,72,82,70,49,56,37,78,45,78,43,76,43,66,73,38,58,44,26,5,51,71,4,52,30,46,47,45,75,69,48,46,34,56,83,83,22,70,78,54,58,48,56,46,52,73,36,65,70,32,28,42,54,40,86,84,26,45,30,37,21,62,30,70,45,77,35,46,35,38,40,29,33,64,79,26,77,85,43,67,51,73,46,72,37,35,23,38,91,56,54,52,78,49,60,48,62,75,51,59,62,47,78,38,39,52,75,33,72,51,69,46,51,74,50,64,30,54,65,20,46,59,61,61,62,48,53,44,47,75,28,62,71,23,25,40,52,38,85,77,33,42,30,39,27,60,28,57,46,67,23,44,39,35,43,31,44,75,47,48,21,92,85,71,41,66,46,65,46,60,21,46,34,39,25,38,61,83,83,74,57,54,59,44,30,75,37,48,53,69,55,51,53,36,18,78,68,62,46,36,91,86,37,75,66,57,53,39,31,38,26,40,79,56,56,72,94,70,32,60,62,55,55,68,47,31,56,73,82,29,22,73,40,41,38,60,73,51,30,36,48,48,92,78,73,77,35,44,29,81,81,69,81,49,78,39,82,84,67,50,84,47,49,47,46,18,72,48,54,47,66,57,46,48,48,50,31,34,55,48,45,47,31,29,84,41,38,36,38,35,25,21,63,33,45,70,42,32,45,28,35,36,50,49,46,52,42,44,30,38,40,35,60,29,51,32,33,36,42,5,15,51,53,46,34,54,76,68,70,55,79,63,37,54,74,88,45,78,65,59,52,44,62,95,86,60,66,48,83,68,62,56,51,59,34,64,72,44,52,38,50,72,66,56,53,50,50,34,39,27,70,33,77,58,50,40,47,30,33,26,38,43,72,50,23,44,33,30,78,36,50,89,46,98,86,46,92,71,50,37,35,61,40,66,45,33,53,48,52,21,43,84,79,40,77,46,40,54,97,62,22,62,52,58,62,70,54,55,47,53,43,29,47,74,30,77,40,54,88,90,30,41,36,28,24,15,21,60,43,21,37,51,15,28,53,64,43,50,44,38,46,38,72,69,54,72,58,49,25,27,26,29,32,27,47,49,24,46,52,53,46,19,74,76,40,48,90,84,37,50,64,31,66,46,51,59,74,57,47,39,46,38,34,65,74,57,71,71,91,78,67,62,51,52,53,101,86,66,51,62,46,58,66,63,83,71,53,90,82,54,84,58,66,79,40,85,20,31,36,44,51,68,86,50,64,50,36,40,24,91,53,93,83,48,62,27,42,45,52,48,88,78,49,50,79,42,78,69,51,76,46,58,27,38,41,37,38,60,47,95,79,75,50,74,49,70,42,79,44,34,41,67,84,62,80,79,73,72,74,59,76,80,79,30,58,38,51,60,69,60,47,56,55,31,39,78,69,71,60,34,44,43,39,33,22,37,42,61,74,40,72,63,94,90,40,73,31,7,38,32,61,27,34,60,78,88,48,44,80,35,60,20,65,62,32,78,48,72,67,25,38,50,43,45,43,71,46,27,80,73,49,54,78,46,97,44,33,34,34,27,32,14,56,58,31,47,70,31,26,54,39,43,52,51,41,26,42,76,68,66,27,57,60,92,40,49,34,28,28,50,45,14,30,42,44,42,44,74,76,41,53,96,71,40,42,65,49,86,79,132

Mean predicted aligned error: 17.71 Å

pLDDT: mean 82.45, std 20.88, range [26.2, 98.88]